Protein 1DCI (pdb70)

Nearest PDB structures (foldseek):
  1dci-assembly1_A  TM=1.004E+00  e=1.327E-57  Rattus norvegicus
  8sk6-assembly1_A  TM=9.977E-01  e=3.059E-48  Homo sapiens
  2vre-assembly1_A  TM=9.977E-01  e=4.966E-48  Homo sapiens
  4omr-assembly1_A  TM=8.808E-01  e=2.313E-21  Thermobifida fusca YX
  1k39-assembly1_B  TM=7.872E-01  e=9.813E-15  Saccharomyces cerevisiae

Organism: Rattus norvegicus (NCBI:txid10116)

Foldseek 3Di:
DADQWDWDAPDWQEIEIEGEPQVQQSACAPRLLVVLLVVLVVLLPDQRHAEYEYAYPHDWRHPYHDVVRCCCPQVVADAPDPVRSVVSVVVVLVSSLSSQQSQLVRLHAYEYETEAEQEQVSLQNLLSGDAYEYEQRYKYWNQVVVVPDQRRNHCVPRVCVQFPDVVVVVVRRVVRDIDGDVRCCVRRVHVYYHHDRVVSVVVVVVVSVLSSLAASLVSSLVSVLVVVPSPDPPVVSVVVNVVSVVPSVPACRVVQVVVCVVVVHDSNVDDHGTD/DQDFWDWDDPDWQEIEIEGDPQVQQSAQADSLLVVLLVVLVVVLVDQRHQEYEYAYPHDWRHPYHDVVNVCVQQVDADDPDPVRSVVSVVVVLVSSLSSQLSQLVRLHAYEYETEAEQEAVSLQNLLSGDAYEYEQRYKYWNQVVVVPDQRRNHCVPRVCVQFPDVVVSVVRRVVRDIDGDVRCCVRRVHVYYHHDRVVSVVVVVVVSVVSSLAASLVSSLVSVLVVVPSPDPPVVSVVVNVVSVVPSVPDVSVVVVVVCVVVVHDNSVDDYDTD/DDDQWDWDDPDWQEIEIEGEPQVQQSACAPVLLVVLLVVLVVLLPDQRHQEYEYAYPYQWGHPYHDVVRVCCQQVVADDDDVVRSVVSVVVVLVSSLSSQLSQLVRLHAYEYETEAEQEAVSLQNLLSGDAYEYEQNYKYWNQVVVVVDQRRNHCVPRVCVQFPDVVVSVVRRVVRDIDGDVRCCVRRVHVYYHHDRVVSVVVVVVVSVVSVLAASLVSSLVSVLVVVPSVDPPVVSVVVVVVSVVVSVPDCSVVQVVVCVVVVHDSSPDDYDTD

InterPro domains:
  IPR001753 Enoyl-CoA hydratase/isomerase-like domain [PF00378] (63-318)
  IPR014748 Enoyl-CoA hydratase, C-terminal [G3DSA:1.10.12.10] (265-327)
  IPR018376 Enoyl-CoA hydratase/isomerase, conserved site [PS00166] (163-183)
  IPR029045 ClpP/crotonase-like domain superfamily [SSF52096] (60-318)
  IPR045002 Delta(3,5)-Delta(2,4)-dienoyl-CoA isomerase Ech1-like [PTHR43149] (47-327)

B-factor: mean 22.34, std 9.8, range [6.16, 80.96]

GO terms:
  GO:0005739 mitochondrion (C, IDA)

Radius of gyration: 27.1 Å; Cα contacts (8 Å, |Δi|>4): 1857; chains: 3; bounding box: 78×74×53 Å

CATH classification: 3.90.226.10 (+1 more: 1.10.12.10)

Solvent-accessible surface area: 30477 Å² total; per-residue (Å²): 146,51,139,3,5,90,49,65,92,48,84,158,29,2,25,23,0,36,3,45,36,53,124,114,136,4,17,1,27,91,13,5,8,152,15,1,18,76,2,0,77,118,5,35,177,50,39,79,3,15,0,0,0,1,0,0,12,43,170,15,0,0,37,1,53,31,48,110,33,8,15,56,16,20,42,144,35,79,37,133,62,103,64,145,29,11,208,58,0,69,76,3,4,38,109,19,10,98,0,0,17,14,0,10,118,0,26,3,0,0,0,0,0,0,13,7,2,0,27,5,5,0,2,0,1,0,4,4,7,10,0,0,5,0,3,95,99,0,37,4,14,5,65,19,4,20,16,0,16,3,1,15,12,0,0,0,1,2,2,17,38,6,7,19,29,30,0,13,1,8,20,5,1,0,9,2,73,97,2,102,0,99,60,0,77,130,20,4,1,0,24,116,33,9,106,68,52,106,65,0,31,106,20,0,33,63,15,0,32,49,1,4,16,13,0,2,23,0,3,8,2,0,2,53,1,4,35,51,2,31,34,64,19,0,65,93,1,10,79,80,0,1,58,54,2,49,54,67,4,62,25,114,9,0,76,60,6,15,103,9,66,145,82,188,110,77,16,124,65,32,115,10,76,161,92,152,57,129,3,4,88,50,67,93,45,86,154,26,2,25,24,0,35,3,46,34,54,131,122,121,4,13,2,26,110,13,4,9,128,5,1,21,55,3,1,87,133,5,37,179,50,40,77,2,15,0,0,0,1,0,0,12,42,170,13,0,0,38,1,64,28,54,104,37,20,11,48,15,18,51,140,34,81,39,134,63,100,64,142,33,13,208,56,1,65,76,4,5,32,106,25,10,111,0,0,18,17,0,10,119,0,28,2,0,0,0,0,0,0,13,8,2,0,29,6,2,0,2,0,0,0,3,4,7,9,0,0,7,0,2,97,101,1,36,5,17,5,69,19,4,22,29,0,18,3,2,16,8,0,1,0,1,3,3,17,36,5,7,19,28,31,0,10,1,7,16,5,2,0,8,2,74,94,1,103,1,101,60,0,79,127,19,4,2,0,28,120,33,9,99,69,52,100,60,0,31,92,20,0,36,62,14,0,29,59,1,4,49,32,1,2,24,0,2,9,2,0,2,54,1,4,35,54,2,34,35,62,19,0,64,95,1,9,82,78,0,0,59,54,1,47,57,73,3,62,22,106,9,0,45,62,9,3,91,3,34,114,113,180,99,89,39,160,68,24,110,18,83,160,98,144,76,141,5,3,88,50,63,90,42,74,160,29,2,31,24,0,34,4,47,48,48,121,113,90,4,10,1,19,106,36,5,10,131,7,2,19,53,2,0,78,96,6,36,150,50,38,76,3,15,0,0,0,1,0,0,11,42,152,28,0,0,39,1,57,32,56,135,29,6,16,39,13,20,54,128,31,80,38,134,64,101,63,141,31,12,209,59,0,100,83,8,5,46,107,20,10,104,0,0,16,14,0,10,118,0,28,2,0,0,0,0,0,0,14,8,1,0,28,6,6,0,2,0,0,0,3,4,7,10,0,0,5,0,2,91,99,0,37,5,15,4,68,20,4,30,18,0,17,3,1,17,12,0,0,0,0,2,2,16,37,6,8,20,28,29,0,8,1,7,15,6,2,1,9,2,75,93,1,102,1,98,62,0,76,130,19,4,2,0,24,116,35,10,102,69,52,97,62,0,33,92,20,0,34,62,15,0,35,42,1,5,34,15,0,2,22,0,2,9,1,0,2,54,1,4,36,53,2,33,34,63,19,0,66,96,1,9,80,78,0,0,58,58,2,49,58,67,5,61,20,108,7,0,53,57,11,7,88,6,48,117,91,194,122,86,34,115,93,30,112,16,77,161,94

Sequence (825 aa):
AYESIQVTSAQKHVLHVQLNRPEKRNAMNRAFWRELVECFQKISKDSDCRAVVVSGAGKMFTSGIDLMDMASDILQPPGDDVARIAWYLRDLISRYQKTFTVIEKCPKPVIAAIHGGCIGGGVDLISACDIRYCTQDAFFQVKEVDVGLAADVGTLQRLPKVIGNRSLVNELTFTARKMMADEALDSGLVSRVFPDKDVMLNAAFALAADISSKSPVAVQGSKINLIYSRDHSVDESLDYMATWNMSMLQTQDIIKSVQAAMEKKDSKSITFSKLAYESIQVTSAQKHVLHVQLNRPEKRNAMNRAFWRELVECFQKISKDSDCRAVVVSGAGKMFTSGIDLMDMASDILQPPGDDVARIAWYLRDLISRYQKTFTVIEKCPKPVIAAIHGGCIGGGVDLISACDIRYCTQDAFFQVKEVDVGLAADVGTLQRLPKVIGNRSLVNELTFTARKMMADEALDSGLVSRVFPDKDVMLNAAFALAADISSKSPVAVQGSKINLIYSRDHSVDESLDYMATWNMSMLQTQDIIKSVQAAMEKKDSKSITFSKLAYESIQVTSAQKHVLHVQLNRPEKRNAMNRAFWRELVECFQKISKDSDCRAVVVSGAGKMFTSGIDLMDMASDILQPPGDDVARIAWYLRDLISRYQKTFTVIEKCPKPVIAAIHGGCIGGGVDLISACDIRYCTQDAFFQVKEVDVGLAADVGTLQRLPKVIGNRSLVNELTFTARKMMADEALDSGLVSRVFPDKDVMLNAAFALAADISSKSPVAVQGSKINLIYSRDHSVDESLDYMATWNMSMLQTQDIIKSVQAAMEKKDSKSITFSKL

Structure (mmCIF, N/CA/C/O backbone):
data_1DCI
#
_entry.id   1DCI
#
_cell.length_a   131.543
_cell.length_b   131.543
_cell.length_c   96.731
_cell.angle_alpha   90.00
_cell.angle_beta   90.00
_cell.angle_gamma   120.00
#
_symmetry.space_group_name_H-M   'P 31 2 1'
#
loop_
_entity.id
_entity.type
_entity.pdbx_description
1 polymer 'DIENOYL-COA ISOMERASE'
2 non-polymer 'SULFATE ION'
3 non-polymer 'MAGNESIUM ION'
4 non-polymer 1,2-ETHANEDIOL
5 water water
#
loop_
_atom_site.group_PDB
_atom_site.id
_atom_site.type_symbol
_atom_site.label_atom_id
_atom_site.label_alt_id
_atom_site.label_comp_id
_atom_site.label_asym_id
_atom_site.label_entity_id
_atom_site.label_seq_id
_atom_site.pdbx_PDB_ins_code
_atom_site.Cartn_x
_atom_site.Cartn_y
_atom_site.Cartn_z
_atom_site.occupancy
_atom_site.B_iso_or_equiv
_atom_site.auth_seq_id
_atom_site.auth_comp_id
_atom_site.auth_asym_id
_atom_site.auth_atom_id
_atom_site.pdbx_PDB_model_num
ATOM 1 N N . ALA A 1 1 ? 92.091 6.004 -5.766 1.00 46.54 53 ALA A N 1
ATOM 2 C CA . ALA A 1 1 ? 92.347 6.690 -4.466 1.00 44.06 53 ALA A CA 1
ATOM 3 C C . ALA A 1 1 ? 91.651 8.045 -4.409 1.00 40.87 53 ALA A C 1
ATOM 4 O O . ALA A 1 1 ? 90.561 8.167 -3.842 1.00 43.81 53 ALA A O 1
ATOM 6 N N . TYR A 1 2 ? 92.243 9.072 -4.999 1.00 33.80 54 TYR A N 1
ATOM 7 C CA . TYR A 1 2 ? 91.689 10.417 -4.922 1.00 27.59 54 TYR A CA 1
ATOM 8 C C . TYR A 1 2 ? 90.656 10.732 -5.993 1.00 27.60 54 TYR A C 1
ATOM 9 O O . TYR A 1 2 ? 90.714 10.222 -7.109 1.00 28.19 54 TYR A O 1
ATOM 18 N N . GLU A 1 3 ? 89.723 11.617 -5.671 1.00 24.67 55 GLU A N 1
ATOM 19 C CA . GLU A 1 3 ? 88.693 12.070 -6.597 1.00 27.88 55 GLU A CA 1
ATOM 20 C C . GLU A 1 3 ? 89.157 13.253 -7.441 1.00 27.56 55 GLU A C 1
ATOM 21 O O . GLU A 1 3 ? 88.821 13.373 -8.620 1.00 27.97 55 GLU A O 1
ATOM 31 N N . SER A 1 4 ? 90.002 14.140 -6.881 1.00 24.14 56 SER A N 1
ATOM 32 C CA . SER A 1 4 ? 90.301 15.376 -7.620 1.00 25.07 56 SER A CA 1
ATOM 33 C C . SER A 1 4 ? 91.730 15.509 -8.111 1.00 24.21 56 SER A C 1
ATOM 34 O O . SER A 1 4 ? 92.083 16.422 -8.876 1.00 23.97 56 SER A O 1
ATOM 38 N N . ILE A 1 5 ? 92.618 14.639 -7.644 1.00 24.03 57 ILE A N 1
ATOM 39 C CA . ILE A 1 5 ? 94.028 14.629 -8.002 1.00 24.30 57 ILE A CA 1
ATOM 40 C C . ILE A 1 5 ? 94.498 13.220 -8.343 1.00 25.92 57 ILE A C 1
ATOM 41 O O . ILE A 1 5 ? 93.782 12.275 -8.007 1.00 25.39 57 ILE A O 1
ATOM 46 N N . GLN A 1 6 ? 95.642 13.097 -8.995 1.00 24.58 58 GLN A N 1
ATOM 47 C CA . GLN A 1 6 ? 96.223 11.803 -9.326 1.00 24.91 58 GLN A CA 1
ATOM 48 C C . GLN A 1 6 ? 97.721 11.852 -9.020 1.00 27.02 58 GLN A C 1
ATOM 49 O O . GLN A 1 6 ? 98.400 12.799 -9.429 1.00 27.55 58 GLN A O 1
ATOM 55 N N . VAL A 1 7 ? 98.216 10.871 -8.275 1.00 24.70 59 VAL A N 1
ATOM 56 C CA . VAL A 1 7 ? 99.628 10.851 -7.912 1.00 23.36 59 VAL A CA 1
ATOM 57 C C . VAL A 1 7 ? 100.334 9.649 -8.527 1.00 25.07 59 VAL A C 1
ATOM 58 O O . VAL A 1 7 ? 99.887 8.510 -8.361 1.00 26.51 59 VAL A O 1
ATOM 62 N N . THR A 1 8 ? 101.395 9.896 -9.271 1.00 22.24 60 THR A N 1
ATOM 63 C CA . THR A 1 8 ? 102.121 8.803 -9.926 1.00 24.32 60 THR A CA 1
ATOM 64 C C . THR A 1 8 ? 103.609 8.905 -9.625 1.00 26.32 60 THR A C 1
ATOM 65 O O . THR A 1 8 ? 104.099 10.000 -9.362 1.00 23.42 60 THR A O 1
ATOM 69 N N . SER A 1 9 ? 104.305 7.779 -9.710 1.00 26.69 61 SER A N 1
ATOM 70 C CA . SER A 1 9 ? 105.756 7.809 -9.515 1.00 30.96 61 SER A CA 1
ATOM 71 C C . SER A 1 9 ? 106.334 8.068 -10.904 1.00 35.00 61 SER A C 1
ATOM 72 O O . SER A 1 9 ? 106.075 7.252 -11.789 1.00 36.52 61 SER A O 1
ATOM 76 N N . ALA A 1 10 ? 106.879 9.264 -11.120 1.00 34.74 62 ALA A N 1
ATOM 77 C CA . ALA A 1 10 ? 107.360 9.592 -12.458 1.00 38.30 62 ALA A CA 1
ATOM 78 C C . ALA A 1 10 ? 108.579 8.736 -12.796 1.00 38.11 62 ALA A C 1
ATOM 79 O O . ALA A 1 10 ? 108.638 8.027 -13.790 1.00 41.76 62 ALA A O 1
ATOM 81 N N . GLN A 1 11 ? 109.567 8.837 -11.929 1.00 37.61 63 GLN A N 1
ATOM 82 C CA . GLN A 1 11 ? 110.842 8.160 -12.021 1.00 33.65 63 GLN A CA 1
ATOM 83 C C . GLN A 1 11 ? 111.384 8.019 -10.599 1.00 31.78 63 GLN A C 1
ATOM 84 O O . GLN A 1 11 ? 110.736 8.477 -9.658 1.00 26.82 63 GLN A O 1
ATOM 90 N N . LYS A 1 12 ? 112.533 7.382 -10.438 1.00 29.29 64 LYS A N 1
ATOM 91 C CA . LYS A 1 12 ? 113.092 7.170 -9.116 1.00 25.26 64 LYS A CA 1
ATOM 92 C C . LYS A 1 12 ? 113.113 8.445 -8.276 1.00 23.73 64 LYS A C 1
ATOM 93 O O . LYS A 1 12 ? 113.651 9.468 -8.700 1.00 24.17 64 LYS A O 1
ATOM 99 N N . HIS A 1 13 ? 112.490 8.359 -7.112 1.00 22.34 65 HIS A N 1
ATOM 100 C CA . HIS A 1 13 ? 112.462 9.427 -6.116 1.00 19.15 65 HIS A CA 1
ATOM 101 C C . HIS A 1 13 ? 111.535 10.586 -6.427 1.00 20.93 65 HIS A C 1
ATOM 102 O O . HIS A 1 13 ? 111.414 11.487 -5.581 1.00 18.34 65 HIS A O 1
ATOM 109 N N . VAL A 1 14 ? 110.945 10.647 -7.604 1.00 18.74 66 VAL A N 1
ATOM 110 C CA . VAL A 1 14 ? 110.099 11.761 -8.007 1.00 19.13 66 VAL A CA 1
ATOM 111 C C . VAL A 1 14 ? 108.630 11.370 -8.039 1.00 21.35 66 VAL A C 1
ATOM 112 O O . VAL A 1 14 ? 108.244 10.421 -8.730 1.00 20.59 66 VAL A O 1
ATOM 116 N N . LEU A 1 15 ? 107.797 12.178 -7.399 1.00 18.78 67 LEU A N 1
ATOM 117 C CA . LEU A 1 15 ? 106.347 11.968 -7.453 1.00 18.15 67 LEU A CA 1
ATOM 118 C C . LEU A 1 15 ? 105.730 13.084 -8.287 1.00 23.66 67 LEU A C 1
ATOM 119 O O . LEU A 1 15 ? 106.152 14.242 -8.202 1.00 20.70 67 LEU A O 1
ATOM 124 N N . HIS A 1 16 ? 104.726 12.726 -9.078 1.00 20.89 68 HIS A N 1
ATOM 125 C CA . HIS A 1 16 ? 103.992 13.659 -9.906 1.00 19.45 68 HIS A CA 1
ATOM 126 C C . HIS A 1 16 ? 102.577 13.778 -9.331 1.00 21.26 68 HIS A C 1
ATOM 127 O O . HIS A 1 16 ? 101.844 12.771 -9.239 1.00 20.10 68 HIS A O 1
ATOM 134 N N . VAL A 1 17 ? 102.248 14.982 -8.878 1.00 18.82 69 VAL A N 1
ATOM 135 C CA . VAL A 1 17 ? 100.928 15.268 -8.334 1.00 18.57 69 VAL A CA 1
ATOM 136 C C . VAL A 1 17 ? 100.172 16.053 -9.403 1.00 19.04 69 VAL A C 1
ATOM 137 O O . VAL A 1 17 ? 100.599 17.133 -9.786 1.00 17.42 69 VAL A O 1
ATOM 141 N N . GLN A 1 18 ? 99.146 15.438 -9.996 1.00 20.23 70 GLN A N 1
ATOM 142 C CA . GLN A 1 18 ? 98.461 16.074 -11.113 1.00 23.33 70 GLN A CA 1
ATOM 143 C C . GLN A 1 18 ? 97.042 16.466 -10.730 1.00 24.30 70 GLN A C 1
ATOM 144 O O . GLN A 1 18 ? 96.320 15.617 -10.197 1.00 25.79 70 GLN A O 1
ATOM 150 N N . LEU A 1 19 ? 96.684 17.741 -10.928 1.00 22.82 71 LEU A N 1
ATOM 151 C CA . LEU A 1 19 ? 95.295 18.138 -10.659 1.00 22.35 71 LEU A CA 1
ATOM 152 C C . LEU A 1 19 ? 94.457 17.385 -11.698 1.00 23.05 71 LEU A C 1
ATOM 153 O O . LEU A 1 19 ? 94.900 17.396 -12.842 1.00 20.33 71 LEU A O 1
ATOM 158 N N . ASN A 1 20 ? 93.404 16.675 -11.291 1.00 23.11 72 ASN A N 1
ATOM 159 C CA . ASN A 1 20 ? 92.849 15.719 -12.263 1.00 25.00 72 ASN A CA 1
ATOM 160 C C . ASN A 1 20 ? 91.344 15.752 -12.361 1.00 24.92 72 ASN A C 1
ATOM 161 O O . ASN A 1 20 ? 90.637 14.762 -12.125 1.00 27.14 72 ASN A O 1
ATOM 166 N N . ARG A 1 21 ? 90.819 16.886 -12.827 1.00 22.18 73 ARG A N 1
ATOM 167 C CA . ARG A 1 21 ? 89.395 17.050 -13.152 1.00 22.58 73 ARG A CA 1
ATOM 168 C C . ARG A 1 21 ? 89.349 17.865 -14.446 1.00 20.42 73 ARG A C 1
ATOM 169 O O . ARG A 1 21 ? 88.855 18.989 -14.486 1.00 21.11 73 ARG A O 1
ATOM 177 N N . PRO A 1 22 ? 89.932 17.343 -15.524 1.00 23.09 74 PRO A N 1
ATOM 178 C CA . PRO A 1 22 ? 90.115 18.034 -16.778 1.00 23.52 74 PRO A CA 1
ATOM 179 C C . PRO A 1 22 ? 88.853 18.485 -17.479 1.00 25.89 74 PRO A C 1
ATOM 180 O O . PRO A 1 22 ? 88.821 19.539 -18.116 1.00 25.91 74 PRO A O 1
ATOM 184 N N . GLU A 1 23 ? 87.769 17.741 -17.265 1.00 25.53 75 GLU A N 1
ATOM 185 C CA . GLU A 1 23 ? 86.468 18.132 -17.808 1.00 25.66 75 GLU A CA 1
ATOM 186 C C . GLU A 1 23 ? 85.895 19.349 -17.104 1.00 25.88 75 GLU A C 1
ATOM 187 O O . GLU A 1 23 ? 84.972 19.993 -17.608 1.00 25.29 75 GLU A O 1
ATOM 193 N N . LYS A 1 24 ? 86.400 19.675 -15.912 1.00 25.90 76 LYS A N 1
ATOM 194 C CA . LYS A 1 24 ? 85.957 20.804 -15.120 1.00 23.75 76 LYS A CA 1
ATOM 195 C C . LYS A 1 24 ? 87.075 21.836 -14.980 1.00 24.60 76 LYS A C 1
ATOM 196 O O . LYS A 1 24 ? 87.082 22.663 -14.070 1.00 24.71 76 LYS A O 1
ATOM 202 N N . ARG A 1 25 ? 88.072 21.728 -15.845 1.00 22.19 77 ARG A N 1
ATOM 203 C CA . ARG A 1 25 ? 89.233 22.617 -15.886 1.00 23.79 77 ARG A CA 1
ATOM 204 C C . ARG A 1 25 ? 89.990 22.610 -14.561 1.00 23.60 77 ARG A C 1
ATOM 205 O O . ARG A 1 25 ? 90.448 23.654 -14.081 1.00 22.33 77 ARG A O 1
ATOM 219 N N . ASN A 1 26 ? 90.035 21.451 -13.901 1.00 20.14 78 ASN A N 1
ATOM 220 C CA . ASN A 1 26 ? 90.689 21.281 -12.617 1.00 21.51 78 ASN A CA 1
ATOM 221 C C . ASN A 1 26 ? 90.208 22.255 -11.563 1.00 21.64 78 ASN A C 1
ATOM 222 O O . ASN A 1 26 ? 90.971 22.742 -10.715 1.00 19.33 78 ASN A O 1
ATOM 227 N N . ALA A 1 27 ? 88.903 22.542 -11.557 1.00 20.12 79 ALA A N 1
ATOM 228 C CA . ALA A 1 27 ? 88.340 23.423 -10.543 1.00 17.55 79 ALA A CA 1
ATOM 229 C C . ALA A 1 27 ? 88.570 22.776 -9.177 1.00 19.97 79 ALA A C 1
ATOM 230 O O . ALA A 1 27 ? 88.520 21.549 -9.012 1.00 18.74 79 ALA A O 1
ATOM 232 N N . MET A 1 28 ? 88.801 23.602 -8.169 1.00 17.23 80 MET A N 1
ATOM 233 C CA . MET A 1 28 ? 89.082 23.170 -6.817 1.00 16.89 80 MET A CA 1
ATOM 234 C C . MET A 1 28 ? 87.796 23.040 -6.008 1.00 19.23 80 MET A C 1
ATOM 235 O O . MET A 1 28 ? 87.291 23.983 -5.410 1.00 17.87 80 MET A O 1
ATOM 240 N N . ASN A 1 29 ? 87.244 21.822 -6.076 1.00 19.70 81 ASN A N 1
ATOM 241 C CA . ASN A 1 29 ? 85.986 21.548 -5.362 1.00 18.78 81 ASN A CA 1
ATOM 242 C C . ASN A 1 29 ? 86.279 21.060 -3.968 1.00 19.13 81 ASN A C 1
ATOM 243 O O . ASN A 1 29 ? 87.440 20.908 -3.580 1.00 17.29 81 ASN A O 1
ATOM 248 N N . ARG A 1 30 ? 85.255 20.727 -3.195 1.00 16.20 82 ARG A N 1
ATOM 249 C CA . ARG A 1 30 ? 85.420 20.399 -1.791 1.00 15.60 82 ARG A CA 1
ATOM 250 C C . ARG A 1 30 ? 86.436 19.299 -1.526 1.00 17.65 82 ARG A C 1
ATOM 251 O O . ARG A 1 30 ? 87.274 19.432 -0.625 1.00 17.69 82 ARG A O 1
ATOM 259 N N . ALA A 1 31 ? 86.384 18.236 -2.333 1.00 18.33 83 ALA A N 1
ATOM 260 C CA . ALA A 1 31 ? 87.328 17.139 -2.142 1.00 16.96 83 ALA A CA 1
ATOM 261 C C . ALA A 1 31 ? 88.787 17.553 -2.329 1.00 18.82 83 ALA A C 1
ATOM 262 O O . ALA A 1 31 ? 89.644 17.055 -1.594 1.00 17.37 83 ALA A O 1
ATOM 264 N N . PHE A 1 32 ? 89.035 18.380 -3.334 1.00 15.46 84 PHE A N 1
ATOM 265 C CA . PHE A 1 32 ? 90.400 18.863 -3.573 1.00 16.16 84 PHE A CA 1
ATOM 266 C C . PHE A 1 32 ? 91.034 19.452 -2.324 1.00 17.43 84 PHE A C 1
ATOM 267 O O . PHE A 1 32 ? 92.209 19.139 -2.054 1.00 15.54 84 PHE A O 1
ATOM 275 N N . TRP A 1 33 ? 90.363 20.285 -1.546 1.00 16.07 85 TRP A N 1
ATOM 276 C CA . TRP A 1 33 ? 90.952 20.899 -0.365 1.00 18.03 85 TRP A CA 1
ATOM 277 C C . TRP A 1 33 ? 91.373 19.926 0.703 1.00 18.15 85 TRP A C 1
ATOM 278 O O . TRP A 1 33 ? 92.393 20.098 1.387 1.00 20.23 85 TRP A O 1
ATOM 289 N N . ARG A 1 34 ? 90.641 18.822 0.879 1.00 16.87 86 ARG A N 1
ATOM 290 C CA . ARG A 1 34 ? 91.003 17.736 1.742 1.00 17.85 86 ARG A CA 1
ATOM 291 C C . ARG A 1 34 ? 92.133 16.866 1.144 1.00 16.62 86 ARG A C 1
ATOM 292 O O . ARG A 1 34 ? 93.078 16.539 1.854 1.00 18.41 86 ARG A O 1
ATOM 300 N N . GLU A 1 35 ? 91.969 16.492 -0.112 1.00 17.63 87 GLU A N 1
ATOM 301 C CA . GLU A 1 35 ? 92.919 15.583 -0.757 1.00 18.55 87 GLU A CA 1
ATOM 302 C C . GLU A 1 35 ? 94.331 16.113 -0.879 1.00 18.57 87 GLU A C 1
ATOM 303 O O . GLU A 1 35 ? 95.242 15.300 -0.669 1.00 18.76 87 GLU A O 1
ATOM 309 N N . LEU A 1 36 ? 94.495 17.404 -1.171 1.00 16.84 88 LEU A N 1
ATOM 310 C CA . LEU A 1 36 ? 95.886 17.868 -1.295 1.00 16.24 88 LEU A CA 1
ATOM 311 C C . LEU A 1 36 ? 96.572 17.779 0.049 1.00 17.74 88 LEU A C 1
ATOM 312 O O . LEU A 1 36 ? 97.786 17.493 0.100 1.00 18.69 88 LEU A O 1
ATOM 317 N N . VAL A 1 37 ? 95.894 18.035 1.152 1.00 15.67 89 VAL A N 1
ATOM 318 C CA . VAL A 1 37 ? 96.436 17.931 2.486 1.00 16.35 89 VAL A CA 1
ATOM 319 C C . VAL A 1 37 ? 96.835 16.471 2.730 1.00 16.80 89 VAL A C 1
ATOM 320 O O . VAL A 1 37 ? 97.994 16.191 3.075 1.00 18.26 89 VAL A O 1
ATOM 324 N N . GLU A 1 38 ? 95.925 15.533 2.486 1.00 17.12 90 GLU A N 1
ATOM 325 C CA . GLU A 1 38 ? 96.265 14.118 2.663 1.00 17.69 90 GLU A CA 1
ATOM 326 C C . GLU A 1 38 ? 97.495 13.749 1.838 1.00 17.29 90 GLU A C 1
ATOM 327 O O . GLU A 1 38 ? 98.394 13.059 2.332 1.00 19.90 90 GLU A O 1
ATOM 333 N N . CYS A 1 39 ? 97.526 14.185 0.590 1.00 14.79 91 CYS A N 1
ATOM 334 C CA . CYS A 1 39 ? 98.631 13.864 -0.316 1.00 19.09 91 CYS A CA 1
ATOM 335 C C . CYS A 1 39 ? 100.000 14.340 0.146 1.00 18.08 91 CYS A C 1
ATOM 336 O O . CYS A 1 39 ? 100.932 13.539 0.294 1.00 19.05 91 CYS A O 1
ATOM 339 N N . PHE A 1 40 ? 100.115 15.657 0.366 1.00 18.57 92 PHE A N 1
ATOM 340 C CA . PHE A 1 40 ? 101.427 16.176 0.794 1.00 16.39 92 PHE A CA 1
ATOM 341 C C . PHE A 1 40 ? 101.817 15.736 2.180 1.00 19.79 92 PHE A C 1
ATOM 342 O O . PHE A 1 40 ? 103.034 15.639 2.461 1.00 19.63 92 PHE A O 1
ATOM 350 N N . GLN A 1 41 ? 100.903 15.430 3.093 1.00 19.56 93 GLN A N 1
ATOM 351 C CA . GLN A 1 41 ? 101.269 14.894 4.393 1.00 19.49 93 GLN A CA 1
ATOM 352 C C . GLN A 1 41 ? 101.900 13.510 4.193 1.00 19.04 93 GLN A C 1
ATOM 353 O O . GLN A 1 41 ? 102.914 13.207 4.838 1.00 19.63 93 GLN A O 1
ATOM 359 N N . LYS A 1 42 ? 101.336 12.708 3.295 1.00 19.59 94 LYS A N 1
ATOM 360 C CA . LYS A 1 42 ? 101.951 11.413 2.999 1.00 20.87 94 LYS A CA 1
ATOM 361 C C . LYS A 1 42 ? 103.297 11.604 2.302 1.00 20.99 94 LYS A C 1
ATOM 362 O O . LYS A 1 42 ? 104.273 10.919 2.672 1.00 21.36 94 LYS A O 1
ATOM 372 N N . ILE A 1 43 ? 103.411 12.509 1.334 1.00 17.27 95 ILE A N 1
ATOM 373 C CA . ILE A 1 43 ? 104.690 12.737 0.658 1.00 17.80 95 ILE A CA 1
ATOM 374 C C . ILE A 1 43 ? 105.728 13.215 1.668 1.00 17.79 95 ILE A C 1
ATOM 375 O O . ILE A 1 43 ? 106.902 12.789 1.557 1.00 20.41 95 ILE A O 1
ATOM 380 N N . SER A 1 44 ? 105.365 14.057 2.633 1.00 19.85 96 SER A N 1
ATOM 381 C CA . SER A 1 44 ? 106.320 14.534 3.626 1.00 20.97 96 SER A CA 1
ATOM 382 C C . SER A 1 44 ? 106.945 13.405 4.434 1.00 24.66 96 SER A C 1
ATOM 383 O O . SER A 1 44 ? 108.093 13.559 4.837 1.00 25.42 96 SER A O 1
ATOM 386 N N . LYS A 1 45 ? 106.206 12.336 4.714 1.00 22.18 97 LYS A N 1
ATOM 387 C CA . LYS A 1 45 ? 106.753 11.203 5.431 1.00 25.58 97 LYS A CA 1
ATOM 388 C C . LYS A 1 45 ? 107.280 10.120 4.494 1.00 22.59 97 LYS A C 1
ATOM 389 O O . LYS A 1 45 ? 107.706 9.091 5.040 1.00 27.55 97 LYS A O 1
ATOM 395 N N . ASP A 1 46 ? 107.224 10.263 3.182 1.00 19.79 98 ASP A N 1
ATOM 396 C CA . ASP A 1 46 ? 107.680 9.228 2.261 1.00 20.71 98 ASP A CA 1
ATOM 397 C C . ASP A 1 46 ? 109.194 9.320 2.109 1.00 22.24 98 ASP A C 1
ATOM 398 O O . ASP A 1 46 ? 109.731 10.204 1.445 1.00 21.01 98 ASP A O 1
ATOM 403 N N . SER A 1 47 ? 109.876 8.318 2.672 1.00 19.49 99 SER A N 1
ATOM 404 C CA . SER A 1 47 ? 111.332 8.332 2.683 1.00 18.75 99 SER A CA 1
ATOM 405 C C . SER A 1 47 ? 111.974 8.070 1.352 1.00 16.54 99 SER A C 1
ATOM 406 O O . SER A 1 47 ? 113.197 8.272 1.214 1.00 19.95 99 SER A O 1
ATOM 409 N N . ASP A 1 48 ? 111.224 7.658 0.335 1.00 18.92 100 ASP A N 1
ATOM 410 C CA . ASP A 1 48 ? 111.788 7.438 -0.980 1.00 20.12 100 ASP A CA 1
ATOM 411 C C . ASP A 1 48 ? 111.611 8.657 -1.868 1.00 22.43 100 ASP A C 1
ATOM 412 O O . ASP A 1 48 ? 112.325 8.793 -2.853 1.00 25.14 100 ASP A O 1
ATOM 417 N N . CYS A 1 49 ? 110.702 9.579 -1.538 1.00 19.23 101 CYS A N 1
ATOM 418 C CA . CYS A 1 49 ? 110.503 10.748 -2.410 1.00 17.52 101 CYS A CA 1
ATOM 419 C C . CYS A 1 49 ? 111.492 11.863 -2.089 1.00 17.37 101 CYS A C 1
ATOM 420 O O . CYS A 1 49 ? 111.714 12.111 -0.897 1.00 18.27 101 CYS A O 1
ATOM 423 N N . ARG A 1 50 ? 112.102 12.467 -3.093 1.00 16.60 102 ARG A N 1
ATOM 424 C CA . ARG A 1 50 ? 113.035 13.571 -2.878 1.00 17.48 102 ARG A CA 1
ATOM 425 C C . ARG A 1 50 ? 112.620 14.849 -3.590 1.00 15.23 102 ARG A C 1
ATOM 426 O O . ARG A 1 50 ? 113.191 15.928 -3.334 1.00 16.24 102 ARG A O 1
ATOM 434 N N . ALA A 1 51 ? 111.651 14.790 -4.495 1.00 17.00 103 ALA A N 1
ATOM 435 C CA . ALA A 1 51 ? 111.202 15.966 -5.241 1.00 16.07 103 ALA A CA 1
ATOM 436 C C . ALA A 1 51 ? 109.821 15.666 -5.826 1.00 17.62 103 ALA A C 1
ATOM 437 O O . ALA A 1 51 ? 109.472 14.497 -6.036 1.00 17.46 103 ALA A O 1
ATOM 439 N N . VAL A 1 52 ? 109.025 16.719 -5.987 1.00 16.58 104 VAL A N 1
ATOM 440 C CA . VAL A 1 52 ? 107.666 16.611 -6.480 1.00 17.36 104 VAL A CA 1
ATOM 441 C C . VAL A 1 52 ? 107.421 17.567 -7.635 1.00 17.34 104 VAL A C 1
ATOM 442 O O . VAL A 1 52 ? 107.904 18.715 -7.681 1.00 17.45 104 VAL A O 1
ATOM 446 N N . VAL A 1 53 ? 106.665 17.122 -8.631 1.00 17.41 105 VAL A N 1
ATOM 447 C CA . VAL A 1 53 ? 106.241 17.950 -9.742 1.00 16.60 105 VAL A CA 1
ATOM 448 C C . VAL A 1 53 ? 104.706 18.030 -9.682 1.00 17.07 105 VAL A C 1
ATOM 449 O O . VAL A 1 53 ? 104.047 17.005 -9.507 1.00 16.95 105 VAL A O 1
ATOM 453 N N . VAL A 1 54 ? 104.191 19.255 -9.747 1.00 16.02 106 VAL A N 1
ATOM 454 C CA . VAL A 1 54 ? 102.745 19.460 -9.758 1.00 15.37 106 VAL A CA 1
ATOM 455 C C . VAL A 1 54 ? 102.342 20.014 -11.119 1.00 17.22 106 VAL A C 1
ATOM 456 O O . VAL A 1 54 ? 102.909 21.009 -11.559 1.00 16.43 106 VAL A O 1
ATOM 460 N N . SER A 1 55 ? 101.333 19.401 -11.759 1.00 17.21 107 SER A N 1
ATOM 461 C CA . SER A 1 55 ? 100.843 19.903 -13.042 1.00 18.13 107 SER A CA 1
ATOM 462 C C . SER A 1 55 ? 99.323 19.663 -13.084 1.00 16.99 107 SER A C 1
ATOM 463 O O . SER A 1 55 ? 98.817 19.124 -12.108 1.00 18.02 107 SER A O 1
ATOM 466 N N . GLY A 1 56 ? 98.687 20.078 -14.162 1.00 19.86 108 GLY A N 1
ATOM 467 C CA . GLY A 1 56 ? 97.245 19.870 -14.296 1.00 19.04 108 GLY A CA 1
ATOM 468 C C . GLY A 1 56 ? 96.942 19.119 -15.593 1.00 20.38 108 GLY A C 1
ATOM 469 O O . GLY A 1 56 ? 97.597 19.309 -16.615 1.00 19.61 108 GLY A O 1
ATOM 470 N N . ALA A 1 57 ? 95.920 18.271 -15.507 1.00 21.63 109 ALA A N 1
ATOM 471 C CA . ALA A 1 57 ? 95.515 17.488 -16.684 1.00 23.68 109 ALA A CA 1
ATOM 472 C C . ALA A 1 57 ? 94.614 18.318 -17.583 1.00 24.32 109 ALA A C 1
ATOM 473 O O . ALA A 1 57 ? 93.995 19.273 -17.109 1.00 23.29 109 ALA A O 1
ATOM 475 N N . GLY A 1 58 ? 94.523 17.999 -18.875 1.00 26.62 110 GLY A N 1
ATOM 476 C CA . GLY A 1 58 ? 93.642 18.749 -19.753 1.00 26.38 110 GLY A CA 1
ATOM 477 C C . GLY A 1 58 ? 94.164 20.088 -20.249 1.00 24.86 110 GLY A C 1
ATOM 478 O O . GLY A 1 58 ? 95.357 20.312 -20.419 1.00 28.55 110 GLY A O 1
ATOM 479 N N . LYS A 1 59 ? 93.255 20.995 -20.554 1.00 25.98 111 LYS A N 1
ATOM 480 C CA . LYS A 1 59 ? 93.507 22.268 -21.185 1.00 26.00 111 LYS A CA 1
ATOM 481 C C . LYS A 1 59 ? 94.289 23.293 -20.378 1.00 24.59 111 LYS A C 1
ATOM 482 O O . LYS A 1 59 ? 94.921 24.168 -20.980 1.00 24.03 111 LYS A O 1
ATOM 488 N N . MET A 1 60 ? 94.119 23.301 -19.065 1.00 24.16 112 MET A N 1
ATOM 489 C CA . MET A 1 60 ? 94.720 24.368 -18.257 1.00 23.00 112 MET A CA 1
ATOM 490 C C . MET A 1 60 ? 95.099 23.861 -16.871 1.00 21.91 112 MET A C 1
ATOM 491 O O . MET A 1 60 ? 94.534 22.902 -16.341 1.00 21.60 112 MET A O 1
ATOM 496 N N . PHE A 1 61 ? 96.064 24.552 -16.249 1.00 19.53 113 PHE A N 1
ATOM 497 C CA . PHE A 1 61 ? 96.462 24.200 -14.887 1.00 18.95 113 PHE A CA 1
ATOM 498 C C . PHE A 1 61 ? 95.254 24.211 -13.955 1.00 19.06 113 PHE A C 1
ATOM 499 O O . PHE A 1 61 ? 94.976 23.155 -13.368 1.00 19.00 113 PHE A O 1
ATOM 507 N N . THR A 1 62 ? 94.573 25.352 -13.811 1.00 18.12 114 THR A N 1
ATOM 508 C CA . THR A 1 62 ? 93.360 25.350 -13.002 1.00 18.58 114 THR A CA 1
ATOM 509 C C . THR A 1 62 ? 92.542 26.618 -13.190 1.00 19.49 114 THR A C 1
ATOM 510 O O . THR A 1 62 ? 93.060 27.727 -13.312 1.00 17.54 114 THR A O 1
ATOM 514 N N . SER A 1 63 ? 91.217 26.403 -13.220 1.00 20.60 115 SER A N 1
ATOM 515 C CA . SER A 1 63 ? 90.285 27.533 -13.290 1.00 17.67 115 SER A CA 1
ATOM 516 C C . SER A 1 63 ? 90.058 28.121 -11.912 1.00 20.58 115 SER A C 1
ATOM 517 O O . SER A 1 63 ? 89.387 29.149 -11.743 1.00 22.76 115 SER A O 1
ATOM 520 N N . GLY A 1 64 ? 90.557 27.483 -10.872 1.00 19.38 116 GLY A N 1
ATOM 521 C CA . GLY A 1 64 ? 90.445 27.931 -9.508 1.00 20.00 116 GLY A CA 1
ATOM 522 C C . GLY A 1 64 ? 89.285 27.337 -8.737 1.00 21.52 116 GLY A C 1
ATOM 523 O O . GLY A 1 64 ? 88.884 26.210 -9.013 1.00 21.93 116 GLY A O 1
ATOM 524 N N . ILE A 1 65 ? 88.860 28.017 -7.677 1.00 21.38 117 ILE A N 1
ATOM 525 C CA . ILE A 1 65 ? 87.854 27.461 -6.778 1.00 22.02 117 ILE A CA 1
ATOM 526 C C . ILE A 1 65 ? 86.529 27.211 -7.474 1.00 23.08 117 ILE A C 1
ATOM 527 O O . ILE A 1 65 ? 86.107 27.931 -8.373 1.00 20.83 117 ILE A O 1
ATOM 532 N N . ASP A 1 66 ? 85.896 26.104 -7.074 1.00 21.13 118 ASP A N 1
ATOM 533 C CA . ASP A 1 66 ? 84.519 25.807 -7.489 1.00 21.83 118 ASP A CA 1
ATOM 534 C C . ASP A 1 66 ? 83.615 26.779 -6.729 1.00 20.50 118 ASP A C 1
ATOM 535 O O . ASP A 1 66 ? 83.454 26.678 -5.506 1.00 20.78 118 ASP A O 1
ATOM 540 N N . LEU A 1 67 ? 83.012 27.714 -7.452 1.00 24.19 119 LEU A N 1
ATOM 541 C CA . LEU A 1 67 ? 82.174 28.752 -6.855 1.00 26.19 119 LEU A CA 1
ATOM 542 C C . LEU A 1 67 ? 80.903 28.235 -6.197 1.00 20.92 119 LEU A C 1
ATOM 543 O O . LEU A 1 67 ? 80.440 28.821 -5.215 1.00 24.34 119 LEU A O 1
ATOM 548 N N . MET A 1 68 ? 80.340 27.155 -6.732 1.00 22.39 120 MET A N 1
ATOM 549 C CA . MET A 1 68 ? 79.102 26.603 -6.174 1.00 21.58 120 MET A CA 1
ATOM 550 C C . MET A 1 68 ? 79.404 25.971 -4.834 1.00 18.75 120 MET A C 1
ATOM 551 O O . MET A 1 68 ? 78.693 26.166 -3.853 1.00 18.10 120 MET A O 1
ATOM 556 N N . ASP A 1 69 ? 80.525 25.210 -4.786 1.00 16.75 121 ASP A N 1
ATOM 557 C CA . ASP A 1 69 ? 80.879 24.619 -3.497 1.00 16.42 121 ASP A CA 1
ATOM 558 C C . ASP A 1 69 ? 81.251 25.739 -2.505 1.00 17.50 121 ASP A C 1
ATOM 559 O O . ASP A 1 69 ? 80.907 25.645 -1.329 1.00 18.31 121 ASP A O 1
ATOM 564 N N . MET A 1 70 ? 81.934 26.768 -3.024 1.00 19.23 122 MET A N 1
ATOM 565 C CA . MET A 1 70 ? 82.327 27.861 -2.133 1.00 22.52 122 MET A CA 1
ATOM 566 C C . MET A 1 70 ? 81.095 28.541 -1.539 1.00 21.24 122 MET A C 1
ATOM 567 O O . MET A 1 70 ? 81.064 28.734 -0.323 1.00 22.95 122 MET A O 1
ATOM 572 N N . ALA A 1 71 ? 80.101 28.827 -2.368 1.00 22.85 123 ALA A N 1
ATOM 573 C CA . ALA A 1 71 ? 78.870 29.446 -1.871 1.00 23.83 123 ALA A CA 1
ATOM 574 C C . ALA A 1 71 ? 78.196 28.555 -0.850 1.00 24.37 123 ALA A C 1
ATOM 575 O O . ALA A 1 71 ? 77.835 28.960 0.261 1.00 23.69 123 ALA A O 1
ATOM 577 N N . SER A 1 72 ? 78.094 27.236 -1.130 1.00 21.12 124 SER A N 1
ATOM 578 C CA . SER A 1 72 ? 77.521 26.349 -0.122 1.00 22.05 124 SER A CA 1
ATOM 579 C C . SER A 1 72 ? 78.297 26.436 1.186 1.00 24.22 124 SER A C 1
ATOM 580 O O . SER A 1 72 ? 77.697 26.491 2.257 1.00 23.90 124 SER A O 1
ATOM 584 N N . ASP A 1 73 ? 79.634 26.429 1.105 1.00 21.78 125 ASP A N 1
ATOM 585 C CA . ASP A 1 73 ? 80.433 26.449 2.322 1.00 21.10 125 ASP A CA 1
ATOM 586 C C . ASP A 1 73 ? 80.398 27.828 3.011 1.00 20.08 125 ASP A C 1
ATOM 587 O O . ASP A 1 73 ? 80.322 27.776 4.230 1.00 23.73 125 ASP A O 1
ATOM 592 N N . ILE A 1 74 ? 80.339 28.892 2.254 1.00 26.11 126 ILE A N 1
ATOM 593 C CA . ILE A 1 74 ? 80.512 30.275 2.673 1.00 32.34 126 ILE A CA 1
ATOM 594 C C . ILE A 1 74 ? 79.289 31.161 2.596 1.00 33.62 126 ILE A C 1
ATOM 595 O O . ILE A 1 74 ? 79.147 32.051 3.457 1.00 32.54 126 ILE A O 1
ATOM 600 N N . LEU A 1 75 ? 78.353 30.978 1.664 1.00 34.29 127 LEU A N 1
ATOM 601 C CA . LEU A 1 75 ? 77.136 31.774 1.600 1.00 36.27 127 LEU A CA 1
ATOM 602 C C . LEU A 1 75 ? 75.964 31.058 2.274 1.00 36.61 127 LEU A C 1
ATOM 603 O O . LEU A 1 75 ? 74.880 31.621 2.444 1.00 33.87 127 LEU A O 1
ATOM 608 N N . GLN A 1 76 ? 76.183 29.840 2.761 1.00 35.90 128 GLN A N 1
ATOM 609 C CA . GLN A 1 76 ? 75.215 29.043 3.484 1.00 38.56 128 GLN A CA 1
ATOM 610 C C . GLN A 1 76 ? 75.821 28.396 4.731 1.00 35.72 128 GLN A C 1
ATOM 611 O O . GLN A 1 76 ? 75.920 27.177 4.890 1.00 36.81 128 GLN A O 1
ATOM 617 N N . PRO A 1 77 ? 76.359 29.194 5.646 1.00 38.53 129 PRO A N 1
ATOM 618 C CA . PRO A 1 77 ? 77.036 28.670 6.813 1.00 36.44 129 PRO A CA 1
ATOM 619 C C . PRO A 1 77 ? 76.125 28.340 7.972 1.00 36.92 129 PRO A C 1
ATOM 620 O O . PRO A 1 77 ? 75.124 29.029 8.167 1.00 39.67 129 PRO A O 1
ATOM 624 N N . PRO A 1 78 ? 76.523 27.377 8.786 1.00 33.84 130 PRO A N 1
ATOM 625 C CA . PRO A 1 78 ? 75.808 27.070 10.017 1.00 30.58 130 PRO A CA 1
ATOM 626 C C . PRO A 1 78 ? 76.075 28.266 10.939 1.00 32.23 130 PRO A C 1
ATOM 627 O O . PRO A 1 78 ? 77.013 29.011 10.587 1.00 31.61 130 PRO A O 1
ATOM 631 N N . GLY A 1 79 ? 75.444 28.391 12.097 1.00 29.57 131 GLY A N 1
ATOM 632 C CA . GLY A 1 79 ? 75.706 29.514 13.013 1.00 28.36 131 GLY A CA 1
ATOM 633 C C . GLY A 1 79 ? 74.423 30.333 13.175 1.00 28.85 131 GLY A C 1
ATOM 634 O O . GLY A 1 79 ? 73.935 30.812 12.142 1.00 28.70 131 GLY A O 1
ATOM 635 N N . ASP A 1 80 ? 73.886 30.511 14.386 1.00 25.40 132 ASP A N 1
ATOM 636 C CA . ASP A 1 80 ? 72.641 31.247 14.552 1.00 27.88 132 ASP A CA 1
ATOM 637 C C . ASP A 1 80 ? 72.803 32.733 14.809 1.00 26.76 132 ASP A C 1
ATOM 638 O O . ASP A 1 80 ? 71.844 33.470 15.043 1.00 28.86 132 ASP A O 1
ATOM 643 N N . ASP A 1 81 ? 74.031 33.213 14.742 1.00 23.15 133 ASP A N 1
ATOM 644 C CA . ASP A 1 81 ? 74.380 34.612 14.914 1.00 16.66 133 ASP A CA 1
ATOM 645 C C . ASP A 1 81 ? 75.741 34.783 14.237 1.00 16.68 133 ASP A C 1
ATOM 646 O O . ASP A 1 81 ? 76.435 33.814 13.920 1.00 15.94 133 ASP A O 1
ATOM 651 N N . VAL A 1 82 ? 76.064 36.022 13.922 1.00 17.76 134 VAL A N 1
ATOM 652 C CA . VAL A 1 82 ? 77.275 36.382 13.201 1.00 15.14 134 VAL A CA 1
ATOM 653 C C . VAL A 1 82 ? 78.522 35.878 13.885 1.00 14.92 134 VAL A C 1
ATOM 654 O O . VAL A 1 82 ? 79.421 35.407 13.175 1.00 15.32 134 VAL A O 1
ATOM 658 N N . ALA A 1 83 ? 78.618 35.940 15.209 1.00 15.60 135 ALA A N 1
ATOM 659 C CA . ALA A 1 83 ? 79.826 35.430 15.877 1.00 13.99 135 ALA A CA 1
ATOM 660 C C . ALA A 1 83 ? 79.996 33.935 15.627 1.00 15.14 135 ALA A C 1
ATOM 661 O O . ALA A 1 83 ? 81.100 33.426 15.402 1.00 15.58 135 ALA A O 1
ATOM 663 N N . ARG A 1 84 ? 78.887 33.182 15.683 1.00 13.99 136 ARG A N 1
ATOM 664 C CA . ARG A 1 84 ? 78.944 31.733 15.526 1.00 14.21 136 ARG A CA 1
ATOM 665 C C . ARG A 1 84 ? 79.207 31.369 14.082 1.00 13.34 136 ARG A C 1
ATOM 666 O O . ARG A 1 84 ? 79.944 30.387 13.797 1.00 14.67 136 ARG A O 1
ATOM 674 N N . ILE A 1 85 ? 78.737 32.166 13.129 1.00 12.11 137 ILE A N 1
ATOM 675 C CA . ILE A 1 85 ? 79.055 32.027 11.730 1.00 14.69 137 ILE A CA 1
ATOM 676 C C . ILE A 1 85 ? 80.578 32.263 11.581 1.00 14.26 137 ILE A C 1
ATOM 677 O O . ILE A 1 85 ? 81.241 31.488 10.885 1.00 14.29 137 ILE A O 1
ATOM 682 N N . ALA A 1 86 ? 81.094 33.333 12.205 1.00 13.82 138 ALA A N 1
ATOM 683 C CA . ALA A 1 86 ? 82.533 33.611 12.090 1.00 13.56 138 ALA A CA 1
ATOM 684 C C . ALA A 1 86 ? 83.342 32.470 12.694 1.00 13.44 138 ALA A C 1
ATOM 685 O O . ALA A 1 86 ? 84.396 32.167 12.107 1.00 13.33 138 ALA A O 1
ATOM 687 N N . TRP A 1 87 ? 82.917 31.928 13.824 1.00 13.50 139 TRP A N 1
ATOM 688 C CA . TRP A 1 87 ? 83.655 30.800 14.417 1.00 14.77 139 TRP A CA 1
ATOM 689 C C . TRP A 1 87 ? 83.827 29.674 13.404 1.00 15.11 139 TRP A C 1
ATOM 690 O O . TRP A 1 87 ? 84.923 29.103 13.253 1.00 15.65 139 TRP A O 1
ATOM 701 N N . TYR A 1 88 ? 82.745 29.340 12.696 1.00 13.39 140 TYR A N 1
ATOM 702 C CA . TYR A 1 88 ? 82.800 28.329 11.637 1.00 14.45 140 TYR A CA 1
ATOM 703 C C . TYR A 1 88 ? 83.657 28.762 10.472 1.00 14.27 140 TYR A C 1
ATOM 704 O O . TYR A 1 88 ? 84.484 27.977 9.967 1.00 14.89 140 TYR A O 1
ATOM 713 N N . LEU A 1 89 ? 83.602 30.022 10.007 1.00 11.62 141 LEU A N 1
ATOM 714 C CA . LEU A 1 89 ? 84.345 30.461 8.847 1.00 12.93 141 LEU A CA 1
ATOM 715 C C . LEU A 1 89 ? 85.845 30.530 9.172 1.00 12.08 141 LEU A C 1
ATOM 716 O O . LEU A 1 89 ? 86.633 30.212 8.270 1.00 14.30 141 LEU A O 1
ATOM 721 N N . ARG A 1 90 ? 86.150 30.858 10.431 1.00 13.38 142 ARG A N 1
ATOM 722 C CA . ARG A 1 90 ? 87.593 30.891 10.776 1.00 14.03 142 ARG A CA 1
ATOM 723 C C . ARG A 1 90 ? 88.235 29.526 10.561 1.00 14.72 142 ARG A C 1
ATOM 724 O O . ARG A 1 90 ? 89.348 29.376 10.041 1.00 14.95 142 ARG A O 1
ATOM 732 N N . ASP A 1 91 ? 87.493 28.499 10.985 1.00 14.53 143 ASP A N 1
ATOM 733 C CA . ASP A 1 91 ? 87.978 27.119 10.838 1.00 14.25 143 ASP A CA 1
ATOM 734 C C . ASP A 1 91 ? 88.014 26.710 9.381 1.00 16.12 143 ASP A C 1
ATOM 735 O O . ASP A 1 91 ? 88.975 26.034 8.954 1.00 15.41 143 ASP A O 1
ATOM 740 N N . LEU A 1 92 ? 87.014 27.083 8.590 1.00 12.33 144 LEU A N 1
ATOM 741 C CA . LEU A 1 92 ? 86.962 26.786 7.175 1.00 13.79 144 LEU A CA 1
ATOM 742 C C . LEU A 1 92 ? 88.160 27.393 6.458 1.00 16.03 144 LEU A C 1
ATOM 743 O O . LEU A 1 92 ? 88.878 26.723 5.722 1.00 14.69 144 LEU A O 1
ATOM 748 N N . ILE A 1 93 ? 88.418 28.696 6.693 1.00 14.27 145 ILE A N 1
ATOM 749 C CA . ILE A 1 93 ? 89.541 29.369 6.058 1.00 13.65 145 ILE A CA 1
ATOM 750 C C . ILE A 1 93 ? 90.858 28.695 6.494 1.00 11.93 145 ILE A C 1
ATOM 751 O O . ILE A 1 93 ? 91.714 28.436 5.636 1.00 14.04 145 ILE A O 1
ATOM 756 N N . SER A 1 94 ? 90.960 28.394 7.773 1.00 13.32 146 SER A N 1
ATOM 757 C CA . SER A 1 94 ? 92.172 27.733 8.267 1.00 12.71 146 SER A CA 1
ATOM 758 C C . SER A 1 94 ? 92.432 26.394 7.603 1.00 14.83 146 SER A C 1
ATOM 759 O O . SER A 1 94 ? 93.571 26.076 7.230 1.00 15.37 146 SER A O 1
ATOM 762 N N . ARG A 1 95 ? 91.351 25.616 7.421 1.00 14.59 147 ARG A N 1
ATOM 763 C CA . ARG A 1 95 ? 91.523 24.318 6.746 1.00 15.81 147 ARG A CA 1
ATOM 764 C C . ARG A 1 95 ? 91.905 24.486 5.290 1.00 17.13 147 ARG A C 1
ATOM 765 O O . ARG A 1 95 ? 92.697 23.692 4.745 1.00 17.30 147 ARG A O 1
ATOM 773 N N . TYR A 1 96 ? 91.375 25.493 4.576 1.00 14.92 148 TYR A N 1
ATOM 774 C CA . TYR A 1 96 ? 91.674 25.657 3.148 1.00 13.53 148 TYR A CA 1
ATOM 775 C C . TYR A 1 96 ? 93.083 26.193 2.959 1.00 15.49 148 TYR A C 1
ATOM 776 O O . TYR A 1 96 ? 93.743 25.934 1.948 1.00 16.56 148 TYR A O 1
ATOM 785 N N . GLN A 1 97 ? 93.523 27.007 3.928 1.00 14.23 149 GLN A N 1
ATOM 786 C CA . GLN A 1 97 ? 94.931 27.457 3.901 1.00 12.72 149 GLN A CA 1
ATOM 787 C C . GLN A 1 97 ? 95.863 26.248 4.010 1.00 16.17 149 GLN A C 1
ATOM 788 O O . GLN A 1 97 ? 96.942 26.259 3.402 1.00 13.20 149 GLN A O 1
ATOM 794 N N . LYS A 1 98 ? 95.491 25.284 4.848 1.00 14.12 150 LYS A N 1
ATOM 795 C CA . LYS A 1 98 ? 96.344 24.084 5.016 1.00 13.34 150 LYS A CA 1
ATOM 796 C C . LYS A 1 98 ? 96.539 23.366 3.699 1.00 14.69 150 LYS A C 1
ATOM 797 O O . LYS A 1 98 ? 97.642 22.818 3.484 1.00 14.85 150 LYS A O 1
ATOM 803 N N . THR A 1 99 ? 95.611 23.376 2.765 1.00 13.75 151 THR A N 1
ATOM 804 C CA . THR A 1 99 ? 95.742 22.767 1.455 1.00 15.42 151 THR A CA 1
ATOM 805 C C . THR A 1 99 ? 97.047 23.159 0.798 1.00 15.69 151 THR A C 1
ATOM 806 O O . THR A 1 99 ? 97.653 22.364 0.073 1.00 14.85 151 THR A O 1
ATOM 810 N N . PHE A 1 100 ? 97.438 24.447 0.912 1.00 13.38 152 PHE A N 1
ATOM 811 C CA . PHE A 1 100 ? 98.681 24.893 0.276 1.00 13.82 152 PHE A CA 1
ATOM 812 C C . PHE A 1 100 ? 99.865 25.001 1.216 1.00 14.42 152 PHE A C 1
ATOM 813 O O . PHE A 1 100 ? 101.005 24.757 0.810 1.00 14.81 152 PHE A O 1
ATOM 821 N N . THR A 1 101 ? 99.591 25.182 2.499 1.00 11.82 153 THR A N 1
ATOM 822 C CA . THR A 1 101 ? 100.668 25.223 3.502 1.00 13.71 153 THR A CA 1
ATOM 823 C C . THR A 1 101 ? 101.380 23.879 3.587 1.00 14.36 153 THR A C 1
ATOM 824 O O . THR A 1 101 ? 102.596 23.869 3.774 1.00 15.45 153 THR A O 1
ATOM 828 N N . VAL A 1 102 ? 100.683 22.760 3.391 1.00 14.39 154 VAL A N 1
ATOM 829 C CA . VAL A 1 102 ? 101.371 21.461 3.403 1.00 14.14 154 VAL A CA 1
ATOM 830 C C . VAL A 1 102 ? 102.412 21.391 2.296 1.00 14.27 154 VAL A C 1
ATOM 831 O O . VAL A 1 102 ? 103.344 20.577 2.501 1.00 15.63 154 VAL A O 1
ATOM 835 N N . ILE A 1 103 ? 102.337 22.146 1.219 1.00 13.47 155 ILE A N 1
ATOM 836 C CA . ILE A 1 103 ? 103.342 22.112 0.171 1.00 13.46 155 ILE A CA 1
ATOM 837 C C . ILE A 1 103 ? 104.627 22.760 0.690 1.00 16.70 155 ILE A C 1
ATOM 838 O O . ILE A 1 103 ? 105.733 22.251 0.440 1.00 15.01 155 ILE A O 1
ATOM 843 N N . GLU A 1 104 ? 104.448 23.881 1.425 1.00 13.94 156 GLU A N 1
ATOM 844 C CA . GLU A 1 104 ? 105.624 24.547 2.009 1.00 13.96 156 GLU A CA 1
ATOM 845 C C . GLU A 1 104 ? 106.227 23.735 3.144 1.00 15.59 156 GLU A C 1
ATOM 846 O O . GLU A 1 104 ? 107.462 23.697 3.265 1.00 16.57 156 GLU A O 1
ATOM 852 N N . LYS A 1 105 ? 105.443 23.054 3.976 1.00 12.86 157 LYS A N 1
ATOM 853 C CA . LYS A 1 105 ? 105.912 22.291 5.113 1.00 14.92 157 LYS A CA 1
ATOM 854 C C . LYS A 1 105 ? 106.450 20.928 4.694 1.00 15.66 157 LYS A C 1
ATOM 855 O O . LYS A 1 105 ? 107.031 20.237 5.508 1.00 19.00 157 LYS A O 1
ATOM 861 N N . CYS A 1 106 ? 106.248 20.550 3.448 1.00 13.78 158 CYS A N 1
ATOM 862 C CA . CYS A 1 106 ? 106.833 19.322 2.892 1.00 15.35 158 CYS A CA 1
ATOM 863 C C . CYS A 1 106 ? 108.307 19.639 2.642 1.00 14.90 158 CYS A C 1
ATOM 864 O O . CYS A 1 106 ? 108.591 20.562 1.895 1.00 14.79 158 CYS A O 1
ATOM 868 N N . PRO A 1 107 ? 109.203 18.873 3.238 1.00 16.81 159 PRO A N 1
ATOM 869 C CA . PRO A 1 107 ? 110.632 19.160 3.120 1.00 16.67 159 PRO A CA 1
ATOM 870 C C . PRO A 1 107 ? 111.204 18.932 1.741 1.00 16.79 159 PRO A C 1
ATOM 871 O O . PRO A 1 107 ? 112.274 19.442 1.372 1.00 15.69 159 PRO A O 1
ATOM 875 N N . LYS A 1 108 ? 110.520 18.177 0.886 1.00 15.41 160 LYS A N 1
ATOM 876 C CA . LYS A 1 108 ? 110.982 17.965 -0.473 1.00 15.98 160 LYS A CA 1
ATOM 877 C C . LYS A 1 108 ? 110.652 19.153 -1.350 1.00 15.92 160 LYS A C 1
ATOM 878 O O . LYS A 1 108 ? 109.537 19.693 -1.292 1.00 15.70 160 LYS A O 1
ATOM 884 N N . PRO A 1 109 ? 111.534 19.550 -2.255 1.00 16.11 161 PRO A N 1
ATOM 885 C CA . PRO A 1 109 ? 111.285 20.602 -3.209 1.00 15.40 161 PRO A CA 1
ATOM 886 C C . PRO A 1 109 ? 110.111 20.246 -4.109 1.00 16.08 161 PRO A C 1
ATOM 887 O O . PRO A 1 109 ? 109.916 19.084 -4.501 1.00 15.49 161 PRO A O 1
ATOM 891 N N . VAL A 1 110 ? 109.242 21.218 -4.359 1.00 14.54 162 VAL A N 1
ATOM 892 C CA . VAL A 1 110 ? 108.024 21.032 -5.142 1.00 15.27 162 VAL A CA 1
ATOM 893 C C . VAL A 1 110 ? 108.043 22.004 -6.300 1.00 13.93 162 VAL A C 1
ATOM 894 O O . VAL A 1 110 ? 108.218 23.212 -6.159 1.00 12.83 162 VAL A O 1
ATOM 898 N N . ILE A 1 111 ? 107.991 21.480 -7.520 1.00 15.21 163 ILE A N 1
ATOM 899 C CA . ILE A 1 111 ? 108.099 22.212 -8.756 1.00 16.00 163 ILE A CA 1
ATOM 900 C C . ILE A 1 111 ? 106.725 22.327 -9.418 1.00 17.77 163 ILE A C 1
ATOM 901 O O . ILE A 1 111 ? 106.134 21.271 -9.711 1.00 17.45 163 ILE A O 1
ATOM 906 N N . ALA A 1 112 ? 106.232 23.532 -9.630 1.00 15.78 164 ALA A N 1
ATOM 907 C CA . ALA A 1 112 ? 104.963 23.747 -10.314 1.00 17.41 164 ALA A CA 1
ATOM 908 C C . ALA A 1 112 ? 105.238 23.916 -11.804 1.00 18.05 164 ALA A C 1
ATOM 909 O O . ALA A 1 112 ? 106.085 24.709 -12.194 1.00 17.56 164 ALA A O 1
ATOM 911 N N . ALA A 1 113 ? 104.528 23.157 -12.624 1.00 18.22 165 ALA A N 1
ATOM 912 C CA . ALA A 1 113 ? 104.688 23.204 -14.075 1.00 17.66 165 ALA A CA 1
ATOM 913 C C . ALA A 1 113 ? 103.305 23.561 -14.629 1.00 19.23 165 ALA A C 1
ATOM 914 O O . ALA A 1 113 ? 102.396 22.746 -14.733 1.00 18.63 165 ALA A O 1
ATOM 916 N N . ILE A 1 114 ? 103.189 24.831 -14.978 1.00 17.42 166 ILE A N 1
ATOM 917 C CA . ILE A 1 114 ? 101.947 25.456 -15.366 1.00 18.78 166 ILE A CA 1
ATOM 918 C C . ILE A 1 114 ? 101.794 25.566 -16.876 1.00 19.03 166 ILE A C 1
ATOM 919 O O . ILE A 1 114 ? 102.609 26.232 -17.532 1.00 17.71 166 ILE A O 1
ATOM 924 N N . HIS A 1 115 ? 100.613 25.148 -17.355 1.00 20.40 167 HIS A N 1
ATOM 925 C CA . HIS A 1 115 ? 100.233 25.462 -18.733 1.00 19.46 167 HIS A CA 1
ATOM 926 C C . HIS A 1 115 ? 98.845 26.107 -18.755 1.00 17.63 167 HIS A C 1
ATOM 927 O O . HIS A 1 115 ? 98.038 25.896 -17.844 1.00 17.88 167 HIS A O 1
ATOM 934 N N . GLY A 1 116 ? 98.590 26.922 -19.768 1.00 19.09 168 GLY A N 1
ATOM 935 C CA . GLY A 1 116 ? 97.294 27.596 -19.863 1.00 20.77 168 GLY A CA 1
ATOM 936 C C . GLY A 1 116 ? 97.032 28.424 -18.593 1.00 20.43 168 GLY A C 1
ATOM 937 O O . GLY A 1 116 ? 97.975 28.817 -17.899 1.00 19.38 168 GLY A O 1
ATOM 938 N N . GLY A 1 117 ? 95.761 28.667 -18.316 1.00 20.75 169 GLY A N 1
ATOM 939 C CA . GLY A 1 117 ? 95.373 29.485 -17.170 1.00 19.14 169 GLY A CA 1
ATOM 940 C C . GLY A 1 117 ? 95.679 28.884 -15.811 1.00 19.47 169 GLY A C 1
ATOM 941 O O . GLY A 1 117 ? 95.465 27.702 -15.556 1.00 19.11 169 GLY A O 1
ATOM 942 N N . CYS A 1 118 ? 96.167 29.749 -14.927 1.00 17.86 170 CYS A N 1
ATOM 943 C CA . CYS A 1 118 ? 96.395 29.456 -13.518 1.00 16.10 170 CYS A CA 1
ATOM 944 C C . CYS A 1 118 ? 95.683 30.559 -12.723 1.00 17.36 170 CYS A C 1
ATOM 945 O O . CYS A 1 118 ? 96.213 31.642 -12.521 1.00 15.37 170 CYS A O 1
ATOM 948 N N . ILE A 1 119 ? 94.406 30.311 -12.431 1.00 17.15 171 ILE A N 1
ATOM 949 C CA . ILE A 1 119 ? 93.517 31.336 -11.902 1.00 16.32 171 ILE A CA 1
ATOM 950 C C . ILE A 1 119 ? 93.138 31.149 -10.448 1.00 17.19 171 ILE A C 1
ATOM 951 O O . ILE A 1 119 ? 92.835 30.079 -9.943 1.00 16.98 171 ILE A O 1
ATOM 956 N N . GLY A 1 120 ? 93.195 32.270 -9.714 1.00 16.11 172 GLY A N 1
ATOM 957 C CA . GLY A 1 120 ? 92.684 32.374 -8.347 1.00 16.65 172 GLY A CA 1
ATOM 958 C C . GLY A 1 120 ? 93.413 31.457 -7.396 1.00 18.33 172 GLY A C 1
ATOM 959 O O . GLY A 1 120 ? 94.637 31.596 -7.191 1.00 16.45 172 GLY A O 1
ATOM 960 N N . GLY A 1 121 ? 92.769 30.357 -6.988 1.00 16.74 173 GLY A N 1
ATOM 961 C CA . GLY A 1 121 ? 93.356 29.314 -6.182 1.00 13.76 173 GLY A CA 1
ATOM 962 C C . GLY A 1 121 ? 94.634 28.744 -6.793 1.00 13.83 173 GLY A C 1
ATOM 963 O O . GLY A 1 121 ? 95.486 28.296 -6.018 1.00 17.87 173 GLY A O 1
ATOM 964 N N . GLY A 1 122 ? 94.738 28.791 -8.107 1.00 15.78 174 GLY A N 1
ATOM 965 C CA . GLY A 1 122 ? 95.992 28.322 -8.735 1.00 14.91 174 GLY A CA 1
ATOM 966 C C . GLY A 1 122 ? 97.180 29.199 -8.312 1.00 14.03 174 GLY A C 1
ATOM 967 O O . GLY A 1 122 ? 98.296 28.653 -8.203 1.00 15.33 174 GLY A O 1
ATOM 968 N N . VAL A 1 123 ? 97.001 30.504 -8.124 1.00 15.74 175 VAL A N 1
ATOM 969 C CA . VAL A 1 123 ? 98.168 31.327 -7.722 1.00 16.49 175 VAL A CA 1
ATOM 970 C C . VAL A 1 123 ? 98.500 31.055 -6.270 1.00 14.59 175 VAL A C 1
ATOM 971 O O . VAL A 1 123 ? 99.685 31.039 -5.875 1.00 14.51 175 VAL A O 1
ATOM 975 N N . ASP A 1 124 ? 97.500 30.769 -5.434 1.00 14.17 176 ASP A N 1
ATOM 976 C CA . ASP A 1 124 ? 97.740 30.419 -4.047 1.00 14.31 176 ASP A CA 1
ATOM 977 C C . ASP A 1 124 ? 98.560 29.128 -3.995 1.00 16.14 176 ASP A C 1
ATOM 978 O O . ASP A 1 124 ? 99.460 28.952 -3.183 1.00 16.91 176 ASP A O 1
ATOM 983 N N . LEU A 1 125 ? 98.216 28.177 -4.880 1.00 14.84 177 LEU A N 1
ATOM 984 C CA . LEU A 1 125 ? 98.941 26.909 -4.921 1.00 15.40 177 LEU A CA 1
ATOM 985 C C . LEU A 1 125 ? 100.379 27.124 -5.384 1.00 14.26 177 LEU A C 1
ATOM 986 O O . LEU A 1 125 ? 101.308 26.698 -4.683 1.00 15.91 177 LEU A O 1
ATOM 991 N N . ILE A 1 126 ? 100.556 27.758 -6.542 1.00 13.79 178 ILE A N 1
ATOM 992 C CA . ILE A 1 126 ? 101.954 27.852 -7.049 1.00 14.72 178 ILE A CA 1
ATOM 993 C C . ILE A 1 126 ? 102.827 28.734 -6.192 1.00 15.35 178 ILE A C 1
ATOM 994 O O . ILE A 1 126 ? 104.060 28.487 -6.145 1.00 13.85 178 ILE A O 1
ATOM 999 N N . SER A 1 127 ? 102.269 29.725 -5.494 1.00 14.57 179 SER A N 1
ATOM 1000 C CA . SER A 1 127 ? 103.126 30.532 -4.627 1.00 12.99 179 SER A CA 1
ATOM 1001 C C . SER A 1 127 ? 103.538 29.799 -3.360 1.00 15.81 179 SER A C 1
ATOM 1002 O O . SER A 1 127 ? 104.436 30.315 -2.674 1.00 14.12 179 SER A O 1
ATOM 1005 N N . ALA A 1 128 ? 103.028 28.602 -3.065 1.00 13.66 180 ALA A N 1
ATOM 1006 C CA . ALA A 1 128 ? 103.475 27.750 -1.974 1.00 14.25 180 ALA A CA 1
ATOM 1007 C C . ALA A 1 128 ? 104.476 26.677 -2.461 1.00 12.72 180 ALA A C 1
ATOM 1008 O O . ALA A 1 128 ? 105.059 25.986 -1.622 1.00 16.67 180 ALA A O 1
ATOM 1010 N N . CYS A 1 129 ? 104.624 26.584 -3.771 1.00 14.09 181 CYS A N 1
ATOM 1011 C CA . CYS A 1 129 ? 105.606 25.642 -4.322 1.00 13.96 181 CYS A CA 1
ATOM 1012 C C . CYS A 1 129 ? 106.955 26.363 -4.299 1.00 16.39 181 CYS A C 1
ATOM 1013 O O . CYS A 1 129 ? 107.037 27.570 -4.056 1.00 16.42 181 CYS A O 1
ATOM 1016 N N . ASP A 1 130 ? 108.012 25.592 -4.589 1.00 14.20 182 ASP A N 1
ATOM 1017 C CA . ASP A 1 130 ? 109.351 26.196 -4.545 1.00 15.41 182 ASP A CA 1
ATOM 1018 C C . ASP A 1 130 ? 109.835 26.761 -5.850 1.00 15.14 182 ASP A C 1
ATOM 1019 O O . ASP A 1 130 ? 110.497 27.822 -5.894 1.00 16.03 182 ASP A O 1
ATOM 1024 N N . ILE A 1 131 ? 109.626 26.062 -6.964 1.00 14.57 183 ILE A N 1
ATOM 1025 C CA . ILE A 1 131 ? 110.136 26.427 -8.269 1.00 15.04 183 ILE A CA 1
ATOM 1026 C C . ILE A 1 131 ? 108.956 26.411 -9.231 1.00 17.88 183 ILE A C 1
ATOM 1027 O O . ILE A 1 131 ? 108.087 25.539 -9.050 1.00 16.36 183 ILE A O 1
ATOM 1032 N N . ARG A 1 132 ? 108.877 27.427 -10.077 1.00 14.90 184 ARG A N 1
ATOM 1033 C CA . ARG A 1 132 ? 107.720 27.545 -10.977 1.00 15.84 184 ARG A CA 1
ATOM 1034 C C . ARG A 1 132 ? 108.159 27.639 -12.430 1.00 17.92 184 ARG A C 1
ATOM 1035 O O . ARG A 1 132 ? 108.993 28.482 -12.765 1.00 16.12 184 ARG A O 1
ATOM 1043 N N . TYR A 1 133 ? 107.655 26.766 -13.294 1.00 15.60 185 TYR A N 1
ATOM 1044 C CA . TYR A 1 133 ? 107.937 26.777 -14.724 1.00 17.41 185 TYR A CA 1
ATOM 1045 C C . TYR A 1 133 ? 106.587 26.936 -15.457 1.00 15.86 185 TYR A C 1
ATOM 1046 O O . TYR A 1 133 ? 105.599 26.518 -14.855 1.00 18.74 185 TYR A O 1
ATOM 1055 N N . CYS A 1 134 ? 106.604 27.567 -16.633 1.00 17.08 186 CYS A N 1
ATOM 1056 C CA . CYS A 1 134 ? 105.316 27.620 -17.335 1.00 17.33 186 CYS A CA 1
ATOM 1057 C C . CYS A 1 134 ? 105.546 27.514 -18.847 1.00 17.92 186 CYS A C 1
ATOM 1058 O O . CYS A 1 134 ? 106.675 27.493 -19.323 1.00 19.03 186 CYS A O 1
ATOM 1061 N N . THR A 1 135 ? 104.419 27.443 -19.544 1.00 20.12 187 THR A N 1
ATOM 1062 C CA . THR A 1 135 ? 104.444 27.400 -21.003 1.00 18.62 187 THR A CA 1
ATOM 1063 C C . THR A 1 135 ? 104.222 28.796 -21.552 1.00 18.59 187 THR A C 1
ATOM 1064 O O . THR A 1 135 ? 103.713 29.702 -20.869 1.00 18.24 187 THR A O 1
ATOM 1068 N N . GLN A 1 136 ? 104.479 28.961 -22.862 1.00 20.98 188 GLN A N 1
ATOM 1069 C CA . GLN A 1 136 ? 104.306 30.245 -23.521 1.00 22.33 188 GLN A CA 1
ATOM 1070 C C . GLN A 1 136 ? 102.880 30.768 -23.495 1.00 21.31 188 GLN A C 1
ATOM 1071 O O . GLN A 1 136 ? 102.646 31.980 -23.456 1.00 23.29 188 GLN A O 1
ATOM 1077 N N . ASP A 1 137 ? 101.892 29.883 -23.434 1.00 21.45 189 ASP A N 1
ATOM 1078 C CA . ASP A 1 137 ? 100.482 30.214 -23.396 1.00 21.64 189 ASP A CA 1
ATOM 1079 C C . ASP A 1 137 ? 99.901 30.335 -21.992 1.00 21.52 189 ASP A C 1
ATOM 1080 O O . ASP A 1 137 ? 98.692 30.569 -21.859 1.00 22.59 189 ASP A O 1
ATOM 1085 N N . ALA A 1 138 ? 100.722 30.164 -20.955 1.00 19.27 190 ALA A N 1
ATOM 1086 C CA . ALA A 1 138 ? 100.214 30.251 -19.598 1.00 18.18 190 ALA A CA 1
ATOM 1087 C C . ALA A 1 138 ? 99.842 31.678 -19.214 1.00 18.21 190 ALA A C 1
ATOM 1088 O O . ALA A 1 138 ? 100.370 32.674 -19.705 1.00 19.37 190 ALA A O 1
ATOM 1090 N N . PHE A 1 139 ? 98.942 31.763 -18.235 1.00 18.16 191 PHE A N 1
ATOM 1091 C CA . PHE A 1 139 ? 98.621 33.062 -17.652 1.00 19.05 191 PHE A CA 1
ATOM 1092 C C . PHE A 1 139 ? 98.197 32.861 -16.207 1.00 18.74 191 PHE A C 1
ATOM 1093 O O . PHE A 1 139 ? 97.914 31.745 -15.755 1.00 18.69 191 PHE A O 1
ATOM 1101 N N . PHE A 1 140 ? 98.401 33.941 -15.441 1.00 17.28 192 PHE A N 1
ATOM 1102 C CA . PHE A 1 140 ? 98.248 33.915 -13.984 1.00 14.82 192 PHE A CA 1
ATOM 1103 C C . PHE A 1 140 ? 97.298 35.042 -13.588 1.00 14.52 192 PHE A C 1
ATOM 1104 O O . PHE A 1 140 ? 97.382 36.131 -14.184 1.00 17.60 192 PHE A O 1
ATOM 1112 N N . GLN A 1 141 ? 96.424 34.760 -12.629 1.00 17.08 193 GLN A N 1
ATOM 1113 C CA . GLN A 1 141 ? 95.463 35.795 -12.262 1.00 15.79 193 GLN A CA 1
ATOM 1114 C C . GLN A 1 141 ? 95.091 35.674 -10.798 1.00 17.68 193 GLN A C 1
ATOM 1115 O O . GLN A 1 141 ? 94.608 34.634 -10.324 1.00 17.25 193 GLN A O 1
ATOM 1121 N N . VAL A 1 142 ? 95.284 36.784 -10.077 1.00 15.31 194 VAL A N 1
ATOM 1122 C CA . VAL A 1 142 ? 94.881 36.858 -8.668 1.00 16.46 194 VAL A CA 1
ATOM 1123 C C . VAL A 1 142 ? 93.416 37.287 -8.712 1.00 16.44 194 VAL A C 1
ATOM 1124 O O . VAL A 1 142 ? 93.042 38.448 -8.597 1.00 16.36 194 VAL A O 1
ATOM 1128 N N . LYS A 1 143 ? 92.560 36.280 -8.969 1.00 16.72 195 LYS A N 1
ATOM 1129 C CA . LYS A 1 143 ? 91.168 36.563 -9.269 1.00 17.17 195 LYS A CA 1
ATOM 1130 C C . LYS A 1 143 ? 90.246 36.884 -8.127 1.00 17.51 195 LYS A C 1
ATOM 1131 O O . LYS A 1 143 ? 89.125 37.361 -8.382 1.00 18.23 195 LYS A O 1
ATOM 1137 N N . GLU A 1 144 ? 90.638 36.625 -6.894 1.00 17.39 196 GLU A N 1
ATOM 1138 C CA . GLU A 1 144 ? 89.748 36.780 -5.756 1.00 17.22 196 GLU A CA 1
ATOM 1139 C C . GLU A 1 144 ? 89.000 38.074 -5.637 1.00 17.61 196 GLU A C 1
ATOM 1140 O O . GLU A 1 144 ? 87.779 37.999 -5.335 1.00 17.21 196 GLU A O 1
ATOM 1146 N N . VAL A 1 145 ? 89.552 39.257 -5.922 1.00 15.40 197 VAL A N 1
ATOM 1147 C CA . VAL A 1 145 ? 88.763 40.479 -5.759 1.00 18.08 197 VAL A CA 1
ATOM 1148 C C . VAL A 1 145 ? 87.534 40.440 -6.674 1.00 18.83 197 VAL A C 1
ATOM 1149 O O . VAL A 1 145 ? 86.494 40.982 -6.292 1.00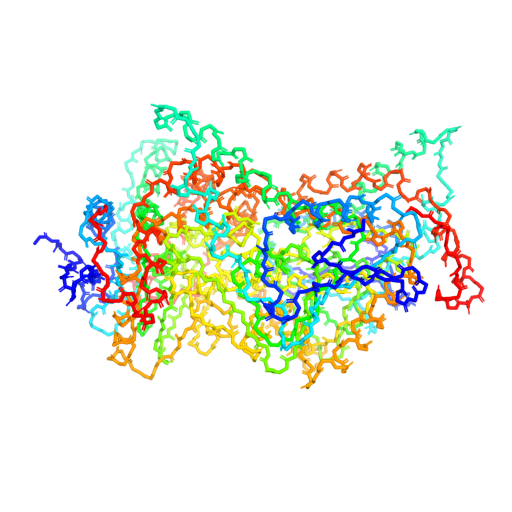 19.37 197 VAL A O 1
ATOM 1153 N N . ASP A 1 146 ? 87.613 39.791 -7.835 1.00 17.19 198 ASP A N 1
ATOM 1154 C CA . ASP A 1 146 ? 86.471 39.686 -8.748 1.00 18.90 198 ASP A CA 1
ATOM 1155 C C . ASP A 1 146 ? 85.383 38.776 -8.191 1.00 18.25 198 ASP A C 1
ATOM 1156 O O . ASP A 1 146 ? 84.277 38.782 -8.770 1.00 22.38 198 ASP A O 1
ATOM 1161 N N . VAL A 1 147 ? 85.616 38.014 -7.151 1.00 18.23 199 VAL A N 1
ATOM 1162 C CA . VAL A 1 147 ? 84.626 37.167 -6.494 1.00 19.28 199 VAL A CA 1
ATOM 1163 C C . VAL A 1 147 ? 84.056 37.871 -5.278 1.00 18.22 199 VAL A C 1
ATOM 1164 O O . VAL A 1 147 ? 83.152 37.387 -4.593 1.00 18.92 199 VAL A O 1
ATOM 1168 N N . GLY A 1 148 ? 84.645 39.018 -4.879 1.00 17.81 200 GLY A N 1
ATOM 1169 C CA . GLY A 1 148 ? 84.184 39.768 -3.742 1.00 16.45 200 GLY A CA 1
ATOM 1170 C C . GLY A 1 148 ? 84.911 39.518 -2.435 1.00 15.91 200 GLY A C 1
ATOM 1171 O O . GLY A 1 148 ? 84.421 39.844 -1.351 1.00 16.53 200 GLY A O 1
ATOM 1172 N N . LEU A 1 149 ? 86.113 38.899 -2.538 1.00 14.56 201 LEU A N 1
ATOM 1173 C CA . LEU A 1 149 ? 86.853 38.632 -1.314 1.00 16.06 201 LEU A CA 1
ATOM 1174 C C . LEU A 1 149 ? 88.355 38.886 -1.505 1.00 13.49 201 LEU A C 1
ATOM 1175 O O . LEU A 1 149 ? 88.847 38.785 -2.603 1.00 16.22 201 LEU A O 1
ATOM 1180 N N . ALA A 1 150 ? 89.020 39.182 -0.380 1.00 13.85 202 ALA A N 1
ATOM 1181 C CA . ALA A 1 150 ? 90.490 39.245 -0.414 1.00 15.68 202 ALA A CA 1
ATOM 1182 C C . ALA A 1 150 ? 90.979 37.790 -0.334 1.00 12.99 202 ALA A C 1
ATOM 1183 O O . ALA A 1 150 ? 90.578 37.032 0.549 1.00 15.22 202 ALA A O 1
ATOM 1185 N N . ALA A 1 151 ? 91.889 37.427 -1.228 1.00 14.05 203 ALA A N 1
ATOM 1186 C CA . ALA A 1 151 ? 92.423 36.066 -1.255 1.00 13.13 203 ALA A CA 1
ATOM 1187 C C . ALA A 1 151 ? 92.906 35.642 0.108 1.00 15.62 203 ALA A C 1
ATOM 1188 O O . ALA A 1 151 ? 93.719 36.371 0.690 1.00 15.11 203 ALA A O 1
ATOM 1190 N N . ASP A 1 152 ? 92.512 34.449 0.573 1.00 14.71 204 ASP A N 1
ATOM 1191 C CA . ASP A 1 152 ? 92.831 34.081 1.944 1.00 15.07 204 ASP A CA 1
ATOM 1192 C C . ASP A 1 152 ? 93.539 32.736 2.063 1.00 13.76 204 ASP A C 1
ATOM 1193 O O . ASP A 1 152 ? 93.851 32.358 3.184 1.00 16.06 204 ASP A O 1
ATOM 1198 N N . VAL A 1 153 ? 93.842 32.063 0.934 1.00 13.93 205 VAL A N 1
ATOM 1199 C CA . VAL A 1 153 ? 94.497 30.760 1.073 1.00 14.11 205 VAL A CA 1
ATOM 1200 C C . VAL A 1 153 ? 95.967 30.764 0.694 1.00 14.76 205 VAL A C 1
ATOM 1201 O O . VAL A 1 153 ? 96.563 29.686 0.580 1.00 14.98 205 VAL A O 1
ATOM 1205 N N . GLY A 1 154 ? 96.583 31.961 0.683 1.00 14.18 206 GLY A N 1
ATOM 1206 C CA . GLY A 1 154 ? 98.027 32.019 0.562 1.00 14.27 206 GLY A CA 1
ATOM 1207 C C . GLY A 1 154 ? 98.612 33.047 -0.332 1.00 12.83 206 GLY A C 1
ATOM 1208 O O . GLY A 1 154 ? 99.738 33.528 -0.095 1.00 14.01 206 GLY A O 1
ATOM 1209 N N . THR A 1 155 ? 97.944 33.423 -1.419 1.00 12.35 207 THR A N 1
ATOM 1210 C CA . THR A 1 155 ? 98.541 34.381 -2.348 1.00 13.43 207 THR A CA 1
ATOM 1211 C C . THR A 1 155 ? 99.031 35.660 -1.677 1.00 13.73 207 THR A C 1
ATOM 1212 O O . THR A 1 155 ? 100.161 36.111 -1.924 1.00 14.58 207 THR A O 1
ATOM 1216 N N . LEU A 1 156 ? 98.199 36.283 -0.822 1.00 12.49 208 LEU A N 1
ATOM 1217 C CA . LEU A 1 156 ? 98.645 37.569 -0.284 1.00 12.00 208 LEU A CA 1
ATOM 1218 C C . LEU A 1 156 ? 99.840 37.384 0.645 1.00 11.16 208 LEU A C 1
ATOM 1219 O O . LEU A 1 156 ? 100.598 38.327 0.872 1.00 14.65 208 LEU A O 1
ATOM 1224 N N . GLN A 1 157 ? 99.962 36.211 1.276 1.00 12.86 209 GLN A N 1
ATOM 1225 C CA . GLN A 1 157 ? 101.016 35.963 2.263 1.00 13.87 209 GLN A CA 1
ATOM 1226 C C . GLN A 1 157 ? 102.300 35.512 1.569 1.00 15.79 209 GLN A C 1
ATOM 1227 O O . GLN A 1 157 ? 103.379 35.853 2.094 1.00 14.02 209 GLN A O 1
ATOM 1233 N N . ARG A 1 158 ? 102.189 34.811 0.440 1.00 13.94 210 ARG A N 1
ATOM 1234 C CA . ARG A 1 158 ? 103.383 34.285 -0.222 1.00 12.15 210 ARG A CA 1
ATOM 1235 C C . ARG A 1 158 ? 103.772 34.917 -1.537 1.00 15.34 210 ARG A C 1
ATOM 1236 O O . ARG A 1 158 ? 104.980 35.017 -1.836 1.00 14.87 210 ARG A O 1
ATOM 1244 N N . LEU A 1 159 ? 102.845 35.382 -2.372 1.00 14.38 211 LEU A N 1
ATOM 1245 C CA . LEU A 1 159 ? 103.204 35.990 -3.644 1.00 13.48 211 LEU A CA 1
ATOM 1246 C C . LEU A 1 159 ? 104.165 37.162 -3.536 1.00 15.96 211 LEU A C 1
ATOM 1247 O O . LEU A 1 159 ? 105.217 37.170 -4.215 1.00 14.39 211 LEU A O 1
ATOM 1252 N N . PRO A 1 160 ? 103.991 38.085 -2.595 1.00 14.81 212 PRO A N 1
ATOM 1253 C CA . PRO A 1 160 ? 104.919 39.193 -2.412 1.00 15.90 212 PRO A CA 1
ATOM 1254 C C . PRO A 1 160 ? 106.262 38.736 -1.854 1.00 16.06 212 PRO A C 1
ATOM 1255 O O . PRO A 1 160 ? 107.208 39.533 -1.826 1.00 17.36 212 PRO A O 1
ATOM 1259 N N . LYS A 1 161 ? 106.344 37.473 -1.419 1.00 14.32 213 LYS A N 1
ATOM 1260 C CA . LYS A 1 161 ? 107.585 36.911 -0.919 1.00 14.95 213 LYS A CA 1
ATOM 1261 C C . LYS A 1 161 ? 108.198 35.939 -1.914 1.00 15.74 213 LYS A C 1
ATOM 1262 O O . LYS A 1 161 ? 109.097 35.174 -1.500 1.00 19.99 213 LYS A O 1
ATOM 1268 N N . VAL A 1 162 ? 107.759 35.956 -3.170 1.00 13.29 214 VAL A N 1
ATOM 1269 C CA . VAL A 1 162 ? 108.392 35.117 -4.181 1.00 16.29 214 VAL A CA 1
ATOM 1270 C C . VAL A 1 162 ? 108.864 35.981 -5.341 1.00 16.38 214 VAL A C 1
ATOM 1271 O O . VAL A 1 162 ? 109.606 35.500 -6.220 1.00 15.30 214 VAL A O 1
ATOM 1275 N N . ILE A 1 163 ? 108.433 37.243 -5.441 1.00 15.00 215 ILE A N 1
ATOM 1276 C CA . ILE A 1 163 ? 108.883 38.154 -6.480 1.00 14.82 215 ILE A CA 1
ATOM 1277 C C . ILE A 1 163 ? 109.157 39.515 -5.822 1.00 14.72 215 ILE A C 1
ATOM 1278 O O . ILE A 1 163 ? 108.649 39.796 -4.733 1.00 16.11 215 ILE A O 1
ATOM 1283 N N . GLY A 1 164 ? 109.997 40.296 -6.490 1.00 14.28 216 GLY A N 1
ATOM 1284 C CA . GLY A 1 164 ? 110.419 41.571 -5.930 1.00 15.02 216 GLY A CA 1
ATOM 1285 C C . GLY A 1 164 ? 109.564 42.803 -6.147 1.00 14.98 216 GLY A C 1
ATOM 1286 O O . GLY A 1 164 ? 109.618 43.723 -5.324 1.00 18.13 216 GLY A O 1
ATOM 1287 N N . ASN A 1 165 ? 108.860 42.859 -7.262 1.00 16.01 217 ASN A N 1
ATOM 1288 C CA . ASN A 1 165 ? 108.141 44.068 -7.680 1.00 16.21 217 ASN A CA 1
ATOM 1289 C C . ASN A 1 165 ? 106.807 44.200 -6.973 1.00 15.74 217 ASN A C 1
ATOM 1290 O O . ASN A 1 165 ? 105.808 43.604 -7.370 1.00 14.61 217 ASN A O 1
ATOM 1295 N N . ARG A 1 166 ? 106.749 45.034 -5.946 1.00 14.98 218 ARG A N 1
ATOM 1296 C CA . ARG A 1 166 ? 105.517 45.149 -5.164 1.00 14.74 218 ARG A CA 1
ATOM 1297 C C . ARG A 1 166 ? 104.493 46.016 -5.878 1.00 17.07 218 ARG A C 1
ATOM 1298 O O . ARG A 1 166 ? 103.293 45.772 -5.663 1.00 14.43 218 ARG A O 1
ATOM 1306 N N . SER A 1 167 ? 104.916 46.940 -6.737 1.00 14.50 219 SER A N 1
ATOM 1307 C CA . SER A 1 167 ? 103.913 47.722 -7.490 1.00 15.40 219 SER A CA 1
ATOM 1308 C C . SER A 1 167 ? 103.097 46.751 -8.355 1.00 14.72 219 SER A C 1
ATOM 1309 O O . SER A 1 167 ? 101.856 46.873 -8.405 1.00 14.62 219 SER A O 1
ATOM 1312 N N . LEU A 1 168 ? 103.777 45.821 -9.035 1.00 14.05 220 LEU A N 1
ATOM 1313 C CA . LEU A 1 168 ? 103.099 44.800 -9.836 1.00 15.97 220 LEU A CA 1
ATOM 1314 C C . LEU A 1 168 ? 102.221 43.894 -8.975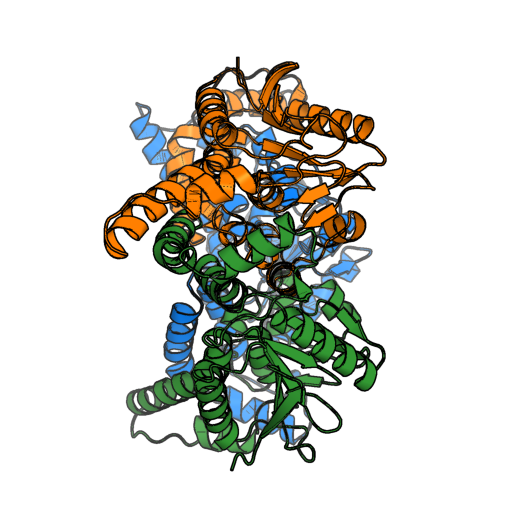 1.00 16.31 220 LEU A C 1
ATOM 1315 O O . LEU A 1 168 ? 101.059 43.652 -9.320 1.00 15.70 220 LEU A O 1
ATOM 1320 N N . VAL A 1 169 ? 102.731 43.399 -7.834 1.00 14.91 221 VAL A N 1
ATOM 1321 C CA . VAL A 1 169 ? 101.914 42.576 -6.936 1.00 16.90 221 VAL A CA 1
ATOM 1322 C C . VAL A 1 169 ? 100.596 43.282 -6.595 1.00 15.87 221 VAL A C 1
ATOM 1323 O O . VAL A 1 169 ? 99.511 42.694 -6.650 1.00 14.56 221 VAL A O 1
ATOM 1327 N N . ASN A 1 170 ? 100.691 44.562 -6.221 1.00 15.78 222 ASN A N 1
ATOM 1328 C CA . ASN A 1 170 ? 99.515 45.339 -5.841 1.00 15.30 222 ASN A CA 1
ATOM 1329 C C . ASN A 1 170 ? 98.608 45.546 -7.039 1.00 16.70 222 ASN A C 1
ATOM 1330 O O . ASN A 1 170 ? 97.394 45.306 -6.889 1.00 15.14 222 ASN A O 1
ATOM 1335 N N . GLU A 1 171 ? 99.151 45.817 -8.222 1.00 15.30 223 GLU A N 1
ATOM 1336 C CA . GLU A 1 171 ? 98.248 46.010 -9.365 1.00 16.98 223 GLU A CA 1
ATOM 1337 C C . GLU A 1 171 ? 97.525 44.712 -9.721 1.00 17.50 223 GLU A C 1
ATOM 1338 O O . GLU A 1 171 ? 96.317 44.702 -9.989 1.00 16.84 223 GLU A O 1
ATOM 1344 N N . LEU A 1 172 ? 98.240 43.597 -9.667 1.00 14.47 224 LEU A N 1
ATOM 1345 C CA . LEU A 1 172 ? 97.638 42.305 -9.995 1.00 13.69 224 LEU A CA 1
ATOM 1346 C C . LEU A 1 172 ? 96.522 41.989 -9.005 1.00 15.93 224 LEU A C 1
ATOM 1347 O O . LEU A 1 172 ? 95.455 41.493 -9.369 1.00 15.84 224 LEU A O 1
ATOM 1352 N N . THR A 1 173 ? 96.782 42.244 -7.732 1.00 14.65 225 THR A N 1
ATOM 1353 C CA . THR A 1 173 ? 95.810 41.935 -6.691 1.00 15.27 225 THR A CA 1
ATOM 1354 C C . THR A 1 173 ? 94.578 42.822 -6.744 1.00 15.86 225 THR A C 1
ATOM 1355 O O . THR A 1 173 ? 93.447 42.323 -6.589 1.00 16.03 225 THR A O 1
ATOM 1359 N N . PHE A 1 174 ? 94.760 44.136 -6.892 1.00 15.31 226 PHE A N 1
ATOM 1360 C CA . PHE A 1 174 ? 93.604 45.036 -6.829 1.00 15.44 226 PHE A CA 1
ATOM 1361 C C . PHE A 1 174 ? 92.786 45.026 -8.111 1.00 16.64 226 PHE A C 1
ATOM 1362 O O . PHE A 1 174 ? 91.579 45.358 -8.016 1.00 17.80 226 PHE A O 1
ATOM 1370 N N . THR A 1 175 ? 93.361 44.663 -9.238 1.00 16.65 227 THR A N 1
ATOM 1371 C CA . THR A 1 175 ? 92.587 44.662 -10.488 1.00 17.13 227 THR A CA 1
ATOM 1372 C C . THR A 1 175 ? 92.179 43.268 -10.938 1.00 17.79 227 THR A C 1
ATOM 1373 O O . THR A 1 175 ? 91.392 43.113 -11.901 1.00 18.28 227 THR A O 1
ATOM 1377 N N . ALA A 1 176 ? 92.804 42.215 -10.380 1.00 16.46 228 ALA A N 1
ATOM 1378 C CA . ALA A 1 176 ? 92.549 40.857 -10.855 1.00 16.60 228 ALA A CA 1
ATOM 1379 C C . ALA A 1 176 ? 92.854 40.652 -12.326 1.00 17.65 228 ALA A C 1
ATOM 1380 O O . ALA A 1 176 ? 92.335 39.707 -12.936 1.00 18.53 228 ALA A O 1
ATOM 1382 N N . ARG A 1 177 ? 93.771 41.408 -12.925 1.00 16.25 229 ARG A N 1
ATOM 1383 C CA . ARG A 1 177 ? 94.080 41.269 -14.334 1.00 18.96 229 ARG A CA 1
ATOM 1384 C C . ARG A 1 177 ? 94.985 40.062 -14.573 1.00 20.76 229 ARG A C 1
ATOM 1385 O O . ARG A 1 177 ? 95.686 39.590 -13.671 1.00 19.85 229 ARG A O 1
ATOM 1393 N N . LYS A 1 178 ? 94.954 39.583 -15.806 1.00 19.29 230 LYS A N 1
ATOM 1394 C CA . LYS A 1 178 ? 95.765 38.447 -16.202 1.00 18.31 230 LYS A CA 1
ATOM 1395 C C . LYS A 1 178 ? 97.204 38.878 -16.437 1.00 18.81 230 LYS A C 1
ATOM 1396 O O . LYS A 1 178 ? 97.471 39.947 -16.991 1.00 20.21 230 LYS A O 1
ATOM 1402 N N . MET A 1 179 ? 98.126 38.015 -16.027 1.00 17.64 231 MET A N 1
ATOM 1403 C CA . MET A 1 179 ? 99.544 38.236 -16.299 1.00 18.73 231 MET A CA 1
ATOM 1404 C C . MET A 1 179 ? 99.976 37.082 -17.201 1.00 17.28 231 MET A C 1
ATOM 1405 O O . MET A 1 179 ? 99.865 35.923 -16.800 1.00 18.04 231 MET A O 1
ATOM 1410 N N . MET A 1 180 ? 100.414 37.379 -18.420 1.00 20.00 232 MET A N 1
ATOM 1411 C CA . MET A 1 180 ? 100.808 36.338 -19.368 1.00 20.20 232 MET A CA 1
ATOM 1412 C C . MET A 1 180 ? 102.228 35.854 -19.145 1.00 20.25 232 MET A C 1
ATOM 1413 O O . MET A 1 180 ? 102.971 36.409 -18.335 1.00 18.36 232 MET A O 1
ATOM 1418 N N . ALA A 1 181 ? 102.649 34.788 -19.828 1.00 21.67 233 ALA A N 1
ATOM 1419 C CA . ALA A 1 181 ? 103.939 34.164 -19.620 1.00 18.82 233 ALA A CA 1
ATOM 1420 C C . ALA A 1 181 ? 105.143 35.083 -19.744 1.00 20.26 233 ALA A C 1
ATOM 1421 O O . ALA A 1 181 ? 106.015 34.980 -18.866 1.00 20.22 233 ALA A O 1
ATOM 1423 N N . ASP A 1 182 ? 105.218 35.936 -20.780 1.00 19.53 234 ASP A N 1
ATOM 1424 C CA . ASP A 1 182 ? 106.393 36.792 -20.903 1.00 20.15 234 ASP A CA 1
ATOM 1425 C C . ASP A 1 182 ? 106.558 37.682 -19.669 1.00 18.45 234 ASP A C 1
ATOM 1426 O O . ASP A 1 182 ? 107.677 37.790 -19.141 1.00 19.51 234 ASP A O 1
ATOM 1431 N N . GLU A 1 183 ? 105.458 38.268 -19.203 1.00 20.58 235 GLU A N 1
ATOM 1432 C CA . GLU A 1 183 ? 105.532 39.117 -18.017 1.00 18.44 235 GLU A CA 1
ATOM 1433 C C . GLU A 1 183 ? 105.767 38.313 -16.745 1.00 19.90 235 GLU A C 1
ATOM 1434 O O . GLU A 1 183 ? 106.495 38.736 -15.837 1.00 18.85 235 GLU A O 1
ATOM 1440 N N . ALA A 1 184 ? 105.269 37.078 -16.698 1.00 18.71 236 ALA A N 1
ATOM 1441 C CA . ALA A 1 184 ? 105.499 36.223 -15.542 1.00 17.38 236 ALA A CA 1
ATOM 1442 C C . ALA A 1 184 ? 106.990 35.916 -15.424 1.00 18.81 236 ALA A C 1
ATOM 1443 O O . ALA A 1 184 ? 107.520 35.899 -14.315 1.00 19.27 236 ALA A O 1
ATOM 1445 N N . LEU A 1 185 ? 107.650 35.687 -16.562 1.00 18.09 237 LEU A N 1
ATOM 1446 C CA . LEU A 1 185 ? 109.085 35.407 -16.555 1.00 19.75 237 LEU A CA 1
ATOM 1447 C C . LEU A 1 185 ? 109.860 36.664 -16.169 1.00 18.82 237 LEU A C 1
ATOM 1448 O O . LEU A 1 185 ? 110.755 36.650 -15.320 1.00 20.26 237 LEU A O 1
ATOM 1453 N N . ASP A 1 186 ? 109.447 37.797 -16.742 1.00 19.47 238 ASP A N 1
ATOM 1454 C CA . ASP A 1 186 ? 110.113 39.067 -16.440 1.00 17.97 238 ASP A CA 1
ATOM 1455 C C . ASP A 1 186 ? 110.055 39.420 -14.954 1.00 19.87 238 ASP A C 1
ATOM 1456 O O . ASP A 1 186 ? 111.031 39.903 -14.365 1.00 19.42 238 ASP A O 1
ATOM 1461 N N . SER A 1 187 ? 108.919 39.115 -14.329 1.00 16.58 239 SER A N 1
ATOM 1462 C CA . SER A 1 187 ? 108.708 39.442 -12.921 1.00 18.11 239 SER A CA 1
ATOM 1463 C C . SER A 1 187 ? 109.443 38.492 -11.990 1.00 16.25 239 SER A C 1
ATOM 1464 O O . SER A 1 187 ? 109.506 38.757 -10.787 1.00 19.31 239 SER A O 1
ATOM 1467 N N . GLY A 1 188 ? 109.828 37.331 -12.505 1.00 17.16 240 GLY A N 1
ATOM 1468 C CA . GLY A 1 188 ? 110.462 36.292 -11.727 1.00 17.76 240 GLY A CA 1
ATOM 1469 C C . GLY A 1 188 ? 109.466 35.322 -11.120 1.00 15.51 240 GLY A C 1
ATOM 1470 O O . GLY A 1 188 ? 109.885 34.399 -10.413 1.00 17.45 240 GLY A O 1
ATOM 1471 N N . LEU A 1 189 ? 108.155 35.471 -11.413 1.00 15.50 241 LEU A N 1
ATOM 1472 C CA . LEU A 1 189 ? 107.193 34.530 -10.835 1.00 17.34 241 LEU A CA 1
ATOM 1473 C C . LEU A 1 189 ? 107.533 33.106 -11.294 1.00 16.79 241 LEU A C 1
ATOM 1474 O O . LEU A 1 189 ? 107.435 32.177 -10.503 1.00 16.80 241 LEU A O 1
ATOM 1479 N N . VAL A 1 190 ? 107.850 32.978 -12.573 1.00 16.65 242 VAL A N 1
ATOM 1480 C CA . VAL A 1 190 ? 108.325 31.716 -13.131 1.00 16.60 242 VAL A CA 1
ATOM 1481 C C . VAL A 1 190 ? 109.801 31.924 -13.473 1.00 20.22 242 VAL A C 1
ATOM 1482 O O . VAL A 1 190 ? 110.140 33.077 -13.767 1.00 20.51 242 VAL A O 1
ATOM 1486 N N . SER A 1 191 ? 110.592 30.861 -13.382 1.00 18.46 243 SER A N 1
ATOM 1487 C CA . SER A 1 191 ? 112.017 31.094 -13.696 1.00 20.68 243 SER A CA 1
ATOM 1488 C C . SER A 1 191 ? 112.363 30.525 -15.049 1.00 20.11 243 SER A C 1
ATOM 1489 O O . SER A 1 191 ? 113.448 30.824 -15.566 1.00 19.31 243 SER A O 1
ATOM 1492 N N . ARG A 1 192 ? 111.470 29.800 -15.713 1.00 19.85 244 ARG A N 1
ATOM 1493 C CA . ARG A 1 192 ? 111.688 29.308 -17.064 1.00 21.19 244 ARG A CA 1
ATOM 1494 C C . ARG A 1 192 ? 110.343 29.204 -17.793 1.00 21.54 244 ARG A C 1
ATOM 1495 O O . ARG A 1 192 ? 109.327 28.863 -17.173 1.00 21.18 244 ARG A O 1
ATOM 1503 N N . VAL A 1 193 ? 110.348 29.543 -19.072 1.00 21.27 245 VAL A N 1
ATOM 1504 C CA . VAL A 1 193 ? 109.192 29.446 -19.952 1.00 20.59 245 VAL A CA 1
ATOM 1505 C C . VAL A 1 193 ? 109.549 28.515 -21.108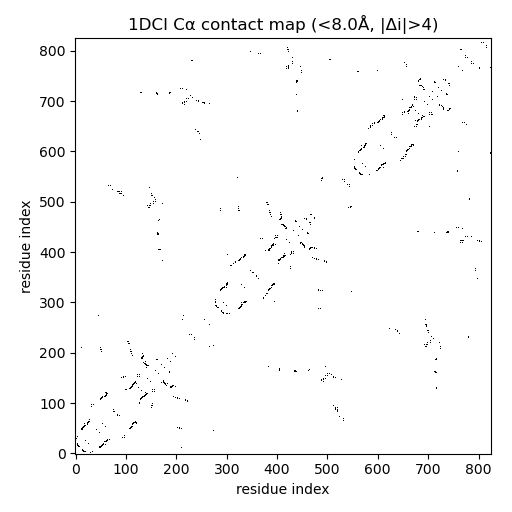 1.00 23.86 245 VAL A C 1
ATOM 1506 O O . VAL A 1 193 ? 110.687 28.517 -21.587 1.00 23.16 245 VAL A O 1
ATOM 1510 N N . PHE A 1 194 ? 108.595 27.667 -21.496 1.00 22.13 246 PHE A N 1
ATOM 1511 C CA . PHE A 1 194 ? 108.768 26.659 -22.537 1.00 23.82 246 PHE A CA 1
ATOM 1512 C C . PHE A 1 194 ? 107.696 26.763 -23.601 1.00 26.20 246 PHE A C 1
ATOM 1513 O O . PHE A 1 194 ? 106.568 27.195 -23.348 1.00 26.60 246 PHE A O 1
ATOM 1521 N N . PRO A 1 195 ? 107.999 26.357 -24.840 1.00 26.38 247 PRO A N 1
ATOM 1522 C CA . PRO A 1 195 ? 107.061 26.430 -25.938 1.00 28.10 247 PRO A CA 1
ATOM 1523 C C . PRO A 1 195 ? 105.814 25.591 -25.773 1.00 26.49 247 PRO A C 1
ATOM 1524 O O . PRO A 1 195 ? 104.764 26.013 -26.286 1.00 29.88 247 PRO A O 1
ATOM 1528 N N . ASP A 1 196 ? 105.873 24.425 -25.152 1.00 28.46 248 ASP A N 1
ATOM 1529 C CA . ASP A 1 196 ? 104.674 23.623 -24.929 1.00 26.92 248 ASP A CA 1
ATOM 1530 C C . ASP A 1 196 ? 104.755 22.780 -23.663 1.00 24.30 248 ASP A C 1
ATOM 1531 O O . ASP A 1 196 ? 105.807 22.659 -23.046 1.00 24.81 248 ASP A O 1
ATOM 1536 N N . LYS A 1 197 ? 103.629 22.174 -23.293 1.00 22.54 249 LYS A N 1
ATOM 1537 C CA . LYS A 1 197 ? 103.512 21.404 -22.070 1.00 24.31 249 LYS A CA 1
ATOM 1538 C C . LYS A 1 197 ? 104.466 20.221 -22.027 1.00 26.10 249 LYS A C 1
ATOM 1539 O O . LYS A 1 197 ? 105.073 19.956 -20.990 1.00 22.66 249 LYS A O 1
ATOM 1545 N N . ASP A 1 198 ? 104.591 19.485 -23.126 1.00 24.32 250 ASP A N 1
ATOM 1546 C CA . ASP A 1 198 ? 105.510 18.362 -23.208 1.00 26.38 250 ASP A CA 1
ATOM 1547 C C . ASP A 1 198 ? 106.954 18.754 -22.940 1.00 24.31 250 ASP A C 1
ATOM 1548 O O . ASP A 1 198 ? 107.622 18.121 -22.120 1.00 25.56 250 ASP A O 1
ATOM 1556 N N . VAL A 1 199 ? 107.446 19.807 -23.572 1.00 22.98 251 VAL A N 1
ATOM 1557 C CA . VAL A 1 199 ? 108.807 20.284 -23.357 1.00 24.55 251 VAL A CA 1
ATOM 1558 C C . VAL A 1 199 ? 108.966 20.759 -21.912 1.00 23.36 251 VAL A C 1
ATOM 1559 O O . VAL A 1 199 ? 110.000 20.532 -21.281 1.00 23.98 251 VAL A O 1
ATOM 1563 N N . MET A 1 200 ? 107.925 21.420 -21.391 1.00 22.45 252 MET A N 1
ATOM 1564 C CA . MET A 1 200 ? 107.977 21.905 -20.017 1.00 21.07 252 MET A CA 1
ATOM 1565 C C . MET A 1 200 ? 108.093 20.752 -19.031 1.00 21.52 252 MET A C 1
ATOM 1566 O O . MET A 1 200 ? 108.909 20.740 -18.108 1.00 20.96 252 MET A O 1
ATOM 1571 N N . LEU A 1 201 ? 107.200 19.768 -19.177 1.00 20.88 253 LEU A N 1
ATOM 1572 C CA . LEU A 1 201 ? 107.223 18.604 -18.297 1.00 20.36 253 LEU A CA 1
ATOM 1573 C C . LEU A 1 201 ? 108.544 17.861 -18.392 1.00 23.54 253 LEU A C 1
ATOM 1574 O O . LEU A 1 201 ? 109.048 17.387 -17.363 1.00 21.78 253 LEU A O 1
ATOM 1579 N N . ASN A 1 202 ? 109.113 17.738 -19.598 1.00 24.06 254 ASN A N 1
ATOM 1580 C CA . ASN A 1 202 ? 110.402 17.045 -19.707 1.00 25.61 254 ASN A CA 1
ATOM 1581 C C . ASN A 1 202 ? 111.444 17.771 -18.850 1.00 21.52 254 ASN A C 1
ATOM 1582 O O . ASN A 1 202 ? 112.213 17.149 -18.124 1.00 22.00 254 ASN A O 1
ATOM 1587 N N . ALA A 1 203 ? 111.492 19.104 -18.917 1.00 23.16 255 ALA A N 1
ATOM 1588 C CA . ALA A 1 203 ? 112.426 19.879 -18.106 1.00 20.30 255 ALA A CA 1
ATOM 1589 C C . ALA A 1 203 ? 112.109 19.825 -16.619 1.00 21.50 255 ALA A C 1
ATOM 1590 O O . ALA A 1 203 ? 113.030 19.740 -15.799 1.00 20.36 255 ALA A O 1
ATOM 1592 N N . ALA A 1 204 ? 110.837 19.823 -16.234 1.00 18.27 256 ALA A N 1
ATOM 1593 C CA . ALA A 1 204 ? 110.493 19.760 -14.800 1.00 18.94 256 ALA A CA 1
ATOM 1594 C C . ALA A 1 204 ? 110.929 18.444 -14.187 1.00 19.67 256 ALA A C 1
ATOM 1595 O O . ALA A 1 204 ? 111.453 18.325 -13.068 1.00 18.85 256 ALA A O 1
ATOM 1597 N N . PHE A 1 205 ? 110.696 17.350 -14.944 1.00 19.90 257 PHE A N 1
ATOM 1598 C CA . PHE A 1 205 ? 111.077 16.026 -14.453 1.00 21.27 257 PHE A CA 1
ATOM 1599 C C . PHE A 1 205 ? 112.595 15.879 -14.430 1.00 20.32 257 PHE A C 1
ATOM 1600 O O . PHE A 1 205 ? 113.107 15.265 -13.483 1.00 19.41 257 PHE A O 1
ATOM 1608 N N . ALA A 1 206 ? 113.296 16.496 -15.359 1.00 20.98 258 ALA A N 1
ATOM 1609 C CA . ALA A 1 206 ? 114.757 16.429 -15.393 1.00 21.46 258 ALA A CA 1
ATOM 1610 C C . ALA A 1 206 ? 115.330 17.188 -14.199 1.00 21.05 258 ALA A C 1
ATOM 1611 O O . ALA A 1 206 ? 116.289 16.770 -13.551 1.00 20.59 258 ALA A O 1
ATOM 1613 N N . LEU A 1 207 ? 114.678 18.317 -13.884 1.00 21.19 259 LEU A N 1
ATOM 1614 C CA . LEU A 1 207 ? 115.076 19.128 -12.728 1.00 17.81 259 LEU A CA 1
ATOM 1615 C C . LEU A 1 207 ? 114.846 18.327 -11.456 1.00 16.82 259 LEU A C 1
ATOM 1616 O O . LEU A 1 207 ? 115.679 18.277 -10.565 1.00 18.54 259 LEU A O 1
ATOM 1621 N N . ALA A 1 208 ? 113.681 17.674 -11.351 1.00 18.43 260 ALA A N 1
ATOM 1622 C CA . ALA A 1 208 ? 113.377 16.867 -10.185 1.00 16.84 260 ALA A CA 1
ATOM 1623 C C . ALA A 1 208 ? 114.392 15.723 -10.032 1.00 17.20 260 ALA A C 1
ATOM 1624 O O . ALA A 1 208 ? 114.768 15.413 -8.912 1.00 18.25 260 ALA A O 1
ATOM 1626 N N . ALA A 1 209 ? 114.792 15.133 -11.162 1.00 19.82 261 ALA A N 1
ATOM 1627 C CA . ALA A 1 209 ? 115.779 14.054 -11.101 1.00 22.28 261 ALA A CA 1
ATOM 1628 C C . ALA A 1 209 ? 117.156 14.572 -10.677 1.00 20.06 261 ALA A C 1
ATOM 1629 O O . ALA A 1 209 ? 117.819 13.908 -9.870 1.00 21.36 261 ALA A O 1
ATOM 1631 N N . ASP A 1 210 ? 117.522 15.744 -11.173 1.00 20.03 262 ASP A N 1
ATOM 1632 C CA . ASP A 1 210 ? 118.793 16.354 -10.754 1.00 17.66 262 ASP A CA 1
ATOM 1633 C C . ASP A 1 210 ? 118.784 16.604 -9.260 1.00 18.55 262 ASP A C 1
ATOM 1634 O O . ASP A 1 210 ? 119.679 16.250 -8.503 1.00 19.37 262 ASP A O 1
ATOM 1639 N N . ILE A 1 211 ? 117.695 17.229 -8.776 1.00 19.52 263 ILE A N 1
ATOM 1640 C CA . ILE A 1 211 ? 117.568 17.496 -7.345 1.00 16.18 263 ILE A CA 1
ATOM 1641 C C . ILE A 1 211 ? 117.645 16.215 -6.530 1.00 17.67 263 ILE A C 1
ATOM 1642 O O . ILE A 1 211 ? 118.302 16.148 -5.492 1.00 17.99 263 ILE A O 1
ATOM 1647 N N . SER A 1 212 ? 116.940 15.179 -6.985 1.00 17.39 264 SER A N 1
ATOM 1648 C CA . SER A 1 212 ? 116.912 13.887 -6.312 1.00 16.50 264 SER A CA 1
ATOM 1649 C C . SER A 1 212 ? 118.259 13.158 -6.343 1.00 17.93 264 SER A C 1
ATOM 1650 O O . SER A 1 212 ? 118.463 12.275 -5.506 1.00 18.22 264 SER A O 1
ATOM 1653 N N . SER A 1 213 ? 119.172 13.517 -7.232 1.00 18.92 265 SER A N 1
ATOM 1654 C CA . SER A 1 213 ? 120.503 12.909 -7.266 1.00 21.00 265 SER A CA 1
ATOM 1655 C C . SER A 1 213 ? 121.403 13.436 -6.154 1.00 22.62 265 SER A C 1
ATOM 1656 O O . SER A 1 213 ? 122.433 12.837 -5.815 1.00 21.86 265 SER A O 1
ATOM 1659 N N . LYS A 1 214 ? 121.059 14.564 -5.547 1.00 20.95 266 LYS A N 1
ATOM 1660 C CA . LYS A 1 214 ? 121.812 15.178 -4.464 1.00 17.93 266 LYS A CA 1
ATOM 1661 C C . LYS A 1 214 ? 121.457 14.596 -3.113 1.00 17.81 266 LYS A C 1
ATOM 1662 O O . LYS A 1 214 ? 120.404 13.976 -2.929 1.00 18.27 266 LYS A O 1
ATOM 1668 N N . SER A 1 215 ? 122.315 14.778 -2.115 1.00 14.72 267 SER A N 1
ATOM 1669 C CA . SER A 1 215 ? 122.023 14.354 -0.768 1.00 14.41 267 SER A CA 1
ATOM 1670 C C . SER A 1 215 ? 120.636 14.870 -0.376 1.00 16.10 267 SER A C 1
ATOM 1671 O O . SER A 1 215 ? 120.460 16.083 -0.367 1.00 16.82 267 SER A O 1
ATOM 1674 N N . PRO A 1 216 ? 119.739 14.002 0.051 1.00 15.48 268 PRO A N 1
ATOM 1675 C CA . PRO A 1 216 ? 118.423 14.490 0.503 1.00 13.20 268 PRO A CA 1
ATOM 1676 C C . PRO A 1 216 ? 118.522 15.257 1.804 1.00 15.74 268 PRO A C 1
ATOM 1677 O O . PRO A 1 216 ? 117.680 16.129 2.103 1.00 16.04 268 PRO A O 1
ATOM 1681 N N . VAL A 1 217 ? 119.486 14.982 2.663 1.00 14.49 269 VAL A N 1
ATOM 1682 C CA . VAL A 1 217 ? 119.699 15.708 3.911 1.00 13.15 269 VAL A CA 1
ATOM 1683 C C . VAL A 1 217 ? 120.033 17.164 3.543 1.00 16.24 269 VAL A C 1
ATOM 1684 O O . VAL A 1 217 ? 119.480 18.116 4.117 1.00 15.59 269 VAL A O 1
ATOM 1688 N N . ALA A 1 218 ? 120.930 17.338 2.582 1.00 14.94 270 ALA A N 1
ATOM 1689 C CA . ALA A 1 218 ? 121.372 18.670 2.179 1.00 15.68 270 ALA A CA 1
ATOM 1690 C C . ALA A 1 218 ? 120.250 19.438 1.482 1.00 16.59 270 ALA A C 1
ATOM 1691 O O . ALA A 1 218 ? 120.030 20.621 1.786 1.00 15.26 270 ALA A O 1
ATOM 1693 N N . VAL A 1 219 ? 119.541 18.779 0.562 1.00 15.05 271 VAL A N 1
ATOM 1694 C CA . VAL A 1 219 ? 118.479 19.472 -0.162 1.00 13.98 271 VAL A CA 1
ATOM 1695 C C . VAL A 1 219 ? 117.301 19.806 0.754 1.00 15.04 271 VAL A C 1
ATOM 1696 O O . VAL A 1 219 ? 116.838 20.964 0.719 1.00 14.37 271 VAL A O 1
ATOM 1700 N N . GLN A 1 220 ? 116.854 18.833 1.535 1.00 15.80 272 GLN A N 1
ATOM 1701 C CA . GLN A 1 220 ? 115.657 19.100 2.374 1.00 12.55 272 GLN A CA 1
ATOM 1702 C C . GLN A 1 220 ? 115.983 20.035 3.519 1.00 16.24 272 GLN A C 1
ATOM 1703 O O . GLN A 1 220 ? 115.161 20.918 3.858 1.00 13.93 272 GLN A O 1
ATOM 1709 N N . GLY A 1 221 ? 117.194 19.965 4.053 1.00 14.59 273 GLY A N 1
ATOM 1710 C CA . GLY A 1 221 ? 117.635 20.908 5.089 1.00 14.23 273 GLY A CA 1
ATOM 1711 C C . GLY A 1 221 ? 117.744 22.307 4.446 1.00 14.43 273 GLY A C 1
ATOM 1712 O O . GLY A 1 221 ? 117.479 23.281 5.164 1.00 13.49 273 GLY A O 1
ATOM 1713 N N . SER A 1 222 ? 118.145 22.397 3.193 1.00 13.48 274 SER A N 1
ATOM 1714 C CA . SER A 1 222 ? 118.205 23.685 2.489 1.00 13.00 274 SER A CA 1
ATOM 1715 C C . SER A 1 222 ? 116.791 24.282 2.376 1.00 13.71 274 SER A C 1
ATOM 1716 O O . SER A 1 222 ? 116.627 25.470 2.685 1.00 13.43 274 SER A O 1
ATOM 1719 N N . LYS A 1 223 ? 115.796 23.484 1.943 1.00 12.99 275 LYS A N 1
ATOM 1720 C CA . LYS A 1 223 ? 114.441 24.036 1.873 1.00 13.02 275 LYS A CA 1
ATOM 1721 C C . LYS A 1 223 ? 113.960 24.483 3.248 1.00 12.68 275 LYS A C 1
ATOM 1722 O O . LYS A 1 223 ? 113.444 25.625 3.384 1.00 13.74 275 LYS A O 1
ATOM 1728 N N . ILE A 1 224 ? 114.128 23.637 4.268 1.00 13.25 276 ILE A N 1
ATOM 1729 C CA . ILE A 1 224 ? 113.671 23.992 5.607 1.00 13.30 276 ILE A CA 1
ATOM 1730 C C . ILE A 1 224 ? 114.282 25.310 6.058 1.00 14.83 276 ILE A C 1
ATOM 1731 O O . ILE A 1 224 ? 113.606 26.181 6.628 1.00 14.05 276 ILE A O 1
ATOM 1736 N N . ASN A 1 225 ? 115.587 25.472 5.830 1.00 12.47 277 ASN A N 1
ATOM 1737 C CA . ASN A 1 225 ? 116.211 26.721 6.308 1.00 13.56 277 ASN A CA 1
ATOM 1738 C C . ASN A 1 225 ? 115.981 27.924 5.418 1.00 12.87 277 ASN A C 1
ATOM 1739 O O . ASN A 1 225 ? 115.970 29.055 5.984 1.00 13.32 277 ASN A O 1
ATOM 1744 N N . LEU A 1 226 ? 115.738 27.746 4.130 1.00 13.48 278 LEU A N 1
ATOM 1745 C CA . LEU A 1 226 ? 115.315 28.858 3.276 1.00 12.31 278 LEU A CA 1
ATOM 1746 C C . LEU A 1 226 ? 113.966 29.394 3.779 1.00 11.97 278 LEU A C 1
ATOM 1747 O O . LEU A 1 226 ? 113.762 30.619 3.818 1.00 12.71 278 LEU A O 1
ATOM 1752 N N . ILE A 1 227 ? 113.050 28.488 4.092 1.00 14.12 279 ILE A N 1
ATOM 1753 C CA . ILE A 1 227 ? 111.736 28.930 4.605 1.00 12.51 279 ILE A CA 1
ATOM 1754 C C . ILE A 1 227 ? 111.897 29.589 5.956 1.00 13.61 279 ILE A C 1
ATOM 1755 O O . ILE A 1 227 ? 111.317 30.663 6.205 1.00 14.76 279 ILE A O 1
ATOM 1760 N N . TYR A 1 228 ? 112.645 29.016 6.888 1.00 12.53 280 TYR A N 1
ATOM 1761 C CA . TYR A 1 228 ? 112.838 29.654 8.184 1.00 12.99 280 TYR A CA 1
ATOM 1762 C C . TYR A 1 228 ? 113.446 31.053 7.987 1.00 14.46 280 TYR A C 1
ATOM 1763 O O . TYR A 1 228 ? 112.991 32.025 8.569 1.00 13.85 280 TYR A O 1
ATOM 1772 N N . SER A 1 229 ? 114.447 31.145 7.102 1.00 13.38 281 SER A N 1
ATOM 1773 C CA . SER A 1 229 ? 115.149 32.413 6.921 1.00 13.79 281 SER A CA 1
ATOM 1774 C C . SER A 1 229 ? 114.279 33.474 6.308 1.00 15.12 281 SER A C 1
ATOM 1775 O O . SER A 1 229 ? 114.559 34.670 6.492 1.00 14.52 281 SER A O 1
ATOM 1778 N N . ARG A 1 230 ? 113.265 33.118 5.510 1.00 14.87 282 ARG A N 1
ATOM 1779 C CA . ARG A 1 230 ? 112.355 34.118 4.942 1.00 14.90 282 ARG A CA 1
ATOM 1780 C C . ARG A 1 230 ? 111.634 34.850 6.063 1.00 15.25 282 ARG A C 1
ATOM 1781 O O . ARG A 1 230 ? 111.375 36.055 5.900 1.00 17.15 282 ARG A O 1
ATOM 1789 N N . ASP A 1 231 ? 111.273 34.117 7.111 1.00 14.71 283 ASP A N 1
ATOM 1790 C CA . ASP A 1 231 ? 110.355 34.680 8.108 1.00 20.87 283 ASP A CA 1
ATOM 1791 C C . ASP A 1 231 ? 110.994 35.193 9.375 1.00 19.47 283 ASP A C 1
ATOM 1792 O O . ASP A 1 231 ? 110.270 35.593 10.303 1.00 20.80 283 ASP A O 1
ATOM 1797 N N . HIS A 1 232 ? 112.328 35.101 9.489 1.00 16.22 284 HIS A N 1
ATOM 1798 C CA . HIS A 1 232 ? 113.008 35.518 10.712 1.00 14.56 284 HIS A CA 1
ATOM 1799 C C . HIS A 1 232 ? 114.173 36.448 10.363 1.00 13.05 284 HIS A C 1
ATOM 1800 O O . HIS A 1 232 ? 114.528 36.487 9.178 1.00 15.08 284 HIS A O 1
ATOM 1807 N N . SER A 1 233 ? 114.769 37.115 11.343 1.00 14.53 285 SER A N 1
ATOM 1808 C CA . SER A 1 233 ? 115.903 37.983 11.014 1.00 13.24 285 SER A CA 1
ATOM 1809 C C . SER A 1 233 ? 117.070 37.092 10.556 1.00 14.21 285 SER A C 1
ATOM 1810 O O . SER A 1 233 ? 117.150 35.895 10.886 1.00 14.58 285 SER A O 1
ATOM 1813 N N . VAL A 1 234 ? 118.038 37.767 9.944 1.00 13.06 286 VAL A N 1
ATOM 1814 C CA . VAL A 1 234 ? 119.245 37.012 9.528 1.00 13.73 286 VAL A CA 1
ATOM 1815 C C . VAL A 1 234 ? 119.897 36.450 10.771 1.00 13.24 286 VAL A C 1
ATOM 1816 O O . VAL A 1 234 ? 120.284 35.254 10.739 1.00 13.57 286 VAL A O 1
ATOM 1820 N N . ASP A 1 235 ? 120.075 37.195 11.853 1.00 12.08 287 ASP A N 1
ATOM 1821 C CA . ASP A 1 235 ? 120.712 36.667 13.052 1.00 14.43 287 ASP A CA 1
ATOM 1822 C C . ASP A 1 235 ? 119.940 35.511 13.679 1.00 15.92 287 ASP A C 1
ATOM 1823 O O . ASP A 1 235 ? 120.577 34.500 14.020 1.00 15.57 287 ASP A O 1
ATOM 1828 N N . GLU A 1 236 ? 118.621 35.579 13.767 1.00 14.37 288 GLU A N 1
ATOM 1829 C CA . GLU A 1 236 ? 117.854 34.448 14.295 1.00 12.04 288 GLU A CA 1
ATOM 1830 C C . GLU A 1 236 ? 118.018 33.245 13.368 1.00 11.13 288 GLU A C 1
ATOM 1831 O O . GLU A 1 236 ? 118.031 32.126 13.883 1.00 13.78 288 GLU A O 1
ATOM 1837 N N . SER A 1 237 ? 118.005 33.506 12.062 1.00 12.38 289 SER A N 1
ATOM 1838 C CA . SER A 1 237 ? 118.066 32.394 11.098 1.00 11.81 289 SER A CA 1
ATOM 1839 C C . SER A 1 237 ? 119.443 31.736 11.136 1.00 13.86 289 SER A C 1
ATOM 1840 O O . SER A 1 237 ? 119.522 30.514 10.948 1.00 13.09 289 SER A O 1
ATOM 1843 N N . LEU A 1 238 ? 120.511 32.504 11.338 1.00 13.01 290 LEU A N 1
ATOM 1844 C CA . LEU A 1 238 ? 121.839 31.917 11.459 1.00 12.15 290 LEU A CA 1
ATOM 1845 C C . LEU A 1 238 ? 121.910 31.058 12.703 1.00 13.11 290 LEU A C 1
ATOM 1846 O O . LEU A 1 238 ? 122.491 29.956 12.718 1.00 13.17 290 LEU A O 1
ATOM 1851 N N . ASP A 1 239 ? 121.334 31.494 13.819 1.00 11.91 291 ASP A N 1
ATOM 1852 C CA . ASP A 1 239 ? 121.321 30.742 15.071 1.00 14.08 291 ASP A CA 1
ATOM 1853 C C . ASP A 1 239 ? 120.580 29.423 14.854 1.00 14.68 291 ASP A C 1
ATOM 1854 O O . ASP A 1 239 ? 121.038 28.340 15.263 1.00 15.55 291 ASP A O 1
ATOM 1859 N N . TYR A 1 240 ? 119.412 29.502 14.197 1.00 13.09 292 TYR A N 1
ATOM 1860 C CA . TYR A 1 240 ? 118.663 28.279 13.891 1.00 12.63 292 TYR A CA 1
ATOM 1861 C C . TYR A 1 240 ? 119.490 27.343 13.013 1.00 14.13 292 TYR A C 1
ATOM 1862 O O . TYR A 1 240 ? 119.445 26.119 13.191 1.00 14.73 292 TYR A O 1
ATOM 1871 N N . MET A 1 241 ? 120.139 27.889 11.990 1.00 11.74 293 MET A N 1
ATOM 1872 C CA . MET A 1 241 ? 120.966 27.086 11.084 1.00 11.71 293 MET A CA 1
ATOM 1873 C C . MET A 1 241 ? 122.094 26.355 11.807 1.00 13.04 293 MET A C 1
ATOM 1874 O O . MET A 1 241 ? 122.440 25.211 11.462 1.00 12.58 293 MET A O 1
ATOM 1882 N N . ALA A 1 242 ? 122.695 26.991 12.821 1.00 13.86 294 ALA A N 1
ATOM 1883 C CA . ALA A 1 242 ? 123.743 26.292 13.574 1.00 13.54 294 ALA A CA 1
ATOM 1884 C C . ALA A 1 242 ? 123.164 25.151 14.405 1.00 14.03 294 ALA A C 1
ATOM 1885 O O . ALA A 1 242 ? 123.721 24.056 14.529 1.00 14.26 294 ALA A O 1
ATOM 1887 N N . THR A 1 243 ? 121.961 25.327 14.966 1.00 13.25 295 THR A N 1
ATOM 1888 C CA . THR A 1 243 ? 121.284 24.309 15.777 1.00 12.78 295 THR A CA 1
ATOM 1889 C C . THR A 1 243 ? 120.787 23.194 14.855 1.00 13.61 295 THR A C 1
ATOM 1890 O O . THR A 1 243 ? 120.768 22.024 15.268 1.00 13.61 295 THR A O 1
ATOM 1894 N N . TRP A 1 244 ? 120.463 23.493 13.619 1.00 12.66 296 TRP A N 1
ATOM 1895 C CA . TRP A 1 244 ? 120.070 22.511 12.623 1.00 14.19 296 TRP A CA 1
ATOM 1896 C C . TRP A 1 244 ? 121.278 21.689 12.164 1.00 14.57 296 TRP A C 1
ATOM 1897 O O . TRP A 1 244 ? 121.240 20.467 12.270 1.00 14.06 296 TRP A O 1
ATOM 1908 N N . ASN A 1 245 ? 122.357 22.332 11.702 1.00 13.02 297 ASN A N 1
ATOM 1909 C CA . ASN A 1 245 ? 123.494 21.582 11.142 1.00 11.34 297 ASN A CA 1
ATOM 1910 C C . ASN A 1 245 ? 124.341 20.946 12.206 1.00 12.44 297 ASN A C 1
ATOM 1911 O O . ASN A 1 245 ? 125.108 20.027 11.824 1.00 13.38 297 ASN A O 1
ATOM 1916 N N . MET A 1 246 ? 124.180 21.226 13.481 1.00 12.64 298 MET A N 1
ATOM 1917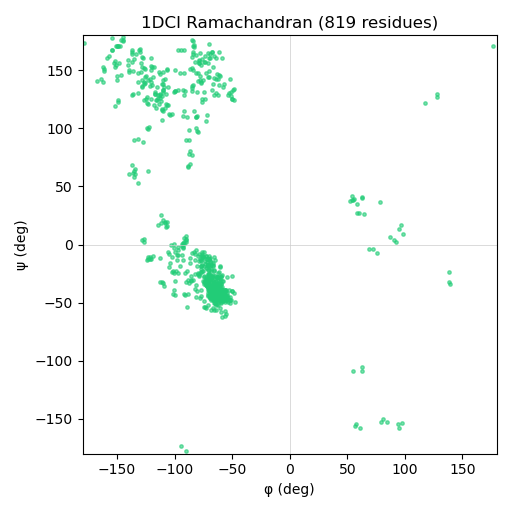 C CA . MET A 1 246 ? 124.949 20.515 14.504 1.00 14.91 298 MET A CA 1
ATOM 1918 C C . MET A 1 246 ? 124.522 19.038 14.514 1.00 16.93 298 MET A C 1
ATOM 1919 O O . MET A 1 246 ? 125.335 18.194 14.931 1.00 15.99 298 MET A O 1
ATOM 1924 N N . SER A 1 247 ? 123.328 18.710 14.022 1.00 13.97 299 SER A N 1
ATOM 1925 C CA . SER A 1 247 ? 123.008 17.292 13.826 1.00 14.76 299 SER A CA 1
ATOM 1926 C C . SER A 1 247 ? 123.210 16.926 12.360 1.00 14.02 299 SER A C 1
ATOM 1927 O O . SER A 1 247 ? 123.784 15.866 12.026 1.00 15.45 299 SER A O 1
ATOM 1931 N N . MET A 1 248 ? 122.782 17.717 11.372 1.00 14.02 300 MET A N 1
ATOM 1932 C CA . MET A 1 248 ? 122.702 17.320 9.985 1.00 13.97 300 MET A CA 1
ATOM 1933 C C . MET A 1 248 ? 124.036 17.210 9.271 1.00 14.91 300 MET A C 1
ATOM 1934 O O . MET A 1 248 ? 124.124 16.518 8.250 1.00 15.73 300 MET A O 1
ATOM 1942 N N . LEU A 1 249 ? 125.092 17.793 9.829 1.00 14.14 301 LEU A N 1
ATOM 1943 C CA . LEU A 1 249 ? 126.431 17.617 9.288 1.00 13.91 301 LEU A CA 1
ATOM 1944 C C . LEU A 1 249 ? 126.963 16.242 9.694 1.00 16.33 301 LEU A C 1
ATOM 1945 O O . LEU A 1 249 ? 127.980 15.808 9.120 1.00 16.58 301 LEU A O 1
ATOM 1950 N N . GLN A 1 250 ? 126.323 15.583 10.650 1.00 15.72 302 GLN A N 1
ATOM 1951 C CA . GLN A 1 250 ? 126.778 14.237 11.051 1.00 15.48 302 GLN A CA 1
ATOM 1952 C C . GLN A 1 250 ? 126.122 13.209 10.136 1.00 15.06 302 GLN A C 1
ATOM 1953 O O . GLN A 1 250 ? 125.211 12.466 10.540 1.00 17.46 302 GLN A O 1
ATOM 1959 N N . THR A 1 251 ? 126.532 13.194 8.878 1.00 15.96 303 THR A N 1
ATOM 1960 C CA . THR A 1 251 ? 125.952 12.314 7.877 1.00 16.65 303 THR A CA 1
ATOM 1961 C C . THR A 1 251 ? 127.059 11.755 6.983 1.00 18.03 303 THR A C 1
ATOM 1962 O O . THR A 1 251 ? 128.039 12.414 6.626 1.00 18.40 303 THR A O 1
ATOM 1966 N N . GLN A 1 252 ? 126.797 10.528 6.524 1.00 19.28 304 GLN A N 1
ATOM 1967 C CA . GLN A 1 252 ? 127.628 9.911 5.506 1.00 20.03 304 GLN A CA 1
ATOM 1968 C C . GLN A 1 252 ? 127.465 10.591 4.161 1.00 20.17 304 GLN A C 1
ATOM 1969 O O . GLN A 1 252 ? 128.294 10.340 3.290 1.00 20.61 304 GLN A O 1
ATOM 1975 N N . ASP A 1 253 ? 126.466 11.470 3.954 1.00 17.66 305 ASP A N 1
ATOM 1976 C CA . ASP A 1 253 ? 126.323 12.106 2.654 1.00 18.73 305 ASP A CA 1
ATOM 1977 C C . ASP A 1 253 ? 127.504 13.010 2.309 1.00 16.83 305 ASP A C 1
ATOM 1978 O O . ASP A 1 253 ? 127.740 13.248 1.130 1.00 19.07 305 ASP A O 1
ATOM 1983 N N . ILE A 1 254 ? 128.181 13.558 3.311 1.00 18.43 306 ILE A N 1
ATOM 1984 C CA . ILE A 1 254 ? 129.348 14.418 3.028 1.00 18.11 306 ILE A CA 1
ATOM 1985 C C . ILE A 1 254 ? 130.522 13.578 2.517 1.00 19.49 306 ILE A C 1
ATOM 1986 O O . ILE A 1 254 ? 131.010 13.885 1.424 1.00 20.99 306 ILE A O 1
ATOM 1991 N N . ILE A 1 255 ? 130.860 12.528 3.259 1.00 23.37 307 ILE A N 1
ATOM 1992 C CA . ILE A 1 255 ? 131.940 11.623 2.829 1.00 27.59 307 ILE A CA 1
ATOM 1993 C C . ILE A 1 255 ? 131.681 11.131 1.421 1.00 25.43 307 ILE A C 1
ATOM 1994 O O . ILE A 1 255 ? 132.532 11.147 0.524 1.00 26.20 307 ILE A O 1
ATOM 1999 N N . LYS A 1 256 ? 130.459 10.643 1.166 1.00 23.16 308 LYS A N 1
ATOM 2000 C CA . LYS A 1 256 ? 130.083 10.174 -0.158 1.00 22.21 308 LYS A CA 1
ATOM 2001 C C . LYS A 1 256 ? 130.204 11.245 -1.232 1.00 23.52 308 LYS A C 1
ATOM 2002 O O . LYS A 1 256 ? 130.702 10.984 -2.331 1.00 25.49 308 LYS A O 1
ATOM 2008 N N . SER A 1 257 ? 129.743 12.472 -0.951 1.00 21.35 309 SER A N 1
ATOM 2009 C CA . SER A 1 257 ? 129.774 13.525 -1.961 1.00 22.69 309 SER A CA 1
ATOM 2010 C C . SER A 1 257 ? 131.192 14.001 -2.250 1.00 23.53 309 SER A C 1
ATOM 2011 O O . SER A 1 257 ? 131.502 14.357 -3.381 1.00 26.34 309 SER A O 1
ATOM 2014 N N . VAL A 1 258 ? 132.005 14.103 -1.211 1.00 24.50 310 VAL A N 1
ATOM 2015 C CA . VAL A 1 258 ? 133.396 14.523 -1.323 1.00 30.07 310 VAL A CA 1
ATOM 2016 C C . VAL A 1 258 ? 134.234 13.471 -2.039 1.00 31.19 310 VAL A C 1
ATOM 2017 O O . VAL A 1 258 ? 134.973 13.806 -2.969 1.00 30.00 310 VAL A O 1
ATOM 2021 N N . GLN A 1 259 ? 134.037 12.205 -1.675 1.00 32.01 311 GLN A N 1
ATOM 2022 C CA . GLN A 1 259 ? 134.746 11.127 -2.371 1.00 34.58 311 GLN A CA 1
ATOM 2023 C C . GLN A 1 259 ? 134.433 11.179 -3.860 1.00 36.15 311 GLN A C 1
ATOM 2024 O O . GLN A 1 259 ? 135.343 11.102 -4.693 1.00 35.94 311 GLN A O 1
ATOM 2030 N N . ALA A 1 260 ? 133.162 11.337 -4.235 1.00 35.04 312 ALA A N 1
ATOM 2031 C CA . ALA A 1 260 ? 132.775 11.413 -5.639 1.00 36.03 312 ALA A CA 1
ATOM 2032 C C . ALA A 1 260 ? 133.441 12.581 -6.354 1.00 37.80 312 ALA A C 1
ATOM 2033 O O . ALA A 1 260 ? 133.945 12.431 -7.473 1.00 35.40 312 ALA A O 1
ATOM 2035 N N . ALA A 1 261 ? 133.506 13.740 -5.701 1.00 38.06 313 ALA A N 1
ATOM 2036 C CA . ALA A 1 261 ? 134.192 14.908 -6.233 1.00 38.50 313 ALA A CA 1
ATOM 2037 C C . ALA A 1 261 ? 135.674 14.633 -6.485 1.00 40.07 313 ALA A C 1
ATOM 2038 O O . ALA A 1 261 ? 136.217 15.028 -7.518 1.00 40.22 313 ALA A O 1
ATOM 2040 N N . MET A 1 262 ? 136.332 13.951 -5.553 1.00 38.98 314 MET A N 1
ATOM 2041 C CA . MET A 1 262 ? 137.739 13.609 -5.683 1.00 38.74 314 MET A CA 1
ATOM 2042 C C . MET A 1 262 ? 137.991 12.688 -6.870 1.00 39.49 314 MET A C 1
ATOM 2043 O O . MET A 1 262 ? 139.002 12.848 -7.562 1.00 36.83 314 MET A O 1
ATOM 2048 N N . GLU A 1 263 ? 137.051 11.799 -7.171 1.00 38.06 315 GLU A N 1
ATOM 2049 C CA . GLU A 1 263 ? 137.160 10.896 -8.304 1.00 40.60 315 GLU A CA 1
ATOM 2050 C C . GLU A 1 263 ? 136.523 11.444 -9.574 1.00 40.62 315 GLU A C 1
ATOM 2051 O O . GLU A 1 263 ? 136.424 10.749 -10.586 1.00 37.68 315 GLU A O 1
ATOM 2057 N N . LYS A 1 264 ? 136.005 12.666 -9.519 1.00 41.69 316 LYS A N 1
ATOM 2058 C CA . LYS A 1 264 ? 135.372 13.312 -10.664 1.00 43.48 316 LYS A CA 1
ATOM 2059 C C . LYS A 1 264 ? 134.141 12.556 -11.135 1.00 43.55 316 LYS A C 1
ATOM 2060 O O . LYS A 1 264 ? 133.866 12.428 -12.330 1.00 45.22 316 LYS A O 1
ATOM 2070 N N . LYS A 1 265 ? 133.346 12.072 -10.183 1.00 42.67 317 LYS A N 1
ATOM 2071 C CA . LYS A 1 265 ? 132.115 11.349 -10.490 1.00 40.83 317 LYS A CA 1
ATOM 2072 C C . LYS A 1 265 ? 130.927 12.250 -10.160 1.00 41.07 317 LYS A C 1
ATOM 2073 O O . LYS A 1 265 ? 131.038 13.098 -9.270 1.00 39.42 317 LYS A O 1
ATOM 2079 N N . ASP A 1 266 ? 129.833 12.078 -10.887 1.00 39.66 318 ASP A N 1
ATOM 2080 C CA . ASP A 1 266 ? 128.662 12.925 -10.662 1.00 40.55 318 ASP A CA 1
ATOM 2081 C C . ASP A 1 266 ? 127.799 12.412 -9.519 1.00 38.71 318 ASP A C 1
ATOM 2082 O O . ASP A 1 266 ? 127.902 11.266 -9.078 1.00 35.44 318 ASP A O 1
ATOM 2087 N N . SER A 1 267 ? 126.896 13.276 -9.054 1.00 35.29 319 SER A N 1
ATOM 2088 C CA . SER A 1 267 ? 125.983 12.962 -7.966 1.00 31.99 319 SER A CA 1
ATOM 2089 C C . SER A 1 267 ? 125.154 11.720 -8.236 1.00 32.13 319 SER A C 1
ATOM 2090 O O . SER A 1 267 ? 124.999 10.895 -7.339 1.00 28.78 319 SER A O 1
ATOM 2093 N N . LYS A 1 268 ? 124.701 11.510 -9.465 1.00 31.42 320 LYS A N 1
ATOM 2094 C CA . LYS A 1 268 ? 123.919 10.356 -9.859 1.00 34.79 320 LYS A CA 1
ATOM 2095 C C . LYS A 1 268 ? 124.625 9.018 -9.675 1.00 34.20 320 LYS A C 1
ATOM 2096 O O . LYS A 1 268 ? 123.969 7.974 -9.651 1.00 34.46 320 LYS A O 1
ATOM 2102 N N . SER A 1 269 ? 125.944 9.000 -9.553 1.00 33.91 321 SER A N 1
ATOM 2103 C CA . SER A 1 269 ? 126.715 7.786 -9.344 1.00 32.52 321 SER A CA 1
ATOM 2104 C C . SER A 1 269 ? 126.723 7.368 -7.877 1.00 32.23 321 SER A C 1
ATOM 2105 O O . SER A 1 269 ? 127.081 6.245 -7.524 1.00 33.21 321 SER A O 1
ATOM 2108 N N . ILE A 1 270 ? 126.295 8.268 -6.992 1.00 28.33 322 ILE A N 1
ATOM 2109 C CA . ILE A 1 270 ? 126.249 8.002 -5.568 1.00 28.25 322 ILE A CA 1
ATOM 2110 C C . ILE A 1 270 ? 124.896 7.451 -5.143 1.00 24.44 322 ILE A C 1
ATOM 2111 O O . ILE A 1 270 ? 123.863 7.854 -5.685 1.00 27.77 322 ILE A O 1
ATOM 2116 N N . THR A 1 271 ? 124.906 6.585 -4.136 1.00 24.20 323 THR A N 1
ATOM 2117 C CA . THR A 1 271 ? 123.677 6.095 -3.545 1.00 23.85 323 THR A CA 1
ATOM 2118 C C . THR A 1 271 ? 123.566 6.676 -2.135 1.00 21.76 323 THR A C 1
ATOM 2119 O O . THR A 1 271 ? 124.323 6.302 -1.236 1.00 23.88 323 THR A O 1
ATOM 2123 N N . PHE A 1 272 ? 122.642 7.640 -1.955 1.00 19.59 324 PHE A N 1
ATOM 2124 C CA . PHE A 1 272 ? 122.462 8.194 -0.617 1.00 19.74 324 PHE A CA 1
ATOM 2125 C C . PHE A 1 272 ? 121.305 7.431 0.030 1.00 17.06 324 PHE A C 1
ATOM 2126 O O . PHE A 1 272 ? 120.379 7.031 -0.680 1.00 19.78 324 PHE A O 1
ATOM 2134 N N . SER A 1 273 ? 121.356 7.260 1.340 1.00 18.01 325 SER A N 1
ATOM 2135 C CA . SER A 1 273 ? 120.288 6.522 2.014 1.00 17.84 325 SER A CA 1
ATOM 2136 C C . SER A 1 273 ? 118.966 7.304 1.996 1.00 18.81 325 SER A C 1
ATOM 2137 O O . SER A 1 273 ? 118.952 8.527 1.807 1.00 18.22 325 SER A O 1
ATOM 2140 N N . LYS A 1 274 ? 117.895 6.573 2.280 1.00 17.53 326 LYS A N 1
ATOM 2141 C CA . LYS A 1 274 ? 116.565 7.181 2.344 1.00 18.48 326 LYS A CA 1
ATOM 2142 C C . LYS A 1 274 ? 116.500 8.196 3.484 1.00 18.06 326 LYS A C 1
ATOM 2143 O O . LYS A 1 274 ? 117.269 8.188 4.440 1.00 17.92 326 LYS A O 1
ATOM 2149 N N . LEU A 1 275 ? 115.489 9.067 3.342 1.00 18.88 327 LEU A N 1
ATOM 2150 C CA . LEU A 1 275 ? 115.270 10.097 4.361 1.00 18.18 327 LEU A CA 1
ATOM 2151 C C . LEU A 1 275 ? 113.774 10.360 4.521 1.00 17.39 327 LEU A C 1
ATOM 2152 O O . LEU A 1 275 ? 113.152 10.917 3.592 1.00 18.64 327 LEU A O 1
ATOM 2158 N N . ALA B 1 1 ? 91.299 73.807 2.062 1.00 47.60 53 ALA B N 1
ATOM 2159 C CA . ALA B 1 1 ? 92.048 75.103 2.096 1.00 44.71 53 ALA B CA 1
ATOM 2160 C C . ALA B 1 1 ? 93.478 74.878 2.573 1.00 40.74 53 ALA B C 1
ATOM 2161 O O . ALA B 1 1 ? 94.087 75.597 3.369 1.00 39.19 53 ALA B O 1
ATOM 2163 N N . TYR B 1 2 ? 94.068 73.810 2.027 1.00 33.13 54 TYR B N 1
ATOM 2164 C CA . TYR B 1 2 ? 95.448 73.454 2.333 1.00 27.17 54 TYR B CA 1
ATOM 2165 C C . TYR B 1 2 ? 96.429 74.451 1.724 1.00 21.56 54 TYR B C 1
ATOM 2166 O O . TYR B 1 2 ? 96.186 74.961 0.633 1.00 24.17 54 TYR B O 1
ATOM 2175 N N . GLU B 1 3 ? 97.573 74.670 2.357 1.00 18.57 55 GLU B N 1
ATOM 2176 C CA . GLU B 1 3 ? 98.621 75.527 1.835 1.00 21.18 55 GLU B CA 1
ATOM 2177 C C . GLU B 1 3 ? 99.574 74.806 0.886 1.00 22.83 55 GLU B C 1
ATOM 2178 O O . GLU B 1 3 ? 100.268 75.460 0.104 1.00 23.05 55 GLU B O 1
ATOM 2188 N N . SER B 1 4 ? 99.747 73.480 1.044 1.00 20.24 56 SER B N 1
ATOM 2189 C CA . SER B 1 4 ? 100.783 72.809 0.260 1.00 20.56 56 SER B CA 1
ATOM 2190 C C . SER B 1 4 ? 100.311 71.726 -0.677 1.00 20.41 56 SER B C 1
ATOM 2191 O O . SER B 1 4 ? 101.099 71.176 -1.452 1.00 20.52 56 SER B O 1
ATOM 2195 N N . ILE B 1 5 ? 99.048 71.325 -0.578 1.00 20.49 57 ILE B N 1
ATOM 2196 C CA . ILE B 1 5 ? 98.481 70.285 -1.422 1.00 18.35 57 ILE B CA 1
ATOM 2197 C C . ILE B 1 5 ? 97.088 70.723 -1.887 1.00 19.92 57 ILE B C 1
ATOM 2198 O O . ILE B 1 5 ? 96.542 71.676 -1.336 1.00 19.13 57 ILE B O 1
ATOM 2203 N N . GLN B 1 6 ? 96.577 69.990 -2.865 1.00 19.47 58 GLN B N 1
ATOM 2204 C CA . GLN B 1 6 ? 95.224 70.224 -3.357 1.00 22.63 58 GLN B CA 1
ATOM 2205 C C . GLN B 1 6 ? 94.526 68.878 -3.554 1.00 22.98 58 GLN B C 1
ATOM 2206 O O . GLN B 1 6 ? 95.106 67.993 -4.206 1.00 24.50 58 GLN B O 1
ATOM 2212 N N . VAL B 1 7 ? 93.326 68.700 -3.004 1.00 20.85 59 VAL B N 1
ATOM 2213 C CA . VAL B 1 7 ? 92.595 67.443 -3.178 1.00 20.66 59 VAL B CA 1
ATOM 2214 C C . VAL B 1 7 ? 91.294 67.660 -3.947 1.00 22.01 59 VAL B C 1
ATOM 2215 O O . VAL B 1 7 ? 90.481 68.504 -3.552 1.00 23.58 59 VAL B O 1
ATOM 2219 N N . THR B 1 8 ? 91.136 66.935 -5.041 1.00 20.46 60 THR B N 1
ATOM 2220 C CA . THR B 1 8 ? 89.961 67.030 -5.888 1.00 23.00 60 THR B CA 1
ATOM 2221 C C . THR B 1 8 ? 89.321 65.665 -6.142 1.00 24.25 60 THR B C 1
ATOM 2222 O O . THR B 1 8 ? 89.921 64.596 -5.990 1.00 21.06 60 THR B O 1
ATOM 2226 N N . SER B 1 9 ? 88.054 65.686 -6.555 1.00 24.20 61 SER B N 1
ATOM 2227 C CA . SER B 1 9 ? 87.356 64.440 -6.888 1.00 27.08 61 SER B CA 1
ATOM 2228 C C . SER B 1 9 ? 87.581 64.243 -8.377 1.00 31.52 61 SER B C 1
ATOM 2229 O O . SER B 1 9 ? 87.130 65.098 -9.154 1.00 33.36 61 SER B O 1
ATOM 2233 N N . ALA B 1 10 ? 88.294 63.192 -8.785 1.00 28.59 62 ALA B N 1
ATOM 2234 C CA . ALA B 1 10 ? 88.581 63.062 -10.210 1.00 31.25 62 ALA B CA 1
ATOM 2235 C C . ALA B 1 10 ? 87.379 62.567 -11.000 1.00 31.55 62 ALA B C 1
ATOM 2236 O O . ALA B 1 10 ? 87.191 62.854 -12.179 1.00 35.55 62 ALA B O 1
ATOM 2238 N N . GLN B 1 11 ? 86.687 61.639 -10.378 1.00 31.57 63 GLN B N 1
ATOM 2239 C CA . GLN B 1 11 ? 85.616 60.862 -10.964 1.00 28.55 63 GLN B CA 1
ATOM 2240 C C . GLN B 1 11 ? 85.114 59.942 -9.853 1.00 29.31 63 GLN B C 1
ATOM 2241 O O . GLN B 1 11 ? 85.686 59.935 -8.753 1.00 26.01 63 GLN B O 1
ATOM 2247 N N . LYS B 1 12 ? 84.028 59.227 -10.112 1.00 24.45 64 LYS B N 1
ATOM 2248 C CA . LYS B 1 12 ? 83.390 58.477 -9.040 1.00 23.78 64 LYS B CA 1
ATOM 2249 C C . LYS B 1 12 ? 84.377 57.594 -8.267 1.00 21.47 64 LYS B C 1
ATOM 2250 O O . LYS B 1 12 ? 85.142 56.821 -8.839 1.00 21.97 64 LYS B O 1
ATOM 2256 N N . HIS B 1 13 ? 84.343 57.760 -6.956 1.00 19.93 65 HIS B N 1
ATOM 2257 C CA . HIS B 1 13 ? 85.152 56.999 -6.010 1.00 19.04 65 HIS B CA 1
ATOM 2258 C C . HIS B 1 13 ? 86.632 57.330 -5.990 1.00 20.87 65 HIS B C 1
ATOM 2259 O O . HIS B 1 13 ? 87.349 56.723 -5.179 1.00 16.90 65 HIS B O 1
ATOM 2266 N N . VAL B 1 14 ? 87.138 58.203 -6.843 1.00 18.47 66 VAL B N 1
ATOM 2267 C CA . VAL B 1 14 ? 88.573 58.434 -6.952 1.00 18.18 66 VAL B CA 1
ATOM 2268 C C . VAL B 1 14 ? 88.920 59.830 -6.464 1.00 17.95 66 VAL B C 1
ATOM 2269 O O . VAL B 1 14 ? 88.302 60.799 -6.921 1.00 20.81 66 VAL B O 1
ATOM 2273 N N . LEU B 1 15 ? 89.879 59.941 -5.580 1.00 16.93 67 LEU B N 1
ATOM 2274 C CA . LEU B 1 15 ? 90.371 61.239 -5.139 1.00 17.10 67 LEU B CA 1
ATOM 2275 C C . LEU B 1 15 ? 91.762 61.467 -5.726 1.00 16.96 67 LEU B C 1
ATOM 2276 O O . LEU B 1 15 ? 92.555 60.529 -5.879 1.00 18.41 67 LEU B O 1
ATOM 2281 N N . HIS B 1 16 ? 92.053 62.698 -6.121 1.00 19.51 68 HIS B N 1
ATOM 2282 C CA . HIS B 1 16 ? 93.335 63.117 -6.630 1.00 19.60 68 HIS B CA 1
ATOM 2283 C C . HIS B 1 16 ? 93.993 64.050 -5.611 1.00 18.32 68 HIS B C 1
ATOM 2284 O O . HIS B 1 16 ? 93.483 65.125 -5.326 1.00 19.52 68 HIS B O 1
ATOM 2291 N N . VAL B 1 17 ? 95.128 63.611 -5.054 1.00 16.37 69 VAL B N 1
ATOM 2292 C CA . VAL B 1 17 ? 95.878 64.429 -4.106 1.00 17.70 69 VAL B CA 1
ATOM 2293 C C . VAL B 1 17 ? 97.112 64.963 -4.842 1.00 19.10 69 VAL B C 1
ATOM 2294 O O . VAL B 1 17 ? 97.923 64.175 -5.346 1.00 17.19 69 VAL B O 1
ATOM 2298 N N . GLN B 1 18 ? 97.143 66.283 -5.057 1.00 18.77 70 GLN B N 1
ATOM 2299 C CA . GLN B 1 18 ? 98.250 66.868 -5.805 1.00 20.40 70 GLN B CA 1
ATOM 2300 C C . GLN B 1 18 ? 99.166 67.719 -4.948 1.00 20.19 70 GLN B C 1
ATOM 2301 O O . GLN B 1 18 ? 98.677 68.578 -4.209 1.00 22.93 70 GLN B O 1
ATOM 2307 N N . LEU B 1 19 ? 100.474 67.433 -5.006 1.00 18.18 71 LEU B N 1
ATOM 2308 C CA . LEU B 1 19 ? 101.428 68.303 -4.318 1.00 19.68 71 LEU B CA 1
ATOM 2309 C C . LEU B 1 19 ? 101.287 69.650 -5.055 1.00 19.02 71 LEU B C 1
ATOM 2310 O O . LEU B 1 19 ? 101.261 69.642 -6.285 1.00 18.48 71 LEU B O 1
ATOM 2315 N N . ASN B 1 20 ? 101.127 70.724 -4.301 1.00 20.14 72 ASN B N 1
ATOM 2316 C CA . ASN B 1 20 ? 100.719 71.978 -4.926 1.00 21.54 72 ASN B CA 1
ATOM 2317 C C . ASN B 1 20 ? 101.475 73.202 -4.478 1.00 21.82 72 ASN B C 1
ATOM 2318 O O . ASN B 1 20 ? 100.885 74.211 -4.094 1.00 23.33 72 ASN B O 1
ATOM 2323 N N . ARG B 1 21 ? 102.786 73.220 -4.750 1.00 21.20 73 ARG B N 1
ATOM 2324 C CA . ARG B 1 21 ? 103.601 74.438 -4.605 1.00 18.11 73 ARG B CA 1
ATOM 2325 C C . ARG B 1 21 ? 104.493 74.495 -5.844 1.00 19.04 73 ARG B C 1
ATOM 2326 O O . ARG B 1 21 ? 105.725 74.431 -5.803 1.00 18.92 73 ARG B O 1
ATOM 2334 N N . PRO B 1 22 ? 103.901 74.594 -7.028 1.00 18.79 74 PRO B N 1
ATOM 2335 C CA . PRO B 1 22 ? 104.572 74.536 -8.305 1.00 21.57 74 PRO B CA 1
ATOM 2336 C C . PRO B 1 22 ? 105.655 75.566 -8.522 1.00 22.42 74 PRO B C 1
ATOM 2337 O O . PRO B 1 22 ? 106.668 75.227 -9.131 1.00 23.06 74 PRO B O 1
ATOM 2341 N N . GLU B 1 23 ? 105.510 76.742 -7.926 1.00 21.78 75 GLU B N 1
ATOM 2342 C CA . GLU B 1 23 ? 106.550 77.763 -8.017 1.00 24.84 75 GLU B CA 1
ATOM 2343 C C . GLU B 1 23 ? 107.782 77.377 -7.218 1.00 26.43 75 GLU B C 1
ATOM 2344 O O . GLU B 1 23 ? 108.872 77.879 -7.508 1.00 24.35 75 GLU B O 1
ATOM 2350 N N . LYS B 1 24 ? 107.639 76.492 -6.230 1.00 21.89 76 LYS B N 1
ATOM 2351 C CA . LYS B 1 24 ? 108.772 76.022 -5.445 1.00 23.53 76 LYS B CA 1
ATOM 2352 C C . LYS B 1 24 ? 109.064 74.547 -5.713 1.00 21.53 76 LYS B C 1
ATOM 2353 O O . LYS B 1 24 ? 109.602 73.837 -4.858 1.00 22.70 76 LYS B O 1
ATOM 2359 N N . ARG B 1 25 ? 108.693 74.043 -6.875 1.00 18.69 77 ARG B N 1
ATOM 2360 C CA . ARG B 1 25 ? 108.877 72.683 -7.341 1.00 22.00 77 ARG B CA 1
ATOM 2361 C C . ARG B 1 25 ? 108.345 71.659 -6.339 1.00 23.80 77 ARG B C 1
ATOM 2362 O O . ARG B 1 25 ? 108.887 70.572 -6.141 1.00 21.59 77 ARG B O 1
ATOM 2370 N N . ASN B 1 26 ? 107.222 71.994 -5.705 1.00 19.46 78 ASN B N 1
ATOM 2371 C CA . ASN B 1 26 ? 106.539 71.162 -4.733 1.00 18.50 78 ASN B CA 1
ATOM 2372 C C . ASN B 1 26 ? 107.451 70.766 -3.588 1.00 18.96 78 ASN B C 1
ATOM 2373 O O . ASN B 1 26 ? 107.328 69.658 -3.028 1.00 18.53 78 ASN B O 1
ATOM 2378 N N . ALA B 1 27 ? 108.306 71.697 -3.136 1.00 17.46 79 ALA B N 1
ATOM 2379 C CA . ALA B 1 27 ? 109.175 71.415 -1.997 1.00 18.28 79 ALA B CA 1
ATOM 2380 C C . ALA B 1 27 ? 108.294 71.187 -0.781 1.00 17.51 79 ALA B C 1
ATOM 2381 O O . ALA B 1 27 ? 107.247 71.801 -0.597 1.00 18.93 79 ALA B O 1
ATOM 2383 N N . MET B 1 28 ? 108.733 70.220 0.038 1.00 16.60 80 MET B N 1
ATOM 2384 C CA . MET B 1 28 ? 107.971 69.844 1.229 1.00 17.54 80 MET B CA 1
ATOM 2385 C C . MET B 1 28 ? 108.354 70.706 2.412 1.00 17.91 80 MET B C 1
ATOM 2386 O O . MET B 1 28 ? 109.382 70.534 3.053 1.00 19.17 80 MET B O 1
ATOM 2391 N N . ASN B 1 29 ? 107.526 71.720 2.658 1.00 18.79 81 ASN B N 1
ATOM 2392 C CA . ASN B 1 29 ? 107.741 72.646 3.757 1.00 18.19 81 ASN B CA 1
ATOM 2393 C C . ASN B 1 29 ? 106.983 72.249 5.005 1.00 19.83 81 ASN B C 1
ATOM 2394 O O . ASN B 1 29 ? 106.319 71.193 5.055 1.00 18.38 81 ASN B O 1
ATOM 2399 N N . ARG B 1 30 ? 106.992 73.096 6.031 1.00 17.28 82 ARG B N 1
ATOM 2400 C CA . ARG B 1 30 ? 106.438 72.736 7.335 1.00 17.85 82 ARG B CA 1
ATOM 2401 C C . ARG B 1 30 ? 104.979 72.315 7.271 1.00 19.54 82 ARG B C 1
ATOM 2402 O O . ARG B 1 30 ? 104.628 71.254 7.818 1.00 20.12 82 ARG B O 1
ATOM 2416 N N . ALA B 1 31 ? 104.136 73.067 6.561 1.00 18.89 83 ALA B N 1
ATOM 2417 C CA . ALA B 1 31 ? 102.719 72.732 6.515 1.00 17.34 83 ALA B CA 1
ATOM 2418 C C . ALA B 1 31 ? 102.480 71.407 5.807 1.00 19.68 83 ALA B C 1
ATOM 2419 O O . ALA B 1 31 ? 101.569 70.692 6.217 1.00 17.79 83 ALA B O 1
ATOM 2421 N N . PHE B 1 32 ? 103.287 71.055 4.806 1.00 15.28 84 PHE B N 1
ATOM 2422 C CA . PHE B 1 32 ? 103.122 69.798 4.073 1.00 15.93 84 PHE B CA 1
ATOM 2423 C C . PHE B 1 32 ? 103.103 68.604 5.021 1.00 15.03 84 PHE B C 1
ATOM 2424 O O . PHE B 1 32 ? 102.205 67.735 4.883 1.00 15.94 84 PHE B O 1
ATOM 2432 N N . TRP B 1 33 ? 103.967 68.587 6.034 1.00 15.09 85 TRP B N 1
ATOM 2433 C CA . TRP B 1 33 ? 104.038 67.403 6.899 1.00 15.36 85 TRP B CA 1
ATOM 2434 C C . TRP B 1 33 ? 102.755 67.206 7.675 1.00 19.37 85 TRP B C 1
ATOM 2435 O O . TRP B 1 33 ? 102.351 66.060 7.899 1.00 18.82 85 TRP B O 1
ATOM 2446 N N . ARG B 1 34 ? 102.089 68.285 8.085 1.00 16.87 86 ARG B N 1
ATOM 2447 C CA . ARG B 1 34 ? 100.849 68.206 8.823 1.00 18.64 86 ARG B CA 1
ATOM 2448 C C . ARG B 1 34 ? 99.679 67.955 7.886 1.00 18.13 86 ARG B C 1
ATOM 2449 O O . ARG B 1 34 ? 98.782 67.162 8.170 1.00 16.80 86 ARG B O 1
ATOM 2457 N N . GLU B 1 35 ? 99.697 68.619 6.727 1.00 14.33 87 GLU B N 1
ATOM 2458 C CA . GLU B 1 35 ? 98.536 68.554 5.842 1.00 16.35 87 GLU B CA 1
ATOM 2459 C C . GLU B 1 35 ? 98.386 67.181 5.204 1.00 16.04 87 GLU B C 1
ATOM 2460 O O . GLU B 1 35 ? 97.231 66.751 5.016 1.00 17.92 87 GLU B O 1
ATOM 2466 N N . LEU B 1 36 ? 99.490 66.493 4.870 1.00 13.75 88 LEU B N 1
ATOM 2467 C CA . LEU B 1 36 ? 99.270 65.176 4.253 1.00 15.03 88 LEU B CA 1
ATOM 2468 C C . LEU B 1 36 ? 98.698 64.195 5.272 1.00 14.67 88 LEU B C 1
ATOM 2469 O O . LEU B 1 36 ? 97.882 63.358 4.811 1.00 15.81 88 LEU B O 1
ATOM 2474 N N . VAL B 1 37 ? 98.995 64.341 6.539 1.00 16.36 89 VAL B N 1
ATOM 2475 C CA . VAL B 1 37 ? 98.403 63.540 7.586 1.00 14.96 89 VAL B CA 1
ATOM 2476 C C . VAL B 1 37 ? 96.907 63.849 7.642 1.00 18.44 89 VAL B C 1
ATOM 2477 O O . VAL B 1 37 ? 96.079 62.923 7.601 1.00 16.85 89 VAL B O 1
ATOM 2481 N N . GLU B 1 38 ? 96.559 65.134 7.703 1.00 17.10 90 GLU B N 1
ATOM 2482 C CA . GLU B 1 38 ? 95.132 65.495 7.768 1.00 17.45 90 GLU B CA 1
ATOM 2483 C C . GLU B 1 38 ? 94.380 64.925 6.579 1.00 17.15 90 GLU B C 1
ATOM 2484 O O . GLU B 1 38 ? 93.271 64.389 6.724 1.00 17.73 90 GLU B O 1
ATOM 2490 N N . CYS B 1 39 ? 94.943 65.067 5.391 1.00 15.49 91 CYS B N 1
ATOM 2491 C CA . CYS B 1 39 ? 94.342 64.629 4.159 1.00 16.43 91 CYS B CA 1
ATOM 2492 C C . CYS B 1 39 ? 94.089 63.124 4.116 1.00 15.53 91 CYS B C 1
ATOM 2493 O O . CYS B 1 39 ? 92.939 62.682 3.901 1.00 17.34 91 CYS B O 1
ATOM 2496 N N . PHE B 1 40 ? 95.119 62.310 4.343 1.00 16.67 92 PHE B N 1
ATOM 2497 C CA . PHE B 1 40 ? 94.912 60.852 4.266 1.00 15.10 92 PHE B CA 1
ATOM 2498 C C . PHE B 1 40 ? 94.101 60.339 5.425 1.00 17.19 92 PHE B C 1
ATOM 2499 O O . PHE B 1 40 ? 93.425 59.303 5.232 1.00 17.71 92 PHE B O 1
ATOM 2507 N N . GLN B 1 41 ? 94.130 60.959 6.600 1.00 17.94 93 GLN B N 1
ATOM 2508 C CA . GLN B 1 41 ? 93.259 60.515 7.690 1.00 17.93 93 GLN B CA 1
ATOM 2509 C C . GLN B 1 41 ? 91.803 60.691 7.263 1.00 20.08 93 GLN B C 1
ATOM 2510 O O . GLN B 1 41 ? 90.962 59.811 7.503 1.00 19.65 93 GLN B O 1
ATOM 2516 N N . LYS B 1 42 ? 91.471 61.790 6.571 1.00 18.42 94 LYS B N 1
ATOM 2517 C CA . LYS B 1 42 ? 90.103 62.002 6.108 1.00 19.33 94 LYS B CA 1
ATOM 2518 C C . LYS B 1 42 ? 89.764 61.008 5.005 1.00 20.24 94 LYS B C 1
ATOM 2519 O O . LYS B 1 42 ? 88.698 60.366 5.023 1.00 18.08 94 LYS B O 1
ATOM 2525 N N . ILE B 1 43 ? 90.678 60.768 4.064 1.00 16.47 95 ILE B N 1
ATOM 2526 C CA . ILE B 1 43 ? 90.443 59.787 3.005 1.00 17.04 95 ILE B CA 1
ATOM 2527 C C . ILE B 1 43 ? 90.171 58.419 3.603 1.00 18.28 95 ILE B C 1
ATOM 2528 O O . ILE B 1 43 ? 89.282 57.703 3.141 1.00 19.36 95 ILE B O 1
ATOM 2533 N N . SER B 1 44 ? 90.906 58.024 4.644 1.00 15.89 96 SER B N 1
ATOM 2534 C CA . SER B 1 44 ? 90.720 56.719 5.261 1.00 20.17 96 SER B CA 1
ATOM 2535 C C . SER B 1 44 ? 89.304 56.519 5.806 1.00 22.81 96 SER B C 1
ATOM 2536 O O . SER B 1 44 ? 88.832 55.369 5.799 1.00 25.53 96 SER B O 1
ATOM 2539 N N . LYS B 1 45 ? 88.685 57.571 6.298 1.00 22.15 97 LYS B N 1
ATOM 2540 C CA . LYS B 1 45 ? 87.330 57.517 6.848 1.00 26.50 97 LYS B CA 1
ATOM 2541 C C . LYS B 1 45 ? 86.257 57.863 5.825 1.00 25.40 97 LYS B C 1
ATOM 2542 O O . LYS B 1 45 ? 85.067 57.876 6.158 1.00 26.07 97 LYS B O 1
ATOM 2548 N N . ASP B 1 46 ? 86.614 58.194 4.601 1.00 22.51 98 ASP B N 1
ATOM 2549 C CA . ASP B 1 46 ? 85.689 58.584 3.549 1.00 21.03 98 ASP B CA 1
ATOM 2550 C C . ASP B 1 46 ? 85.084 57.352 2.901 1.00 21.29 98 ASP B C 1
ATOM 2551 O O . ASP B 1 46 ? 85.760 56.690 2.108 1.00 21.76 98 ASP B O 1
ATOM 2556 N N . SER B 1 47 ? 83.794 57.088 3.125 1.00 20.25 99 SER B N 1
ATOM 2557 C CA . SER B 1 47 ? 83.195 55.857 2.622 1.00 17.46 99 SER B CA 1
ATOM 2558 C C . SER B 1 47 ? 82.910 55.837 1.139 1.00 19.41 99 SER B C 1
ATOM 2559 O O . SER B 1 47 ? 82.537 54.781 0.603 1.00 19.59 99 SER B O 1
ATOM 2562 N N . ASP B 1 48 ? 83.004 56.967 0.449 1.00 20.56 100 ASP B N 1
ATOM 2563 C CA . ASP B 1 48 ? 82.841 57.030 -0.988 1.00 21.64 100 ASP B CA 1
ATOM 2564 C C . ASP B 1 48 ? 84.155 56.815 -1.729 1.00 21.10 100 ASP B C 1
ATOM 2565 O O . ASP B 1 48 ? 84.093 56.449 -2.899 1.00 23.49 100 ASP B O 1
ATOM 2570 N N . CYS B 1 49 ? 85.315 57.040 -1.117 1.00 17.89 101 CYS B N 1
ATOM 2571 C CA . CYS B 1 49 ? 86.564 56.890 -1.891 1.00 15.64 101 CYS B CA 1
ATOM 2572 C C . CYS B 1 49 ? 87.029 55.444 -1.898 1.00 14.06 101 CYS B C 1
ATOM 2573 O O . CYS B 1 49 ? 86.994 54.838 -0.830 1.00 17.72 101 CYS B O 1
ATOM 2577 N N . ARG B 1 50 ? 87.455 54.927 -3.025 1.00 13.81 102 ARG B N 1
ATOM 2578 C CA . ARG B 1 50 ? 87.940 53.555 -3.144 1.00 13.59 102 ARG B CA 1
ATOM 2579 C C . ARG B 1 50 ? 89.382 53.500 -3.642 1.00 17.39 102 ARG B C 1
ATOM 2580 O O . ARG B 1 50 ? 90.001 52.437 -3.599 1.00 15.56 102 ARG B O 1
ATOM 2588 N N . ALA B 1 51 ? 89.885 54.630 -4.127 1.00 15.46 103 ALA B N 1
ATOM 2589 C CA . ALA B 1 51 ? 91.246 54.680 -4.685 1.00 14.59 103 ALA B CA 1
ATOM 2590 C C . ALA B 1 51 ? 91.720 56.122 -4.757 1.00 17.16 103 ALA B C 1
ATOM 2591 O O . ALA B 1 51 ? 90.902 57.025 -4.890 1.00 16.17 103 ALA B O 1
ATOM 2593 N N . VAL B 1 52 ? 93.036 56.307 -4.692 1.00 15.85 104 VAL B N 1
ATOM 2594 C CA . VAL B 1 52 ? 93.633 57.651 -4.660 1.00 15.77 104 VAL B CA 1
ATOM 2595 C C . VAL B 1 52 ? 94.765 57.743 -5.668 1.00 16.25 104 VAL B C 1
ATOM 2596 O O . VAL B 1 52 ? 95.521 56.767 -5.815 1.00 15.27 104 VAL B O 1
ATOM 2600 N N . VAL B 1 53 ? 94.865 58.878 -6.374 1.00 14.98 105 VAL B N 1
ATOM 2601 C CA . VAL B 1 53 ? 96.014 59.090 -7.270 1.00 16.27 105 VAL B CA 1
ATOM 2602 C C . VAL B 1 53 ? 96.784 60.271 -6.682 1.00 16.26 105 VAL B C 1
ATOM 2603 O O . VAL B 1 53 ? 96.165 61.258 -6.273 1.00 16.23 105 VAL B O 1
ATOM 2607 N N . VAL B 1 54 ? 98.109 60.165 -6.613 1.00 15.37 106 VAL B N 1
ATOM 2608 C CA . VAL B 1 54 ? 98.945 61.248 -6.105 1.00 17.72 106 VAL B CA 1
ATOM 2609 C C . VAL B 1 54 ? 99.864 61.722 -7.237 1.00 18.25 106 VAL B C 1
ATOM 2610 O O . VAL B 1 54 ? 100.508 60.919 -7.906 1.00 17.35 106 VAL B O 1
ATOM 2614 N N . SER B 1 55 ? 99.869 63.034 -7.458 1.00 17.64 107 SER B N 1
ATOM 2615 C CA . SER B 1 55 ? 100.736 63.625 -8.482 1.00 17.22 107 SER B CA 1
ATOM 2616 C C . SER B 1 55 ? 101.225 64.990 -8.007 1.00 16.04 107 SER B C 1
ATOM 2617 O O . SER B 1 55 ? 100.805 65.471 -6.954 1.00 16.62 107 SER B O 1
ATOM 2620 N N . GLY B 1 56 ? 102.091 65.591 -8.833 1.00 17.31 108 GLY B N 1
ATOM 2621 C CA . GLY B 1 56 ? 102.583 66.923 -8.481 1.00 16.95 108 GLY B CA 1
ATOM 2622 C C . GLY B 1 56 ? 102.202 67.958 -9.544 1.00 19.31 108 GLY B C 1
ATOM 2623 O O . GLY B 1 56 ? 102.219 67.672 -10.739 1.00 19.78 108 GLY B O 1
ATOM 2624 N N . ALA B 1 57 ? 101.910 69.168 -9.062 1.00 19.59 109 ALA B N 1
ATOM 2625 C CA . ALA B 1 57 ? 101.583 70.261 -9.997 1.00 21.85 109 ALA B CA 1
ATOM 2626 C C . ALA B 1 57 ? 102.872 70.812 -10.594 1.00 21.82 109 ALA B C 1
ATOM 2627 O O . ALA B 1 57 ? 103.917 70.692 -9.947 1.00 20.77 109 ALA B O 1
ATOM 2629 N N . GLY B 1 58 ? 102.810 71.429 -11.776 1.00 21.17 110 GLY B N 1
ATOM 2630 C CA . GLY B 1 58 ? 104.008 72.099 -12.276 1.00 23.10 110 GLY B CA 1
ATOM 2631 C C . GLY B 1 58 ? 104.991 71.206 -13.004 1.00 22.94 110 GLY B C 1
ATOM 2632 O O . GLY B 1 58 ? 104.632 70.196 -13.615 1.00 23.95 110 GLY B O 1
ATOM 2633 N N . LYS B 1 59 ? 106.260 71.608 -12.968 1.00 24.27 111 LYS B N 1
ATOM 2634 C CA . LYS B 1 59 ? 107.295 70.964 -13.768 1.00 25.03 111 LYS B CA 1
ATOM 2635 C C . LYS B 1 59 ? 107.808 69.631 -13.247 1.00 23.11 111 LYS B C 1
ATOM 2636 O O . LYS B 1 59 ? 108.388 68.896 -14.046 1.00 22.86 111 LYS B O 1
ATOM 2646 N N . MET B 1 60 ? 107.639 69.356 -11.958 1.00 19.47 112 MET B N 1
ATOM 2647 C CA . MET B 1 60 ? 108.154 68.080 -11.444 1.00 21.19 112 MET B CA 1
ATOM 2648 C C . MET B 1 60 ? 107.340 67.596 -10.248 1.00 17.96 112 MET B C 1
ATOM 2649 O O . MET B 1 60 ? 106.684 68.362 -9.549 1.00 20.18 112 MET B O 1
ATOM 2654 N N . PHE B 1 61 ? 107.422 66.288 -10.008 1.00 18.08 113 PHE B N 1
ATOM 2655 C CA . PHE B 1 61 ? 106.724 65.699 -8.852 1.00 17.65 113 PHE B CA 1
ATOM 2656 C C . PHE B 1 61 ? 107.170 66.390 -7.581 1.00 15.66 113 PHE B C 1
ATOM 2657 O O . PHE B 1 61 ? 106.360 66.988 -6.872 1.00 16.05 113 PHE B O 1
ATOM 2665 N N . THR B 1 62 ? 108.468 66.331 -7.225 1.00 15.65 114 THR B N 1
ATOM 2666 C CA . THR B 1 62 ? 108.896 67.094 -6.055 1.00 17.38 114 THR B CA 1
ATOM 2667 C C . THR B 1 62 ? 110.419 67.235 -6.032 1.00 19.01 114 THR B C 1
ATOM 2668 O O . THR B 1 62 ? 111.123 66.301 -6.391 1.00 20.17 114 THR B O 1
ATOM 2672 N N . SER B 1 63 ? 110.880 68.415 -5.600 1.00 19.39 115 SER B N 1
ATOM 2673 C CA . SER B 1 63 ? 112.306 68.641 -5.426 1.00 20.93 115 SER B CA 1
ATOM 2674 C C . SER B 1 63 ? 112.750 68.150 -4.050 1.00 22.09 115 SER B C 1
ATOM 2675 O O . SER B 1 63 ? 113.943 68.121 -3.734 1.00 23.38 115 SER B O 1
ATOM 2678 N N . GLY B 1 64 ? 111.790 67.752 -3.216 1.00 24.09 116 GLY B N 1
ATOM 2679 C CA . GLY B 1 64 ? 112.066 67.251 -1.880 1.00 22.76 116 GLY B CA 1
ATOM 2680 C C . GLY B 1 64 ? 111.915 68.288 -0.794 1.00 23.09 116 GLY B C 1
ATOM 2681 O O . GLY B 1 64 ? 111.176 69.264 -0.899 1.00 21.76 116 GLY B O 1
ATOM 2682 N N . ILE B 1 65 ? 112.643 68.087 0.314 1.00 25.41 117 ILE B N 1
ATOM 2683 C CA . ILE B 1 65 ? 112.517 68.988 1.443 1.00 27.38 117 ILE B CA 1
ATOM 2684 C C . ILE B 1 65 ? 113.017 70.386 1.118 1.00 28.34 117 ILE B C 1
ATOM 2685 O O . ILE B 1 65 ? 113.986 70.645 0.424 1.00 27.98 117 ILE B O 1
ATOM 2693 N N . ASP B 1 66 ? 112.251 71.289 1.721 1.00 28.35 118 ASP B N 1
ATOM 2694 C CA . ASP B 1 66 ? 112.584 72.704 1.737 1.00 28.99 118 ASP B CA 1
ATOM 2695 C C . ASP B 1 66 ? 113.763 72.847 2.694 1.00 28.85 118 ASP B C 1
ATOM 2696 O O . ASP B 1 66 ? 113.595 72.709 3.898 1.00 27.62 118 ASP B O 1
ATOM 2701 N N . LEU B 1 67 ? 114.956 73.070 2.181 1.00 22.80 119 LEU B N 1
ATOM 2702 C CA . LEU B 1 67 ? 116.185 73.131 2.932 1.00 30.64 119 LEU B CA 1
ATOM 2703 C C . LEU B 1 67 ? 116.272 74.188 4.020 1.00 28.21 119 LEU B C 1
ATOM 2704 O O . LEU B 1 67 ? 116.903 73.940 5.049 1.00 29.35 119 LEU B O 1
ATOM 2709 N N . MET B 1 68 ? 115.700 75.379 3.787 1.00 27.43 120 MET B N 1
ATOM 2710 C CA . MET B 1 68 ? 115.760 76.408 4.830 1.00 22.03 120 MET B CA 1
ATOM 2711 C C . MET B 1 68 ? 114.661 76.165 5.847 1.00 21.05 120 MET B C 1
ATOM 2712 O O . MET B 1 68 ? 114.927 76.398 7.034 1.00 19.92 120 MET B O 1
ATOM 2717 N N . ASP B 1 69 ? 113.530 75.502 5.498 1.00 20.62 121 ASP B N 1
ATOM 2718 C CA . ASP B 1 69 ? 112.585 75.101 6.539 1.00 21.33 121 ASP B CA 1
ATOM 2719 C C . ASP B 1 69 ? 113.234 73.953 7.352 1.00 15.76 121 ASP B C 1
ATOM 2720 O O . ASP B 1 69 ? 113.061 73.910 8.575 1.00 20.39 121 ASP B O 1
ATOM 2725 N N . MET B 1 70 ? 114.015 73.109 6.683 1.00 20.85 122 MET B N 1
ATOM 2726 C CA . MET B 1 70 ? 114.716 72.020 7.369 1.00 19.86 122 MET B CA 1
ATOM 2727 C C . MET B 1 70 ? 115.774 72.568 8.316 1.00 18.94 122 MET B C 1
ATOM 2728 O O . MET B 1 70 ? 115.842 72.149 9.470 1.00 19.38 122 MET B O 1
ATOM 2733 N N . ALA B 1 71 ? 116.530 73.572 7.860 1.00 17.70 123 ALA B N 1
ATOM 2734 C CA . ALA B 1 71 ? 117.516 74.199 8.747 1.00 20.74 123 ALA B CA 1
ATOM 2735 C C . ALA B 1 71 ? 116.844 74.739 9.997 1.00 19.28 123 ALA B C 1
ATOM 2736 O O . ALA B 1 71 ? 117.322 74.592 11.126 1.00 22.26 123 ALA B O 1
ATOM 2738 N N . SER B 1 72 ? 115.679 75.385 9.805 1.00 21.25 124 SER B N 1
ATOM 2739 C CA . SER B 1 72 ? 114.954 75.908 10.961 1.00 23.45 124 SER B CA 1
ATOM 2740 C C . SER B 1 72 ? 114.530 74.774 11.897 1.00 23.52 124 SER B C 1
ATOM 2741 O O . SER B 1 72 ? 114.795 74.825 13.095 1.00 28.34 124 SER B O 1
ATOM 2745 N N . ASP B 1 73 ? 113.961 73.707 11.325 1.00 24.22 125 ASP B N 1
ATOM 2746 C CA . ASP B 1 73 ? 113.468 72.612 12.149 1.00 22.37 125 ASP B CA 1
ATOM 2747 C C . ASP B 1 73 ? 114.553 71.846 12.899 1.00 21.76 125 ASP B C 1
ATOM 2748 O O . ASP B 1 73 ? 114.360 71.503 14.068 1.00 23.82 125 ASP B O 1
ATOM 2753 N N . ILE B 1 74 ? 115.657 71.541 12.229 1.00 21.95 126 ILE B N 1
ATOM 2754 C CA . ILE B 1 74 ? 116.734 70.736 12.803 1.00 21.80 126 ILE B CA 1
ATOM 2755 C C . ILE B 1 74 ? 117.935 71.481 13.325 1.00 22.94 126 ILE B C 1
ATOM 2756 O O . ILE B 1 74 ? 118.641 70.925 14.175 1.00 21.91 126 ILE B O 1
ATOM 2761 N N . LEU B 1 75 ? 118.288 72.626 12.724 1.00 20.44 127 LEU B N 1
ATOM 2762 C CA . LEU B 1 75 ? 119.542 73.284 13.136 1.00 23.68 127 LEU B CA 1
ATOM 2763 C C . LEU B 1 75 ? 119.343 74.313 14.219 1.00 25.88 127 LEU B C 1
ATOM 2764 O O . LEU B 1 75 ? 120.286 74.655 14.940 1.00 26.74 127 LEU B O 1
ATOM 2769 N N . GLN B 1 76 ? 118.091 74.703 14.485 1.00 24.46 128 GLN B N 1
ATOM 2770 C CA . GLN B 1 76 ? 117.813 75.576 15.615 1.00 28.67 128 GLN B CA 1
ATOM 2771 C C . GLN B 1 76 ? 116.792 74.887 16.520 1.00 29.49 128 GLN B C 1
ATOM 2772 O O . GLN B 1 76 ? 115.660 75.380 16.616 1.00 31.56 128 GLN B O 1
ATOM 2778 N N . PRO B 1 77 ? 117.132 73.741 17.110 1.00 25.48 129 PRO B N 1
ATOM 2779 C CA . PRO B 1 77 ? 116.195 73.048 17.970 1.00 24.90 129 PRO B CA 1
ATOM 2780 C C . PRO B 1 77 ? 116.247 73.618 19.376 1.00 24.47 129 PRO B C 1
ATOM 2781 O O . PRO B 1 77 ? 117.324 74.012 19.833 1.00 28.26 129 PRO B O 1
ATOM 2785 N N . PRO B 1 78 ? 115.128 73.563 20.066 1.00 22.30 130 PRO B N 1
ATOM 2786 C CA . PRO B 1 78 ? 115.066 73.919 21.471 1.00 22.67 130 PRO B CA 1
ATOM 2787 C C . PRO B 1 78 ? 115.719 72.820 22.299 1.00 21.01 130 PRO B C 1
ATOM 2788 O O . PRO B 1 78 ? 115.823 71.685 21.813 1.00 21.59 130 PRO B O 1
ATOM 2792 N N . GLY B 1 79 ? 116.080 73.103 23.533 1.00 21.01 131 GLY B N 1
ATOM 2793 C CA . GLY B 1 79 ? 116.678 72.125 24.422 1.00 18.76 131 GLY B CA 1
ATOM 2794 C C . GLY B 1 79 ? 117.980 72.648 25.033 1.00 18.81 131 GLY B C 1
ATOM 2795 O O . GLY B 1 79 ? 118.916 72.949 24.292 1.00 20.67 131 GLY B O 1
ATOM 2796 N N . ASP B 1 80 ? 118.077 72.597 26.354 1.00 17.86 132 ASP B N 1
ATOM 2797 C CA . ASP B 1 80 ? 119.290 73.180 26.956 1.00 20.46 132 ASP B CA 1
ATOM 2798 C C . ASP B 1 80 ? 120.440 72.207 27.114 1.00 22.01 132 ASP B C 1
ATOM 2799 O O . ASP B 1 80 ? 121.497 72.549 27.660 1.00 21.06 132 ASP B O 1
ATOM 2804 N N . ASP B 1 81 ? 120.278 70.974 26.634 1.00 16.77 133 ASP B N 1
ATOM 2805 C CA . ASP B 1 81 ? 121.358 69.993 26.635 1.00 18.77 133 ASP B CA 1
ATOM 2806 C C . ASP B 1 81 ? 121.072 69.000 25.509 1.00 16.44 133 ASP B C 1
ATOM 2807 O O . ASP B 1 81 ? 119.978 69.060 24.938 1.00 14.93 133 ASP B O 1
ATOM 2812 N N . VAL B 1 82 ? 122.032 68.161 25.136 1.00 16.21 134 VAL B N 1
ATOM 2813 C CA . VAL B 1 82 ? 121.850 67.259 24.002 1.00 15.65 134 VAL B CA 1
ATOM 2814 C C . VAL B 1 82 ? 120.680 66.290 24.167 1.00 14.11 134 VAL B C 1
ATOM 2815 O O . VAL B 1 82 ? 119.963 66.058 23.176 1.00 15.62 134 VAL B O 1
ATOM 2819 N N . ALA B 1 83 ? 120.492 65.764 25.374 1.00 13.84 135 ALA B N 1
ATOM 2820 C CA . ALA B 1 83 ? 119.393 64.840 25.608 1.00 13.41 135 ALA B CA 1
ATOM 2821 C C . ALA B 1 83 ? 118.064 65.547 25.343 1.00 13.59 135 ALA B C 1
ATOM 2822 O O . ALA B 1 83 ? 117.138 64.975 24.741 1.00 13.97 135 ALA B O 1
ATOM 2824 N N . ARG B 1 84 ? 117.945 66.822 25.738 1.00 13.97 136 ARG B N 1
ATOM 2825 C CA . ARG B 1 84 ? 116.695 67.558 25.530 1.00 14.23 136 ARG B CA 1
ATOM 2826 C C . ARG B 1 84 ? 116.482 67.945 24.094 1.00 13.77 136 ARG B C 1
ATOM 2827 O O . ARG B 1 84 ? 115.343 67.914 23.590 1.00 15.36 136 ARG B O 1
ATOM 2835 N N . ILE B 1 85 ? 117.585 68.200 23.347 1.00 14.55 137 ILE B N 1
ATOM 2836 C CA . ILE B 1 85 ? 117.473 68.416 21.908 1.00 12.49 137 ILE B CA 1
ATOM 2837 C C . ILE B 1 85 ? 117.015 67.110 21.252 1.00 13.66 137 ILE B C 1
ATOM 2838 O O . ILE B 1 85 ? 116.135 67.110 20.384 1.00 14.08 137 ILE B O 1
ATOM 2843 N N . ALA B 1 86 ? 117.613 65.978 21.685 1.00 14.22 138 ALA B N 1
ATOM 2844 C CA . ALA B 1 86 ? 117.200 64.697 21.108 1.00 13.54 138 ALA B CA 1
ATOM 2845 C C . ALA B 1 86 ? 115.720 64.400 21.388 1.00 13.60 138 ALA B C 1
ATOM 2846 O O . ALA B 1 86 ? 115.075 63.832 20.518 1.00 14.35 138 ALA B O 1
ATOM 2848 N N . TRP B 1 87 ? 115.240 64.748 22.562 1.00 12.83 139 TRP B N 1
ATOM 2849 C CA . TRP B 1 87 ? 113.813 64.539 22.884 1.00 12.26 139 TRP B CA 1
ATOM 2850 C C . TRP B 1 87 ? 112.965 65.247 21.831 1.00 14.53 139 TRP B C 1
ATOM 2851 O O . TRP B 1 87 ? 111.965 64.709 21.336 1.00 14.97 139 TRP B O 1
ATOM 2862 N N . TYR B 1 88 ? 113.297 66.521 21.566 1.00 13.77 140 TYR B N 1
ATOM 2863 C CA . TYR B 1 88 ? 112.560 67.301 20.582 1.00 14.17 140 TYR B CA 1
ATOM 2864 C C . TYR B 1 88 ? 112.658 66.698 19.198 1.00 14.41 140 TYR B C 1
ATOM 2865 O O . TYR B 1 88 ? 111.696 66.525 18.442 1.00 14.78 140 TYR B O 1
ATOM 2874 N N . LEU B 1 89 ? 113.895 66.315 18.798 1.00 12.61 141 LEU B N 1
ATOM 2875 C CA . LEU B 1 89 ? 114.088 65.743 17.483 1.00 12.47 141 LEU B CA 1
ATOM 2876 C C . LEU B 1 89 ? 113.386 64.396 17.279 1.00 11.75 141 LEU B C 1
ATOM 2877 O O . LEU B 1 89 ? 112.900 64.153 16.166 1.00 13.29 141 LEU B O 1
ATOM 2882 N N . ARG B 1 90 ? 113.363 63.562 18.305 1.00 13.01 142 ARG B N 1
ATOM 2883 C CA . ARG B 1 90 ? 112.670 62.278 18.146 1.00 13.15 142 ARG B CA 1
ATOM 2884 C C . ARG B 1 90 ? 111.191 62.493 17.806 1.00 13.09 142 ARG B C 1
ATOM 2885 O O . ARG B 1 90 ? 110.642 61.794 16.968 1.00 14.07 142 ARG B O 1
ATOM 2893 N N . ASP B 1 91 ? 110.607 63.464 18.488 1.00 13.59 143 ASP B N 1
ATOM 2894 C CA . ASP B 1 91 ? 109.196 63.792 18.239 1.00 15.52 143 ASP B CA 1
ATOM 2895 C C . ASP B 1 91 ? 109.025 64.353 16.843 1.00 15.41 143 ASP B C 1
ATOM 2896 O O . ASP B 1 91 ? 108.078 64.003 16.138 1.00 13.95 143 ASP B O 1
ATOM 2901 N N . LEU B 1 92 ? 109.930 65.247 16.410 1.00 12.87 144 LEU B N 1
ATOM 2902 C CA . LEU B 1 92 ? 109.847 65.753 15.046 1.00 13.66 144 LEU B CA 1
ATOM 2903 C C . LEU B 1 92 ? 109.930 64.686 13.975 1.00 13.67 144 LEU B C 1
ATOM 2904 O O . LEU B 1 92 ? 109.151 64.570 13.030 1.00 13.78 144 LEU B O 1
ATOM 2909 N N . ILE B 1 93 ? 110.936 63.790 14.128 1.00 13.98 145 ILE B N 1
ATOM 2910 C CA . ILE B 1 93 ? 111.108 62.717 13.144 1.00 13.02 145 ILE B CA 1
ATOM 2911 C C . ILE B 1 93 ? 109.862 61.814 13.116 1.00 12.02 145 ILE B C 1
ATOM 2912 O O . ILE B 1 93 ? 109.353 61.516 12.038 1.00 13.30 145 ILE B O 1
ATOM 2917 N N . SER B 1 94 ? 109.375 61.483 14.303 1.00 13.70 146 SER B N 1
ATOM 2918 C CA . SER B 1 94 ? 108.191 60.630 14.422 1.00 14.40 146 SER B CA 1
ATOM 2919 C C . SER B 1 94 ? 107.013 61.297 13.743 1.00 14.11 146 SER B C 1
ATOM 2920 O O . SER B 1 94 ? 106.273 60.593 13.035 1.00 14.48 146 SER B O 1
ATOM 2923 N N . ARG B 1 95 ? 106.851 62.622 13.909 1.00 13.41 147 ARG B N 1
ATOM 2924 C CA . ARG B 1 95 ? 105.708 63.267 13.254 1.00 13.32 147 ARG B CA 1
ATOM 2925 C C . ARG B 1 95 ? 105.843 63.255 11.756 1.00 14.15 147 ARG B C 1
ATOM 2926 O O . ARG B 1 95 ? 104.875 63.088 11.000 1.00 15.31 147 ARG B O 1
ATOM 2934 N N . TYR B 1 96 ? 107.068 63.526 11.249 1.00 11.64 148 TYR B N 1
ATOM 2935 C CA . TYR B 1 96 ? 107.269 63.582 9.804 1.00 11.35 148 TYR B CA 1
ATOM 2936 C C . TYR B 1 96 ? 107.202 62.216 9.134 1.00 12.84 148 TYR B C 1
ATOM 2937 O O . TYR B 1 96 ? 106.737 62.112 8.003 1.00 15.77 148 TYR B O 1
ATOM 2946 N N . GLN B 1 97 ? 107.527 61.147 9.900 1.00 12.56 149 GLN B N 1
ATOM 2947 C CA . GLN B 1 97 ? 107.298 59.802 9.352 1.00 12.34 149 GLN B CA 1
ATOM 2948 C C . GLN B 1 97 ? 105.806 59.525 9.161 1.00 11.92 149 GLN B C 1
ATOM 2949 O O . GLN B 1 97 ? 105.420 58.899 8.176 1.00 13.16 149 GLN B O 1
ATOM 2955 N N . LYS B 1 98 ? 105.001 60.077 10.059 1.00 11.41 150 LYS B N 1
ATOM 2956 C CA . LYS B 1 98 ? 103.533 59.862 9.920 1.00 11.73 150 LYS B CA 1
ATOM 2957 C C . LYS B 1 98 ? 102.961 60.447 8.648 1.00 12.26 150 LYS B C 1
ATOM 2958 O O . LYS B 1 98 ? 102.021 59.848 8.066 1.00 13.58 150 LYS B O 1
ATOM 2968 N N . THR B 1 99 ? 103.548 61.495 8.084 1.00 11.85 151 THR B N 1
ATOM 2969 C CA . THR B 1 99 ? 103.165 62.071 6.801 1.00 11.89 151 THR B CA 1
ATOM 2970 C C . THR B 1 99 ? 103.052 61.021 5.721 1.00 14.23 151 THR B C 1
ATOM 2971 O O . THR B 1 99 ? 102.186 61.106 4.840 1.00 13.06 151 THR B O 1
ATOM 2975 N N . PHE B 1 100 ? 103.984 60.023 5.691 1.00 12.18 152 PHE B N 1
ATOM 2976 C CA . PHE B 1 100 ? 103.910 58.978 4.687 1.00 12.67 152 PHE B CA 1
ATOM 2977 C C . PHE B 1 100 ? 103.340 57.651 5.229 1.00 11.17 152 PHE B C 1
ATOM 2978 O O . PHE B 1 100 ? 102.665 56.969 4.425 1.00 13.15 152 PHE B O 1
ATOM 2986 N N . THR B 1 101 ? 103.446 57.431 6.523 1.00 12.31 153 THR B N 1
ATOM 2987 C CA . THR B 1 101 ? 102.807 56.217 7.083 1.00 11.96 153 THR B CA 1
ATOM 2988 C C . THR B 1 101 ? 101.302 56.312 6.907 1.00 13.36 153 THR B C 1
ATOM 2989 O O . THR B 1 101 ? 100.715 55.237 6.702 1.00 13.50 153 THR B O 1
ATOM 2993 N N . VAL B 1 102 ? 100.695 57.502 6.945 1.00 13.45 154 VAL B N 1
ATOM 2994 C CA . VAL B 1 102 ? 99.233 57.543 6.731 1.00 11.88 154 VAL B CA 1
ATOM 2995 C C . VAL B 1 102 ? 98.831 57.036 5.357 1.00 13.12 154 VAL B C 1
ATOM 2996 O O . VAL B 1 102 ? 97.659 56.610 5.192 1.00 15.02 154 VAL B O 1
ATOM 3000 N N . ILE B 1 103 ? 99.659 57.059 4.346 1.00 12.45 155 ILE B N 1
ATOM 3001 C CA . ILE B 1 103 ? 99.329 56.553 3.019 1.00 13.11 155 ILE B CA 1
ATOM 3002 C C . ILE B 1 103 ? 99.212 55.029 3.131 1.00 13.41 155 ILE B C 1
ATOM 3003 O O . ILE B 1 103 ? 98.315 54.414 2.516 1.00 14.16 155 ILE B O 1
ATOM 3008 N N . GLU B 1 104 ? 100.189 54.404 3.809 1.00 12.01 156 GLU B N 1
ATOM 3009 C CA . GLU B 1 104 ? 100.167 52.941 3.974 1.00 13.83 156 GLU B CA 1
ATOM 3010 C C . GLU B 1 104 ? 99.002 52.494 4.842 1.00 15.37 156 GLU B C 1
ATOM 3011 O O . GLU B 1 104 ? 98.365 51.470 4.541 1.00 16.25 156 GLU B O 1
ATOM 3017 N N . LYS B 1 105 ? 98.658 53.258 5.873 1.00 13.21 157 LYS B N 1
ATOM 3018 C CA . LYS B 1 105 ? 97.584 52.945 6.815 1.00 14.44 157 LYS B CA 1
ATOM 3019 C C . LYS B 1 105 ? 96.218 53.271 6.204 1.00 15.51 157 LYS B C 1
ATOM 3020 O O . LYS B 1 105 ? 95.200 52.821 6.747 1.00 17.84 157 LYS B O 1
ATOM 3026 N N . CYS B 1 106 ? 96.186 53.993 5.099 1.00 12.29 158 CYS B N 1
ATOM 3027 C CA . CYS B 1 106 ? 94.897 54.215 4.397 1.00 12.31 158 CYS B CA 1
ATOM 3028 C C . CYS B 1 106 ? 94.584 52.912 3.672 1.00 14.74 158 CYS B C 1
ATOM 3029 O O . CYS B 1 106 ? 95.353 52.477 2.818 1.00 14.39 158 CYS B O 1
ATOM 3033 N N . PRO B 1 107 ? 93.403 52.339 3.905 1.00 16.31 159 PRO B N 1
ATOM 3034 C CA . PRO B 1 107 ? 93.052 51.071 3.284 1.00 17.12 159 PRO B CA 1
ATOM 3035 C C . PRO B 1 107 ? 92.782 51.157 1.798 1.00 15.45 159 PRO B C 1
ATOM 3036 O O . PRO B 1 107 ? 92.801 50.141 1.114 1.00 15.19 159 PRO B O 1
ATOM 3040 N N . LYS B 1 108 ? 92.519 52.355 1.253 1.00 15.37 160 LYS B N 1
ATOM 3041 C CA . LYS B 1 108 ? 92.339 52.471 -0.182 1.00 13.51 160 LYS B CA 1
ATOM 3042 C C . LYS B 1 108 ? 93.671 52.428 -0.918 1.00 14.47 160 LYS B C 1
ATOM 3043 O O . LYS B 1 108 ? 94.641 53.079 -0.477 1.00 15.09 160 LYS B O 1
ATOM 3049 N N . PRO B 1 109 ? 93.772 51.760 -2.035 1.00 14.36 161 PRO B N 1
ATOM 3050 C CA . PRO B 1 109 ? 94.973 51.758 -2.871 1.00 15.11 161 PRO B CA 1
ATOM 3051 C C . PRO B 1 109 ? 95.348 53.170 -3.284 1.00 15.23 161 PRO B C 1
ATOM 3052 O O . PRO B 1 109 ? 94.495 54.011 -3.591 1.00 15.47 161 PRO B O 1
ATOM 3056 N N . VAL B 1 110 ? 96.646 53.481 -3.241 1.00 14.13 162 VAL B N 1
ATOM 3057 C CA . VAL B 1 110 ? 97.169 54.812 -3.564 1.00 14.14 162 VAL B CA 1
ATOM 3058 C C . VAL B 1 110 ? 98.193 54.642 -4.673 1.00 13.20 162 VAL B C 1
ATOM 3059 O O . VAL B 1 110 ? 99.159 53.858 -4.592 1.00 15.08 162 VAL B O 1
ATOM 3063 N N . ILE B 1 111 ? 97.949 55.329 -5.787 1.00 14.10 163 ILE B N 1
ATOM 3064 C CA . ILE B 1 111 ? 98.750 55.269 -6.995 1.00 14.06 163 ILE B CA 1
ATOM 3065 C C . ILE B 1 111 ? 99.570 56.551 -7.150 1.00 15.32 163 ILE B C 1
ATOM 3066 O O . ILE B 1 111 ? 98.985 57.633 -7.244 1.00 17.03 163 ILE B O 1
ATOM 3071 N N . ALA B 1 112 ? 100.895 56.411 -7.187 1.00 14.14 164 ALA B N 1
ATOM 3072 C CA . ALA B 1 112 ? 101.739 57.595 -7.367 1.00 15.70 164 ALA B CA 1
ATOM 3073 C C . ALA B 1 112 ? 101.996 57.737 -8.871 1.00 17.67 164 ALA B C 1
ATOM 3074 O O . ALA B 1 112 ? 102.366 56.748 -9.506 1.00 17.90 164 ALA B O 1
ATOM 3076 N N . ALA B 1 113 ? 101.829 58.953 -9.385 1.00 17.03 165 ALA B N 1
ATOM 3077 C CA . ALA B 1 113 ? 102.025 59.180 -10.832 1.00 15.80 165 ALA B CA 1
ATOM 3078 C C . ALA B 1 113 ? 103.078 60.287 -10.931 1.00 17.97 165 ALA B C 1
ATOM 3079 O O . ALA B 1 113 ? 102.797 61.466 -10.679 1.00 17.14 165 ALA B O 1
ATOM 3081 N N . ILE B 1 114 ? 104.323 59.866 -11.191 1.00 17.17 166 ILE B N 1
ATOM 3082 C CA . ILE B 1 114 ? 105.463 60.761 -11.141 1.00 18.88 166 ILE B CA 1
ATOM 3083 C C . ILE B 1 114 ? 105.909 61.231 -12.518 1.00 16.14 166 ILE B C 1
ATOM 3084 O O . ILE B 1 114 ? 106.186 60.404 -13.390 1.00 17.90 166 ILE B O 1
ATOM 3089 N N . HIS B 1 115 ? 106.099 62.546 -12.651 1.00 18.44 167 HIS B N 1
ATOM 3090 C CA . HIS B 1 115 ? 106.727 63.138 -13.826 1.00 18.34 167 HIS B CA 1
ATOM 3091 C C . HIS B 1 115 ? 107.901 63.997 -13.345 1.00 16.75 167 HIS B C 1
ATOM 3092 O O . HIS B 1 115 ? 107.904 64.451 -12.205 1.00 18.17 167 HIS B O 1
ATOM 3099 N N . GLY B 1 116 ? 108.931 64.124 -14.196 1.00 18.39 168 GLY B N 1
ATOM 3100 C CA . GLY B 1 116 ? 110.099 64.883 -13.762 1.00 19.03 168 GLY B CA 1
ATOM 3101 C C . GLY B 1 116 ? 110.771 64.265 -12.530 1.00 19.23 168 GLY B C 1
ATOM 3102 O O . GLY B 1 116 ? 110.611 63.072 -12.213 1.00 18.62 168 GLY B O 1
ATOM 3103 N N . GLY B 1 117 ? 111.514 65.122 -11.832 1.00 18.70 169 GLY B N 1
ATOM 3104 C CA . GLY B 1 117 ? 112.280 64.631 -10.698 1.00 18.14 169 GLY B CA 1
ATOM 3105 C C . GLY B 1 117 ? 111.380 64.290 -9.514 1.00 18.48 169 GLY B C 1
ATOM 3106 O O . GLY B 1 117 ? 110.353 64.895 -9.233 1.00 18.37 169 GLY B O 1
ATOM 3107 N N . CYS B 1 118 ? 111.827 63.285 -8.780 1.00 16.39 170 CYS B N 1
ATOM 3108 C CA . CYS B 1 118 ? 111.201 62.831 -7.531 1.00 16.42 170 CYS B CA 1
ATOM 3109 C C . CYS B 1 118 ? 112.367 62.631 -6.555 1.00 15.73 170 CYS B C 1
ATOM 3110 O O . CYS B 1 118 ? 113.014 61.582 -6.570 1.00 16.42 170 CYS B O 1
ATOM 3113 N N . ILE B 1 119 ? 112.686 63.691 -5.847 1.00 15.59 171 ILE B N 1
ATOM 3114 C CA . ILE B 1 119 ? 113.892 63.799 -5.047 1.00 15.51 171 ILE B CA 1
ATOM 3115 C C . ILE B 1 119 ? 113.674 63.785 -3.554 1.00 14.77 171 ILE B C 1
ATOM 3116 O O . ILE B 1 119 ? 112.790 64.404 -2.978 1.00 15.84 171 ILE B O 1
ATOM 3121 N N . GLY B 1 120 ? 114.556 63.040 -2.858 1.00 15.88 172 GLY B N 1
ATOM 3122 C CA . GLY B 1 120 ? 114.603 62.949 -1.423 1.00 15.58 172 GLY B CA 1
ATOM 3123 C C . GLY B 1 120 ? 113.287 62.535 -0.785 1.00 17.02 172 GLY B C 1
ATOM 3124 O O . GLY B 1 120 ? 112.854 61.397 -0.983 1.00 16.43 172 GLY B O 1
ATOM 3125 N N . GLY B 1 121 ? 112.615 63.457 -0.104 1.00 15.67 173 GLY B N 1
ATOM 3126 C CA . GLY B 1 121 ? 111.301 63.216 0.468 1.00 14.54 173 GLY B CA 1
ATOM 3127 C C . GLY B 1 121 ? 110.346 62.630 -0.544 1.00 14.90 173 GLY B C 1
ATOM 3128 O O . GLY B 1 121 ? 109.414 61.893 -0.162 1.00 16.05 173 GLY B O 1
ATOM 3129 N N . GLY B 1 122 ? 110.502 62.873 -1.831 1.00 13.10 174 GLY B N 1
ATOM 3130 C CA . GLY B 1 122 ? 109.696 62.291 -2.892 1.00 14.35 174 GLY B CA 1
ATOM 3131 C C . GLY B 1 122 ? 109.786 60.762 -2.891 1.00 16.79 174 GLY B C 1
ATOM 3132 O O . GLY B 1 122 ? 108.774 60.106 -3.155 1.00 14.10 174 GLY B O 1
ATOM 3133 N N . VAL B 1 123 ? 110.990 60.205 -2.712 1.00 14.10 175 VAL B N 1
ATOM 3134 C CA . VAL B 1 123 ? 111.131 58.754 -2.700 1.00 13.92 175 VAL B CA 1
ATOM 3135 C C . VAL B 1 123 ? 110.547 58.182 -1.419 1.00 15.02 175 VAL B C 1
ATOM 3136 O O . VAL B 1 123 ? 109.882 57.129 -1.482 1.00 15.83 175 VAL B O 1
ATOM 3140 N N . ASP B 1 124 ? 110.616 58.890 -0.297 1.00 14.09 176 ASP B N 1
ATOM 3141 C CA . ASP B 1 124 ? 109.959 58.434 0.927 1.00 13.40 176 ASP B CA 1
ATOM 3142 C C . ASP B 1 124 ? 108.441 58.382 0.698 1.00 15.23 176 ASP B C 1
ATOM 3143 O O . ASP B 1 124 ? 107.736 57.481 1.168 1.00 15.95 176 ASP B O 1
ATOM 3148 N N . LEU B 1 125 ? 107.906 59.367 -0.037 1.00 14.67 177 LEU B N 1
ATOM 3149 C CA . LEU B 1 125 ? 106.481 59.397 -0.344 1.00 14.56 177 LEU B CA 1
ATOM 3150 C C . LEU B 1 125 ? 106.089 58.236 -1.242 1.00 16.39 177 LEU B C 1
ATOM 3151 O O . LEU B 1 125 ? 105.184 57.448 -0.893 1.00 14.44 177 LEU B O 1
ATOM 3156 N N . ILE B 1 126 ? 106.725 58.089 -2.395 1.00 13.39 178 ILE B N 1
ATOM 3157 C CA . ILE B 1 126 ? 106.243 57.113 -3.384 1.00 12.68 178 ILE B CA 1
ATOM 3158 C C . ILE B 1 126 ? 106.442 55.673 -2.908 1.00 14.00 178 ILE B C 1
ATOM 3159 O O . ILE B 1 126 ? 105.682 54.784 -3.277 1.00 13.76 178 ILE B O 1
ATOM 3164 N N . SER B 1 127 ? 107.450 55.442 -2.054 1.00 13.47 179 SER B N 1
ATOM 3165 C CA . SER B 1 127 ? 107.686 54.110 -1.503 1.00 13.68 179 SER B CA 1
ATOM 3166 C C . SER B 1 127 ? 106.634 53.718 -0.463 1.00 14.85 179 SER B C 1
ATOM 3167 O O . SER B 1 127 ? 106.569 52.536 -0.074 1.00 13.74 179 SER B O 1
ATOM 3170 N N . ALA B 1 128 ? 105.792 54.637 -0.036 1.00 12.68 180 ALA B N 1
ATOM 3171 C CA . ALA B 1 128 ? 104.693 54.386 0.895 1.00 14.74 180 ALA B CA 1
ATOM 3172 C C . ALA B 1 128 ? 103.386 54.213 0.094 1.00 13.07 180 ALA B C 1
ATOM 3173 O O . ALA B 1 128 ? 102.380 53.847 0.690 1.00 15.71 180 ALA B O 1
ATOM 3175 N N . CYS B 1 129 ? 103.392 54.564 -1.172 1.00 12.70 181 CYS B N 1
ATOM 3176 C CA . CYS B 1 129 ? 102.250 54.315 -2.058 1.00 15.19 181 CYS B CA 1
ATOM 3177 C C . CYS B 1 129 ? 102.233 52.852 -2.501 1.00 14.50 181 CYS B C 1
ATOM 3178 O O . CYS B 1 129 ? 103.210 52.115 -2.339 1.00 14.58 181 CYS B O 1
ATOM 3181 N N . ASP B 1 130 ? 101.095 52.416 -3.052 1.00 13.72 182 ASP B N 1
ATOM 3182 C CA . ASP B 1 130 ? 100.974 51.014 -3.460 1.00 13.93 182 ASP B CA 1
ATOM 3183 C C . ASP B 1 130 ? 101.435 50.732 -4.862 1.00 14.41 182 ASP B C 1
ATOM 3184 O O . ASP B 1 130 ? 102.064 49.693 -5.129 1.00 14.96 182 ASP B O 1
ATOM 3189 N N . ILE B 1 131 ? 101.092 51.595 -5.813 1.00 14.02 183 ILE B N 1
ATOM 3190 C CA . ILE B 1 131 ? 101.388 51.393 -7.228 1.00 14.66 183 ILE B CA 1
ATOM 3191 C C . ILE B 1 131 ? 102.077 52.651 -7.769 1.00 16.15 183 ILE B C 1
ATOM 3192 O O . ILE B 1 131 ? 101.688 53.733 -7.323 1.00 15.77 183 ILE B O 1
ATOM 3197 N N . ARG B 1 132 ? 103.137 52.452 -8.553 1.00 15.14 184 ARG B N 1
ATOM 3198 C CA . ARG B 1 132 ? 103.902 53.607 -9.038 1.00 15.01 184 ARG B CA 1
ATOM 3199 C C . ARG B 1 132 ? 103.987 53.618 -10.546 1.00 15.69 184 ARG B C 1
ATOM 3200 O O . ARG B 1 132 ? 104.402 52.625 -11.134 1.00 16.53 184 ARG B O 1
ATOM 3208 N N . TYR B 1 133 ? 103.608 54.751 -11.153 1.00 15.39 185 TYR B N 1
ATOM 3209 C CA . TYR B 1 133 ? 103.710 54.933 -12.602 1.00 16.14 185 TYR B CA 1
ATOM 3210 C C . TYR B 1 133 ? 104.629 56.139 -12.835 1.00 16.00 185 TYR B C 1
ATOM 3211 O O . TYR B 1 133 ? 104.673 57.009 -11.964 1.00 16.64 185 TYR B O 1
ATOM 3220 N N . CYS B 1 134 ? 105.324 56.237 -13.970 1.00 16.85 186 CYS B N 1
ATOM 3221 C CA . CYS B 1 134 ? 106.086 57.485 -14.156 1.00 15.88 186 CYS B CA 1
ATOM 3222 C C . CYS B 1 134 ? 106.173 57.816 -15.645 1.00 18.75 186 CYS B C 1
ATOM 3223 O O . CYS B 1 134 ? 105.739 57.030 -16.482 1.00 18.83 186 CYS B O 1
ATOM 3226 N N . THR B 1 135 ? 106.670 59.005 -15.931 1.00 19.11 187 THR B N 1
ATOM 3227 C CA . THR B 1 135 ? 106.902 59.424 -17.305 1.00 18.53 187 THR B CA 1
ATOM 3228 C C . THR B 1 135 ? 108.311 59.099 -17.768 1.00 21.44 187 THR B C 1
ATOM 3229 O O . THR B 1 135 ? 109.221 58.814 -16.993 1.00 20.81 187 THR B O 1
ATOM 3233 N N . GLN B 1 136 ? 108.537 59.203 -19.076 1.00 21.57 188 GLN B N 1
ATOM 3234 C CA . GLN B 1 136 ? 109.858 58.911 -19.646 1.00 21.68 188 GLN B CA 1
ATOM 3235 C C . GLN B 1 136 ? 110.916 59.868 -19.131 1.00 21.21 188 GLN B C 1
ATOM 3236 O O . GLN B 1 136 ? 112.101 59.478 -19.045 1.00 21.78 188 GLN B O 1
ATOM 3242 N N . ASP B 1 137 ? 110.578 61.095 -18.753 1.00 20.62 189 ASP B N 1
ATOM 3243 C CA . ASP B 1 137 ? 111.519 62.076 -18.243 1.00 21.69 189 ASP B CA 1
ATOM 3244 C C . ASP B 1 137 ? 111.682 62.030 -16.726 1.00 20.26 189 ASP B C 1
ATOM 3245 O O . ASP B 1 137 ? 112.370 62.874 -16.144 1.00 22.81 189 ASP B O 1
ATOM 3250 N N . ALA B 1 138 ? 111.004 61.103 -16.052 1.00 20.76 190 ALA B N 1
ATOM 3251 C CA . ALA B 1 138 ? 111.075 61.071 -14.595 1.00 18.93 190 ALA B CA 1
ATOM 3252 C C . ALA B 1 138 ? 112.407 60.512 -14.102 1.00 18.66 190 ALA B C 1
ATOM 3253 O O . ALA B 1 138 ? 113.091 59.768 -14.805 1.00 18.97 190 ALA B O 1
ATOM 3255 N N . PHE B 1 139 ? 112.733 60.883 -12.868 1.00 18.77 191 PHE B N 1
ATOM 3256 C CA . PHE B 1 139 ? 113.948 60.393 -12.224 1.00 17.56 191 PHE B CA 1
ATOM 3257 C C . PHE B 1 139 ? 113.698 60.374 -10.722 1.00 16.37 191 PHE B C 1
ATOM 3258 O O . PHE B 1 139 ? 112.840 61.045 -10.156 1.00 17.85 191 PHE B O 1
ATOM 3266 N N . PHE B 1 140 ? 114.426 59.452 -10.074 1.00 16.84 192 PHE B N 1
ATOM 3267 C CA . PHE B 1 140 ? 114.271 59.215 -8.644 1.00 14.47 192 PHE B CA 1
ATOM 3268 C C . PHE B 1 140 ? 115.618 59.400 -7.966 1.00 17.22 192 PHE B C 1
ATOM 3269 O O . PHE B 1 140 ? 116.606 58.935 -8.530 1.00 18.91 192 PHE B O 1
ATOM 3277 N N . GLN B 1 141 ? 115.669 59.974 -6.786 1.00 15.27 193 GLN B N 1
ATOM 3278 C CA . GLN B 1 141 ? 116.946 60.188 -6.106 1.00 17.36 193 GLN B CA 1
ATOM 3279 C C . GLN B 1 141 ? 116.825 60.139 -4.598 1.00 13.94 193 GLN B C 1
ATOM 3280 O O . GLN B 1 141 ? 116.079 60.916 -3.985 1.00 16.94 193 GLN B O 1
ATOM 3286 N N . VAL B 1 142 ? 117.589 59.236 -3.970 1.00 15.71 194 VAL B N 1
ATOM 3287 C CA . VAL B 1 142 ? 117.588 59.126 -2.495 1.00 14.84 194 VAL B CA 1
ATOM 3288 C C . VAL B 1 142 ? 118.647 60.126 -2.051 1.00 17.20 194 VAL B C 1
ATOM 3289 O O . VAL B 1 142 ? 119.827 59.816 -1.886 1.00 15.93 194 VAL B O 1
ATOM 3293 N N . LYS B 1 143 ? 118.257 61.400 -2.060 1.00 17.32 195 LYS B N 1
ATOM 3294 C CA . LYS B 1 143 ? 119.219 62.495 -1.925 1.00 17.80 195 LYS B CA 1
ATOM 3295 C C . LYS B 1 143 ? 119.773 62.762 -0.557 1.00 16.77 195 LYS B C 1
ATOM 3296 O O . LYS B 1 143 ? 120.782 63.465 -0.409 1.00 16.83 195 LYS B O 1
ATOM 3302 N N . GLU B 1 144 ? 119.210 62.177 0.490 1.00 15.77 196 GLU B N 1
ATOM 3303 C CA . GLU B 1 144 ? 119.478 62.575 1.860 1.00 15.83 196 GLU B CA 1
ATOM 3304 C C . GLU B 1 144 ? 120.952 62.527 2.208 1.00 16.57 196 GLU B C 1
ATOM 3305 O O . GLU B 1 144 ? 121.400 63.423 2.948 1.00 16.11 196 GLU B O 1
ATOM 3311 N N . VAL B 1 145 ? 121.743 61.533 1.780 1.00 15.40 197 VAL B N 1
ATOM 3312 C CA . VAL B 1 145 ? 123.138 61.545 2.200 1.00 17.39 197 VAL B CA 1
ATOM 3313 C C . VAL B 1 145 ? 123.879 62.800 1.745 1.00 16.11 197 VAL B C 1
ATOM 3314 O O . VAL B 1 145 ? 124.747 63.253 2.488 1.00 17.26 197 VAL B O 1
ATOM 3318 N N . ASP B 1 146 ? 123.450 63.416 0.646 1.00 17.18 19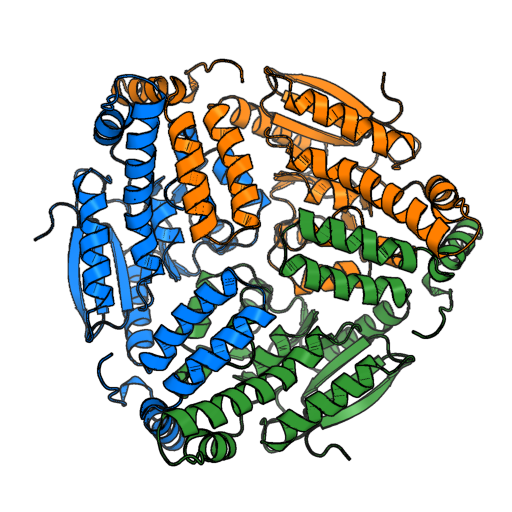8 ASP B N 1
ATOM 3319 C CA . ASP B 1 146 ? 124.062 64.661 0.208 1.00 17.24 198 ASP B CA 1
ATOM 3320 C C . ASP B 1 146 ? 123.745 65.836 1.114 1.00 18.01 198 ASP B C 1
ATOM 3321 O O . ASP B 1 146 ? 124.427 66.876 0.953 1.00 19.04 198 ASP B O 1
ATOM 3326 N N . VAL B 1 147 ? 122.813 65.765 2.037 1.00 18.73 199 VAL B N 1
ATOM 3327 C CA . VAL B 1 147 ? 122.495 66.787 3.022 1.00 19.36 199 VAL B CA 1
ATOM 3328 C C . VAL B 1 147 ? 123.092 66.492 4.388 1.00 17.43 199 VAL B C 1
ATOM 3329 O O . VAL B 1 147 ? 123.043 67.277 5.349 1.00 16.24 199 VAL B O 1
ATOM 3333 N N . GLY B 1 148 ? 123.767 65.314 4.535 1.00 15.18 200 GLY B N 1
ATOM 3334 C CA . GLY B 1 148 ? 124.413 65.011 5.805 1.00 15.41 200 GLY B CA 1
ATOM 3335 C C . GLY B 1 148 ? 123.596 64.088 6.710 1.00 12.62 200 GLY B C 1
ATOM 3336 O O . GLY B 1 148 ? 123.917 64.007 7.890 1.00 14.03 200 GLY B O 1
ATOM 3337 N N . LEU B 1 149 ? 122.497 63.522 6.187 1.00 12.23 201 LEU B N 1
ATOM 3338 C CA . LEU B 1 149 ? 121.701 62.656 7.064 1.00 13.09 201 LEU B CA 1
ATOM 3339 C C . LEU B 1 149 ? 121.195 61.404 6.353 1.00 11.51 201 LEU B C 1
ATOM 3340 O O . LEU B 1 149 ? 121.145 61.337 5.119 1.00 12.80 201 LEU B O 1
ATOM 3345 N N . ALA B 1 150 ? 121.039 60.344 7.145 1.00 13.10 202 ALA B N 1
ATOM 3346 C CA . ALA B 1 150 ? 120.379 59.141 6.624 1.00 13.14 202 ALA B CA 1
ATOM 3347 C C . ALA B 1 150 ? 118.858 59.396 6.510 1.00 12.19 202 ALA B C 1
ATOM 3348 O O . ALA B 1 150 ? 118.299 59.902 7.472 1.00 14.26 202 ALA B O 1
ATOM 3350 N N . ALA B 1 151 ? 118.309 59.059 5.360 1.00 12.09 203 ALA B N 1
ATOM 3351 C CA . ALA B 1 151 ? 116.849 59.281 5.172 1.00 13.12 203 ALA B CA 1
ATOM 3352 C C . ALA B 1 151 ? 116.073 58.737 6.348 1.00 14.97 203 ALA B C 1
ATOM 3353 O O . ALA B 1 151 ? 116.261 57.554 6.695 1.00 14.45 203 ALA B O 1
ATOM 3355 N N . ASP B 1 152 ? 115.097 59.492 6.899 1.00 13.38 204 ASP B N 1
ATOM 3356 C CA . ASP B 1 152 ? 114.417 59.027 8.096 1.00 12.97 204 ASP B CA 1
ATOM 3357 C C . ASP B 1 152 ? 112.892 59.033 7.993 1.00 14.10 204 ASP B C 1
ATOM 3358 O O . ASP B 1 152 ? 112.291 58.649 8.998 1.00 12.59 204 ASP B O 1
ATOM 3363 N N . VAL B 1 153 ? 112.334 59.378 6.833 1.00 12.77 205 VAL B N 1
ATOM 3364 C CA . VAL B 1 153 ? 110.859 59.415 6.773 1.00 12.08 205 VAL B CA 1
ATOM 3365 C C . VAL B 1 153 ? 110.265 58.287 5.961 1.00 15.15 205 VAL B C 1
ATOM 3366 O O . VAL B 1 153 ? 109.069 58.337 5.579 1.00 13.40 205 VAL B O 1
ATOM 3370 N N . GLY B 1 154 ? 111.036 57.208 5.739 1.00 14.17 206 GLY B N 1
ATOM 3371 C CA . GLY B 1 154 ? 110.420 56.033 5.133 1.00 12.52 206 GLY B CA 1
ATOM 3372 C C . GLY B 1 154 ? 111.237 55.322 4.092 1.00 13.16 206 GLY B C 1
ATOM 3373 O O . GLY B 1 154 ? 111.067 54.113 3.874 1.00 13.91 206 GLY B O 1
ATOM 3374 N N . THR B 1 155 ? 112.039 56.041 3.303 1.00 11.34 207 THR B N 1
ATOM 3375 C CA . THR B 1 155 ? 112.792 55.372 2.237 1.00 13.71 207 THR B CA 1
ATOM 3376 C C . THR B 1 155 ? 113.578 54.166 2.714 1.00 12.48 207 THR B C 1
ATOM 3377 O O . THR B 1 155 ? 113.495 53.114 2.052 1.00 12.94 207 THR B O 1
ATOM 3381 N N . LEU B 1 156 ? 114.332 54.274 3.810 1.00 13.11 208 LEU B N 1
ATOM 3382 C CA . LEU B 1 156 ? 115.166 53.121 4.179 1.00 11.50 208 LEU B CA 1
ATOM 3383 C C . LEU B 1 156 ? 114.317 51.950 4.641 1.00 13.44 208 LEU B C 1
ATOM 3384 O O . LEU B 1 156 ? 114.711 50.780 4.541 1.00 13.18 208 LEU B O 1
ATOM 3389 N N . GLN B 1 157 ? 113.130 52.259 5.189 1.00 11.52 209 GLN B N 1
ATOM 3390 C CA . GLN B 1 157 ? 112.261 51.192 5.685 1.00 12.89 209 GLN B CA 1
ATOM 3391 C C . GLN B 1 157 ? 111.409 50.570 4.602 1.00 14.75 209 GLN B C 1
ATOM 3392 O O . GLN B 1 157 ? 111.139 49.354 4.738 1.00 14.26 209 GLN B O 1
ATOM 3398 N N . ARG B 1 158 ? 111.042 51.341 3.578 1.00 13.38 210 ARG B N 1
ATOM 3399 C CA . ARG B 1 158 ? 110.102 50.796 2.597 1.00 12.09 210 ARG B CA 1
ATOM 3400 C C . ARG B 1 158 ? 110.702 50.502 1.245 1.00 12.70 210 ARG B C 1
ATOM 3401 O O . ARG B 1 158 ? 110.267 49.612 0.510 1.00 14.59 210 ARG B O 1
ATOM 3409 N N . LEU B 1 159 ? 111.673 51.324 0.770 1.00 13.45 211 LEU B N 1
ATOM 3410 C CA . LEU B 1 159 ? 112.217 51.144 -0.566 1.00 13.68 211 LEU B CA 1
ATOM 3411 C C . LEU B 1 159 ? 112.761 49.747 -0.828 1.00 15.91 211 LEU B C 1
ATOM 3412 O O . LEU B 1 159 ? 112.398 49.108 -1.811 1.00 13.26 211 LEU B O 1
ATOM 3417 N N . PRO B 1 160 ? 113.562 49.168 0.061 1.00 15.13 212 PRO B N 1
ATOM 3418 C CA . PRO B 1 160 ? 114.053 47.803 -0.087 1.00 15.45 212 PRO B CA 1
ATOM 3419 C C . PRO B 1 160 ? 112.950 46.755 -0.013 1.00 15.16 212 PRO B C 1
ATOM 3420 O O . PRO B 1 160 ? 113.188 45.582 -0.354 1.00 16.72 212 PRO B O 1
ATOM 3424 N N . LYS B 1 161 ? 111.740 47.169 0.385 1.00 13.87 213 LYS B N 1
ATOM 3425 C CA . LYS B 1 161 ? 110.609 46.250 0.449 1.00 13.12 213 LYS B CA 1
ATOM 3426 C C . LYS B 1 161 ? 109.627 46.524 -0.675 1.00 14.71 213 LYS B C 1
ATOM 3427 O O . LYS B 1 161 ? 108.475 46.038 -0.612 1.00 17.91 213 LYS B O 1
ATOM 3433 N N . VAL B 1 162 ? 110.013 47.277 -1.705 1.00 13.79 214 VAL B N 1
ATOM 3434 C CA . VAL B 1 162 ? 109.150 47.395 -2.878 1.00 13.88 214 VAL B CA 1
ATOM 3435 C C . VAL B 1 162 ? 109.830 46.937 -4.147 1.00 13.93 214 VAL B C 1
ATOM 3436 O O . VAL B 1 162 ? 109.231 46.829 -5.210 1.00 15.11 214 VAL B O 1
ATOM 3440 N N . ILE B 1 163 ? 111.157 46.693 -4.114 1.00 14.28 215 ILE B N 1
ATOM 3441 C CA . ILE B 1 163 ? 111.901 46.198 -5.253 1.00 14.29 215 ILE B CA 1
ATOM 3442 C C . ILE B 1 163 ? 112.836 45.079 -4.762 1.00 14.09 215 ILE B C 1
ATOM 3443 O O . ILE B 1 163 ? 113.140 45.026 -3.570 1.00 16.16 215 ILE B O 1
ATOM 3448 N N . GLY B 1 164 ? 113.280 44.245 -5.691 1.00 14.80 216 GLY B N 1
ATOM 3449 C CA . GLY B 1 164 ? 114.096 43.102 -5.305 1.00 13.51 216 GLY B CA 1
ATOM 3450 C C . GLY B 1 164 ? 115.588 43.314 -5.216 1.00 16.09 216 GLY B C 1
ATOM 3451 O O . GLY B 1 164 ? 116.224 42.643 -4.390 1.00 16.58 216 GLY B O 1
ATOM 3452 N N . ASN B 1 165 ? 116.116 44.207 -6.027 1.00 15.17 217 ASN B N 1
ATOM 3453 C CA . ASN B 1 165 ? 117.585 44.352 -6.133 1.00 14.72 217 ASN B CA 1
ATOM 3454 C C . ASN B 1 165 ? 118.207 45.177 -5.027 1.00 15.37 217 ASN B C 1
ATOM 3455 O O . ASN B 1 165 ? 118.295 46.427 -5.119 1.00 16.00 217 ASN B O 1
ATOM 3460 N N . ARG B 1 166 ? 118.743 44.504 -4.010 1.00 13.98 218 ARG B N 1
ATOM 3461 C CA . ARG B 1 166 ? 119.288 45.201 -2.849 1.00 12.58 218 ARG B CA 1
ATOM 3462 C C . ARG B 1 166 ? 120.642 45.851 -3.188 1.00 13.51 218 ARG B C 1
ATOM 3463 O O . ARG B 1 166 ? 120.955 46.893 -2.616 1.00 13.28 218 ARG B O 1
ATOM 3471 N N . SER B 1 167 ? 121.378 45.273 -4.146 1.00 13.42 219 SER B N 1
ATOM 3472 C CA . SER B 1 167 ? 122.639 45.962 -4.520 1.00 13.89 219 SER B CA 1
ATOM 3473 C C . SER B 1 167 ? 122.349 47.357 -5.091 1.00 14.85 219 SER B C 1
ATOM 3474 O O . SER B 1 167 ? 122.984 48.353 -4.693 1.00 14.01 219 SER B O 1
ATOM 3477 N N . LEU B 1 168 ? 121.320 47.426 -5.925 1.00 13.29 220 LEU B N 1
ATOM 3478 C CA . LEU B 1 168 ? 120.910 48.719 -6.494 1.00 13.23 220 LEU B CA 1
ATOM 3479 C C . LEU B 1 168 ? 120.378 49.664 -5.426 1.00 14.12 220 LEU B C 1
ATOM 3480 O O . LEU B 1 168 ? 120.818 50.824 -5.356 1.00 15.51 220 LEU B O 1
ATOM 3485 N N . VAL B 1 169 ? 119.533 49.175 -4.508 1.00 13.75 221 VAL B N 1
ATOM 3486 C CA . VAL B 1 169 ? 119.040 50.043 -3.433 1.00 14.43 221 VAL B CA 1
ATOM 3487 C C . VAL B 1 169 ? 120.188 50.628 -2.614 1.00 13.41 221 VAL B C 1
ATOM 3488 O O . VAL B 1 169 ? 120.202 51.823 -2.302 1.00 12.62 221 VAL B O 1
ATOM 3492 N N . ASN B 1 170 ? 121.180 49.778 -2.305 1.00 13.84 222 ASN B N 1
ATOM 3493 C CA . ASN B 1 170 ? 122.324 50.252 -1.545 1.00 13.42 222 ASN B CA 1
ATOM 3494 C C . ASN B 1 170 ? 123.128 51.272 -2.369 1.00 12.72 222 ASN B C 1
ATOM 3495 O O . ASN B 1 170 ? 123.527 52.295 -1.809 1.00 14.33 222 ASN B O 1
ATOM 3500 N N . GLU B 1 171 ? 123.365 51.013 -3.644 1.00 14.05 223 GLU B N 1
ATOM 3501 C CA . GLU B 1 171 ? 124.108 52.006 -4.427 1.00 14.60 223 GLU B CA 1
ATOM 3502 C C . GLU B 1 171 ? 123.385 53.351 -4.475 1.00 13.61 223 GLU B C 1
ATOM 3503 O O . GLU B 1 171 ? 123.964 54.424 -4.300 1.00 15.03 223 GLU B O 1
ATOM 3509 N N . LEU B 1 172 ? 122.064 53.292 -4.680 1.00 13.10 224 LEU B N 1
ATOM 3510 C CA . LEU B 1 172 ? 121.281 54.536 -4.748 1.00 14.98 224 LEU B CA 1
ATOM 3511 C C . LEU B 1 172 ? 121.384 55.310 -3.450 1.00 14.79 224 LEU B C 1
ATOM 3512 O O . LEU B 1 172 ? 121.410 56.561 -3.452 1.00 15.70 224 LEU B O 1
ATOM 3517 N N . THR B 1 173 ? 121.285 54.610 -2.318 1.00 14.61 225 THR B N 1
ATOM 3518 C CA . THR B 1 173 ? 121.251 55.225 -1.012 1.00 14.49 225 THR B CA 1
ATOM 3519 C C . THR B 1 173 ? 122.597 55.835 -0.639 1.00 14.35 225 THR B C 1
ATOM 3520 O O . THR B 1 173 ? 122.696 56.954 -0.145 1.00 15.86 225 THR B O 1
ATOM 3524 N N . PHE B 1 174 ? 123.701 55.091 -0.896 1.00 14.65 226 PHE B N 1
ATOM 3525 C CA . PHE B 1 174 ? 124.998 55.586 -0.478 1.00 14.53 226 PHE B CA 1
ATOM 3526 C C . PHE B 1 174 ? 125.584 56.631 -1.421 1.00 13.19 226 PHE B C 1
ATOM 3527 O O . PHE B 1 174 ? 126.421 57.388 -0.925 1.00 16.40 226 PHE B O 1
ATOM 3535 N N . THR B 1 175 ? 125.186 56.639 -2.684 1.00 14.14 227 THR B N 1
ATOM 3536 C CA . THR B 1 175 ? 125.716 57.628 -3.612 1.00 16.92 227 THR B CA 1
ATOM 3537 C C . THR B 1 175 ? 124.796 58.819 -3.839 1.00 17.78 227 THR B C 1
ATOM 3538 O O . THR B 1 175 ? 125.250 59.834 -4.405 1.00 17.01 227 THR B O 1
ATOM 3542 N N . ALA B 1 176 ? 123.500 58.653 -3.591 1.00 15.41 228 ALA B N 1
ATOM 3543 C CA . ALA B 1 176 ? 122.507 59.682 -3.898 1.00 17.06 228 ALA B CA 1
ATOM 3544 C C . ALA B 1 176 ? 122.411 59.949 -5.390 1.00 19.37 228 ALA B C 1
ATOM 3545 O O . ALA B 1 176 ? 121.967 61.042 -5.785 1.00 20.07 228 ALA B O 1
ATOM 3547 N N . ARG B 1 177 ? 122.742 58.990 -6.245 1.00 15.41 229 ARG B N 1
ATOM 3548 C CA . ARG B 1 177 ? 122.705 59.176 -7.672 1.00 17.41 229 ARG B CA 1
ATOM 3549 C C . ARG B 1 177 ? 121.263 59.109 -8.175 1.00 20.06 229 ARG B C 1
ATOM 3550 O O . ARG B 1 177 ? 120.395 58.506 -7.534 1.00 19.66 229 ARG B O 1
ATOM 3558 N N . LYS B 1 178 ? 121.031 59.759 -9.303 1.00 19.14 230 LYS B N 1
ATOM 3559 C CA . LYS B 1 178 ? 119.734 59.723 -9.943 1.00 19.90 230 LYS B CA 1
ATOM 3560 C C . LYS B 1 178 ? 119.525 58.400 -10.667 1.00 19.23 230 LYS B C 1
ATOM 3561 O O . LYS B 1 178 ? 120.421 57.830 -11.318 1.00 20.67 230 LYS B O 1
ATOM 3567 N N . MET B 1 179 ? 118.302 57.899 -10.540 1.00 19.43 231 MET B N 1
ATOM 3568 C CA . MET B 1 179 ? 117.886 56.733 -11.320 1.00 15.88 231 MET B CA 1
ATOM 3569 C C . MET B 1 179 ? 116.806 57.239 -12.282 1.00 17.30 231 MET B C 1
ATOM 3570 O O . MET B 1 179 ? 115.800 57.771 -11.822 1.00 18.07 231 MET B O 1
ATOM 3575 N N . MET B 1 180 ? 117.024 57.099 -13.582 1.00 17.96 232 MET B N 1
ATOM 3576 C CA . MET B 1 180 ? 116.082 57.572 -14.590 1.00 22.01 232 MET B CA 1
ATOM 3577 C C . MET B 1 180 ? 114.976 56.565 -14.861 1.00 19.97 232 MET B C 1
ATOM 3578 O O . MET B 1 180 ? 114.996 55.466 -14.307 1.00 17.91 232 MET B O 1
ATOM 3583 N N . ALA B 1 181 ? 114.005 56.927 -15.698 1.00 19.79 233 ALA B N 1
ATOM 3584 C CA . ALA B 1 181 ? 112.812 56.125 -15.904 1.00 19.95 233 ALA B CA 1
ATOM 3585 C C . ALA B 1 181 ? 113.062 54.705 -16.382 1.00 19.76 233 ALA B C 1
ATOM 3586 O O . ALA B 1 181 ? 112.437 53.758 -15.885 1.00 21.16 233 ALA B O 1
ATOM 3588 N N . ASP B 1 182 ? 113.943 54.514 -17.364 1.00 20.23 234 ASP B N 1
ATOM 3589 C CA . ASP B 1 182 ? 114.206 53.198 -17.918 1.00 20.98 234 ASP B CA 1
ATOM 3590 C C . ASP B 1 182 ? 114.689 52.205 -16.859 1.00 19.08 234 ASP B C 1
ATOM 3591 O O . ASP B 1 182 ? 114.244 51.067 -16.771 1.00 18.93 234 ASP B O 1
ATOM 3596 N N . GLU B 1 183 ? 115.619 52.667 -16.030 1.00 18.70 235 GLU B N 1
ATOM 3597 C CA . GLU B 1 183 ? 116.162 51.875 -14.949 1.00 17.17 235 GLU B CA 1
ATOM 3598 C C . GLU B 1 183 ? 115.120 51.696 -13.844 1.00 17.77 235 GLU B C 1
ATOM 3599 O O . GLU B 1 183 ? 115.026 50.621 -13.240 1.00 17.74 235 GLU B O 1
ATOM 3605 N N . ALA B 1 184 ? 114.297 52.718 -13.623 1.00 19.01 236 ALA B N 1
ATOM 3606 C CA . ALA B 1 184 ? 113.255 52.603 -12.595 1.00 18.64 236 ALA B CA 1
ATOM 3607 C C . ALA B 1 184 ? 112.238 51.543 -13.014 1.00 19.46 236 ALA B C 1
ATOM 3608 O O . ALA B 1 184 ? 111.795 50.751 -12.163 1.00 19.13 236 ALA B O 1
ATOM 3610 N N . LEU B 1 185 ? 111.918 51.465 -14.303 1.00 16.26 237 LEU B N 1
ATOM 3611 C CA . LEU B 1 185 ? 111.044 50.401 -14.793 1.00 19.20 237 LEU B CA 1
ATOM 3612 C C . LEU B 1 185 ? 111.707 49.035 -14.693 1.00 17.71 237 LEU B C 1
ATOM 3613 O O . LEU B 1 185 ? 111.156 48.035 -14.227 1.00 20.81 237 LEU B O 1
ATOM 3618 N N . ASP B 1 186 ? 113.000 48.974 -15.061 1.00 18.24 238 ASP B N 1
ATOM 3619 C CA . ASP B 1 186 ? 113.736 47.715 -15.035 1.00 21.13 238 ASP B CA 1
ATOM 3620 C C . ASP B 1 186 ? 113.842 47.125 -13.640 1.00 20.04 238 ASP B C 1
ATOM 3621 O O . ASP B 1 186 ? 113.735 45.917 -13.416 1.00 20.16 238 ASP B O 1
ATOM 3626 N N . SER B 1 187 ? 114.023 47.997 -12.648 1.00 17.90 239 SER B N 1
ATOM 3627 C CA . SER B 1 187 ? 114.143 47.608 -11.251 1.00 16.88 239 SER B CA 1
ATOM 3628 C C . SER B 1 187 ? 112.798 47.198 -10.636 1.00 17.60 239 SER B C 1
ATOM 3629 O O . SER B 1 187 ? 112.838 46.642 -9.544 1.00 17.28 239 SER B O 1
ATOM 3632 N N . GLY B 1 188 ? 111.721 47.607 -11.299 1.00 18.40 240 GLY B N 1
ATOM 3633 C CA . GLY B 1 188 ? 110.383 47.348 -10.798 1.00 15.89 240 GLY B CA 1
ATOM 3634 C C . GLY B 1 188 ? 109.913 48.430 -9.841 1.00 18.32 240 GLY B C 1
ATOM 3635 O O . GLY B 1 188 ? 108.817 48.298 -9.277 1.00 17.74 240 GLY B O 1
ATOM 3636 N N . LEU B 1 189 ? 110.640 49.540 -9.638 1.00 16.15 241 LEU B N 1
ATOM 3637 C CA . LEU B 1 189 ? 110.156 50.595 -8.727 1.00 15.69 241 LEU B CA 1
ATOM 3638 C C . LEU B 1 189 ? 108.840 51.159 -9.272 1.00 18.03 241 LEU B C 1
ATOM 3639 O O . LEU B 1 189 ? 107.935 51.484 -8.511 1.00 16.88 241 LEU B O 1
ATOM 3644 N N . VAL B 1 190 ? 108.779 51.296 -10.585 1.00 16.31 242 VAL B N 1
ATOM 3645 C CA . VAL B 1 190 ? 107.580 51.746 -11.273 1.00 17.51 242 VAL B CA 1
ATOM 3646 C C . VAL B 1 190 ? 107.068 50.556 -12.093 1.00 21.40 242 VAL B C 1
ATOM 3647 O O . VAL B 1 190 ? 107.842 49.720 -12.581 1.00 23.01 242 VAL B O 1
ATOM 3651 N N . SER B 1 191 ? 105.764 50.475 -12.231 1.00 20.58 243 SER B N 1
ATOM 3652 C CA . SER B 1 191 ? 105.093 49.439 -12.989 1.00 23.16 243 SER B CA 1
ATOM 3653 C C . SER B 1 191 ? 105.033 49.679 -14.484 1.00 22.22 243 SER B C 1
ATOM 3654 O O . SER B 1 191 ? 104.927 48.731 -15.266 1.00 21.05 243 SER B O 1
ATOM 3657 N N . ARG B 1 192 ? 104.836 50.934 -14.862 1.00 21.42 244 ARG B N 1
ATOM 3658 C CA . ARG B 1 192 ? 104.612 51.377 -16.219 1.00 21.57 244 ARG B CA 1
ATOM 3659 C C . ARG B 1 192 ? 105.239 52.769 -16.380 1.00 19.73 244 ARG B C 1
ATOM 3660 O O . ARG B 1 192 ? 105.290 53.515 -15.412 1.00 20.39 244 ARG B O 1
ATOM 3668 N N . VAL B 1 193 ? 105.749 53.013 -17.584 1.00 20.57 245 VAL B N 1
ATOM 3669 C CA . VAL B 1 193 ? 106.327 54.280 -17.991 1.00 19.80 245 VAL B CA 1
ATOM 3670 C C . VAL B 1 193 ? 105.523 54.807 -19.188 1.00 24.08 245 VAL B C 1
ATOM 3671 O O . VAL B 1 193 ? 105.148 54.019 -20.063 1.00 24.37 245 VAL B O 1
ATOM 3675 N N . PHE B 1 194 ? 105.230 56.101 -19.174 1.00 21.60 246 PHE B N 1
ATOM 3676 C CA . PHE B 1 194 ? 104.418 56.734 -20.220 1.00 25.18 246 PHE B CA 1
ATOM 3677 C C . PHE B 1 194 ? 105.221 57.829 -20.890 1.00 24.92 246 PHE B C 1
ATOM 3678 O O . PHE B 1 194 ? 106.073 58.475 -20.269 1.00 24.38 246 PHE B O 1
ATOM 3686 N N . PRO B 1 195 ? 104.836 58.249 -22.093 1.00 26.48 247 PRO B N 1
ATOM 3687 C CA . PRO B 1 195 ? 105.535 59.298 -22.809 1.00 26.64 247 PRO B CA 1
ATOM 3688 C C . PRO B 1 195 ? 105.467 60.669 -22.179 1.00 26.10 247 PRO B C 1
ATOM 3689 O O . PRO B 1 195 ? 106.434 61.446 -22.258 1.00 28.52 247 PRO B O 1
ATOM 3693 N N . ASP B 1 196 ? 104.330 61.059 -21.616 1.00 23.95 248 ASP B N 1
ATOM 3694 C CA . ASP B 1 196 ? 104.180 62.379 -21.019 1.00 25.26 248 ASP B CA 1
ATOM 3695 C C . ASP B 1 196 ? 103.171 62.343 -19.870 1.00 21.80 248 ASP B C 1
ATOM 3696 O O . ASP B 1 196 ? 102.583 61.290 -19.613 1.00 23.09 248 ASP B O 1
ATOM 3701 N N . LYS B 1 197 ? 103.076 63.428 -19.131 1.00 21.22 249 LYS B N 1
ATOM 3702 C CA . LYS B 1 197 ? 102.254 63.460 -17.920 1.00 22.42 249 LYS B CA 1
ATOM 3703 C C . LYS B 1 197 ? 100.781 63.215 -18.178 1.00 25.25 249 LYS B C 1
ATOM 3704 O O . LYS B 1 197 ? 100.131 62.466 -17.444 1.00 23.97 249 LYS B O 1
ATOM 3710 N N . ASP B 1 198 ? 100.242 63.770 -19.261 1.00 26.42 250 ASP B N 1
ATOM 3711 C CA . ASP B 1 198 ? 98.819 63.599 -19.575 1.00 26.27 250 ASP B CA 1
ATOM 3712 C C . ASP B 1 198 ? 98.436 62.155 -19.805 1.00 24.31 250 ASP B C 1
ATOM 3713 O O . ASP B 1 198 ? 97.470 61.630 -19.230 1.00 25.31 250 ASP B O 1
ATOM 3721 N N . VAL B 1 199 ? 99.199 61.430 -20.609 1.00 21.61 251 VAL B N 1
ATOM 3722 C CA . VAL B 1 199 ? 98.973 60.016 -20.881 1.00 22.80 251 VAL B CA 1
ATOM 3723 C C . VAL B 1 199 ? 99.103 59.205 -19.589 1.00 21.45 251 VAL B C 1
ATOM 3724 O O . VAL B 1 199 ? 98.272 58.332 -19.325 1.00 22.21 251 VAL B O 1
ATOM 3728 N N . MET B 1 200 ? 100.092 59.563 -18.766 1.00 21.17 252 MET B N 1
ATOM 3729 C CA . MET B 1 200 ? 100.251 58.860 -17.490 1.00 20.27 252 MET B CA 1
ATOM 3730 C C . MET B 1 200 ? 99.049 59.086 -16.587 1.00 18.12 252 MET B C 1
ATOM 3731 O O . MET B 1 200 ? 98.524 58.104 -16.044 1.00 19.68 252 MET B O 1
ATOM 3736 N N . LEU B 1 201 ? 98.595 60.317 -16.425 1.00 20.65 253 LEU B N 1
ATOM 3737 C CA . LEU B 1 201 ? 97.446 60.590 -15.560 1.00 19.49 253 LEU B CA 1
ATOM 3738 C C . LEU B 1 201 ? 96.167 59.968 -16.108 1.00 22.36 253 LEU B C 1
ATOM 3739 O O . LEU B 1 201 ? 95.443 59.356 -15.315 1.00 20.65 253 LEU B O 1
ATOM 3744 N N . ASN B 1 202 ? 95.996 59.920 -17.432 1.00 21.57 254 ASN B N 1
ATOM 3745 C CA . ASN B 1 202 ? 94.839 59.185 -17.950 1.00 23.17 254 ASN B CA 1
ATOM 3746 C C . ASN B 1 202 ? 94.852 57.723 -17.501 1.00 23.55 254 ASN B C 1
ATOM 3747 O O . ASN B 1 202 ? 93.824 57.171 -17.094 1.00 23.07 254 ASN B O 1
ATOM 3752 N N . ALA B 1 203 ? 96.022 57.092 -17.600 1.00 20.86 255 ALA B N 1
ATOM 3753 C CA . ALA B 1 203 ? 96.162 55.690 -17.246 1.00 19.98 255 ALA B CA 1
ATOM 3754 C C . ALA B 1 203 ? 96.079 55.503 -15.728 1.00 19.61 255 ALA B C 1
ATOM 3755 O O . ALA B 1 203 ? 95.503 54.498 -15.303 1.00 19.66 255 ALA B O 1
ATOM 3757 N N . ALA B 1 204 ? 96.575 56.464 -14.950 1.00 18.65 256 ALA B N 1
ATOM 3758 C CA . ALA B 1 204 ? 96.461 56.325 -13.493 1.00 18.38 256 ALA B CA 1
ATOM 3759 C C . ALA B 1 204 ? 95.020 56.435 -13.020 1.00 20.59 256 ALA B C 1
ATOM 3760 O O . ALA B 1 204 ? 94.589 55.681 -12.147 1.00 18.93 256 ALA B O 1
ATOM 3762 N N . PHE B 1 205 ? 94.252 57.349 -13.628 1.00 20.35 257 PHE B N 1
ATOM 3763 C CA . PHE B 1 205 ? 92.845 57.486 -13.285 1.00 19.03 257 PHE B CA 1
ATOM 3764 C C . PHE B 1 205 ? 92.020 56.337 -13.862 1.00 18.97 257 PHE B C 1
ATOM 3765 O O . PHE B 1 205 ? 91.106 55.906 -13.143 1.00 19.32 257 PHE B O 1
ATOM 3773 N N . ALA B 1 206 ? 92.430 55.722 -14.956 1.00 17.35 258 ALA B N 1
ATOM 3774 C CA . ALA B 1 206 ? 91.744 54.539 -15.467 1.00 18.09 258 ALA B CA 1
ATOM 3775 C C . ALA B 1 206 ? 91.979 53.338 -14.549 1.00 21.30 258 ALA B C 1
ATOM 3776 O O . ALA B 1 206 ? 91.061 52.557 -14.280 1.00 19.23 258 ALA B O 1
ATOM 3778 N N . LEU B 1 207 ? 93.200 53.228 -14.035 1.00 18.53 259 LEU B N 1
ATOM 3779 C CA . LEU B 1 207 ? 93.543 52.175 -13.083 1.00 18.75 259 LEU B CA 1
ATOM 3780 C C . LEU B 1 207 ? 92.732 52.372 -11.813 1.00 16.52 259 LEU B C 1
ATOM 3781 O O . LEU B 1 207 ? 92.100 51.436 -11.298 1.00 17.60 259 LEU B O 1
ATOM 3786 N N . ALA B 1 208 ? 92.647 53.593 -11.282 1.00 17.77 260 ALA B N 1
ATOM 3787 C CA . ALA B 1 208 ? 91.880 53.909 -10.090 1.00 16.74 260 ALA B CA 1
ATOM 3788 C C . ALA B 1 208 ? 90.388 53.624 -10.296 1.00 18.88 260 ALA B C 1
ATOM 3789 O O . ALA B 1 208 ? 89.760 53.079 -9.391 1.00 17.77 260 ALA B O 1
ATOM 3791 N N . ALA B 1 209 ? 89.877 53.938 -11.479 1.00 18.22 261 ALA B N 1
ATOM 3792 C CA . ALA B 1 209 ? 88.467 53.622 -11.761 1.00 17.13 261 ALA B CA 1
ATOM 3793 C C . ALA B 1 209 ? 88.245 52.118 -11.762 1.00 16.88 261 ALA B C 1
ATOM 3794 O O . ALA B 1 209 ? 87.233 51.637 -11.240 1.00 20.26 261 ALA B O 1
ATOM 3796 N N . ASP B 1 210 ? 89.145 51.369 -12.392 1.00 17.20 262 ASP B N 1
ATOM 3797 C CA . ASP B 1 210 ? 89.026 49.909 -12.448 1.00 17.89 262 ASP B CA 1
ATOM 3798 C C . ASP B 1 210 ? 89.057 49.291 -11.054 1.00 18.44 262 ASP B C 1
ATOM 3799 O O . ASP B 1 210 ? 88.199 48.490 -10.685 1.00 17.36 262 ASP B O 1
ATOM 3804 N N . ILE B 1 211 ? 90.014 49.726 -10.219 1.00 17.32 263 ILE B N 1
ATOM 3805 C CA . ILE B 1 211 ? 90.033 49.272 -8.827 1.00 15.36 263 ILE B CA 1
ATOM 3806 C C . ILE B 1 211 ? 88.751 49.631 -8.096 1.00 16.62 263 ILE B C 1
ATOM 3807 O O . ILE B 1 211 ? 88.223 48.836 -7.311 1.00 16.45 263 ILE B O 1
ATOM 3812 N N . SER B 1 212 ? 88.197 50.819 -8.354 1.00 17.68 264 SER B N 1
ATOM 3813 C CA . SER B 1 212 ? 86.981 51.286 -7.712 1.00 17.91 264 SER B CA 1
ATOM 3814 C C . SER B 1 212 ? 85.739 50.533 -8.181 1.00 17.95 264 SER B C 1
ATOM 3815 O O . SER B 1 212 ? 84.722 50.561 -7.468 1.00 19.98 264 SER B O 1
ATOM 3818 N N . SER B 1 213 ? 85.835 49.854 -9.315 1.00 17.83 265 SER B N 1
ATOM 3819 C CA . SER B 1 213 ? 84.688 49.064 -9.777 1.00 17.32 265 SER B CA 1
ATOM 3820 C C . SER B 1 213 ? 84.588 47.767 -8.988 1.00 19.49 265 SER B C 1
ATOM 3821 O O . SER B 1 213 ? 83.578 47.064 -9.116 1.00 18.17 265 SER B O 1
ATOM 3824 N N . LYS B 1 214 ? 85.670 47.343 -8.321 1.00 16.33 266 LYS B N 1
ATOM 3825 C CA . LYS B 1 214 ? 85.671 46.104 -7.567 1.00 15.49 266 LYS B CA 1
ATOM 3826 C C . LYS B 1 214 ? 85.045 46.279 -6.187 1.00 13.65 266 LYS B C 1
ATOM 3827 O O . LYS B 1 214 ? 84.977 47.348 -5.583 1.00 16.86 266 LYS B O 1
ATOM 3833 N N . SER B 1 215 ? 84.686 45.134 -5.575 1.00 15.83 267 SER B N 1
ATOM 3834 C CA . SER B 1 215 ? 84.260 45.165 -4.180 1.00 15.30 267 SER B CA 1
ATOM 3835 C C . SER B 1 215 ? 85.274 45.933 -3.323 1.00 14.57 267 SER B C 1
ATOM 3836 O O . SER B 1 215 ? 86.442 45.508 -3.257 1.00 16.74 267 SER B O 1
ATOM 3839 N N . PRO B 1 216 ? 84.852 46.941 -2.596 1.00 14.33 268 PRO B N 1
ATOM 3840 C CA . PRO B 1 216 ? 85.775 47.688 -1.744 1.00 14.27 268 PRO B CA 1
ATOM 3841 C C . PRO B 1 216 ? 86.199 46.849 -0.564 1.00 15.96 268 PRO B C 1
ATOM 3842 O O . PRO B 1 216 ? 87.323 47.000 -0.052 1.00 14.90 268 PRO B O 1
ATOM 3846 N N . VAL B 1 217 ? 85.324 45.958 -0.057 1.00 13.33 269 VAL B N 1
ATOM 3847 C CA . VAL B 1 217 ? 85.716 45.067 1.027 1.00 13.03 269 VAL B CA 1
ATOM 3848 C C . VAL B 1 217 ? 86.893 44.207 0.566 1.00 14.99 269 VAL B C 1
ATOM 3849 O O . VAL B 1 217 ? 87.911 44.082 1.268 1.00 13.51 269 VAL B O 1
ATOM 3853 N N . ALA B 1 218 ? 86.802 43.633 -0.627 1.00 12.70 270 ALA B N 1
ATOM 3854 C CA . ALA B 1 218 ? 87.855 42.773 -1.161 1.00 12.62 270 ALA B CA 1
ATOM 3855 C C . ALA B 1 218 ? 89.151 43.551 -1.409 1.00 13.50 270 ALA B C 1
ATOM 3856 O O . ALA B 1 218 ? 90.226 43.111 -1.006 1.00 15.42 270 ALA B O 1
ATOM 3858 N N . VAL B 1 219 ? 89.034 44.705 -2.069 1.00 12.71 271 VAL B N 1
ATOM 3859 C CA . VAL B 1 219 ? 90.240 45.484 -2.396 1.00 13.33 271 VAL B CA 1
ATOM 3860 C C . VAL B 1 219 ? 90.936 45.990 -1.141 1.00 14.96 271 VAL B C 1
ATOM 3861 O O . VAL B 1 219 ? 92.158 45.815 -0.999 1.00 14.18 271 VAL B O 1
ATOM 3865 N N . GLN B 1 220 ? 90.191 46.628 -0.248 1.00 12.63 272 GLN B N 1
ATOM 3866 C CA . GLN B 1 220 ? 90.835 47.217 0.952 1.00 12.63 272 GLN B CA 1
ATOM 3867 C C . GLN B 1 220 ? 91.278 46.167 1.924 1.00 13.02 272 GLN B C 1
ATOM 3868 O O . GLN B 1 220 ? 92.380 46.262 2.502 1.00 14.14 272 GLN B O 1
ATOM 3874 N N . GLY B 1 221 ? 90.548 45.067 2.097 1.00 13.52 273 GLY B N 1
ATOM 3875 C CA . GLY B 1 221 ? 91.045 43.929 2.877 1.00 13.94 273 GLY B CA 1
ATOM 3876 C C . GLY B 1 221 ? 92.301 43.359 2.219 1.00 14.02 273 GLY B C 1
ATOM 3877 O O . GLY B 1 221 ? 93.161 42.884 2.976 1.00 13.06 273 GLY B O 1
ATOM 3878 N N . SER B 1 222 ? 92.438 43.362 0.903 1.00 11.54 274 SER B N 1
ATOM 3879 C CA . SER B 1 222 ? 93.639 42.845 0.232 1.00 11.44 274 SER B CA 1
ATOM 3880 C C . SER B 1 222 ? 94.815 43.786 0.597 1.00 12.94 274 SER B C 1
ATOM 3881 O O . SER B 1 222 ? 95.889 43.271 0.918 1.00 13.53 274 SER B O 1
ATOM 3884 N N . LYS B 1 223 ? 94.617 45.104 0.491 1.00 12.98 275 LYS B N 1
ATOM 3885 C CA . LYS B 1 223 ? 95.745 46.003 0.867 1.00 12.77 275 LYS B CA 1
ATOM 3886 C C . LYS B 1 223 ? 96.132 45.788 2.316 1.00 12.71 275 LYS B C 1
ATOM 3887 O O . LYS B 1 223 ? 97.329 45.632 2.665 1.00 12.22 275 LYS B O 1
ATOM 3893 N N . ILE B 1 224 ? 95.209 45.779 3.272 1.00 12.32 276 ILE B N 1
ATOM 3894 C CA . ILE B 1 224 ? 95.503 45.594 4.678 1.00 11.91 276 ILE B CA 1
ATOM 3895 C C . ILE B 1 224 ? 96.285 44.294 4.901 1.00 11.81 276 ILE B C 1
ATOM 3896 O O . ILE B 1 224 ? 97.258 44.326 5.656 1.00 13.51 276 ILE B O 1
ATOM 3901 N N . ASN B 1 225 ? 95.853 43.210 4.249 1.00 12.41 277 ASN B N 1
ATOM 3902 C CA . ASN B 1 225 ? 96.566 41.942 4.476 1.00 11.74 277 ASN B CA 1
ATOM 3903 C C . ASN B 1 225 ? 97.863 41.821 3.724 1.00 11.88 277 ASN B C 1
ATOM 3904 O O . ASN B 1 225 ? 98.758 41.118 4.228 1.00 11.87 277 ASN B O 1
ATOM 3909 N N . LEU B 1 226 ? 98.033 42.487 2.586 1.00 11.75 278 LEU B N 1
ATOM 3910 C CA . LEU B 1 226 ? 99.343 42.484 1.913 1.00 10.73 278 LEU B CA 1
ATOM 3911 C C . LEU B 1 226 ? 100.323 43.213 2.839 1.00 14.97 278 LEU B C 1
ATOM 3912 O O . LEU B 1 226 ? 101.479 42.765 2.977 1.00 12.83 278 LEU B O 1
ATOM 3917 N N . ILE B 1 227 ? 99.885 44.325 3.451 1.00 13.58 279 ILE B N 1
ATOM 3918 C CA . ILE B 1 227 ? 100.804 45.031 4.357 1.00 11.38 279 ILE B CA 1
ATOM 3919 C C . ILE B 1 227 ? 101.131 44.202 5.577 1.00 13.69 279 ILE B C 1
ATOM 3920 O O . ILE B 1 227 ? 102.308 44.085 6.002 1.00 14.28 279 ILE B O 1
ATOM 3925 N N . TYR B 1 228 ? 100.130 43.574 6.190 1.00 11.95 280 TYR B N 1
ATOM 3926 C CA . TYR B 1 228 ? 100.371 42.739 7.358 1.00 12.20 280 TYR B CA 1
ATOM 3927 C C . TYR B 1 228 ? 101.349 41.618 6.984 1.00 14.55 280 TYR B C 1
ATOM 3928 O O . TYR B 1 228 ? 102.325 41.349 7.686 1.00 14.28 280 TYR B O 1
ATOM 3937 N N . SER B 1 229 ? 101.113 40.975 5.847 1.00 12.25 281 SER B N 1
ATOM 3938 C CA . SER B 1 229 ? 101.916 39.842 5.407 1.00 13.27 281 SER B CA 1
ATOM 3939 C C . SER B 1 229 ? 103.360 40.216 5.128 1.00 14.55 281 SER B C 1
ATOM 3940 O O . SER B 1 229 ? 104.264 39.385 5.261 1.00 15.68 281 SER B O 1
ATOM 3943 N N . ARG B 1 230 ? 103.615 41.457 4.727 1.00 13.33 282 ARG B N 1
ATOM 3944 C CA . ARG B 1 230 ? 104.992 41.904 4.502 1.00 12.57 282 ARG B CA 1
ATOM 3945 C C . ARG B 1 230 ? 105.785 41.891 5.805 1.00 13.43 282 ARG B C 1
ATOM 3946 O O . ARG B 1 230 ? 106.987 41.565 5.757 1.00 17.59 282 ARG B O 1
ATOM 3954 N N . ASP B 1 231 ? 105.139 42.239 6.895 1.00 15.66 283 ASP B N 1
ATOM 3955 C CA . ASP B 1 231 ? 105.812 42.416 8.168 1.00 19.29 283 ASP B CA 1
ATOM 3956 C C . ASP B 1 231 ? 105.796 41.269 9.144 1.00 18.82 283 ASP B C 1
ATOM 3957 O O . ASP B 1 231 ? 106.347 41.381 10.248 1.00 20.57 283 ASP B O 1
ATOM 3962 N N . HIS B 1 232 ? 105.093 40.177 8.841 1.00 15.55 284 HIS B N 1
ATOM 3963 C CA . HIS B 1 232 ? 104.951 39.045 9.742 1.00 16.38 284 HIS B CA 1
ATOM 3964 C C . HIS B 1 232 ? 105.277 37.769 8.981 1.00 14.86 284 HIS B C 1
ATOM 3965 O O . HIS B 1 232 ? 105.343 37.781 7.757 1.00 15.21 284 HIS B O 1
ATOM 3972 N N . SER B 1 233 ? 105.482 36.685 9.716 1.00 14.17 285 SER B N 1
ATOM 3973 C CA . SER B 1 233 ? 105.802 35.416 9.039 1.00 14.15 285 SER B CA 1
ATOM 3974 C C . SER B 1 233 ? 104.602 34.954 8.224 1.00 12.69 285 SER B C 1
ATOM 3975 O O . SER B 1 233 ? 103.460 35.374 8.489 1.00 13.53 285 SER B O 1
ATOM 3978 N N . VAL B 1 234 ? 104.790 34.055 7.273 1.00 12.04 286 VAL B N 1
ATOM 3979 C CA . VAL B 1 234 ? 103.644 33.528 6.522 1.00 13.63 286 VAL B CA 1
ATOM 3980 C C . VAL B 1 234 ? 102.653 32.892 7.470 1.00 14.39 286 VAL B C 1
ATOM 3981 O O . VAL B 1 234 ? 101.438 33.160 7.346 1.00 14.24 286 VAL B O 1
ATOM 3985 N N . ASP B 1 235 ? 103.039 32.066 8.424 1.00 13.49 287 ASP B N 1
ATOM 3986 C CA . ASP B 1 235 ? 102.072 31.427 9.321 1.00 13.85 287 ASP B CA 1
ATOM 3987 C C . ASP B 1 235 ? 101.354 32.452 10.188 1.00 12.99 287 ASP B C 1
ATOM 3988 O O . ASP B 1 235 ? 100.129 32.333 10.372 1.00 15.39 287 ASP B O 1
ATOM 3993 N N . GLU B 1 236 ? 102.040 33.492 10.690 1.00 14.45 288 GLU B N 1
ATOM 3994 C CA . GLU B 1 236 ? 101.332 34.500 11.481 1.00 15.34 288 GLU B CA 1
ATOM 3995 C C . GLU B 1 236 ? 100.328 35.229 10.579 1.00 14.16 288 GLU B C 1
ATOM 3996 O O . GLU B 1 236 ? 99.215 35.588 11.010 1.00 14.18 288 GLU B O 1
ATOM 4005 N N . SER B 1 237 ? 100.709 35.499 9.349 1.00 12.46 289 SER B N 1
ATOM 4006 C CA . SER B 1 237 ? 99.893 36.221 8.381 1.00 12.41 289 SER B CA 1
ATOM 4007 C C . SER B 1 237 ? 98.689 35.417 7.917 1.00 12.48 289 SER B C 1
ATOM 4008 O O . SER B 1 237 ? 97.600 35.999 7.749 1.00 13.17 289 SER B O 1
ATOM 4011 N N . LEU B 1 238 ? 98.851 34.101 7.792 1.00 11.99 290 LEU B N 1
ATOM 4012 C CA . LEU B 1 238 ? 97.695 33.248 7.486 1.00 11.57 290 LEU B CA 1
ATOM 4013 C C . LEU B 1 238 ? 96.729 33.220 8.657 1.00 12.09 290 LEU B C 1
ATOM 4014 O O . LEU B 1 238 ? 95.512 33.272 8.414 1.00 13.21 290 LEU B O 1
ATOM 4019 N N . ASP B 1 239 ? 97.218 33.198 9.884 1.00 11.92 291 ASP B N 1
ATOM 4020 C CA . ASP B 1 239 ? 96.339 33.198 11.055 1.00 13.62 291 ASP B CA 1
ATOM 4021 C C . ASP B 1 239 ? 95.563 34.510 11.117 1.00 14.68 291 ASP B C 1
ATOM 4022 O O . ASP B 1 239 ? 94.337 34.523 11.365 1.00 14.78 291 ASP B O 1
ATOM 4027 N N . TYR B 1 240 ? 96.252 35.617 10.860 1.00 12.24 292 TYR B N 1
ATOM 4028 C CA . TYR B 1 240 ? 95.577 36.928 10.847 1.00 13.09 292 TYR B CA 1
ATOM 4029 C C . TYR B 1 240 ? 94.537 36.960 9.737 1.00 13.06 292 TYR B C 1
ATOM 4030 O O . TYR B 1 240 ? 93.431 37.505 10.000 1.00 13.98 292 TYR B O 1
ATOM 4039 N N . MET B 1 241 ? 94.826 36.430 8.572 1.00 13.13 293 MET B N 1
ATOM 4040 C CA . MET B 1 241 ? 93.919 36.417 7.442 1.00 12.24 293 MET B CA 1
ATOM 4041 C C . MET B 1 241 ? 92.653 35.625 7.775 1.00 12.88 293 MET B C 1
ATOM 4042 O O . MET B 1 241 ? 91.559 36.039 7.331 1.00 12.83 293 MET B O 1
ATOM 4050 N N . ALA B 1 242 ? 92.783 34.518 8.500 1.00 11.48 294 ALA B N 1
ATOM 4051 C CA . ALA B 1 242 ? 91.577 33.750 8.875 1.00 11.67 294 ALA B CA 1
ATOM 4052 C C . ALA B 1 242 ? 90.717 34.571 9.830 1.00 13.78 294 ALA B C 1
ATOM 4053 O O . ALA B 1 242 ? 89.493 34.622 9.720 1.00 14.36 294 ALA B O 1
ATOM 4055 N N . THR B 1 243 ? 91.335 35.276 10.777 1.00 12.73 295 THR B N 1
ATOM 4056 C CA . THR B 1 243 ? 90.610 36.127 11.723 1.00 11.60 295 THR B CA 1
ATOM 4057 C C . THR B 1 243 ? 89.998 37.328 10.992 1.00 12.67 295 THR B C 1
ATOM 4058 O O . THR B 1 243 ? 88.924 37.806 11.426 1.00 13.43 295 THR B O 1
ATOM 4062 N N . TRP B 1 244 ? 90.604 37.797 9.924 1.00 12.91 296 TRP B N 1
ATOM 4063 C CA . TRP B 1 244 ? 90.078 38.905 9.133 1.00 12.36 296 TRP B CA 1
ATOM 4064 C C . TRP B 1 244 ? 88.878 38.484 8.294 1.00 13.87 296 TRP B C 1
ATOM 4065 O O . TRP B 1 244 ? 87.791 39.049 8.451 1.00 13.22 296 TRP B O 1
ATOM 4076 N N . ASN B 1 245 ? 89.029 37.427 7.496 1.00 12.58 297 ASN B N 1
ATOM 4077 C CA . ASN B 1 245 ? 87.944 36.975 6.618 1.00 11.84 297 ASN B CA 1
ATOM 4078 C C . ASN B 1 245 ? 86.849 36.223 7.358 1.00 12.16 297 ASN B C 1
ATOM 4079 O O . ASN B 1 245 ? 85.763 36.164 6.754 1.00 13.73 297 ASN B O 1
ATOM 4084 N N . MET B 1 246 ? 86.949 35.873 8.629 1.00 12.10 298 MET B N 1
ATOM 4085 C CA . MET B 1 246 ? 85.785 35.276 9.284 1.00 11.78 298 MET B CA 1
ATOM 4086 C C . MET B 1 246 ? 84.688 36.343 9.418 1.00 14.97 298 MET B C 1
ATOM 4087 O O . MET B 1 246 ? 83.523 35.919 9.459 1.00 15.16 298 MET B O 1
ATOM 4092 N N . SER B 1 247 ? 85.004 37.624 9.407 1.00 12.10 299 SER B N 1
ATOM 4093 C CA . SER B 1 247 ? 84.064 38.726 9.350 1.00 13.30 299 SER B CA 1
ATOM 4094 C C . SER B 1 247 ? 83.785 39.054 7.890 1.00 13.80 299 SER B C 1
ATOM 4095 O O . SER B 1 247 ? 82.660 39.126 7.359 1.00 14.16 299 SER B O 1
ATOM 4099 N N . MET B 1 248 ? 84.830 39.310 7.064 1.00 13.09 300 MET B N 1
ATOM 4100 C CA . MET B 1 248 ? 84.706 39.927 5.759 1.00 12.76 300 MET B CA 1
ATOM 4101 C C . MET B 1 248 ? 84.114 39.066 4.678 1.00 12.07 300 MET B C 1
ATOM 4102 O O . MET B 1 248 ? 83.611 39.579 3.681 1.00 15.76 300 MET B O 1
ATOM 4110 N N . LEU B 1 249 ? 84.140 37.731 4.848 1.00 14.68 301 LEU B N 1
ATOM 4111 C CA . LEU B 1 249 ? 83.438 36.865 3.907 1.00 14.25 301 LEU B CA 1
ATOM 4112 C C . LEU B 1 249 ? 81.921 36.960 4.085 1.00 15.54 301 LEU B C 1
ATOM 4113 O O . LEU B 1 249 ? 81.174 36.498 3.205 1.00 17.25 301 LEU B O 1
ATOM 4118 N N . GLN B 1 250 ? 81.469 37.572 5.177 1.00 13.79 302 GLN B N 1
ATOM 4119 C CA . GLN B 1 250 ? 80.011 37.733 5.392 1.00 14.34 302 GLN B CA 1
ATOM 4120 C C . GLN B 1 250 ? 79.563 39.040 4.735 1.00 15.41 302 GLN B C 1
ATOM 4121 O O . GLN B 1 250 ? 79.236 40.024 5.408 1.00 16.87 302 GLN B O 1
ATOM 4127 N N . THR B 1 251 ? 79.636 39.024 3.410 1.00 16.79 303 THR B N 1
ATOM 4128 C CA . THR B 1 251 ? 79.266 40.207 2.650 1.00 16.18 303 THR B CA 1
ATOM 4129 C C . THR B 1 251 ? 78.415 39.860 1.446 1.00 18.56 303 THR B C 1
ATOM 4130 O O . THR B 1 251 ? 78.597 38.834 0.786 1.00 19.38 303 THR B O 1
ATOM 4134 N N . GLN B 1 252 ? 77.531 40.797 1.076 1.00 19.91 304 GLN B N 1
ATOM 4135 C CA . GLN B 1 252 ? 76.753 40.660 -0.150 1.00 21.66 304 GLN B CA 1
ATOM 4136 C C . GLN B 1 252 ? 77.629 40.784 -1.384 1.00 19.59 304 GLN B C 1
ATOM 4137 O O . GLN B 1 252 ? 77.251 40.494 -2.514 1.00 19.81 304 GLN B O 1
ATOM 4143 N N . ASP B 1 253 ? 78.881 41.301 -1.202 1.00 15.93 305 ASP B N 1
ATOM 4144 C CA . ASP B 1 253 ? 79.752 41.448 -2.358 1.00 18.03 305 ASP B CA 1
ATOM 4145 C C . ASP B 1 253 ? 80.046 40.092 -2.990 1.00 16.08 305 ASP B C 1
ATOM 4146 O O . ASP B 1 253 ? 80.327 40.119 -4.180 1.00 18.75 305 ASP B O 1
ATOM 4151 N N . ILE B 1 254 ? 80.170 39.031 -2.198 1.00 17.16 306 ILE B N 1
ATOM 4152 C CA . ILE B 1 254 ? 80.424 37.697 -2.728 1.00 16.44 306 ILE B CA 1
ATOM 4153 C C . ILE B 1 254 ? 79.129 37.081 -3.291 1.00 20.91 306 ILE B C 1
ATOM 4154 O O . ILE B 1 254 ? 79.182 36.644 -4.428 1.00 23.72 306 ILE B O 1
ATOM 4159 N N . ILE B 1 255 ? 78.054 37.201 -2.527 1.00 22.73 307 ILE B N 1
ATOM 4160 C CA . ILE B 1 255 ? 76.773 36.669 -2.994 1.00 26.37 307 ILE B CA 1
ATOM 4161 C C . ILE B 1 255 ? 76.449 37.267 -4.356 1.00 25.63 307 ILE B C 1
ATOM 4162 O O . ILE B 1 255 ? 76.159 36.515 -5.291 1.00 28.32 307 ILE B O 1
ATOM 4167 N N . LYS B 1 256 ? 76.591 38.588 -4.520 1.00 24.51 308 LYS B N 1
ATOM 4168 C CA . LYS B 1 256 ? 76.358 39.204 -5.813 1.00 26.87 308 LYS B CA 1
ATOM 4169 C C . LYS B 1 256 ? 77.269 38.619 -6.877 1.00 27.46 308 LYS B C 1
ATOM 4170 O O . LYS B 1 256 ? 76.816 38.422 -8.004 1.00 27.68 308 LYS B O 1
ATOM 4176 N N . SER B 1 257 ? 78.550 38.386 -6.571 1.00 26.99 309 SER B N 1
ATOM 4177 C CA . SER B 1 257 ? 79.483 37.872 -7.571 1.00 27.26 309 SER B CA 1
ATOM 4178 C C . SER B 1 257 ? 79.204 36.424 -7.937 1.00 26.80 309 SER B C 1
ATOM 4179 O O . SER B 1 257 ? 79.309 36.077 -9.113 1.00 28.39 309 SER B O 1
ATOM 4182 N N . VAL B 1 258 ? 78.792 35.609 -6.962 1.00 24.25 310 VAL B N 1
ATOM 4183 C CA . VAL B 1 258 ? 78.466 34.212 -7.304 1.00 26.91 310 VAL B CA 1
ATOM 4184 C C . VAL B 1 258 ? 77.196 34.215 -8.152 1.00 27.35 310 VAL B C 1
ATOM 4185 O O . VAL B 1 258 ? 77.145 33.482 -9.145 1.00 26.52 310 VAL B O 1
ATOM 4189 N N . GLN B 1 259 ? 76.221 35.046 -7.801 1.00 26.50 311 GLN B N 1
ATOM 4190 C CA . GLN B 1 259 ? 74.988 35.132 -8.597 1.00 26.92 311 GLN B CA 1
ATOM 4191 C C . GLN B 1 259 ? 75.267 35.572 -10.024 1.00 31.05 311 GLN B C 1
ATOM 4192 O O . GLN B 1 259 ? 74.729 34.968 -10.968 1.00 28.95 311 GLN B O 1
ATOM 4198 N N . ALA B 1 260 ? 76.163 36.546 -10.218 1.00 29.39 312 ALA B N 1
ATOM 4199 C CA . ALA B 1 260 ? 76.525 36.960 -11.572 1.00 30.20 312 ALA B CA 1
ATOM 4200 C C . ALA B 1 260 ? 77.170 35.814 -12.336 1.00 30.82 312 ALA B C 1
ATOM 4201 O O . ALA B 1 260 ? 76.901 35.645 -13.530 1.00 32.36 312 ALA B O 1
ATOM 4203 N N . ALA B 1 261 ? 78.033 35.043 -11.673 1.00 30.60 313 ALA B N 1
ATOM 4204 C CA . ALA B 1 261 ? 78.691 33.900 -12.284 1.00 32.38 313 ALA B CA 1
ATOM 4205 C C . ALA B 1 261 ? 77.668 32.833 -12.676 1.00 35.71 313 ALA B C 1
ATOM 4206 O O . ALA B 1 261 ? 77.766 32.243 -13.748 1.00 36.51 313 ALA B O 1
ATOM 4208 N N . MET B 1 262 ? 76.689 32.594 -11.808 1.00 35.39 314 MET B N 1
ATOM 4209 C CA . MET B 1 262 ? 75.635 31.624 -12.083 1.00 40.79 314 MET B CA 1
ATOM 4210 C C . MET B 1 262 ? 74.809 31.977 -13.315 1.00 44.01 314 MET B C 1
ATOM 4211 O O . MET B 1 262 ? 74.468 31.100 -14.120 1.00 44.91 314 MET B O 1
ATOM 4216 N N . GLU B 1 263 ? 74.480 33.255 -13.491 1.00 47.49 315 GLU B N 1
ATOM 4217 C CA . GLU B 1 263 ? 73.687 33.698 -14.632 1.00 51.08 315 GLU B CA 1
ATOM 4218 C C . GLU B 1 263 ? 74.537 33.994 -15.860 1.00 52.92 315 GLU B C 1
ATOM 4219 O O . GLU B 1 263 ? 74.009 34.178 -16.958 1.00 53.64 315 GLU B O 1
ATOM 4225 N N . LYS B 1 264 ? 75.851 34.057 -15.703 1.00 55.22 316 LYS B N 1
ATOM 4226 C CA . LYS B 1 264 ? 76.787 34.364 -16.769 1.00 58.34 316 LYS B CA 1
ATOM 4227 C C . LYS B 1 264 ? 76.806 35.868 -17.037 1.00 59.71 316 LYS B C 1
ATOM 4228 O O . LYS B 1 264 ? 76.947 36.342 -18.165 1.00 61.30 316 LYS B O 1
ATOM 4234 N N . LYS B 1 265 ? 76.679 36.633 -15.959 1.00 59.95 317 LYS B N 1
ATOM 4235 C CA . LYS B 1 265 ? 76.685 38.085 -16.017 1.00 61.17 317 LYS B CA 1
ATOM 4236 C C . LYS B 1 265 ? 78.073 38.634 -15.695 1.00 61.40 317 LYS B C 1
ATOM 4237 O O . LYS B 1 265 ? 78.679 38.225 -14.702 1.00 60.96 317 LYS B O 1
ATOM 4243 N N . ASP B 1 266 ? 78.550 39.573 -16.507 1.00 61.35 318 ASP B N 1
ATOM 4244 C CA . ASP B 1 266 ? 79.849 40.185 -16.246 1.00 60.88 318 ASP B CA 1
ATOM 4245 C C . ASP B 1 266 ? 79.917 40.689 -14.810 1.00 60.11 318 ASP B C 1
ATOM 4246 O O . ASP B 1 266 ? 78.932 41.220 -14.284 1.00 59.93 318 ASP B O 1
ATOM 4251 N N . SER B 1 267 ? 81.083 40.562 -14.176 1.00 58.10 319 SER B N 1
ATOM 4252 C CA . SER B 1 267 ? 81.242 41.028 -12.799 1.00 56.97 319 SER B CA 1
ATOM 4253 C C . SER B 1 267 ? 81.396 42.542 -12.737 1.00 55.46 319 SER B C 1
ATOM 4254 O O . SER B 1 267 ? 81.144 43.158 -11.695 1.00 56.61 319 SER B O 1
ATOM 4257 N N . LYS B 1 268 ? 81.642 43.185 -13.873 1.00 53.81 320 LYS B N 1
ATOM 4258 C CA . LYS B 1 268 ? 81.709 44.626 -13.998 1.00 52.32 320 LYS B CA 1
ATOM 4259 C C . LYS B 1 268 ? 80.355 45.323 -13.926 1.00 50.89 320 LYS B C 1
ATOM 4260 O O . LYS B 1 268 ? 80.313 46.551 -13.773 1.00 51.50 320 LYS B O 1
ATOM 4266 N N . SER B 1 269 ? 79.243 44.605 -14.040 1.00 47.44 321 SER B N 1
ATOM 4267 C CA . SER B 1 269 ? 77.921 45.216 -13.978 1.00 44.85 321 SER B CA 1
ATOM 4268 C C . SER B 1 269 ? 77.392 45.356 -12.555 1.00 41.46 321 SER B C 1
ATOM 4269 O O . SER B 1 269 ? 76.439 46.098 -12.321 1.00 40.42 321 SER B O 1
ATOM 4272 N N . ILE B 1 270 ? 77.991 44.655 -11.598 1.00 40.00 322 ILE B N 1
ATOM 4273 C CA . ILE B 1 270 ? 77.578 44.703 -10.205 1.00 34.87 322 ILE B CA 1
ATOM 4274 C C . ILE B 1 270 ? 77.896 46.026 -9.522 1.00 32.95 322 ILE B C 1
ATOM 4275 O O . ILE B 1 270 ? 78.957 46.603 -9.751 1.00 33.42 322 ILE B O 1
ATOM 4280 N N . THR B 1 271 ? 77.021 46.464 -8.630 1.00 30.31 323 THR B N 1
ATOM 4281 C CA . THR B 1 271 ? 77.192 47.634 -7.786 1.00 28.52 323 THR B CA 1
ATOM 4282 C C . THR B 1 271 ? 77.390 47.186 -6.333 1.00 27.34 323 THR B C 1
ATOM 4283 O O . THR B 1 271 ? 76.693 46.286 -5.843 1.00 26.58 323 THR B O 1
ATOM 4287 N N . PHE B 1 272 ? 78.395 47.754 -5.663 1.00 20.99 324 PHE B N 1
ATOM 4288 C CA . PHE B 1 272 ? 78.674 47.455 -4.268 1.00 18.26 324 PHE B CA 1
ATOM 4289 C C . PHE B 1 272 ? 78.423 48.674 -3.386 1.00 17.17 324 PHE B C 1
ATOM 4290 O O . PHE B 1 272 ? 78.640 49.821 -3.765 1.00 18.08 324 PHE B O 1
ATOM 4298 N N . SER B 1 273 ? 78.007 48.412 -2.153 1.00 16.62 325 SER B N 1
ATOM 4299 C CA . SER B 1 273 ? 77.702 49.430 -1.174 1.00 18.52 325 SER B CA 1
ATOM 4300 C C . SER B 1 273 ? 78.991 50.123 -0.716 1.00 21.26 325 SER B C 1
ATOM 4301 O O . SER B 1 273 ? 80.103 49.593 -0.873 1.00 19.87 325 SER B O 1
ATOM 4304 N N . LYS B 1 274 ? 78.803 51.301 -0.149 1.00 17.97 326 LYS B N 1
ATOM 4305 C CA . LYS B 1 274 ? 79.929 52.078 0.377 1.00 17.94 326 LYS B CA 1
ATOM 4306 C C . LYS B 1 274 ? 80.654 51.337 1.492 1.00 17.18 326 LYS B C 1
ATOM 4307 O O . LYS B 1 274 ? 80.133 50.430 2.131 1.00 17.45 326 LYS B O 1
ATOM 4313 N N . LEU B 1 275 ? 81.866 51.826 1.819 1.00 18.76 327 LEU B N 1
ATOM 4314 C CA . LEU B 1 275 ? 82.664 51.231 2.887 1.00 16.62 327 LEU B CA 1
ATOM 4315 C C . LEU B 1 275 ? 83.542 52.300 3.548 1.00 18.19 327 LEU B C 1
ATOM 4316 O O . LEU B 1 275 ? 84.442 52.825 2.848 1.00 17.73 327 LEU B O 1
ATOM 4322 N N . ALA C 1 1 ? 150.555 38.975 10.718 1.00 49.99 53 ALA C N 1
ATOM 4323 C CA . ALA C 1 1 ? 150.303 39.306 9.283 1.00 48.29 53 ALA C CA 1
ATOM 4324 C C . ALA C 1 1 ? 149.209 38.427 8.689 1.00 44.05 53 ALA C C 1
ATOM 4325 O O . ALA C 1 1 ? 149.284 37.216 8.958 1.00 45.83 53 ALA C O 1
ATOM 4327 N N . TYR C 1 2 ? 148.245 38.967 7.923 1.00 37.13 54 TYR C N 1
ATOM 4328 C CA . TYR C 1 2 ? 147.261 38.038 7.353 1.00 30.04 54 TYR C CA 1
ATOM 4329 C C . TYR C 1 2 ? 147.953 37.141 6.323 1.00 27.86 54 TYR C C 1
ATOM 4330 O O . TYR C 1 2 ? 148.665 37.617 5.445 1.00 27.48 54 TYR C O 1
ATOM 4339 N N . GLU C 1 3 ? 147.689 35.832 6.434 1.00 24.01 55 GLU C N 1
ATOM 4340 C CA . GLU C 1 3 ? 148.303 34.962 5.430 1.00 23.66 55 GLU C CA 1
ATOM 4341 C C . GLU C 1 3 ? 147.350 34.640 4.302 1.00 22.01 55 GLU C C 1
ATOM 4342 O O . GLU C 1 3 ? 147.788 34.410 3.173 1.00 25.25 55 GLU C O 1
ATOM 4348 N N . SER C 1 4 ? 146.029 34.708 4.541 1.00 19.44 56 SER C N 1
ATOM 4349 C CA . SER C 1 4 ? 145.098 34.337 3.485 1.00 19.72 56 SER C CA 1
ATOM 4350 C C . SER C 1 4 ? 144.445 35.490 2.745 1.00 17.31 56 SER C C 1
ATOM 4351 O O . SER C 1 4 ? 143.784 35.271 1.734 1.00 19.60 56 SER C O 1
ATOM 4355 N N . ILE C 1 5 ? 144.620 36.695 3.285 1.00 17.92 57 ILE C N 1
ATOM 4356 C CA . ILE C 1 5 ? 144.044 37.874 2.622 1.00 17.34 57 ILE C CA 1
ATOM 4357 C C . ILE C 1 5 ? 145.100 38.983 2.652 1.00 17.80 57 ILE C C 1
ATOM 4358 O O . ILE C 1 5 ? 146.075 38.867 3.411 1.00 21.04 57 ILE C O 1
ATOM 4363 N N . GLN C 1 6 ? 144.914 40.020 1.864 1.00 19.31 58 GLN C N 1
ATOM 4364 C CA . GLN C 1 6 ? 145.816 41.161 1.861 1.00 20.33 58 GLN C CA 1
ATOM 4365 C C . GLN C 1 6 ? 144.951 42.429 1.940 1.00 23.14 58 GLN C C 1
ATOM 4366 O O . GLN C 1 6 ? 144.030 42.503 1.133 1.00 21.34 58 GLN C O 1
ATOM 4372 N N . VAL C 1 7 ? 145.277 43.327 2.858 1.00 19.58 59 VAL C N 1
ATOM 4373 C CA . VAL C 1 7 ? 144.491 44.563 2.972 1.00 21.78 59 VAL C CA 1
ATOM 4374 C C . VAL C 1 7 ? 145.382 45.750 2.605 1.00 22.64 59 VAL C C 1
ATOM 4375 O O . VAL C 1 7 ? 146.482 45.879 3.166 1.00 24.89 59 VAL C O 1
ATOM 4379 N N . THR C 1 8 ? 144.932 46.554 1.659 1.00 21.06 60 THR C N 1
ATOM 4380 C CA . THR C 1 8 ? 145.718 47.729 1.268 1.00 22.15 60 THR C CA 1
ATOM 4381 C C . THR C 1 8 ? 144.873 48.997 1.300 1.00 25.14 60 THR C C 1
ATOM 4382 O O . THR C 1 8 ? 143.636 48.959 1.291 1.00 21.76 60 THR C O 1
ATOM 4386 N N . SER C 1 9 ? 145.551 50.142 1.348 1.00 25.63 61 SER C N 1
ATOM 4387 C CA . SER C 1 9 ? 144.824 51.419 1.305 1.00 29.20 61 SER C CA 1
ATOM 4388 C C . SER C 1 9 ? 144.790 51.778 -0.175 1.00 32.70 61 SER C C 1
ATOM 4389 O O . SER C 1 9 ? 145.840 52.010 -0.775 1.00 35.35 61 SER C O 1
ATOM 4393 N N . ALA C 1 10 ? 143.612 51.726 -0.780 1.00 32.93 62 ALA C N 1
ATOM 4394 C CA . ALA C 1 10 ? 143.484 51.939 -2.210 1.00 36.43 62 ALA C CA 1
ATOM 4395 C C . ALA C 1 10 ? 143.625 53.401 -2.608 1.00 36.22 62 ALA C C 1
ATOM 4396 O O . ALA C 1 10 ? 144.017 53.773 -3.714 1.00 41.38 62 ALA C O 1
ATOM 4398 N N . GLN C 1 11 ? 143.146 54.257 -1.732 1.00 34.33 63 GLN C N 1
ATOM 4399 C CA . GLN C 1 11 ? 142.993 55.685 -1.919 1.00 30.50 63 GLN C CA 1
ATOM 4400 C C . GLN C 1 11 ? 142.314 56.217 -0.654 1.00 29.34 63 GLN C C 1
ATOM 4401 O O . GLN C 1 11 ? 142.023 55.407 0.236 1.00 25.16 63 GLN C O 1
ATOM 4407 N N . LYS C 1 12 ? 142.234 57.535 -0.492 1.00 25.57 64 LYS C N 1
ATOM 4408 C CA . LYS C 1 12 ? 141.776 58.082 0.767 1.00 21.98 64 LYS C CA 1
ATOM 4409 C C . LYS C 1 12 ? 140.420 57.470 1.178 1.00 18.79 64 LYS C C 1
ATOM 4410 O O . LYS C 1 12 ? 139.515 57.431 0.355 1.00 20.07 64 LYS C O 1
ATOM 4416 N N . HIS C 1 13 ? 140.386 57.031 2.423 1.00 17.90 65 HIS C N 1
ATOM 4417 C CA . HIS C 1 13 ? 139.222 56.429 3.049 1.00 16.06 65 HIS C CA 1
ATOM 4418 C C . HIS C 1 13 ? 138.823 55.056 2.502 1.00 16.74 65 HIS C C 1
ATOM 4419 O O . HIS C 1 13 ? 137.821 54.528 3.029 1.00 17.20 65 HIS C O 1
ATOM 4426 N N . VAL C 1 14 ? 139.464 54.511 1.483 1.00 16.33 66 VAL C N 1
ATOM 4427 C CA . VAL C 1 14 ? 139.025 53.242 0.916 1.00 15.65 66 VAL C CA 1
ATOM 4428 C C . VAL C 1 14 ? 140.015 52.133 1.228 1.00 18.37 66 VAL C C 1
ATOM 4429 O O . VAL C 1 14 ? 141.222 52.315 1.048 1.00 20.14 66 VAL C O 1
ATOM 4433 N N . LEU C 1 15 ? 139.502 51.015 1.718 1.00 17.44 67 LEU C N 1
ATOM 4434 C CA . LEU C 1 15 ? 140.338 49.847 2.035 1.00 15.33 67 LEU C CA 1
ATOM 4435 C C . LEU C 1 15 ? 139.985 48.767 1.014 1.00 20.32 67 LEU C C 1
ATOM 4436 O O . LEU C 1 15 ? 138.819 48.575 0.654 1.00 17.14 67 LEU C O 1
ATOM 4441 N N . HIS C 1 16 ? 141.002 48.078 0.515 1.00 17.42 68 HIS C N 1
ATOM 4442 C CA . HIS C 1 16 ? 140.837 46.984 -0.425 1.00 16.63 68 HIS C CA 1
ATOM 4443 C C . HIS C 1 16 ? 141.193 45.689 0.306 1.00 18.48 68 HIS C C 1
ATOM 4444 O O . HIS C 1 16 ? 142.344 45.486 0.718 1.00 18.97 68 HIS C O 1
ATOM 4451 N N . VAL C 1 17 ? 140.197 44.819 0.470 1.00 17.23 69 VAL C N 1
ATOM 4452 C CA . VAL C 1 17 ? 140.408 43.523 1.117 1.00 16.88 69 VAL C CA 1
ATOM 4453 C C . VAL C 1 17 ? 140.462 42.509 -0.015 1.00 18.87 69 VAL C C 1
ATOM 4454 O O . VAL C 1 17 ? 139.474 42.301 -0.734 1.00 17.47 69 VAL C O 1
ATOM 4458 N N . GLN C 1 18 ? 141.646 41.914 -0.237 1.00 18.83 70 GLN C N 1
ATOM 4459 C CA . GLN C 1 18 ? 141.796 40.988 -1.354 1.00 19.25 70 GLN C CA 1
ATOM 4460 C C . GLN C 1 18 ? 142.016 39.544 -0.902 1.00 19.31 70 GLN C C 1
ATOM 4461 O O . GLN C 1 18 ? 142.885 39.320 -0.044 1.00 19.98 70 GLN C O 1
ATOM 4467 N N . LEU C 1 19 ? 141.164 38.628 -1.348 1.00 15.89 71 LEU C N 1
ATOM 4468 C CA . LEU C 1 19 ? 141.384 37.203 -1.047 1.00 16.09 71 LEU C CA 1
ATOM 4469 C C . LEU C 1 19 ? 142.742 36.922 -1.735 1.00 16.29 71 LEU C C 1
ATOM 4470 O O . LEU C 1 19 ? 142.851 37.283 -2.895 1.00 17.42 71 LEU C O 1
ATOM 4475 N N . ASN C 1 20 ? 143.660 36.336 -0.977 1.00 17.11 72 ASN C N 1
ATOM 4476 C CA . ASN C 1 20 ? 144.998 36.205 -1.596 1.00 17.43 72 ASN C CA 1
ATOM 4477 C C . ASN C 1 20 ? 145.680 34.876 -1.382 1.00 18.29 72 ASN C C 1
ATOM 4478 O O . ASN C 1 20 ? 146.747 34.768 -0.758 1.00 19.10 72 ASN C O 1
ATOM 4483 N N . ARG C 1 21 ? 145.095 33.866 -2.008 1.00 15.91 73 ARG C N 1
ATOM 4484 C CA . ARG C 1 21 ? 145.722 32.532 -2.102 1.00 18.32 73 ARG C CA 1
ATOM 4485 C C . ARG C 1 21 ? 145.556 32.092 -3.540 1.00 15.13 73 ARG C C 1
ATOM 4486 O O . ARG C 1 21 ? 144.828 31.132 -3.829 1.00 19.48 73 ARG C O 1
ATOM 4494 N N . PRO C 1 22 ? 146.094 32.816 -4.521 1.00 16.71 74 PRO C N 1
ATOM 4495 C CA . PRO C 1 22 ? 145.739 32.635 -5.913 1.00 16.22 74 PRO C CA 1
ATOM 4496 C C . PRO C 1 22 ? 146.088 31.268 -6.477 1.00 18.09 74 PRO C C 1
ATOM 4497 O O . PRO C 1 22 ? 145.422 30.788 -7.405 1.00 20.49 74 PRO C O 1
ATOM 4501 N N . GLU C 1 23 ? 147.121 30.639 -5.911 1.00 19.55 75 GLU C N 1
ATOM 4502 C CA . GLU C 1 23 ? 147.502 29.315 -6.409 1.00 17.62 75 GLU C CA 1
ATOM 4503 C C . GLU C 1 23 ? 146.448 28.269 -6.089 1.00 21.10 75 GLU C C 1
ATOM 4504 O O . GLU C 1 23 ? 146.327 27.293 -6.822 1.00 20.88 75 GLU C O 1
ATOM 4510 N N . LYS C 1 24 ? 145.595 28.521 -5.094 1.00 18.04 76 LYS C N 1
ATOM 4511 C CA . LYS C 1 24 ? 144.465 27.663 -4.785 1.00 19.25 76 LYS C CA 1
ATOM 4512 C C . LYS C 1 24 ? 143.139 28.342 -5.137 1.00 19.04 76 LYS C C 1
ATOM 4513 O O . LYS C 1 24 ? 142.098 27.997 -4.569 1.00 19.96 76 LYS C O 1
ATOM 4519 N N . ARG C 1 25 ? 143.177 29.323 -6.010 1.00 18.35 77 ARG C N 1
ATOM 4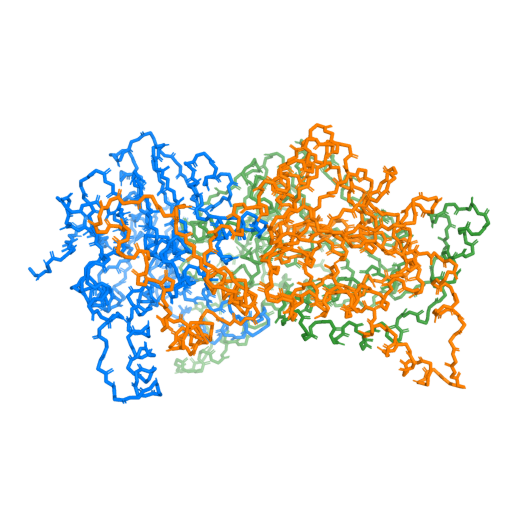520 C CA . ARG C 1 25 ? 142.002 30.075 -6.436 1.00 18.79 77 ARG C CA 1
ATOM 4521 C C . ARG C 1 25 ? 141.261 30.632 -5.242 1.00 19.34 77 ARG C C 1
ATOM 4522 O O . ARG C 1 25 ? 140.018 30.638 -5.161 1.00 18.20 77 ARG C O 1
ATOM 4536 N N . ASN C 1 26 ? 142.012 31.142 -4.267 1.00 18.89 78 ASN C N 1
ATOM 4537 C CA . ASN C 1 26 ? 141.504 31.738 -3.051 1.00 17.72 78 ASN C CA 1
ATOM 4538 C C . ASN C 1 26 ? 140.582 30.832 -2.270 1.00 21.26 78 ASN C C 1
ATOM 4539 O O . ASN C 1 26 ? 139.601 31.298 -1.677 1.00 18.53 78 ASN C O 1
ATOM 4544 N N . ALA C 1 27 ? 140.890 29.535 -2.214 1.00 20.45 79 ALA C N 1
ATOM 4545 C CA . ALA C 1 27 ? 140.118 28.619 -1.400 1.00 20.08 79 ALA C CA 1
ATOM 4546 C C . ALA C 1 27 ? 140.198 29.052 0.064 1.00 18.53 79 ALA C C 1
ATOM 4547 O O . ALA C 1 27 ? 141.157 29.657 0.544 1.00 19.39 79 ALA C O 1
ATOM 4549 N N . MET C 1 28 ? 139.071 28.833 0.739 1.00 18.77 80 MET C N 1
ATOM 4550 C CA . MET C 1 28 ? 138.954 29.269 2.126 1.00 14.97 80 MET C CA 1
ATOM 4551 C C . MET C 1 28 ? 139.456 28.232 3.104 1.00 17.65 80 MET C C 1
ATOM 4552 O O . MET C 1 28 ? 138.699 27.405 3.596 1.00 17.26 80 MET C O 1
ATOM 4560 N N . ASN C 1 29 ? 140.743 28.305 3.423 1.00 18.52 81 ASN C N 1
ATOM 4561 C CA . ASN C 1 29 ? 141.370 27.446 4.412 1.00 16.96 81 ASN C CA 1
ATOM 4562 C C . ASN C 1 29 ? 140.935 27.779 5.825 1.00 19.63 81 ASN C C 1
ATOM 4563 O O . ASN C 1 29 ? 140.409 28.876 6.090 1.00 18.05 81 ASN C O 1
ATOM 4568 N N . ARG C 1 30 ? 141.188 26.896 6.779 1.00 18.42 82 ARG C N 1
ATOM 4569 C CA . ARG C 1 30 ? 140.757 27.107 8.155 1.00 18.44 82 ARG C CA 1
ATOM 4570 C C . ARG C 1 30 ? 141.072 28.489 8.699 1.00 19.19 82 ARG C C 1
ATOM 4571 O O . ARG C 1 30 ? 140.208 29.147 9.318 1.00 19.64 82 ARG C O 1
ATOM 4585 N N . ALA C 1 31 ? 142.314 28.961 8.541 1.00 18.77 83 ALA C N 1
ATOM 4586 C CA . ALA C 1 31 ? 142.701 30.242 9.125 1.00 19.77 83 ALA C CA 1
ATOM 4587 C C . ALA C 1 31 ? 141.982 31.425 8.487 1.00 17.97 83 ALA C C 1
ATOM 4588 O O . ALA C 1 31 ? 141.851 32.444 9.184 1.00 20.28 83 ALA C O 1
ATOM 4590 N N . PHE C 1 32 ? 141.540 31.336 7.254 1.00 17.30 84 PHE C N 1
ATOM 4591 C CA . PHE C 1 32 ? 140.812 32.434 6.613 1.00 16.81 84 PHE C CA 1
ATOM 4592 C C . PHE C 1 32 ? 139.595 32.823 7.433 1.00 17.98 84 PHE C C 1
ATOM 4593 O O . PHE C 1 32 ? 139.290 34.026 7.509 1.00 16.55 84 PHE C O 1
ATOM 4601 N N . TRP C 1 33 ? 138.907 31.837 8.003 1.00 17.71 85 TRP C N 1
ATOM 4602 C CA . TRP C 1 33 ? 137.688 32.110 8.763 1.00 18.62 85 TRP C CA 1
ATOM 4603 C C . TRP C 1 33 ? 137.975 33.010 9.939 1.00 21.11 85 TRP C C 1
ATOM 4604 O O . TRP C 1 33 ? 137.122 33.864 10.244 1.00 22.59 85 TRP C O 1
ATOM 4615 N N . ARG C 1 34 ? 139.121 32.952 10.584 1.00 16.35 86 ARG C N 1
ATOM 4616 C CA . ARG C 1 34 ? 139.522 33.805 11.674 1.00 18.94 86 ARG C CA 1
ATOM 4617 C C . ARG C 1 34 ? 140.043 35.125 11.105 1.00 18.61 86 ARG C C 1
ATOM 4618 O O . ARG C 1 34 ? 139.697 36.188 11.631 1.00 16.85 86 ARG C O 1
ATOM 4626 N N . GLU C 1 35 ? 140.866 35.078 10.073 1.00 17.18 87 GLU C N 1
ATOM 4627 C CA . GLU C 1 35 ? 141.486 36.281 9.525 1.00 14.08 87 GLU C CA 1
ATOM 4628 C C . GLU C 1 35 ? 140.456 37.293 9.027 1.00 17.07 87 GLU C C 1
ATOM 4629 O O . GLU C 1 35 ? 140.606 38.490 9.283 1.00 17.41 87 GLU C O 1
ATOM 4635 N N . LEU C 1 36 ? 139.428 36.816 8.315 1.00 16.02 88 LEU C N 1
ATOM 4636 C CA . LEU C 1 36 ? 138.439 37.806 7.845 1.00 14.48 88 LEU C CA 1
ATOM 4637 C C . LEU C 1 36 ? 137.688 38.439 9.011 1.00 16.22 88 LEU C C 1
ATOM 4638 O O . LEU C 1 36 ? 137.347 39.631 8.878 1.00 16.01 88 LEU C O 1
ATOM 4643 N N . VAL C 1 37 ? 137.454 37.741 10.105 1.00 15.35 89 VAL C N 1
ATOM 4644 C CA . VAL C 1 37 ? 136.824 38.338 11.281 1.00 16.03 89 VAL C CA 1
ATOM 4645 C C . VAL C 1 37 ? 137.742 39.420 11.842 1.00 16.83 89 VAL C C 1
ATOM 4646 O O . VAL C 1 37 ? 137.303 40.558 12.079 1.00 16.54 89 VAL C O 1
ATOM 4650 N N . GLU C 1 38 ? 139.015 39.090 12.086 1.00 15.95 90 GLU C N 1
ATOM 4651 C CA . GLU C 1 38 ? 139.965 40.057 12.625 1.00 16.23 90 GLU C CA 1
ATOM 4652 C C . GLU C 1 38 ? 139.986 41.285 11.713 1.00 17.64 90 GLU C C 1
ATOM 4653 O O . GLU C 1 38 ? 139.942 42.406 12.226 1.00 17.99 90 GLU C O 1
ATOM 4659 N N . CYS C 1 39 ? 140.096 41.085 10.416 1.00 17.06 91 CYS C N 1
ATOM 4660 C CA . CYS C 1 39 ? 140.142 42.151 9.431 1.00 18.18 91 CYS C CA 1
ATOM 4661 C C . CYS C 1 39 ? 138.936 43.083 9.496 1.00 16.78 91 CYS C C 1
ATOM 4662 O O . CYS C 1 39 ? 139.095 44.287 9.712 1.00 18.70 91 CYS C O 1
ATOM 4665 N N . PHE C 1 40 ? 137.714 42.525 9.347 1.00 17.22 92 PHE C N 1
ATOM 4666 C CA . PHE C 1 40 ? 136.549 43.428 9.378 1.00 16.24 92 PHE C CA 1
ATOM 4667 C C . PHE C 1 40 ? 136.281 43.996 10.748 1.00 16.83 92 PHE C C 1
ATOM 4668 O O . PHE C 1 40 ? 135.689 45.113 10.782 1.00 18.68 92 PHE C O 1
ATOM 4676 N N . GLN C 1 41 ? 136.631 43.377 11.859 1.00 17.73 93 GLN C N 1
ATOM 4677 C CA . GLN C 1 41 ? 136.428 43.986 13.168 1.00 18.03 93 GLN C CA 1
ATOM 4678 C C . GLN C 1 41 ? 137.347 45.202 13.295 1.00 19.47 93 GLN C C 1
ATOM 4679 O O . GLN C 1 41 ? 136.947 46.229 13.864 1.00 19.19 93 GLN C O 1
ATOM 4685 N N . LYS C 1 42 ? 138.557 45.107 12.728 1.00 18.15 94 LYS C N 1
ATOM 4686 C CA . LYS C 1 42 ? 139.455 46.263 12.712 1.00 20.39 94 LYS C CA 1
ATOM 4687 C C . LYS C 1 42 ? 138.906 47.380 11.832 1.00 21.34 94 LYS C C 1
ATOM 4688 O O . LYS C 1 42 ? 138.918 48.555 12.213 1.00 21.96 94 LYS C O 1
ATOM 4694 N N . ILE C 1 43 ? 138.406 47.020 10.651 1.00 18.10 95 ILE C N 1
ATOM 4695 C CA . ILE C 1 43 ? 137.865 48.004 9.716 1.00 16.74 95 ILE C CA 1
ATOM 4696 C C . ILE C 1 43 ? 136.676 48.689 10.373 1.00 19.03 95 ILE C C 1
ATOM 4697 O O . ILE C 1 43 ? 136.537 49.917 10.220 1.00 20.73 95 ILE C O 1
ATOM 4702 N N . SER C 1 44 ? 135.864 47.969 11.146 1.00 19.66 96 SER C N 1
ATOM 4703 C CA . SER C 1 44 ? 134.695 48.574 11.776 1.00 22.14 96 SER C CA 1
ATOM 4704 C C . SER C 1 44 ? 135.038 49.696 12.745 1.00 24.36 96 SER C C 1
ATOM 4705 O O . SER C 1 44 ? 134.251 50.636 12.911 1.00 26.90 96 SER C O 1
ATOM 4708 N N . LYS C 1 45 ? 136.164 49.565 13.418 1.00 23.04 97 LYS C N 1
ATOM 4709 C CA . LYS C 1 45 ? 136.648 50.537 14.380 1.00 23.83 97 LYS C CA 1
ATOM 4710 C C . LYS C 1 45 ? 137.584 51.568 13.756 1.00 22.35 97 LYS C C 1
ATOM 4711 O O . LYS C 1 45 ? 138.113 52.422 14.482 1.00 27.44 97 LYS C O 1
ATOM 4717 N N . ASP C 1 46 ? 137.896 51.459 12.481 1.00 20.72 98 ASP C N 1
ATOM 4718 C CA . ASP C 1 46 ? 138.858 52.370 11.863 1.00 19.67 98 ASP C CA 1
ATOM 4719 C C . ASP C 1 46 ? 138.109 53.650 11.481 1.00 20.58 98 ASP C C 1
ATOM 4720 O O . ASP C 1 46 ? 137.309 53.630 10.542 1.00 21.29 98 ASP C O 1
ATOM 4725 N N . SER C 1 47 ? 138.470 54.768 12.121 1.00 18.52 99 SER C N 1
ATOM 4726 C CA . SER C 1 47 ? 137.752 56.012 11.857 1.00 18.36 99 SER C CA 1
ATOM 4727 C C . SER C 1 47 ? 138.077 56.691 10.545 1.00 19.20 99 SER C C 1
ATOM 4728 O O . SER C 1 47 ? 137.401 57.650 10.137 1.00 19.39 99 SER C O 1
ATOM 4731 N N . ASP C 1 48 ? 139.114 56.226 9.863 1.00 18.41 100 ASP C N 1
ATOM 4732 C CA . ASP C 1 48 ? 139.505 56.787 8.576 1.00 19.71 100 ASP C CA 1
ATOM 4733 C C . ASP C 1 48 ? 138.823 56.076 7.426 1.00 19.62 100 ASP C C 1
ATOM 4734 O O . ASP C 1 48 ? 138.676 56.649 6.352 1.00 21.60 100 ASP C O 1
ATOM 4739 N N . CYS C 1 49 ? 138.397 54.815 7.582 1.00 19.04 101 CYS C N 1
ATOM 4740 C CA . CYS C 1 49 ? 137.836 54.102 6.438 1.00 16.05 101 CYS C CA 1
ATOM 4741 C C . CYS C 1 49 ? 136.342 54.429 6.267 1.00 15.73 101 CYS C C 1
ATOM 4742 O O . CYS C 1 49 ? 135.703 54.469 7.316 1.00 17.68 101 CYS C O 1
ATOM 4745 N N . ARG C 1 50 ? 135.926 54.642 5.039 1.00 15.19 102 ARG C N 1
ATOM 4746 C CA . ARG C 1 50 ? 134.503 54.960 4.798 1.00 15.11 102 ARG C CA 1
ATOM 4747 C C . ARG C 1 50 ? 133.856 53.980 3.836 1.00 16.65 102 ARG C C 1
ATOM 4748 O O . ARG C 1 50 ? 132.621 53.943 3.697 1.00 15.85 102 ARG C O 1
ATOM 4756 N N . ALA C 1 51 ? 134.652 53.148 3.150 1.00 14.51 103 ALA C N 1
ATOM 4757 C CA . ALA C 1 51 ? 134.144 52.176 2.202 1.00 13.89 103 ALA C CA 1
ATOM 4758 C C . ALA C 1 51 ? 135.209 51.099 1.961 1.00 15.94 103 ALA C C 1
ATOM 4759 O O . ALA C 1 51 ? 136.405 51.382 2.069 1.00 16.10 103 ALA C O 1
ATOM 4761 N N . VAL C 1 52 ? 134.737 49.908 1.674 1.00 14.98 104 VAL C N 1
ATOM 4762 C CA . VAL C 1 52 ? 135.587 48.731 1.464 1.00 15.08 104 VAL C CA 1
ATOM 4763 C C . VAL C 1 52 ? 135.302 48.079 0.123 1.00 15.77 104 VAL C C 1
ATOM 4764 O O . VAL C 1 52 ? 134.164 47.968 -0.357 1.00 15.73 104 VAL C O 1
ATOM 4768 N N . VAL C 1 53 ? 136.353 47.641 -0.572 1.00 15.88 105 VAL C N 1
ATOM 4769 C CA . VAL C 1 53 ? 136.214 46.889 -1.805 1.00 15.12 105 VAL C CA 1
ATOM 4770 C C . VAL C 1 53 ? 136.833 45.494 -1.527 1.00 16.38 105 VAL C C 1
ATOM 4771 O O . VAL C 1 53 ? 137.899 45.405 -0.926 1.00 16.75 105 VAL C O 1
ATOM 4775 N N . VAL C 1 54 ? 136.093 44.462 -1.878 1.00 14.78 106 VAL C N 1
ATOM 4776 C CA . VAL C 1 54 ? 136.543 43.075 -1.732 1.00 16.60 106 VAL C CA 1
ATOM 4777 C C . VAL C 1 54 ? 136.703 42.448 -3.112 1.00 17.57 106 VAL C C 1
ATOM 4778 O O . VAL C 1 54 ? 135.808 42.493 -3.953 1.00 17.36 106 VAL C O 1
ATOM 4782 N N . SER C 1 55 ? 137.877 41.838 -3.363 1.00 16.66 107 SER C N 1
ATOM 4783 C CA . SER C 1 55 ? 138.132 41.178 -4.644 1.00 16.06 107 SER C CA 1
ATOM 4784 C C . SER C 1 55 ? 139.055 39.955 -4.375 1.00 14.71 107 SER C C 1
ATOM 4785 O O . SER C 1 55 ? 139.467 39.814 -3.235 1.00 17.21 107 SER C O 1
ATOM 4788 N N . GLY C 1 56 ? 139.311 39.213 -5.444 1.00 16.84 108 GLY C N 1
ATOM 4789 C CA . GLY C 1 56 ? 140.214 38.056 -5.308 1.00 16.87 108 GLY C CA 1
ATOM 4790 C C . GLY C 1 56 ? 141.409 38.199 -6.256 1.00 17.36 108 GLY C C 1
ATOM 4791 O O . GLY C 1 56 ? 141.343 38.648 -7.385 1.00 17.87 108 GLY C O 1
ATOM 4792 N N . ALA C 1 57 ? 142.553 37.770 -5.729 1.00 19.02 109 ALA C N 1
ATOM 4793 C CA . ALA C 1 57 ? 143.795 37.775 -6.513 1.00 20.10 109 ALA C CA 1
ATOM 4794 C C . ALA C 1 57 ? 143.701 36.640 -7.530 1.00 20.51 109 ALA C C 1
ATOM 4795 O O . ALA C 1 57 ? 143.047 35.616 -7.281 1.00 20.44 109 ALA C O 1
ATOM 4797 N N . GLY C 1 58 ? 144.466 36.742 -8.620 1.00 20.66 110 GLY C N 1
ATOM 4798 C CA . GLY C 1 58 ? 144.566 35.602 -9.517 1.00 22.15 110 GLY C CA 1
ATOM 4799 C C . GLY C 1 58 ? 143.417 35.440 -10.491 1.00 20.90 110 GLY C C 1
ATOM 4800 O O . GLY C 1 58 ? 142.826 36.425 -10.936 1.00 23.99 110 GLY C O 1
ATOM 4801 N N . LYS C 1 59 ? 143.123 34.205 -10.882 1.00 20.92 111 LYS C N 1
ATOM 4802 C CA . LYS C 1 59 ? 142.210 33.916 -11.974 1.00 20.77 111 LYS C CA 1
ATOM 4803 C C . LYS C 1 59 ? 140.730 33.982 -11.622 1.00 20.37 111 LYS C C 1
ATOM 4804 O O . LYS C 1 59 ? 139.932 34.092 -12.557 1.00 23.14 111 LYS C O 1
ATOM 4812 N N . MET C 1 60 ? 140.384 33.919 -10.344 1.00 20.71 112 MET C N 1
ATOM 4813 C CA . MET C 1 60 ? 138.954 33.974 -10.001 1.00 20.24 112 MET C CA 1
ATOM 4814 C C . MET C 1 60 ? 138.765 34.445 -8.571 1.00 19.53 112 MET C C 1
ATOM 4815 O O . MET C 1 60 ? 139.647 34.429 -7.722 1.00 19.61 112 MET C O 1
ATOM 4820 N N . PHE C 1 61 ? 137.520 34.886 -8.279 1.00 18.07 113 PHE C N 1
ATOM 4821 C CA . PHE C 1 61 ? 137.229 35.363 -6.921 1.00 16.63 113 PHE C CA 1
ATOM 4822 C C . PHE C 1 61 ? 137.477 34.306 -5.871 1.00 17.46 113 PHE C C 1
ATOM 4823 O O . PHE C 1 61 ? 138.252 34.514 -4.946 1.00 17.00 113 PHE C O 1
ATOM 4831 N N . THR C 1 62 ? 136.746 33.179 -5.906 1.00 16.02 114 THR C N 1
ATOM 4832 C CA . THR C 1 62 ? 137.023 32.116 -4.948 1.00 17.42 114 THR C CA 1
ATOM 4833 C C . THR C 1 62 ? 136.422 30.786 -5.403 1.00 17.76 114 THR C C 1
ATOM 4834 O O . THR C 1 62 ? 135.338 30.697 -5.954 1.00 17.00 114 THR C O 1
ATOM 4838 N N . SER C 1 63 ? 137.232 29.740 -5.170 1.00 20.27 115 SER C N 1
ATOM 4839 C CA . SER C 1 63 ? 136.807 28.369 -5.433 1.00 20.81 115 SER C CA 1
ATOM 4840 C C . SER C 1 63 ? 136.003 27.831 -4.256 1.00 21.85 115 SER C C 1
ATOM 4841 O O . SER C 1 63 ? 135.462 26.731 -4.348 1.00 25.47 115 SER C O 1
ATOM 4844 N N . GLY C 1 64 ? 135.912 28.561 -3.157 1.00 19.73 116 GLY C N 1
ATOM 4845 C CA . GLY C 1 64 ? 135.158 28.185 -1.987 1.00 21.85 116 GLY C CA 1
ATOM 4846 C C . GLY C 1 64 ? 135.985 27.480 -0.933 1.00 20.91 116 GLY C C 1
ATOM 4847 O O . GLY C 1 64 ? 137.180 27.736 -0.792 1.00 23.58 116 GLY C O 1
ATOM 4848 N N . ILE C 1 65 ? 135.355 26.658 -0.103 1.00 25.50 117 ILE C N 1
ATOM 4849 C CA . ILE C 1 65 ? 136.050 26.048 1.016 1.00 27.94 117 ILE C CA 1
ATOM 4850 C C . ILE C 1 65 ? 137.135 25.057 0.594 1.00 26.02 117 ILE C C 1
ATOM 4851 O O . ILE C 1 65 ? 137.130 24.429 -0.453 1.00 24.60 117 ILE C O 1
ATOM 4856 N N . ASP C 1 66 ? 138.096 24.964 1.495 1.00 25.32 118 ASP C N 1
ATOM 4857 C CA . ASP C 1 66 ? 139.220 24.040 1.392 1.00 24.96 118 ASP C CA 1
ATOM 4858 C C . ASP C 1 66 ? 138.640 22.705 1.867 1.00 22.93 118 ASP C C 1
ATOM 4859 O O . ASP C 1 66 ? 138.308 22.545 3.040 1.00 22.50 118 ASP C O 1
ATOM 4864 N N . LEU C 1 67 ? 138.485 21.762 0.941 1.00 23.61 119 LEU C N 1
ATOM 4865 C CA . LEU C 1 67 ? 137.787 20.513 1.234 1.00 26.44 119 LEU C CA 1
ATOM 4866 C C . LEU C 1 67 ? 138.449 19.616 2.257 1.00 26.40 119 LEU C C 1
ATOM 4867 O O . LEU C 1 67 ? 137.770 18.944 3.039 1.00 26.76 119 LEU C O 1
ATOM 4872 N N . MET C 1 68 ? 139.785 19.586 2.321 1.00 22.65 120 MET C N 1
ATOM 4873 C CA . MET C 1 68 ? 140.506 18.822 3.316 1.00 22.98 120 MET C CA 1
ATOM 4874 C C . MET C 1 68 ? 140.383 19.436 4.698 1.00 19.97 120 MET C C 1
ATOM 4875 O O . MET C 1 68 ? 140.298 18.718 5.694 1.00 20.93 120 MET C O 1
ATOM 4880 N N . ASP C 1 69 ? 140.337 20.790 4.769 1.00 21.90 121 ASP C N 1
ATOM 4881 C CA . ASP C 1 69 ? 140.131 21.405 6.090 1.00 19.82 121 ASP C CA 1
ATOM 4882 C C . ASP C 1 69 ? 138.706 21.148 6.571 1.00 18.02 121 ASP C C 1
ATOM 4883 O O . ASP C 1 69 ? 138.452 20.860 7.743 1.00 20.65 121 ASP C O 1
ATOM 4888 N N . MET C 1 70 ? 137.787 21.221 5.609 1.00 20.89 122 MET C N 1
ATOM 4889 C CA . MET C 1 70 ? 136.389 20.913 5.919 1.00 24.05 122 MET C CA 1
ATOM 4890 C C . MET C 1 70 ? 136.295 19.502 6.488 1.00 24.96 122 MET C C 1
ATOM 4891 O O . MET C 1 70 ? 135.711 19.292 7.559 1.00 25.09 122 MET C O 1
ATOM 4899 N N . ALA C 1 71 ? 136.934 18.538 5.822 1.00 24.41 123 ALA C N 1
ATOM 4900 C CA . ALA C 1 71 ? 136.914 17.155 6.277 1.00 25.92 123 ALA C CA 1
ATOM 4901 C C . ALA C 1 71 ? 137.479 16.988 7.675 1.00 25.51 123 ALA C C 1
ATOM 4902 O O . ALA C 1 71 ? 136.944 16.238 8.495 1.00 27.36 123 ALA C O 1
ATOM 4904 N N . SER C 1 72 ? 138.583 17.665 7.976 1.00 22.97 124 SER C N 1
ATOM 4905 C CA . SER C 1 72 ? 139.160 17.601 9.312 1.00 25.10 124 SER C CA 1
ATOM 4906 C C . SER C 1 72 ? 138.242 18.246 10.341 1.00 27.51 124 SER C C 1
ATOM 4907 O O . SER C 1 72 ? 138.043 17.721 11.446 1.00 28.34 124 SER C O 1
ATOM 4910 N N . ASP C 1 73 ? 137.638 19.385 9.979 1.00 26.13 125 ASP C N 1
ATOM 4911 C CA . ASP C 1 73 ? 136.767 20.086 10.913 1.00 29.07 125 ASP C CA 1
ATOM 4912 C C . ASP C 1 73 ? 135.487 19.326 11.242 1.00 26.21 125 ASP C C 1
ATOM 4913 O O . ASP C 1 73 ? 135.043 19.356 12.392 1.00 26.75 125 ASP C O 1
ATOM 4918 N N . ILE C 1 74 ? 134.863 18.766 10.218 1.00 26.62 126 ILE C N 1
ATOM 4919 C CA . ILE C 1 74 ? 133.530 18.185 10.318 1.00 28.58 126 ILE C CA 1
ATOM 4920 C C . ILE C 1 74 ? 133.509 16.675 10.443 1.00 31.20 126 ILE C C 1
ATOM 4921 O O . ILE C 1 74 ? 132.627 16.132 11.119 1.00 29.71 126 ILE C O 1
ATOM 4926 N N . LEU C 1 75 ? 134.388 15.983 9.727 1.00 30.51 127 LEU C N 1
ATOM 4927 C CA . LEU C 1 75 ? 134.405 14.529 9.718 1.00 35.26 127 LEU C CA 1
ATOM 4928 C C . LEU C 1 75 ? 135.340 13.932 10.748 1.00 33.89 127 LEU C C 1
ATOM 4929 O O . LEU C 1 75 ? 135.300 12.731 11.015 1.00 39.04 127 LEU C O 1
ATOM 4934 N N . GLN C 1 76 ? 136.065 14.757 11.508 1.00 33.93 128 GLN C N 1
ATOM 4935 C CA . GLN C 1 76 ? 136.896 14.306 12.609 1.00 33.55 128 GLN C CA 1
ATOM 4936 C C . GLN C 1 76 ? 136.653 15.148 13.857 1.00 31.96 128 GLN C C 1
ATOM 4937 O O . GLN C 1 76 ? 137.593 15.708 14.428 1.00 30.53 128 GLN C O 1
ATOM 4943 N N . PRO C 1 77 ? 135.405 15.295 14.288 1.00 31.14 129 PRO C N 1
ATOM 4944 C CA . PRO C 1 77 ? 135.094 16.114 15.445 1.00 29.82 129 PRO C CA 1
ATOM 4945 C C . PRO C 1 77 ? 135.332 15.375 16.744 1.00 28.63 129 PRO C C 1
ATOM 4946 O O . PRO C 1 77 ? 135.035 14.184 16.861 1.00 31.59 129 PRO C O 1
ATOM 4950 N N . PRO C 1 78 ? 135.726 16.117 17.762 1.00 25.92 130 PRO C N 1
ATOM 4951 C CA . PRO C 1 78 ? 135.881 15.583 19.102 1.00 25.19 130 PRO C CA 1
ATOM 4952 C C . PRO C 1 78 ? 134.512 15.410 19.744 1.00 26.67 130 PRO C C 1
ATOM 4953 O O . PRO C 1 78 ? 133.547 16.045 19.301 1.00 24.71 130 PRO C O 1
ATOM 4957 N N . GLY C 1 79 ? 134.404 14.578 20.765 1.00 22.97 131 GLY C N 1
ATOM 4958 C CA . GLY C 1 79 ? 133.161 14.326 21.471 1.00 22.59 131 GLY C CA 1
ATOM 4959 C C . GLY C 1 79 ? 132.870 12.831 21.559 1.00 19.57 131 GLY C C 1
ATOM 4960 O O . GLY C 1 79 ? 132.830 12.149 20.526 1.00 21.58 131 GLY C O 1
ATOM 4961 N N . ASP C 1 80 ? 132.585 12.368 22.773 1.00 18.82 132 ASP C N 1
ATOM 4962 C CA . ASP C 1 80 ? 132.420 10.910 22.932 1.00 20.58 132 ASP C CA 1
ATOM 4963 C C . ASP C 1 80 ? 131.005 10.394 22.747 1.00 23.25 132 ASP C C 1
ATOM 4964 O O . ASP C 1 80 ? 130.722 9.194 22.881 1.00 22.06 132 ASP C O 1
ATOM 4969 N N . ASP C 1 81 ? 130.080 11.269 22.363 1.00 19.66 133 ASP C N 1
ATOM 4970 C CA . ASP C 1 81 ? 128.733 10.861 21.984 1.00 18.58 133 ASP C CA 1
ATOM 4971 C C . ASP C 1 81 ? 128.209 11.940 21.032 1.00 16.74 133 ASP C C 1
ATOM 4972 O O . ASP C 1 81 ? 128.875 12.954 20.830 1.00 17.39 133 ASP C O 1
ATOM 4977 N N . VAL C 1 82 ? 127.117 11.657 20.355 1.00 15.88 134 VAL C N 1
ATOM 4978 C CA . VAL C 1 82 ? 126.589 12.546 19.326 1.00 17.46 134 VAL C CA 1
ATOM 4979 C C . VAL C 1 82 ? 126.208 13.911 19.912 1.00 14.19 134 VAL C C 1
ATOM 4980 O O . VAL C 1 82 ? 126.500 14.907 19.242 1.00 16.97 134 VAL C O 1
ATOM 4984 N N . ALA C 1 83 ? 125.658 13.968 21.119 1.00 16.52 135 ALA C N 1
ATOM 4985 C CA . ALA C 1 83 ? 125.349 15.277 21.682 1.00 15.92 135 ALA C CA 1
ATOM 4986 C C . ALA C 1 83 ? 126.596 16.139 21.882 1.00 18.17 135 ALA C C 1
ATOM 4987 O O . ALA C 1 83 ? 126.564 17.347 21.628 1.00 16.33 135 ALA C O 1
ATOM 4989 N N . ARG C 1 84 ? 127.714 15.531 22.295 1.00 15.79 136 ARG C N 1
ATOM 4990 C CA . ARG C 1 84 ? 128.946 16.273 22.529 1.00 14.52 136 ARG C CA 1
ATOM 4991 C C . ARG C 1 84 ? 129.604 16.647 21.216 1.00 15.50 136 ARG C C 1
ATOM 4992 O O . ARG C 1 84 ? 130.141 17.766 21.114 1.00 16.20 136 ARG C O 1
ATOM 5000 N N . ILE C 1 85 ? 129.444 15.823 20.187 1.00 15.83 137 ILE C N 1
ATOM 5001 C CA . ILE C 1 85 ? 129.848 16.203 18.838 1.00 13.66 137 ILE C CA 1
ATOM 5002 C C . ILE C 1 85 ? 129.036 17.413 18.359 1.00 14.53 137 ILE C C 1
ATOM 5003 O O . ILE C 1 85 ? 129.598 18.364 17.825 1.00 14.76 137 ILE C O 1
ATOM 5008 N N . ALA C 1 86 ? 127.715 17.354 18.566 1.00 15.57 138 ALA C N 1
ATOM 5009 C CA . ALA C 1 86 ? 126.877 18.483 18.141 1.00 12.18 138 ALA C CA 1
ATOM 5010 C C . ALA C 1 86 ? 127.273 19.757 18.892 1.00 16.44 138 ALA C C 1
ATOM 5011 O O . ALA C 1 86 ? 127.241 20.815 18.257 1.00 14.79 138 ALA C O 1
ATOM 5013 N N . TRP C 1 87 ? 127.600 19.628 20.170 1.00 15.06 139 TRP C N 1
ATOM 5014 C CA . TRP C 1 87 ? 128.013 20.807 20.949 1.00 16.15 139 TRP C CA 1
ATOM 5015 C C . TRP C 1 87 ? 129.200 21.496 20.302 1.00 18.59 139 TRP C C 1
ATOM 5016 O O . TRP C 1 87 ? 129.223 22.722 20.132 1.00 17.92 139 TRP C O 1
ATOM 5027 N N . TYR C 1 88 ? 130.175 20.698 19.866 1.00 15.47 140 TYR C N 1
ATOM 5028 C CA . TYR C 1 88 ? 131.350 21.201 19.163 1.00 16.51 140 TYR C CA 1
ATOM 5029 C C . TYR C 1 88 ? 130.967 21.791 17.820 1.00 14.97 140 TYR C C 1
ATOM 5030 O O . TYR C 1 88 ? 131.452 22.866 17.430 1.00 16.53 140 TYR C O 1
ATOM 5039 N N . LEU C 1 89 ? 130.126 21.091 17.041 1.00 14.85 141 LEU C N 1
ATOM 5040 C CA . LEU C 1 89 ? 129.773 21.554 15.720 1.00 13.93 141 LEU C CA 1
ATOM 5041 C C . LEU C 1 89 ? 128.965 22.858 15.802 1.00 14.65 141 LEU C C 1
ATOM 5042 O O . LEU C 1 89 ? 129.150 23.696 14.930 1.00 16.47 141 LEU C O 1
ATOM 5047 N N . ARG C 1 90 ? 128.091 22.958 16.801 1.00 14.93 142 ARG C N 1
ATOM 5048 C CA . ARG C 1 90 ? 127.325 24.227 16.858 1.00 14.70 142 ARG C CA 1
ATOM 5049 C C . ARG C 1 90 ? 128.264 25.416 17.022 1.00 15.01 142 ARG C C 1
ATOM 5050 O O . ARG C 1 90 ? 128.047 26.461 16.389 1.00 15.30 142 ARG C O 1
ATOM 5058 N N . ASP C 1 91 ? 129.284 25.271 17.856 1.00 15.96 143 ASP C N 1
ATOM 5059 C CA . ASP C 1 91 ? 130.275 26.328 18.087 1.00 16.47 143 ASP C CA 1
ATOM 5060 C C . ASP C 1 91 ? 131.092 26.568 16.833 1.00 13.98 143 ASP C C 1
ATOM 5061 O O . ASP C 1 91 ? 131.264 27.742 16.456 1.00 15.94 143 ASP C O 1
ATOM 5066 N N . LEU C 1 92 ? 131.456 25.525 16.105 1.00 16.75 144 LEU C N 1
ATOM 5067 C CA . LEU C 1 92 ? 132.170 25.691 14.855 1.00 15.44 144 LEU C CA 1
ATOM 5068 C C . LEU C 1 92 ? 131.367 26.445 13.817 1.00 18.68 144 LEU C C 1
ATOM 5069 O O . LEU C 1 92 ? 131.827 27.424 13.208 1.00 15.05 144 LEU C O 1
ATOM 5074 N N . ILE C 1 93 ? 130.104 26.012 13.629 1.00 16.14 145 ILE C N 1
ATOM 5075 C CA . ILE C 1 93 ? 129.255 26.678 12.638 1.00 14.45 145 ILE C CA 1
ATOM 5076 C C . ILE C 1 93 ? 129.057 28.156 13.015 1.00 13.96 145 ILE C C 1
ATOM 5077 O O . ILE C 1 93 ? 129.175 29.034 12.152 1.00 14.99 145 ILE C O 1
ATOM 5082 N N . SER C 1 94 ? 128.821 28.395 14.307 1.00 13.21 146 SER C N 1
ATOM 5083 C CA . SER C 1 94 ? 128.592 29.766 14.758 1.00 13.57 146 SER C CA 1
ATOM 5084 C C . SER C 1 94 ? 129.815 30.634 14.469 1.00 16.69 146 SER C C 1
ATOM 5085 O O . SER C 1 94 ? 129.709 31.793 14.047 1.00 17.39 146 SER C O 1
ATOM 5088 N N . ARG C 1 95 ? 130.996 30.062 14.721 1.00 16.00 147 ARG C N 1
ATOM 5089 C CA . ARG C 1 95 ? 132.255 30.804 14.478 1.00 17.14 147 ARG C CA 1
ATOM 5090 C C . ARG C 1 95 ? 132.447 31.100 13.009 1.00 17.42 147 ARG C C 1
ATOM 5091 O O . ARG C 1 95 ? 132.826 32.224 12.625 1.00 18.78 147 ARG C O 1
ATOM 5099 N N . TYR C 1 96 ? 132.205 30.161 12.096 1.00 14.73 148 TYR C N 1
ATOM 5100 C CA . TYR C 1 96 ? 132.342 30.373 10.671 1.00 15.35 148 TYR C CA 1
ATOM 5101 C C . TYR C 1 96 ? 131.274 31.324 10.139 1.00 17.17 148 TYR C C 1
ATOM 5102 O O . TYR C 1 96 ? 131.574 32.040 9.179 1.00 19.44 148 TYR C O 1
ATOM 5111 N N . GLN C 1 97 ? 130.076 31.373 10.746 1.00 14.33 149 GLN C N 1
ATOM 5112 C CA . GLN C 1 97 ? 129.092 32.351 10.316 1.00 13.84 149 GLN C CA 1
ATOM 5113 C C . GLN C 1 97 ? 129.602 33.782 10.568 1.00 13.12 149 GLN C C 1
ATOM 5114 O O . GLN C 1 97 ? 129.340 34.671 9.764 1.00 13.66 149 GLN C O 1
ATOM 5120 N N . LYS C 1 98 ? 130.329 33.940 11.675 1.00 13.32 150 LYS C N 1
ATOM 5121 C CA . LYS C 1 98 ? 130.863 35.261 12.037 1.00 13.70 150 LYS C CA 1
ATOM 5122 C C . LYS C 1 98 ? 131.788 35.810 10.972 1.00 16.27 150 LYS C C 1
ATOM 5123 O O . LYS C 1 98 ? 131.829 37.037 10.756 1.00 16.31 150 LYS C O 1
ATOM 5133 N N . THR C 1 99 ? 132.455 34.959 10.201 1.00 15.14 151 THR C N 1
ATOM 5134 C CA . THR C 1 99 ? 133.348 35.369 9.129 1.00 14.28 151 THR C CA 1
ATOM 5135 C C . THR C 1 99 ? 132.666 36.286 8.125 1.00 15.83 151 THR C C 1
ATOM 5136 O O . THR C 1 99 ? 133.268 37.233 7.591 1.00 15.41 151 THR C O 1
ATOM 5140 N N . PHE C 1 100 ? 131.387 36.005 7.810 1.00 13.26 152 PHE C N 1
ATOM 5141 C CA . PHE C 1 100 ? 130.655 36.867 6.889 1.00 13.80 152 PHE C CA 1
ATOM 5142 C C . PHE C 1 100 ? 129.696 37.817 7.614 1.00 12.35 152 PHE C C 1
ATOM 5143 O O . PHE C 1 100 ? 129.523 38.931 7.076 1.00 13.10 152 PHE C O 1
ATOM 5151 N N . THR C 1 101 ? 129.267 37.503 8.829 1.00 12.26 153 THR C N 1
ATOM 5152 C CA . THR C 1 101 ? 128.391 38.459 9.533 1.00 12.80 153 THR C CA 1
ATOM 5153 C C . THR C 1 101 ? 129.155 39.729 9.884 1.00 14.77 153 THR C C 1
ATOM 5154 O O . THR C 1 101 ? 128.568 40.829 9.860 1.00 14.78 153 THR C O 1
ATOM 5158 N N . VAL C 1 102 ? 130.474 39.640 10.130 1.00 13.69 154 VAL C N 1
ATOM 5159 C CA . VAL C 1 102 ? 131.252 40.853 10.384 1.00 14.10 154 VAL C CA 1
ATOM 5160 C C . VAL C 1 102 ? 131.197 41.835 9.224 1.00 14.52 154 VAL C C 1
ATOM 5161 O O . VAL C 1 102 ? 131.411 43.037 9.455 1.00 14.69 154 VAL C O 1
ATOM 5165 N N . ILE C 1 103 ? 130.974 41.394 8.005 1.00 12.47 155 ILE C N 1
ATOM 5166 C CA . ILE C 1 103 ? 130.857 42.264 6.844 1.00 13.35 155 ILE C CA 1
ATOM 5167 C C . ILE C 1 103 ? 129.570 43.100 6.953 1.00 14.31 155 ILE C C 1
ATOM 5168 O O . ILE C 1 103 ? 129.563 44.318 6.758 1.00 15.20 155 ILE C O 1
ATOM 5173 N N . GLU C 1 104 ? 128.484 42.421 7.319 1.00 13.28 156 GLU C N 1
ATOM 5174 C CA . GLU C 1 104 ? 127.199 43.112 7.506 1.00 14.33 156 GLU C CA 1
ATOM 5175 C C . GLU C 1 104 ? 127.239 44.029 8.718 1.00 16.04 156 GLU C C 1
ATOM 5176 O O . GLU C 1 104 ? 126.667 45.154 8.653 1.00 16.06 156 GLU C O 1
ATOM 5182 N N . LYS C 1 105 ? 127.858 43.650 9.820 1.00 14.38 157 LYS C N 1
ATOM 5183 C CA . LYS C 1 105 ? 127.936 44.470 11.019 1.00 14.47 157 LYS C CA 1
ATOM 5184 C C . LYS C 1 105 ? 128.989 45.573 10.916 1.00 17.00 157 LYS C C 1
ATOM 5185 O O . LYS C 1 105 ? 129.027 46.401 11.829 1.00 18.16 157 LYS C O 1
ATOM 5191 N N . CYS C 1 106 ? 129.800 45.578 9.878 1.00 15.14 158 CYS C N 1
ATOM 5192 C CA . CYS C 1 106 ? 130.685 46.712 9.595 1.00 13.09 158 CYS C CA 1
ATOM 5193 C C . CYS C 1 106 ? 129.790 47.835 9.065 1.00 13.20 158 CYS C C 1
ATOM 5194 O O . CYS C 1 106 ? 129.186 47.675 8.005 1.00 14.36 158 CYS C O 1
ATOM 5198 N N . PRO C 1 107 ? 129.852 49.009 9.683 1.00 14.78 159 PRO C N 1
ATOM 5199 C CA . PRO C 1 107 ? 128.981 50.106 9.272 1.00 16.29 159 PRO C CA 1
ATOM 5200 C C . PRO C 1 107 ? 129.377 50.712 7.937 1.00 15.06 159 PRO C C 1
ATOM 5201 O O . PRO C 1 107 ? 128.578 51.389 7.281 1.00 15.72 159 PRO C O 1
ATOM 5205 N N . LYS C 1 108 ? 130.630 50.501 7.501 1.00 13.19 160 LYS C N 1
ATOM 5206 C CA . LYS C 1 108 ? 131.032 51.011 6.198 1.00 14.32 160 LYS C CA 1
ATOM 5207 C C . LYS C 1 108 ? 130.442 50.155 5.096 1.00 14.20 160 LYS C C 1
ATOM 5208 O O . LYS C 1 108 ? 130.512 48.908 5.185 1.00 13.70 160 LYS C O 1
ATOM 5214 N N . PRO C 1 109 ? 130.002 50.717 3.991 1.00 12.19 161 PRO C N 1
ATOM 5215 C CA . PRO C 1 109 ? 129.598 49.991 2.800 1.00 12.04 161 PRO C CA 1
ATOM 5216 C C . PRO C 1 109 ? 130.720 49.119 2.259 1.00 15.68 161 PRO C C 1
ATOM 5217 O O . PRO C 1 109 ? 131.888 49.544 2.221 1.00 15.42 161 PRO C O 1
ATOM 5221 N N . VAL C 1 110 ? 130.352 47.890 1.911 1.00 13.04 162 VAL C N 1
ATOM 5222 C CA . VAL C 1 110 ? 131.332 46.943 1.385 1.00 14.28 162 VAL C CA 1
ATOM 5223 C C . VAL C 1 110 ? 130.897 46.528 -0.003 1.00 13.83 162 VAL C C 1
ATOM 5224 O O . VAL C 1 110 ? 129.761 46.045 -0.236 1.00 14.07 162 VAL C O 1
ATOM 5228 N N . ILE C 1 111 ? 131.787 46.696 -0.974 1.00 13.19 163 ILE C N 1
ATOM 5229 C CA . ILE C 1 111 ? 131.542 46.429 -2.372 1.00 14.41 163 ILE C CA 1
ATOM 5230 C C . ILE C 1 111 ? 132.308 45.172 -2.805 1.00 16.54 163 ILE C C 1
ATOM 5231 O O . ILE C 1 111 ? 133.541 45.151 -2.721 1.00 16.90 163 ILE C O 1
ATOM 5236 N N . ALA C 1 112 ? 131.592 44.137 -3.219 1.00 15.19 164 ALA C N 1
ATOM 5237 C CA . ALA C 1 112 ? 132.259 42.942 -3.752 1.00 15.10 164 ALA C CA 1
ATOM 5238 C C . ALA C 1 112 ? 132.415 43.113 -5.263 1.00 15.42 164 ALA C C 1
ATOM 5239 O O . ALA C 1 112 ? 131.490 43.434 -6.023 1.00 16.15 164 ALA C O 1
ATOM 5241 N N . ALA C 1 113 ? 133.628 42.849 -5.765 1.00 16.57 165 ALA C N 1
ATOM 5242 C CA . ALA C 1 113 ? 133.959 42.944 -7.184 1.00 15.77 165 ALA C CA 1
ATOM 5243 C C . ALA C 1 113 ? 134.487 41.576 -7.632 1.00 16.85 165 ALA C C 1
ATOM 5244 O O . ALA C 1 113 ? 135.641 41.202 -7.392 1.00 18.18 165 ALA C O 1
ATOM 5246 N N . ILE C 1 114 ? 133.563 40.845 -8.260 1.00 14.93 166 ILE C N 1
ATOM 5247 C CA . ILE C 1 114 ? 133.794 39.449 -8.605 1.00 15.45 166 ILE C CA 1
ATOM 5248 C C . ILE C 1 114 ? 134.201 39.220 -10.045 1.00 14.83 166 ILE C C 1
ATOM 5249 O O . ILE C 1 114 ? 133.612 39.723 -10.997 1.00 16.87 166 ILE C O 1
ATOM 5254 N N . HIS C 1 115 ? 135.252 38.426 -10.271 1.00 17.71 167 HIS C N 1
ATOM 5255 C CA . HIS C 1 115 ? 135.694 38.021 -11.592 1.00 17.79 167 HIS C CA 1
ATOM 5256 C C . HIS C 1 115 ? 135.834 36.486 -11.536 1.00 16.37 167 HIS C C 1
ATOM 5257 O O . HIS C 1 115 ? 136.068 35.928 -10.461 1.00 17.75 167 HIS C O 1
ATOM 5264 N N . GLY C 1 116 ? 135.590 35.820 -12.656 1.00 18.94 168 GLY C N 1
ATOM 5265 C CA . GLY C 1 116 ? 135.617 34.370 -12.696 1.00 17.88 168 GLY C CA 1
ATOM 5266 C C . GLY C 1 116 ? 134.634 33.756 -11.689 1.00 20.53 168 GLY C C 1
ATOM 5267 O O . GLY C 1 116 ? 133.622 34.376 -11.318 1.00 20.16 168 GLY C O 1
ATOM 5268 N N . GLY C 1 117 ? 134.910 32.544 -11.245 1.00 18.49 169 GLY C N 1
ATOM 5269 C CA . GLY C 1 117 ? 134.007 31.840 -10.346 1.00 18.14 169 GLY C CA 1
ATOM 5270 C C . GLY C 1 117 ? 133.948 32.392 -8.936 1.00 17.70 169 GLY C C 1
ATOM 5271 O O . GLY C 1 117 ? 134.923 32.809 -8.335 1.00 17.36 169 GLY C O 1
ATOM 5272 N N . CYS C 1 118 ? 132.732 32.335 -8.389 1.00 16.90 170 CYS C N 1
ATOM 5273 C CA . CYS C 1 118 ? 132.417 32.693 -7.014 1.00 16.37 170 CYS C CA 1
ATOM 5274 C C . CYS C 1 118 ? 131.567 31.530 -6.480 1.00 17.10 170 CYS C C 1
ATOM 5275 O O . CYS C 1 118 ? 130.359 31.436 -6.667 1.00 17.82 170 CYS C O 1
ATOM 5278 N N . ILE C 1 119 ? 132.268 30.567 -5.909 1.00 16.30 171 ILE C N 1
ATOM 5279 C CA . ILE C 1 119 ? 131.769 29.256 -5.562 1.00 14.32 171 ILE C CA 1
ATOM 5280 C C . ILE C 1 119 ? 131.637 29.009 -4.083 1.00 13.34 171 ILE C C 1
ATOM 5281 O O . ILE C 1 119 ? 132.489 29.329 -3.285 1.00 15.33 171 ILE C O 1
ATOM 5286 N N . GLY C 1 120 ? 130.477 28.466 -3.683 1.00 15.02 172 GLY C N 1
ATOM 5287 C CA . GLY C 1 120 ? 130.238 27.982 -2.330 1.00 15.81 172 GLY C CA 1
ATOM 5288 C C . GLY C 1 120 ? 130.333 29.075 -1.293 1.00 16.71 172 GLY C C 1
ATOM 5289 O O . GLY C 1 120 ? 129.468 29.991 -1.285 1.00 15.74 172 GLY C O 1
ATOM 5290 N N . GLY C 1 121 ? 131.388 29.051 -0.485 1.00 15.63 173 GLY C N 1
ATOM 5291 C CA . GLY C 1 121 ? 131.564 30.128 0.504 1.00 15.22 173 GLY C CA 1
ATOM 5292 C C . GLY C 1 121 ? 131.695 31.487 -0.188 1.00 14.51 173 GLY C C 1
ATOM 5293 O O . GLY C 1 121 ? 131.376 32.497 0.479 1.00 15.33 173 GLY C O 1
ATOM 5294 N N . GLY C 1 122 ? 132.019 31.621 -1.463 1.00 14.10 174 GLY C N 1
ATOM 5295 C CA . GLY C 1 122 ? 132.015 32.887 -2.182 1.00 14.37 174 GLY C CA 1
ATOM 5296 C C . GLY C 1 122 ? 130.624 33.533 -2.187 1.00 13.72 174 GLY C C 1
ATOM 5297 O O . GLY C 1 122 ? 130.508 34.757 -2.039 1.00 13.65 174 GLY C O 1
ATOM 5298 N N . VAL C 1 123 ? 129.589 32.705 -2.385 1.00 13.31 175 VAL C N 1
ATOM 5299 C CA . VAL C 1 123 ? 128.232 33.286 -2.398 1.00 13.34 175 VAL C CA 1
ATOM 5300 C C . VAL C 1 123 ? 127.851 33.704 -0.996 1.00 13.48 175 VAL C C 1
ATOM 5301 O O . VAL C 1 123 ? 127.207 34.767 -0.856 1.00 13.17 175 VAL C O 1
ATOM 5305 N N . ASP C 1 124 ? 128.209 32.981 0.048 1.00 14.09 176 ASP C N 1
ATOM 5306 C CA . ASP C 1 124 ? 127.929 33.405 1.427 1.00 13.76 176 ASP C CA 1
ATOM 5307 C C . ASP C 1 124 ? 128.636 34.741 1.683 1.00 15.42 176 ASP C C 1
ATOM 5308 O O . ASP C 1 124 ? 128.086 35.647 2.307 1.00 14.27 176 ASP C O 1
ATOM 5313 N N . LEU C 1 125 ? 129.864 34.881 1.164 1.00 12.89 177 LEU C N 1
ATOM 5314 C CA . LEU C 1 125 ? 130.603 36.114 1.336 1.00 15.52 177 LEU C CA 1
ATOM 5315 C C . LEU C 1 125 ? 129.896 37.268 0.632 1.00 14.11 177 LEU C C 1
ATOM 5316 O O . LEU C 1 125 ? 129.631 38.301 1.269 1.00 15.69 177 LEU C O 1
ATOM 5321 N N . ILE C 1 126 ? 129.635 37.151 -0.658 1.00 13.13 178 ILE C N 1
ATOM 5322 C CA . ILE C 1 126 ? 129.143 38.315 -1.413 1.00 12.57 178 ILE C CA 1
ATOM 5323 C C . ILE C 1 126 ? 127.710 38.674 -1.006 1.00 12.68 178 ILE C C 1
ATOM 5324 O O . ILE C 1 126 ? 127.350 39.855 -1.107 1.00 12.59 178 ILE C O 1
ATOM 5329 N N . SER C 1 127 ? 126.960 37.693 -0.504 1.00 15.30 179 SER C N 1
ATOM 5330 C CA . SER C 1 127 ? 125.583 38.034 -0.090 1.00 13.88 179 SER C CA 1
ATOM 5331 C C . SER C 1 127 ? 125.556 38.781 1.221 1.00 14.73 179 SER C C 1
ATOM 5332 O O . SER C 1 127 ? 124.489 39.287 1.632 1.00 15.45 179 SER C O 1
ATOM 5335 N N . ALA C 1 128 ? 126.663 38.884 1.959 1.00 13.23 180 ALA C N 1
ATOM 5336 C CA . ALA C 1 128 ? 126.826 39.668 3.153 1.00 13.50 180 ALA C CA 1
ATOM 5337 C C . ALA C 1 128 ? 127.402 41.072 2.825 1.00 13.05 180 ALA C C 1
ATOM 5338 O O . ALA C 1 128 ? 127.461 41.908 3.714 1.00 14.80 180 ALA C O 1
ATOM 5340 N N . CYS C 1 129 ? 127.817 41.231 1.567 1.00 11.57 181 CYS C N 1
ATOM 5341 C CA . CYS C 1 129 ? 128.313 42.566 1.151 1.00 14.05 181 CYS C CA 1
ATOM 5342 C C . CYS C 1 129 ? 127.120 43.446 0.776 1.00 15.15 181 CYS C C 1
ATOM 5343 O O . CYS C 1 129 ? 125.993 42.918 0.685 1.00 14.30 181 CYS C O 1
ATOM 5346 N N . ASP C 1 130 ? 127.371 44.744 0.579 1.00 14.18 182 ASP C N 1
ATOM 5347 C CA . ASP C 1 130 ? 126.249 45.636 0.232 1.00 14.36 182 ASP C CA 1
ATOM 5348 C C . ASP C 1 130 ? 126.026 45.782 -1.242 1.00 14.88 182 ASP C C 1
ATOM 5349 O O . ASP C 1 130 ? 124.861 45.857 -1.669 1.00 14.59 182 ASP C O 1
ATOM 5354 N N . ILE C 1 131 ? 127.065 45.940 -2.065 1.00 12.53 183 ILE C N 1
ATOM 5355 C CA . ILE C 1 131 ? 126.929 46.180 -3.497 1.00 12.02 183 ILE C CA 1
ATOM 5356 C C . ILE C 1 131 ? 127.778 45.137 -4.215 1.00 14.33 183 ILE C C 1
ATOM 5357 O O . ILE C 1 131 ? 128.872 44.847 -3.711 1.00 15.58 183 ILE C O 1
ATOM 5362 N N . ARG C 1 132 ? 127.263 44.578 -5.279 1.00 14.30 184 ARG C N 1
ATOM 5363 C CA . ARG C 1 132 ? 128.006 43.521 -5.992 1.00 13.87 184 ARG C CA 1
ATOM 5364 C C . ARG C 1 132 ? 128.149 43.860 -7.457 1.00 16.74 184 ARG C C 1
ATOM 5365 O O . ARG C 1 132 ? 127.174 44.148 -8.155 1.00 16.11 184 ARG C O 1
ATOM 5373 N N . TYR C 1 133 ? 129.407 43.885 -7.930 1.00 14.66 185 TYR C N 1
ATOM 5374 C CA . TYR C 1 133 ? 129.725 44.093 -9.333 1.00 14.86 185 TYR C CA 1
ATOM 5375 C C . TYR C 1 133 ? 130.460 42.823 -9.830 1.00 15.75 185 TYR C C 1
ATOM 5376 O O . TYR C 1 133 ? 131.055 42.150 -8.997 1.00 15.75 185 TYR C O 1
ATOM 5385 N N . CYS C 1 134 ? 130.350 42.548 -11.114 1.00 15.71 186 CYS C N 1
ATOM 5386 C CA . CYS C 1 134 ? 131.095 41.394 -11.626 1.00 17.14 186 CYS C CA 1
ATOM 5387 C C . CYS C 1 134 ? 131.550 41.620 -13.060 1.00 19.13 186 CYS C C 1
ATOM 5388 O O . CYS C 1 134 ? 131.185 42.589 -13.733 1.00 18.68 186 CYS C O 1
ATOM 5391 N N . THR C 1 135 ? 132.393 40.687 -13.508 1.00 18.44 187 THR C N 1
ATOM 5392 C CA . THR C 1 135 ? 132.881 40.709 -14.877 1.00 18.38 187 THR C CA 1
ATOM 5393 C C . THR C 1 135 ? 132.008 39.822 -15.747 1.00 19.53 187 THR C C 1
ATOM 5394 O O . THR C 1 135 ? 131.310 38.910 -15.286 1.00 18.76 187 THR C O 1
ATOM 5398 N N . GLN C 1 136 ? 132.171 39.932 -17.070 1.00 19.69 188 GLN C N 1
ATOM 5399 C CA . GLN C 1 136 ? 131.427 39.123 -18.017 1.00 21.23 188 GLN C CA 1
ATOM 5400 C C . GLN C 1 136 ? 131.692 37.628 -17.888 1.00 21.61 188 GLN C C 1
ATOM 5401 O O . GLN C 1 136 ? 130.770 36.859 -18.173 1.00 21.21 188 GLN C O 1
ATOM 5407 N N . ASP C 1 137 ? 132.891 37.221 -17.473 1.00 20.91 189 ASP C N 1
ATOM 5408 C CA . ASP C 1 137 ? 133.203 35.808 -17.320 1.00 21.42 189 ASP C CA 1
ATOM 5409 C C . ASP C 1 137 ? 132.880 35.286 -15.925 1.00 22.34 189 ASP C C 1
ATOM 5410 O O . ASP C 1 137 ? 133.217 34.148 -15.609 1.00 21.18 189 ASP C O 1
ATOM 5415 N N . ALA C 1 138 ? 132.230 36.097 -15.071 1.00 18.84 190 ALA C N 1
ATOM 5416 C CA . ALA C 1 138 ? 132.011 35.619 -13.715 1.00 17.33 190 ALA C CA 1
ATOM 5417 C C . ALA C 1 138 ? 130.845 34.632 -13.634 1.00 19.14 190 ALA C C 1
ATOM 5418 O O . ALA C 1 138 ? 130.013 34.562 -14.529 1.00 19.41 190 ALA C O 1
ATOM 5420 N N . PHE C 1 139 ? 130.868 33.840 -12.560 1.00 18.68 191 PHE C N 1
ATOM 5421 C CA . PHE C 1 139 ? 129.739 32.926 -12.333 1.00 15.71 191 PHE C CA 1
ATOM 5422 C C . PHE C 1 139 ? 129.642 32.677 -10.840 1.00 16.97 191 PHE C C 1
ATOM 5423 O O . PHE C 1 139 ? 130.541 32.913 -10.038 1.00 17.62 191 PHE C O 1
ATOM 5431 N N . PHE C 1 140 ? 128.410 32.295 -10.457 1.00 16.40 192 PHE C N 1
ATOM 5432 C CA . PHE C 1 140 ? 128.075 32.151 -9.048 1.00 16.47 192 PHE C CA 1
ATOM 5433 C C . PHE C 1 140 ? 127.508 30.756 -8.821 1.00 13.50 192 PHE C C 1
ATOM 5434 O O . PHE C 1 140 ? 126.765 30.289 -9.701 1.00 18.36 192 PHE C O 1
ATOM 5442 N N . GLN C 1 141 ? 127.793 30.132 -7.690 1.00 15.65 193 GLN C N 1
ATOM 5443 C CA . GLN C 1 141 ? 127.310 28.764 -7.526 1.00 16.40 193 GLN C CA 1
ATOM 5444 C C . GLN C 1 141 ? 127.089 28.414 -6.077 1.00 14.42 193 GLN C C 1
ATOM 5445 O O . GLN C 1 141 ? 128.007 28.480 -5.258 1.00 16.05 193 GLN C O 1
ATOM 5451 N N . VAL C 1 142 ? 125.835 28.084 -5.715 1.00 15.07 194 VAL C N 1
ATOM 5452 C CA . VAL C 1 142 ? 125.538 27.691 -4.328 1.00 15.85 194 VAL C CA 1
ATOM 5453 C C . VAL C 1 142 ? 125.847 26.204 -4.270 1.00 16.61 194 VAL C C 1
ATOM 5454 O O . VAL C 1 142 ? 125.000 25.328 -4.441 1.00 17.14 194 VAL C O 1
ATOM 5458 N N . LYS C 1 143 ? 127.143 25.901 -4.196 1.00 15.72 195 LYS C N 1
ATOM 5459 C CA . LYS C 1 143 ? 127.684 24.570 -4.377 1.00 16.90 195 LYS C CA 1
ATOM 5460 C C . LYS C 1 143 ? 127.411 23.581 -3.275 1.00 16.15 195 LYS C C 1
ATOM 5461 O O . LYS C 1 143 ? 127.521 22.381 -3.525 1.00 18.69 195 LYS C O 1
ATOM 5467 N N . GLU C 1 144 ? 127.011 24.023 -2.100 1.00 17.00 196 GLU C N 1
ATOM 5468 C CA . GLU C 1 144 ? 126.975 23.188 -0.916 1.00 16.77 196 GLU C CA 1
ATOM 5469 C C . GLU C 1 144 ? 126.228 21.882 -1.056 1.00 17.80 196 GLU C C 1
ATOM 5470 O O . GLU C 1 144 ? 126.739 20.895 -0.482 1.00 17.38 196 GLU C O 1
ATOM 5476 N N . VAL C 1 145 ? 125.085 21.760 -1.748 1.00 17.13 197 VAL C N 1
ATOM 5477 C CA . VAL C 1 145 ? 124.409 20.466 -1.798 1.00 18.03 197 VAL C CA 1
ATOM 5478 C C . VAL C 1 145 ? 125.283 19.396 -2.463 1.00 19.71 197 VAL C C 1
ATOM 5479 O O . VAL C 1 145 ? 125.147 18.221 -2.104 1.00 19.41 197 VAL C O 1
ATOM 5483 N N . ASP C 1 146 ? 126.168 19.799 -3.356 1.00 18.48 198 ASP C N 1
ATOM 5484 C CA . ASP C 1 146 ? 127.100 18.883 -4.005 1.00 19.84 198 ASP C CA 1
ATOM 5485 C C . ASP C 1 146 ? 128.148 18.366 -3.031 1.00 21.25 198 ASP C C 1
ATOM 5486 O O . ASP C 1 146 ? 128.841 17.384 -3.376 1.00 23.39 198 ASP C O 1
ATOM 5491 N N . VAL C 1 147 ? 128.305 18.968 -1.872 1.00 19.68 199 VAL C N 1
ATOM 5492 C CA . VAL C 1 147 ? 129.243 18.559 -0.845 1.00 20.44 199 VAL C CA 1
ATOM 5493 C C . VAL C 1 147 ? 128.519 17.759 0.228 1.00 20.16 199 VAL C C 1
ATOM 5494 O O . VAL C 1 147 ? 129.114 17.314 1.215 1.00 20.31 199 VAL C O 1
ATOM 5498 N N . GLY C 1 148 ? 127.168 17.676 0.138 1.00 18.58 200 GLY C N 1
ATOM 5499 C CA . GLY C 1 148 ? 126.438 16.885 1.126 1.00 19.12 200 GLY C CA 1
ATOM 5500 C C . GLY C 1 148 ? 125.884 17.658 2.307 1.00 16.25 200 GLY C C 1
ATOM 5501 O O . GLY C 1 148 ? 125.520 17.083 3.339 1.00 16.26 200 GLY C O 1
ATOM 5502 N N . LEU C 1 149 ? 125.876 18.992 2.207 1.00 17.81 201 LEU C N 1
ATOM 5503 C CA . LEU C 1 149 ? 125.350 19.801 3.294 1.00 16.63 201 LEU C CA 1
ATOM 5504 C C . LEU C 1 149 ? 124.532 20.994 2.783 1.00 14.46 201 LEU C C 1
ATOM 5505 O O . LEU C 1 149 ? 124.669 21.412 1.642 1.00 14.74 201 LEU C O 1
ATOM 5510 N N . ALA C 1 150 ? 123.684 21.486 3.680 1.00 17.40 202 ALA C N 1
ATOM 5511 C CA . ALA C 1 150 ? 122.908 22.687 3.386 1.00 13.47 202 ALA C CA 1
ATOM 5512 C C . ALA C 1 150 ? 123.855 23.846 3.759 1.00 13.09 202 ALA C C 1
ATOM 5513 O O . ALA C 1 150 ? 124.343 23.845 4.876 1.00 14.58 202 ALA C O 1
ATOM 5515 N N . ALA C 1 151 ? 123.986 24.823 2.858 1.00 13.26 203 ALA C N 1
ATOM 5516 C CA . ALA C 1 151 ? 124.868 25.958 3.186 1.00 15.08 203 ALA C CA 1
ATOM 5517 C C . ALA C 1 151 ? 124.580 26.538 4.552 1.00 15.18 203 ALA C C 1
ATOM 5518 O O . ALA C 1 151 ? 123.406 26.849 4.814 1.00 15.35 203 ALA C O 1
ATOM 5520 N N . ASP C 1 152 ? 125.588 26.795 5.392 1.00 14.11 204 ASP C N 1
ATOM 5521 C CA . ASP C 1 152 ? 125.307 27.261 6.742 1.00 12.77 204 ASP C CA 1
ATOM 5522 C C . ASP C 1 152 ? 126.020 28.551 7.135 1.00 14.22 204 ASP C C 1
ATOM 5523 O O . ASP C 1 152 ? 125.848 28.950 8.292 1.00 14.79 204 ASP C O 1
ATOM 5528 N N . VAL C 1 153 ? 126.734 29.185 6.208 1.00 14.45 205 VAL C N 1
ATOM 5529 C CA . VAL C 1 153 ? 127.459 30.379 6.669 1.00 13.94 205 VAL C CA 1
ATOM 5530 C C . VAL C 1 153 ? 126.925 31.671 6.088 1.00 14.30 205 VAL C C 1
ATOM 5531 O O . VAL C 1 153 ? 127.566 32.720 6.130 1.00 13.83 205 VAL C O 1
ATOM 5535 N N . GLY C 1 154 ? 125.693 31.634 5.582 1.00 13.79 206 GLY C N 1
ATOM 5536 C CA . GLY C 1 154 ? 124.946 32.845 5.274 1.00 14.12 206 GLY C CA 1
ATOM 5537 C C . GLY C 1 154 ? 124.160 32.867 4.001 1.00 13.93 206 GLY C C 1
ATOM 5538 O O . GLY C 1 154 ? 123.190 33.660 3.899 1.00 14.31 206 GLY C O 1
ATOM 5539 N N . THR C 1 155 ? 124.498 32.072 2.997 1.00 12.79 207 THR C N 1
ATOM 5540 C CA . THR C 1 155 ? 123.787 32.096 1.738 1.00 13.89 207 THR C CA 1
ATOM 5541 C C . THR C 1 155 ? 122.285 31.895 1.915 1.00 14.22 207 THR C C 1
ATOM 5542 O O . THR C 1 155 ? 121.516 32.650 1.344 1.00 14.35 207 THR C O 1
ATOM 5546 N N . LEU C 1 156 ? 121.888 30.895 2.699 1.00 12.79 208 LEU C N 1
ATOM 5547 C CA . LEU C 1 156 ? 120.417 30.675 2.738 1.00 12.18 208 LEU C CA 1
ATOM 5548 C C . LEU C 1 156 ? 119.711 31.792 3.498 1.00 15.39 208 LEU C C 1
ATOM 5549 O O . LEU C 1 156 ? 118.515 32.046 3.298 1.00 14.54 208 LEU C O 1
ATOM 5554 N N . GLN C 1 157 ? 120.433 32.448 4.415 1.00 11.24 209 GLN C N 1
ATOM 5555 C CA . GLN C 1 157 ? 119.858 33.513 5.229 1.00 11.99 209 GLN C CA 1
ATOM 5556 C C . GLN C 1 157 ? 119.814 34.843 4.487 1.00 15.25 209 GLN C C 1
ATOM 5557 O O . GLN C 1 157 ? 118.864 35.634 4.682 1.00 13.81 209 GLN C O 1
ATOM 5563 N N . ARG C 1 158 ? 120.797 35.117 3.642 1.00 13.38 210 ARG C N 1
ATOM 5564 C CA . ARG C 1 158 ? 120.911 36.401 2.977 1.00 12.25 210 ARG C CA 1
ATOM 5565 C C . ARG C 1 158 ? 120.661 36.434 1.492 1.00 14.46 210 ARG C C 1
ATOM 5566 O O . ARG C 1 158 ? 120.146 37.448 0.991 1.00 13.43 210 ARG C O 1
ATOM 5574 N N . LEU C 1 159 ? 120.962 35.396 0.724 1.00 14.91 211 LEU C N 1
ATOM 5575 C CA . LEU C 1 159 ? 120.749 35.436 -0.713 1.00 13.80 211 LEU C CA 1
ATOM 5576 C C . LEU C 1 159 ? 119.312 35.739 -1.102 1.00 13.95 211 LEU C C 1
ATOM 5577 O O . LEU C 1 159 ? 119.056 36.622 -1.932 1.00 13.52 211 LEU C O 1
ATOM 5582 N N . PRO C 1 160 ? 118.321 35.114 -0.481 1.00 14.38 212 PRO C N 1
ATOM 5583 C CA . PRO C 1 160 ? 116.921 35.392 -0.739 1.00 14.77 212 PRO C CA 1
ATOM 5584 C C . PRO C 1 160 ? 116.504 36.801 -0.341 1.00 15.57 212 PRO C C 1
ATOM 5585 O O . PRO C 1 160 ? 115.405 37.248 -0.706 1.00 17.24 212 PRO C O 1
ATOM 5589 N N . LYS C 1 161 ? 117.341 37.502 0.424 1.00 14.95 213 LYS C N 1
ATOM 5590 C CA . LYS C 1 161 ? 117.044 38.861 0.835 1.00 12.58 213 LYS C CA 1
ATOM 5591 C C . LYS C 1 161 ? 117.950 39.840 0.095 1.00 15.54 213 LYS C C 1
ATOM 5592 O O . LYS C 1 161 ? 118.005 40.995 0.541 1.00 18.48 213 LYS C O 1
ATOM 5598 N N . VAL C 1 162 ? 118.556 39.446 -1.009 1.00 12.61 214 VAL C N 1
ATOM 5599 C CA . VAL C 1 162 ? 119.275 40.432 -1.823 1.00 13.18 214 VAL C CA 1
ATOM 5600 C C . VAL C 1 162 ? 118.744 40.436 -3.236 1.00 14.41 214 VAL C C 1
ATOM 5601 O O . VAL C 1 162 ? 119.085 41.345 -3.999 1.00 13.85 214 VAL C O 1
ATOM 5605 N N . ILE C 1 163 ? 117.914 39.472 -3.630 1.00 14.84 215 ILE C N 1
ATOM 5606 C CA . ILE C 1 163 ? 117.269 39.455 -4.924 1.00 14.81 215 ILE C CA 1
ATOM 5607 C C . ILE C 1 163 ? 115.794 39.044 -4.753 1.00 14.52 215 ILE C C 1
ATOM 5608 O O . ILE C 1 163 ? 115.455 38.459 -3.731 1.00 16.15 215 ILE C O 1
ATOM 5613 N N . GLY C 1 164 ? 115.006 39.304 -5.790 1.00 14.88 216 GLY C N 1
ATOM 5614 C CA . GLY C 1 164 ? 113.575 39.054 -5.705 1.00 17.09 216 GLY C CA 1
ATOM 5615 C C . GLY C 1 164 ? 113.072 37.699 -6.129 1.00 18.08 216 GLY C C 1
ATOM 5616 O O . GLY C 1 164 ? 112.023 37.281 -5.622 1.00 17.58 216 GLY C O 1
ATOM 5617 N N . ASN C 1 165 ? 113.725 37.076 -7.094 1.00 15.60 217 ASN C N 1
ATOM 5618 C CA . ASN C 1 165 ? 113.198 35.845 -7.697 1.00 15.88 217 ASN C CA 1
ATOM 5619 C C . ASN C 1 165 ? 113.456 34.614 -6.837 1.00 17.48 217 ASN C C 1
ATOM 5620 O O . ASN C 1 165 ? 114.527 33.996 -6.917 1.00 17.70 217 ASN C O 1
ATOM 5625 N N . ARG C 1 166 ? 112.459 34.220 -6.036 1.00 14.26 218 ARG C N 1
ATOM 5626 C CA . ARG C 1 166 ? 112.646 33.060 -5.164 1.00 14.97 218 ARG C CA 1
ATOM 5627 C C . ARG C 1 166 ? 112.675 31.740 -5.933 1.00 13.64 218 ARG C C 1
ATOM 5628 O O . ARG C 1 166 ? 113.399 30.821 -5.458 1.00 14.88 218 ARG C O 1
ATOM 5636 N N . SER C 1 167 ? 111.989 31.632 -7.071 1.00 14.42 219 SER C N 1
ATOM 5637 C CA . SER C 1 167 ? 112.092 30.370 -7.829 1.00 14.86 219 SER C CA 1
ATOM 5638 C C . SER C 1 167 ? 113.537 30.122 -8.269 1.00 13.47 219 SER C C 1
ATOM 5639 O O . SER C 1 167 ? 114.025 28.993 -8.139 1.00 15.87 219 SER C O 1
ATOM 5642 N N . LEU C 1 168 ? 114.206 31.166 -8.758 1.00 16.51 220 LEU C N 1
ATOM 5643 C CA . LEU C 1 168 ? 115.612 31.066 -9.143 1.00 15.27 220 LEU C CA 1
ATOM 5644 C C . LEU C 1 168 ? 116.481 30.710 -7.952 1.00 16.31 220 LEU C C 1
ATOM 5645 O O . LEU C 1 168 ? 117.356 29.834 -8.027 1.00 16.37 220 LEU C O 1
ATOM 5650 N N . VAL C 1 169 ? 116.293 31.348 -6.795 1.00 15.24 221 VAL C N 1
ATOM 5651 C CA . VAL C 1 169 ? 117.074 31.066 -5.602 1.00 15.74 221 VAL C CA 1
ATOM 5652 C C . VAL C 1 169 ? 116.951 29.590 -5.227 1.00 17.20 221 VAL C C 1
ATOM 5653 O O . VAL C 1 169 ? 117.945 28.923 -4.931 1.00 16.09 221 VAL C O 1
ATOM 5657 N N . ASN C 1 170 ? 115.716 29.062 -5.269 1.00 15.00 222 ASN C N 1
ATOM 5658 C CA . ASN C 1 170 ? 115.493 27.669 -4.947 1.00 15.07 222 ASN C CA 1
ATOM 5659 C C . ASN C 1 170 ? 116.157 26.752 -5.968 1.00 14.85 222 ASN C C 1
ATOM 5660 O O . ASN C 1 170 ? 116.805 25.774 -5.543 1.00 15.78 222 ASN C O 1
ATOM 5665 N N . GLU C 1 171 ? 116.036 27.082 -7.246 1.00 15.17 223 GLU C N 1
ATOM 5666 C CA . GLU C 1 171 ? 116.706 26.226 -8.227 1.00 16.47 223 GLU C CA 1
ATOM 5667 C C . GLU C 1 171 ? 118.220 26.251 -8.025 1.00 15.98 223 GLU C C 1
ATOM 5668 O O . GLU C 1 171 ? 118.868 25.179 -8.050 1.00 17.29 223 GLU C O 1
ATOM 5674 N N . LEU C 1 172 ? 118.797 27.431 -7.806 1.00 15.62 224 LEU C N 1
ATOM 5675 C CA . LEU C 1 172 ? 120.249 27.470 -7.604 1.00 15.37 224 LEU C CA 1
ATOM 5676 C C . LEU C 1 172 ? 120.667 26.645 -6.411 1.00 15.84 224 LEU C C 1
ATOM 5677 O O . LEU C 1 172 ? 121.680 25.917 -6.421 1.00 15.82 224 LEU C O 1
ATOM 5682 N N . THR C 1 173 ? 119.953 26.738 -5.295 1.00 16.63 225 THR C N 1
ATOM 5683 C CA . THR C 1 173 ? 120.260 26.049 -4.072 1.00 16.91 225 THR C CA 1
ATOM 5684 C C . THR C 1 173 ? 120.116 24.535 -4.194 1.00 15.61 225 THR C C 1
ATOM 5685 O O . THR C 1 173 ? 120.979 23.779 -3.719 1.00 17.61 225 THR C O 1
ATOM 5689 N N . PHE C 1 174 ? 118.994 24.095 -4.769 1.00 14.60 226 PHE C N 1
ATOM 5690 C CA . PHE C 1 174 ? 118.772 22.642 -4.802 1.00 16.79 226 PHE C CA 1
ATOM 5691 C C . PHE C 1 174 ? 119.585 21.890 -5.847 1.00 17.33 226 PHE C C 1
ATOM 5692 O O . PHE C 1 174 ? 119.747 20.663 -5.670 1.00 18.09 226 PHE C O 1
ATOM 5700 N N . THR C 1 175 ? 120.022 22.576 -6.883 1.00 16.37 227 THR C N 1
ATOM 5701 C CA . THR C 1 175 ? 120.780 21.906 -7.944 1.00 16.60 227 THR C CA 1
ATOM 5702 C C . THR C 1 175 ? 122.275 22.218 -7.863 1.00 18.53 227 THR C C 1
ATOM 5703 O O . THR C 1 175 ? 123.052 21.579 -8.603 1.00 17.92 227 THR C O 1
ATOM 5707 N N . ALA C 1 176 ? 122.661 23.284 -7.184 1.00 17.70 228 ALA C N 1
ATOM 5708 C CA . ALA C 1 176 ? 124.059 23.743 -7.197 1.00 19.47 228 ALA C CA 1
ATOM 5709 C C . ALA C 1 176 ? 124.542 24.105 -8.593 1.00 19.49 228 ALA C C 1
ATOM 5710 O O . ALA C 1 176 ? 125.765 24.054 -8.847 1.00 20.04 228 ALA C O 1
ATOM 5712 N N . ARG C 1 177 ? 123.687 24.522 -9.521 1.00 18.67 229 ARG C N 1
ATOM 5713 C CA . ARG C 1 177 ? 124.108 24.863 -10.862 1.00 17.69 229 ARG C CA 1
ATOM 5714 C C . ARG C 1 177 ? 124.744 26.256 -10.872 1.00 19.67 229 ARG C C 1
ATOM 5715 O O . ARG C 1 177 ? 124.487 27.109 -10.034 1.00 18.77 229 ARG C O 1
ATOM 5723 N N . LYS C 1 178 ? 125.576 26.469 -11.881 1.00 19.03 230 LYS C N 1
ATOM 5724 C CA . LYS C 1 178 ? 126.235 27.771 -12.033 1.00 17.70 230 LYS C CA 1
ATOM 5725 C C . LYS C 1 178 ? 125.277 28.791 -12.628 1.00 19.06 230 LYS C C 1
ATOM 5726 O O . LYS C 1 178 ? 124.453 28.489 -13.516 1.00 19.82 230 LYS C O 1
ATOM 5732 N N . MET C 1 179 ? 125.431 30.030 -12.175 1.00 17.99 231 MET C N 1
ATOM 5733 C CA . MET C 1 179 ? 124.682 31.142 -12.757 1.00 17.68 231 MET C CA 1
ATOM 5734 C C . MET C 1 179 ? 125.730 32.094 -13.336 1.00 17.22 231 MET C C 1
ATOM 5735 O O . MET C 1 179 ? 126.562 32.575 -12.558 1.00 17.04 231 MET C O 1
ATOM 5740 N N . MET C 1 180 ? 125.666 32.328 -14.639 1.00 17.39 232 MET C N 1
ATOM 5741 C CA . MET C 1 180 ? 126.684 33.143 -15.304 1.00 21.26 232 MET C CA 1
ATOM 5742 C C . MET C 1 180 ? 126.332 34.615 -15.172 1.00 19.94 232 MET C C 1
ATOM 5743 O O . MET C 1 180 ? 125.297 34.939 -14.593 1.00 19.92 232 MET C O 1
ATOM 5748 N N . ALA C 1 181 ? 127.186 35.522 -15.641 1.00 21.35 233 ALA C N 1
ATOM 5749 C CA . ALA C 1 181 ? 127.037 36.942 -15.390 1.00 22.93 233 ALA C CA 1
ATOM 5750 C C . ALA C 1 181 ? 125.767 37.571 -15.923 1.00 23.14 233 ALA C C 1
ATOM 5751 O O . ALA C 1 181 ? 125.140 38.401 -15.242 1.00 22.22 233 ALA C O 1
ATOM 5753 N N . ASP C 1 182 ? 125.393 37.201 -17.144 1.00 20.82 234 ASP C N 1
ATOM 5754 C CA . ASP C 1 182 ? 124.205 37.738 -17.787 1.00 23.66 234 ASP C CA 1
ATOM 5755 C C . ASP C 1 182 ? 122.958 37.477 -16.933 1.00 21.05 234 ASP C C 1
ATOM 5756 O O . ASP C 1 182 ? 122.200 38.418 -16.720 1.00 21.29 234 ASP C O 1
ATOM 5761 N N . GLU C 1 183 ? 122.840 36.253 -16.456 1.00 21.51 235 GLU C N 1
ATOM 5762 C CA . GLU C 1 183 ? 121.722 35.892 -15.586 1.00 20.93 235 GLU C CA 1
ATOM 5763 C C . GLU C 1 183 ? 121.869 36.505 -14.209 1.00 19.86 235 GLU C C 1
ATOM 5764 O O . GLU C 1 183 ? 120.887 36.942 -13.598 1.00 20.35 235 GLU C O 1
ATOM 5770 N N . ALA C 1 184 ? 123.084 36.620 -13.675 1.00 18.76 236 ALA C N 1
ATOM 5771 C CA . ALA C 1 184 ? 123.318 37.256 -12.392 1.00 19.27 236 ALA C CA 1
ATOM 5772 C C . ALA C 1 184 ? 122.856 38.718 -12.441 1.00 19.63 236 ALA C C 1
ATOM 5773 O O . ALA C 1 184 ? 122.245 39.186 -11.467 1.00 18.75 236 ALA C O 1
ATOM 5775 N N . LEU C 1 185 ? 123.153 39.424 -13.526 1.00 18.88 237 LEU C N 1
ATOM 5776 C CA . LEU C 1 185 ? 122.703 40.813 -13.673 1.00 19.17 237 LEU C CA 1
ATOM 5777 C C . LEU C 1 185 ? 121.185 40.894 -13.792 1.00 20.15 237 LEU C C 1
ATOM 5778 O O . LEU C 1 185 ? 120.501 41.661 -13.105 1.00 19.88 237 LEU C O 1
ATOM 5783 N N . ASP C 1 186 ? 120.622 40.014 -14.636 1.00 19.48 238 ASP C N 1
ATOM 5784 C CA . ASP C 1 186 ? 119.168 39.970 -14.805 1.00 19.89 238 ASP C CA 1
ATOM 5785 C C . ASP C 1 186 ? 118.443 39.739 -13.494 1.00 19.97 238 ASP C C 1
ATOM 5786 O O . ASP C 1 186 ? 117.382 40.327 -13.231 1.00 22.15 238 ASP C O 1
ATOM 5791 N N . SER C 1 187 ? 119.003 38.876 -12.647 1.00 17.54 239 SER C N 1
ATOM 5792 C CA . SER C 1 187 ? 118.436 38.547 -11.345 1.00 16.24 239 SER C CA 1
ATOM 5793 C C . SER C 1 187 ? 118.541 39.708 -10.363 1.00 17.56 239 SER C C 1
ATOM 5794 O O . SER C 1 187 ? 117.914 39.657 -9.309 1.00 17.29 239 SER C O 1
ATOM 5797 N N . GLY C 1 188 ? 119.537 40.573 -10.601 1.00 16.65 240 GLY C N 1
ATOM 5798 C CA . GLY C 1 188 ? 119.814 41.650 -9.667 1.00 17.60 240 GLY C CA 1
ATOM 5799 C C . GLY C 1 188 ? 120.845 41.271 -8.638 1.00 16.90 240 GLY C C 1
ATOM 5800 O O . GLY C 1 188 ? 121.165 42.083 -7.766 1.00 18.26 240 GLY C O 1
ATOM 5801 N N . LEU C 1 189 ? 121.420 40.057 -8.702 1.00 16.80 241 LEU C N 1
ATOM 5802 C CA . LEU C 1 189 ? 122.433 39.703 -7.681 1.00 15.43 241 LEU C CA 1
ATOM 5803 C C . LEU C 1 189 ? 123.625 40.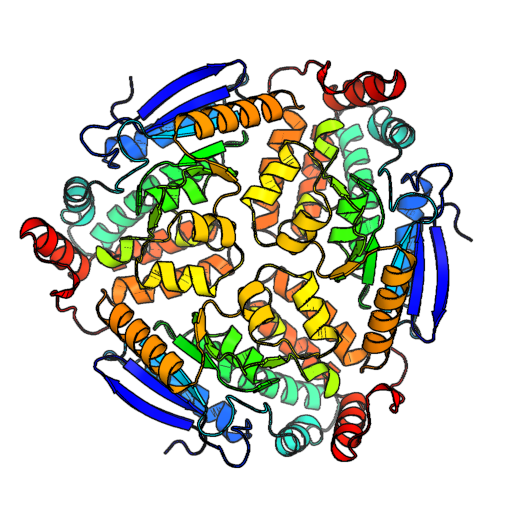656 -7.821 1.00 15.09 241 LEU C C 1
ATOM 5804 O O . LEU C 1 189 ? 124.210 41.053 -6.822 1.00 16.93 241 LEU C O 1
ATOM 5809 N N . VAL C 1 190 ? 123.986 40.930 -9.070 1.00 17.57 242 VAL C N 1
ATOM 5810 C CA . VAL C 1 190 ? 124.982 41.985 -9.303 1.00 18.49 242 VAL C CA 1
ATOM 5811 C C . VAL C 1 190 ? 124.249 43.186 -9.878 1.00 17.98 242 VAL C C 1
ATOM 5812 O O . VAL C 1 190 ? 123.242 42.923 -10.550 1.00 20.57 242 VAL C O 1
ATOM 5816 N N . SER C 1 191 ? 124.739 44.403 -9.643 1.00 18.55 243 SER C N 1
ATOM 5817 C CA . SER C 1 191 ? 123.975 45.527 -10.223 1.00 20.03 243 SER C CA 1
ATOM 5818 C C . SER C 1 191 ? 124.696 46.088 -11.428 1.00 19.38 243 SER C C 1
ATOM 5819 O O . SER C 1 191 ? 124.110 46.901 -12.168 1.00 18.23 243 SER C O 1
ATOM 5822 N N . ARG C 1 192 ? 125.934 45.672 -11.716 1.00 19.41 244 ARG C N 1
ATOM 5823 C CA . ARG C 1 192 ? 126.656 46.087 -12.915 1.00 19.73 244 ARG C CA 1
ATOM 5824 C C . ARG C 1 192 ? 127.618 44.971 -13.360 1.00 19.12 244 ARG C C 1
ATOM 5825 O O . ARG C 1 192 ? 128.204 44.328 -12.494 1.00 18.38 244 ARG C O 1
ATOM 5833 N N . VAL C 1 193 ? 127.787 44.814 -14.661 1.00 21.69 245 VAL C N 1
ATOM 5834 C CA . VAL C 1 193 ? 128.705 43.846 -15.256 1.00 20.89 245 VAL C CA 1
ATOM 5835 C C . VAL C 1 193 ? 129.705 44.615 -16.128 1.00 23.28 245 VAL C C 1
ATOM 5836 O O . VAL C 1 193 ? 129.327 45.564 -16.824 1.00 24.60 245 VAL C O 1
ATOM 5840 N N . PHE C 1 194 ? 130.979 44.265 -16.035 1.00 20.55 246 PHE C N 1
ATOM 5841 C CA . PHE C 1 194 ? 132.081 44.905 -16.758 1.00 22.21 246 PHE C CA 1
ATOM 5842 C C . PHE C 1 194 ? 132.782 43.894 -17.652 1.00 25.37 246 PHE C C 1
ATOM 5843 O O . PHE C 1 194 ? 132.819 42.698 -17.351 1.00 23.67 246 PHE C O 1
ATOM 5851 N N . PRO C 1 195 ? 133.403 44.339 -18.743 1.00 25.38 247 PRO C N 1
ATOM 5852 C CA . PRO C 1 195 ? 134.054 43.444 -19.690 1.00 26.19 247 PRO C CA 1
ATOM 5853 C C . PRO C 1 195 ? 135.229 42.691 -19.111 1.00 24.13 247 PRO C C 1
ATOM 5854 O O . PRO C 1 195 ? 135.448 41.534 -19.487 1.00 28.62 247 PRO C O 1
ATOM 5858 N N . ASP C 1 196 ? 135.988 43.302 -18.205 1.00 24.75 248 ASP C N 1
ATOM 5859 C CA . ASP C 1 196 ? 137.137 42.642 -17.596 1.00 24.56 248 ASP C CA 1
ATOM 5860 C C . ASP C 1 196 ? 137.400 43.160 -16.193 1.00 22.85 248 ASP C C 1
ATOM 5861 O O . ASP C 1 196 ? 136.799 44.162 -15.750 1.00 21.66 248 ASP C O 1
ATOM 5866 N N . LYS C 1 197 ? 138.290 42.508 -15.473 1.00 21.26 249 LYS C N 1
ATOM 5867 C CA . LYS C 1 197 ? 138.598 42.808 -14.084 1.00 22.19 249 LYS C CA 1
ATOM 5868 C C . LYS C 1 197 ? 139.125 44.211 -13.858 1.00 22.96 249 LYS C C 1
ATOM 5869 O O . LYS C 1 197 ? 138.739 44.870 -12.886 1.00 22.17 249 LYS C O 1
ATOM 5875 N N . ASP C 1 198 ? 140.040 44.676 -14.727 1.00 21.45 250 ASP C N 1
ATOM 5876 C CA . ASP C 1 198 ? 140.589 46.019 -14.530 1.00 23.72 250 ASP C CA 1
ATOM 5877 C C . ASP C 1 198 ? 139.503 47.081 -14.610 1.00 21.04 250 ASP C C 1
ATOM 5878 O O . ASP C 1 198 ? 139.484 47.994 -13.771 1.00 22.17 250 ASP C O 1
ATOM 5886 N N . VAL C 1 199 ? 138.628 46.990 -15.603 1.00 21.22 251 VAL C N 1
ATOM 5887 C CA . VAL C 1 199 ? 137.537 47.957 -15.757 1.00 21.56 251 VAL C CA 1
ATOM 5888 C C . VAL C 1 199 ? 136.587 47.879 -14.562 1.00 21.82 251 VAL C C 1
ATOM 5889 O O . VAL C 1 199 ? 136.179 48.911 -14.036 1.00 20.87 251 VAL C O 1
ATOM 5893 N N . MET C 1 200 ? 136.242 46.664 -14.140 1.00 20.99 252 MET C N 1
ATOM 5894 C CA . MET C 1 200 ? 135.420 46.509 -12.929 1.00 18.57 252 MET C CA 1
ATOM 5895 C C . MET C 1 200 ? 136.071 47.124 -11.704 1.00 19.20 252 MET C C 1
ATOM 5896 O O . MET C 1 200 ? 135.419 47.867 -10.944 1.00 17.95 252 MET C O 1
ATOM 5901 N N . LEU C 1 201 ? 137.360 46.846 -11.449 1.00 17.90 253 LEU C N 1
ATOM 5902 C CA . LEU C 1 201 ? 138.010 47.407 -10.262 1.00 18.77 253 LEU C CA 1
ATOM 5903 C C . LEU C 1 201 ? 138.041 48.924 -10.319 1.00 19.65 253 LEU C C 1
ATOM 5904 O O . LEU C 1 201 ? 137.857 49.596 -9.305 1.00 19.28 253 LEU C O 1
ATOM 5909 N N . ASN C 1 202 ? 138.331 49.502 -11.486 1.00 19.84 254 ASN C N 1
ATOM 5910 C CA . ASN C 1 202 ? 138.292 50.955 -11.618 1.00 20.57 254 ASN C CA 1
ATOM 5911 C C . ASN C 1 202 ? 136.927 51.491 -11.177 1.00 21.85 254 ASN C C 1
ATOM 5912 O O . ASN C 1 202 ? 136.892 52.461 -10.419 1.00 21.06 254 ASN C O 1
ATOM 5917 N N . ALA C 1 203 ? 135.859 50.842 -11.646 1.00 20.30 255 ALA C N 1
ATOM 5918 C CA . ALA C 1 203 ? 134.512 51.277 -11.288 1.00 19.01 255 ALA C CA 1
ATOM 5919 C C . ALA C 1 203 ? 134.234 51.028 -9.808 1.00 19.51 255 ALA C C 1
ATOM 5920 O O . ALA C 1 203 ? 133.570 51.848 -9.176 1.00 19.12 255 ALA C O 1
ATOM 5922 N N . ALA C 1 204 ? 134.672 49.902 -9.257 1.00 17.68 256 ALA C N 1
ATOM 5923 C CA . ALA C 1 204 ? 134.459 49.652 -7.827 1.00 17.15 256 ALA C CA 1
ATOM 5924 C C . ALA C 1 204 ? 135.141 50.695 -6.965 1.00 18.41 256 ALA C C 1
ATOM 5925 O O . ALA C 1 204 ? 134.604 51.160 -5.947 1.00 16.72 256 ALA C O 1
ATOM 5927 N N . PHE C 1 205 ? 136.401 51.027 -7.292 1.00 18.72 257 PHE C N 1
ATOM 5928 C CA . PHE C 1 205 ? 137.099 52.024 -6.506 1.00 17.06 257 PHE C CA 1
ATOM 5929 C C . PHE C 1 205 ? 136.534 53.431 -6.726 1.00 15.99 257 PHE C C 1
ATOM 5930 O O . PHE C 1 205 ? 136.545 54.147 -5.740 1.00 18.53 257 PHE C O 1
ATOM 5938 N N . ALA C 1 206 ? 136.033 53.745 -7.916 1.00 17.23 258 ALA C N 1
ATOM 5939 C CA . ALA C 1 206 ? 135.418 55.039 -8.163 1.00 17.78 258 ALA C CA 1
ATOM 5940 C C . ALA C 1 206 ? 134.118 55.150 -7.345 1.00 18.40 258 ALA C C 1
ATOM 5941 O O . ALA C 1 206 ? 133.813 56.197 -6.791 1.00 18.54 258 ALA C O 1
ATOM 5943 N N . LEU C 1 207 ? 133.370 54.036 -7.304 1.00 17.70 259 LEU C N 1
ATOM 5944 C CA . LEU C 1 207 ? 132.183 54.006 -6.425 1.00 18.22 259 LEU C CA 1
ATOM 5945 C C . LEU C 1 207 ? 132.542 54.181 -4.970 1.00 16.12 259 LEU C C 1
ATOM 5946 O O . LEU C 1 207 ? 131.935 54.957 -4.208 1.00 15.62 259 LEU C O 1
ATOM 5951 N N . ALA C 1 208 ? 133.582 53.468 -4.483 1.00 15.16 260 ALA C N 1
ATOM 5952 C CA . ALA C 1 208 ? 133.993 53.614 -3.092 1.00 14.92 260 ALA C CA 1
ATOM 5953 C C . ALA C 1 208 ? 134.459 55.046 -2.809 1.00 15.63 260 ALA C C 1
ATOM 5954 O O . ALA C 1 208 ? 134.200 55.557 -1.719 1.00 15.39 260 ALA C O 1
ATOM 5956 N N . ALA C 1 209 ? 135.162 55.658 -3.772 1.00 16.97 261 ALA C N 1
ATOM 5957 C CA . ALA C 1 209 ? 135.587 57.051 -3.545 1.00 18.37 261 ALA C CA 1
ATOM 5958 C C . ALA C 1 209 ? 134.383 57.990 -3.484 1.00 17.33 261 ALA C C 1
ATOM 5959 O O . ALA C 1 209 ? 134.342 58.870 -2.622 1.00 18.12 261 ALA C O 1
ATOM 5961 N N . ASP C 1 210 ? 133.391 57.794 -4.345 1.00 16.30 262 ASP C N 1
ATOM 5962 C CA . ASP C 1 210 ? 132.186 58.633 -4.318 1.00 16.82 262 ASP C CA 1
ATOM 5963 C C . ASP C 1 210 ? 131.453 58.477 -3.005 1.00 16.98 262 ASP C C 1
ATOM 5964 O O . ASP C 1 210 ? 131.084 59.453 -2.336 1.00 16.04 262 ASP C O 1
ATOM 5969 N N . ILE C 1 211 ? 131.281 57.222 -2.538 1.00 14.55 263 ILE C N 1
ATOM 5970 C CA . ILE C 1 211 ? 130.684 57.029 -1.211 1.00 14.64 263 ILE C CA 1
ATOM 5971 C C . ILE C 1 211 ? 131.459 57.715 -0.117 1.00 15.13 263 ILE C C 1
ATOM 5972 O O . ILE C 1 211 ? 130.925 58.360 0.789 1.00 14.71 263 ILE C O 1
ATOM 5977 N N . SER C 1 212 ? 132.804 57.633 -0.127 1.00 15.29 264 SER C N 1
ATOM 5978 C CA . SER C 1 212 ? 133.674 58.237 0.861 1.00 14.97 264 SER C CA 1
ATOM 5979 C C . SER C 1 212 ? 133.673 59.765 0.863 1.00 14.20 264 SER C C 1
ATOM 5980 O O . SER C 1 212 ? 134.114 60.354 1.844 1.00 19.08 264 SER C O 1
ATOM 5983 N N . SER C 1 213 ? 133.205 60.368 -0.211 1.00 15.60 265 SER C N 1
ATOM 5984 C CA . SER C 1 213 ? 133.096 61.821 -0.330 1.00 17.22 265 SER C CA 1
ATOM 5985 C C . SER C 1 213 ? 131.917 62.345 0.485 1.00 20.65 265 SER C C 1
ATOM 5986 O O . SER C 1 213 ? 131.816 63.545 0.761 1.00 19.56 265 SER C O 1
ATOM 5989 N N . LYS C 1 214 ? 130.942 61.476 0.753 1.00 16.85 266 LYS C N 1
ATOM 5990 C CA . LYS C 1 214 ? 129.756 61.853 1.494 1.00 17.15 266 LYS C CA 1
ATOM 5991 C C . LYS C 1 214 ? 129.944 61.804 3.002 1.00 16.87 266 LYS C C 1
ATOM 5992 O O . LYS C 1 214 ? 130.868 61.179 3.543 1.00 15.23 266 LYS C O 1
ATOM 5998 N N . SER C 1 215 ? 129.012 62.452 3.723 1.00 13.40 267 SER C N 1
ATOM 5999 C CA . SER C 1 215 ? 129.072 62.398 5.175 1.00 12.94 267 SER C CA 1
ATOM 6000 C C . SER C 1 215 ? 129.126 60.921 5.584 1.00 14.22 267 SER C C 1
ATOM 6001 O O . SER C 1 215 ? 128.193 60.163 5.281 1.00 15.97 267 SER C O 1
ATOM 6004 N N . PRO C 1 216 ? 130.078 60.549 6.421 1.00 14.22 268 PRO C N 1
ATOM 6005 C CA . PRO C 1 216 ? 130.157 59.161 6.909 1.00 13.72 268 PRO C CA 1
ATOM 6006 C C . PRO C 1 216 ? 129.066 58.865 7.909 1.00 14.52 268 PRO C C 1
ATOM 6007 O O . PRO C 1 216 ? 128.553 57.717 7.957 1.00 12.80 268 PRO C O 1
ATOM 6011 N N . VAL C 1 217 ? 128.571 59.867 8.638 1.00 12.73 269 VAL C N 1
ATOM 6012 C CA . VAL C 1 217 ? 127.449 59.706 9.571 1.00 14.54 269 VAL C CA 1
ATOM 6013 C C . VAL C 1 217 ? 126.222 59.329 8.772 1.00 13.10 269 VAL C C 1
ATOM 6014 O O . VAL C 1 217 ? 125.527 58.363 9.122 1.00 12.72 269 VAL C O 1
ATOM 6018 N N . ALA C 1 218 ? 125.994 60.008 7.645 1.00 13.72 270 ALA C N 1
ATOM 6019 C CA . ALA C 1 218 ? 124.803 59.716 6.843 1.00 13.63 270 ALA C CA 1
ATOM 6020 C C . ALA C 1 218 ? 124.904 58.369 6.136 1.00 14.09 270 ALA C C 1
ATOM 6021 O O . ALA C 1 218 ? 123.973 57.549 6.166 1.00 13.94 270 ALA C O 1
ATOM 6023 N N . VAL C 1 219 ? 126.080 58.084 5.560 1.00 12.90 271 VAL C N 1
ATOM 6024 C CA . VAL C 1 219 ? 126.269 56.831 4.831 1.00 13.37 271 VAL C CA 1
ATOM 6025 C C . VAL C 1 219 ? 126.193 55.618 5.755 1.00 11.30 271 VAL C C 1
ATOM 6026 O O . VAL C 1 219 ? 125.456 54.636 5.470 1.00 11.82 271 VAL C O 1
ATOM 6030 N N . GLN C 1 220 ? 126.947 55.655 6.865 1.00 12.11 272 GLN C N 1
ATOM 6031 C CA . GLN C 1 220 ? 127.016 54.506 7.770 1.00 12.45 272 GLN C CA 1
ATOM 6032 C C . GLN C 1 220 ? 125.716 54.357 8.547 1.00 13.16 272 GLN C C 1
ATOM 6033 O O . GLN C 1 220 ? 125.259 53.224 8.754 1.00 12.53 272 GLN C O 1
ATOM 6039 N N . GLY C 1 221 ? 125.052 55.437 8.918 1.00 12.12 273 GLY C N 1
ATOM 6040 C CA . GLY C 1 221 ? 123.723 55.360 9.548 1.00 12.74 273 G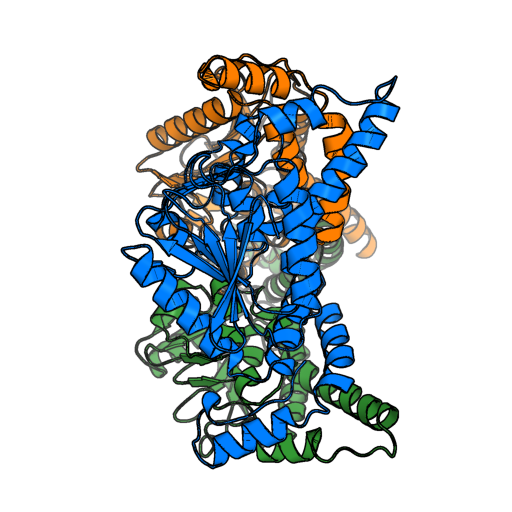LY C CA 1
ATOM 6041 C C . GLY C 1 221 ? 122.745 54.790 8.525 1.00 12.18 273 GLY C C 1
ATOM 6042 O O . GLY C 1 221 ? 121.775 54.095 8.894 1.00 13.64 273 GLY C O 1
ATOM 6043 N N . SER C 1 222 ? 122.855 55.101 7.244 1.00 12.18 274 SER C N 1
ATOM 6044 C CA . SER C 1 222 ? 121.987 54.519 6.212 1.00 10.49 274 SER C CA 1
ATOM 6045 C C . SER C 1 222 ? 122.161 52.989 6.173 1.00 12.55 274 SER C C 1
ATOM 6046 O O . SER C 1 222 ? 121.183 52.257 6.083 1.00 12.68 274 SER C O 1
ATOM 6049 N N . LYS C 1 223 ? 123.415 52.521 6.156 1.00 12.18 275 LYS C N 1
ATOM 6050 C CA . LYS C 1 223 ? 123.645 51.080 6.116 1.00 11.58 275 LYS C CA 1
ATOM 6051 C C . LYS C 1 223 ? 123.021 50.414 7.329 1.00 11.39 275 LYS C C 1
ATOM 6052 O O . LYS C 1 223 ? 122.279 49.409 7.197 1.00 11.88 275 LYS C O 1
ATOM 6058 N N . ILE C 1 224 ? 123.275 50.970 8.510 1.00 12.16 276 ILE C N 1
ATOM 6059 C CA . ILE C 1 224 ? 122.797 50.402 9.757 1.00 12.16 276 ILE C CA 1
ATOM 6060 C C . ILE C 1 224 ? 121.265 50.269 9.723 1.00 12.82 276 ILE C C 1
ATOM 6061 O O . ILE C 1 224 ? 120.747 49.230 10.086 1.00 13.47 276 ILE C O 1
ATOM 6066 N N . ASN C 1 225 ? 120.591 51.347 9.296 1.00 11.97 277 ASN C N 1
ATOM 6067 C CA . ASN C 1 225 ? 119.127 51.296 9.271 1.00 12.88 277 ASN C CA 1
ATOM 6068 C C . ASN C 1 225 ? 118.573 50.533 8.101 1.00 12.83 277 ASN C C 1
ATOM 6069 O O . ASN C 1 225 ? 117.465 49.975 8.243 1.00 12.33 277 ASN C O 1
ATOM 6074 N N . LEU C 1 226 ? 119.254 50.383 6.976 1.00 12.80 278 LEU C N 1
ATOM 6075 C CA . LEU C 1 226 ? 118.798 49.491 5.907 1.00 10.99 278 LEU C CA 1
ATOM 6076 C C . LEU C 1 226 ? 118.795 48.049 6.448 1.00 11.32 278 LEU C C 1
ATOM 6077 O O . LEU C 1 226 ? 117.860 47.273 6.169 1.00 13.21 278 LEU C O 1
ATOM 6082 N N . ILE C 1 227 ? 119.854 47.710 7.183 1.00 12.87 279 ILE C N 1
ATOM 6083 C CA . ILE C 1 227 ? 119.931 46.337 7.716 1.00 13.39 279 ILE C CA 1
ATOM 6084 C C . ILE C 1 227 ? 118.881 46.116 8.779 1.00 12.39 279 ILE C C 1
ATOM 6085 O O . ILE C 1 227 ? 118.181 45.082 8.759 1.00 13.69 279 ILE C O 1
ATOM 6090 N N . TYR C 1 228 ? 118.705 47.057 9.712 1.00 12.41 280 TYR C N 1
ATOM 6091 C CA . TYR C 1 228 ? 117.651 46.934 10.730 1.00 11.96 280 TYR C CA 1
ATOM 6092 C C . TYR C 1 228 ? 116.291 46.785 10.060 1.00 12.99 280 TYR C C 1
ATOM 6093 O O . TYR C 1 228 ? 115.491 45.894 10.394 1.00 12.47 280 TYR C O 1
ATOM 6102 N N . SER C 1 229 ? 116.048 47.615 9.057 1.00 12.25 281 SER C N 1
ATOM 6103 C CA . SER C 1 229 ? 114.774 47.648 8.339 1.00 12.66 281 SER C CA 1
ATOM 6104 C C . SER C 1 229 ? 114.497 46.357 7.602 1.00 13.36 281 SER C C 1
ATOM 6105 O O . SER C 1 229 ? 113.318 46.009 7.457 1.00 14.90 281 SER C O 1
ATOM 6108 N N . ARG C 1 230 ? 115.497 45.618 7.099 1.00 13.34 282 ARG C N 1
ATOM 6109 C CA . ARG C 1 230 ? 115.259 44.336 6.439 1.00 13.49 282 ARG C CA 1
ATOM 6110 C C . ARG C 1 230 ? 114.622 43.356 7.432 1.00 12.36 282 ARG C C 1
ATOM 6111 O O . ARG C 1 230 ? 113.771 42.573 6.967 1.00 17.11 282 ARG C O 1
ATOM 6119 N N . ASP C 1 231 ? 115.012 43.393 8.680 1.00 14.09 283 ASP C N 1
ATOM 6120 C CA . ASP C 1 231 ? 114.693 42.301 9.603 1.00 18.21 283 ASP C CA 1
ATOM 6121 C C . ASP C 1 231 ? 113.569 42.623 10.558 1.00 19.52 283 ASP C C 1
ATOM 6122 O O . ASP C 1 231 ? 113.252 41.807 11.447 1.00 19.69 283 ASP C O 1
ATOM 6127 N N . HIS C 1 232 ? 112.992 43.824 10.486 1.00 14.12 284 HIS C N 1
ATOM 6128 C CA . HIS C 1 232 ? 111.931 44.232 11.410 1.00 14.31 284 HIS C CA 1
ATOM 6129 C C . HIS C 1 232 ? 110.780 44.811 10.604 1.00 15.03 284 HIS C C 1
ATOM 6130 O O . HIS C 1 232 ? 110.933 45.111 9.421 1.00 14.61 284 HIS C O 1
ATOM 6137 N N . SER C 1 233 ? 109.620 44.988 11.262 1.00 13.57 285 SER C N 1
ATOM 6138 C CA . SER C 1 233 ? 108.493 45.544 10.500 1.00 13.39 285 SER C CA 1
ATOM 6139 C C . SER C 1 233 ? 108.798 46.992 10.120 1.00 14.95 285 SER C C 1
ATOM 6140 O O . SER C 1 233 ? 109.647 47.648 10.765 1.00 14.44 285 SER C O 1
ATOM 6143 N N . VAL C 1 234 ? 108.028 47.539 9.182 1.00 12.98 286 VAL C N 1
ATOM 6144 C CA . VAL C 1 234 ? 108.215 48.964 8.837 1.00 13.17 286 VAL C CA 1
ATOM 6145 C C . VAL C 1 234 ? 107.971 49.834 10.047 1.00 12.67 286 VAL C C 1
ATOM 6146 O O . VAL C 1 234 ? 108.779 50.738 10.355 1.00 13.35 286 VAL C O 1
ATOM 6150 N N . ASP C 1 235 ? 106.921 49.609 10.833 1.00 11.46 287 ASP C N 1
ATOM 6151 C CA . ASP C 1 235 ? 106.668 50.437 12.006 1.00 10.85 287 ASP C CA 1
ATOM 6152 C C . ASP C 1 235 ? 107.790 50.315 13.028 1.00 14.71 287 ASP C C 1
ATOM 6153 O O . ASP C 1 235 ? 108.205 51.334 13.596 1.00 13.82 287 ASP C O 1
ATOM 6158 N N . GLU C 1 236 ? 108.276 49.105 13.307 1.00 13.66 288 GLU C N 1
ATOM 6159 C CA . GLU C 1 236 ? 109.368 48.939 14.279 1.00 11.69 288 GLU C CA 1
ATOM 6160 C C . GLU C 1 236 ? 110.613 49.691 13.773 1.00 10.85 288 GLU C C 1
ATOM 6161 O O . GLU C 1 236 ? 111.357 50.290 14.549 1.00 12.67 288 GLU C O 1
ATOM 6167 N N . SER C 1 237 ? 110.870 49.558 12.477 1.00 12.16 289 SER C N 1
ATOM 6168 C CA . SER C 1 237 ? 112.044 50.184 11.865 1.00 11.22 289 SER C CA 1
ATOM 6169 C C . SER C 1 237 ? 111.944 51.704 11.824 1.00 12.65 289 SER C C 1
ATOM 6170 O O . SER C 1 237 ? 112.985 52.373 12.002 1.00 13.83 289 SER C O 1
ATOM 6173 N N . LEU C 1 238 ? 110.750 52.249 11.643 1.00 12.34 290 LEU C N 1
ATOM 6174 C CA . LEU C 1 238 ? 110.618 53.722 11.697 1.00 9.23 290 LEU C CA 1
ATOM 6175 C C . LEU C 1 238 ? 110.861 54.170 13.108 1.00 10.46 290 LEU C C 1
ATOM 6176 O O . LEU C 1 238 ? 111.483 55.229 13.350 1.00 11.62 290 LEU C O 1
ATOM 6181 N N . ASP C 1 239 ? 110.388 53.426 14.112 1.00 11.96 291 ASP C N 1
ATOM 6182 C CA . ASP C 1 239 ? 110.619 53.769 15.515 1.00 11.55 291 ASP C CA 1
ATOM 6183 C C . ASP C 1 239 ? 112.124 53.750 15.829 1.00 13.38 291 ASP C C 1
ATOM 6184 O O . ASP C 1 239 ? 112.662 54.711 16.384 1.00 13.68 291 ASP C O 1
ATOM 6189 N N . TYR C 1 240 ? 112.816 52.708 15.367 1.00 12.57 292 TYR C N 1
ATOM 6190 C CA . TYR C 1 240 ? 114.268 52.703 15.544 1.00 12.37 292 TYR C CA 1
ATOM 6191 C C . TYR C 1 240 ? 114.947 53.869 14.840 1.00 12.62 292 TYR C C 1
ATOM 6192 O O . TYR C 1 240 ? 115.876 54.443 15.448 1.00 13.35 292 TYR C O 1
ATOM 6201 N N . MET C 1 241 ? 114.473 54.227 13.650 1.00 11.16 293 MET C N 1
ATOM 6202 C CA . MET C 1 241 ? 115.084 55.326 12.889 1.00 13.16 293 MET C CA 1
ATOM 6203 C C . MET C 1 241 ? 114.911 56.660 13.601 1.00 12.94 293 MET C C 1
ATOM 6204 O O . MET C 1 241 ? 115.861 57.480 13.580 1.00 12.52 293 MET C O 1
ATOM 6212 N N . ALA C 1 242 ? 113.787 56.857 14.280 1.00 13.05 294 ALA C N 1
ATOM 6213 C CA . ALA C 1 242 ? 113.624 58.105 15.020 1.00 12.95 294 ALA C CA 1
ATOM 6214 C C . ALA C 1 242 ? 114.580 58.124 16.198 1.00 14.71 294 ALA C C 1
ATOM 6215 O O . ALA C 1 242 ? 115.224 59.141 16.510 1.00 13.91 294 ALA C O 1
ATOM 6217 N N . THR C 1 243 ? 114.749 57.014 16.906 1.00 11.87 295 THR C N 1
ATOM 6218 C CA . THR C 1 243 ? 115.664 56.888 18.034 1.00 11.13 295 THR C CA 1
ATOM 6219 C C . THR C 1 243 ? 117.120 57.006 17.559 1.00 11.09 295 THR C C 1
ATOM 6220 O O . THR C 1 243 ? 117.961 57.541 18.316 1.00 13.02 295 THR C O 1
ATOM 6224 N N . TRP C 1 244 ? 117.404 56.590 16.327 1.00 10.58 296 TRP C N 1
ATOM 6225 C CA . TRP C 1 244 ? 118.764 56.709 15.790 1.00 10.41 296 TRP C CA 1
ATOM 6226 C C . TRP C 1 244 ? 119.058 58.179 15.434 1.00 12.25 296 TRP C C 1
ATOM 6227 O O . TRP C 1 244 ? 120.042 58.747 15.911 1.00 12.65 296 TRP C O 1
ATOM 6238 N N . ASN C 1 245 ? 118.181 58.784 14.616 1.00 12.51 297 ASN C N 1
ATOM 6239 C CA . ASN C 1 245 ? 118.466 60.142 14.166 1.00 11.85 297 ASN C CA 1
ATOM 6240 C C . ASN C 1 245 ? 118.223 61.242 15.175 1.00 13.39 297 ASN C C 1
ATOM 6241 O O . ASN C 1 245 ? 118.780 62.348 14.990 1.00 12.21 297 ASN C O 1
ATOM 6246 N N . MET C 1 246 ? 117.660 60.953 16.350 1.00 11.09 298 MET C N 1
ATOM 6247 C CA . MET C 1 246 ? 117.550 61.969 17.380 1.00 12.63 298 MET C CA 1
ATOM 6248 C C . MET C 1 246 ? 118.965 62.350 17.861 1.00 14.41 298 MET C C 1
ATOM 6249 O O . MET C 1 246 ? 119.108 63.460 18.378 1.00 15.24 298 MET C O 1
ATOM 6254 N N . SER C 1 247 ? 119.974 61.478 17.693 1.00 13.17 299 SER C N 1
ATOM 6255 C CA . SER C 1 247 ? 121.341 61.941 17.985 1.00 13.77 299 SER C CA 1
ATOM 6256 C C . SER C 1 247 ? 121.996 62.246 16.641 1.00 12.77 299 SER C C 1
ATOM 6257 O O . SER C 1 247 ? 122.700 63.267 16.589 1.00 13.30 299 SER C O 1
ATOM 6261 N N . MET C 1 248 ? 121.855 61.464 15.589 1.00 12.02 300 MET C N 1
ATOM 6262 C CA . MET C 1 248 ? 122.682 61.607 14.395 1.00 12.41 300 MET C CA 1
ATOM 6263 C C . MET C 1 248 ? 122.375 62.846 13.579 1.00 14.40 300 MET C C 1
ATOM 6264 O O . MET C 1 248 ? 123.263 63.282 12.851 1.00 14.59 300 MET C O 1
ATOM 6272 N N . LEU C 1 249 ? 121.189 63.430 13.713 1.00 11.95 301 LEU C N 1
ATOM 6273 C CA . LEU C 1 249 ? 120.928 64.709 13.051 1.00 13.89 301 LEU C CA 1
ATOM 6274 C C . LEU C 1 249 ? 121.705 65.797 13.772 1.00 14.86 301 LEU C C 1
ATOM 6275 O O . LEU C 1 249 ? 121.748 66.916 13.202 1.00 16.66 301 LEU C O 1
ATOM 6280 N N . GLN C 1 250 ? 122.235 65.628 14.972 1.00 14.14 302 GLN C N 1
ATOM 6281 C CA . GLN C 1 250 ? 122.979 66.695 15.653 1.00 12.59 302 GLN C CA 1
ATOM 6282 C C . GLN C 1 250 ? 124.453 66.583 15.224 1.00 15.41 302 GLN C C 1
ATOM 6283 O O . GLN C 1 250 ? 125.338 66.137 15.968 1.00 17.69 302 GLN C O 1
ATOM 6289 N N . THR C 1 251 ? 124.659 66.852 13.948 1.00 15.59 303 THR C N 1
ATOM 6290 C CA . THR C 1 251 ? 126.009 66.730 13.394 1.00 15.18 303 THR C CA 1
ATOM 6291 C C . THR C 1 251 ? 126.366 67.966 12.597 1.00 17.40 303 THR C C 1
ATOM 6292 O O . THR C 1 251 ? 125.585 68.509 11.809 1.00 15.63 303 THR C O 1
ATOM 6296 N N . GLN C 1 252 ? 127.685 68.264 12.658 1.00 16.32 304 GLN C N 1
ATOM 6297 C CA . GLN C 1 252 ? 128.195 69.307 11.772 1.00 15.70 304 GLN C CA 1
ATOM 6298 C C . GLN C 1 252 ? 128.125 68.894 10.321 1.00 16.11 304 GLN C C 1
ATOM 6299 O O . GLN C 1 252 ? 128.192 69.764 9.440 1.00 15.80 304 GLN C O 1
ATOM 6305 N N . ASP C 1 253 ? 127.944 67.609 9.954 1.00 12.87 305 ASP C N 1
ATOM 6306 C CA . ASP C 1 253 ? 127.857 67.249 8.546 1.00 13.12 305 ASP C CA 1
ATOM 6307 C C . ASP C 1 253 ? 126.655 67.924 7.865 1.00 14.24 305 ASP C C 1
ATOM 6308 O O . ASP C 1 253 ? 126.720 68.224 6.686 1.00 16.56 305 ASP C O 1
ATOM 6313 N N . ILE C 1 254 ? 125.550 68.110 8.579 1.00 14.86 306 ILE C N 1
ATOM 6314 C CA . ILE C 1 254 ? 124.395 68.801 8.024 1.00 15.41 306 ILE C CA 1
ATOM 6315 C C . ILE C 1 254 ? 124.665 70.313 8.020 1.00 15.91 306 ILE C C 1
ATOM 6316 O O . ILE C 1 254 ? 124.391 70.914 6.976 1.00 16.23 306 ILE C O 1
ATOM 6321 N N . ILE C 1 255 ? 125.206 70.851 9.102 1.00 15.64 307 ILE C N 1
ATOM 6322 C CA . ILE C 1 255 ? 125.570 72.284 9.098 1.00 18.26 307 ILE C CA 1
ATOM 6323 C C . ILE C 1 255 ? 126.426 72.599 7.886 1.00 19.78 307 ILE C C 1
ATOM 6324 O O . ILE C 1 255 ? 126.152 73.550 7.126 1.00 18.04 307 ILE C O 1
ATOM 6329 N N . LYS C 1 256 ? 127.488 71.819 7.648 1.00 16.64 308 LYS C N 1
ATOM 6330 C CA . LYS C 1 256 ? 128.365 72.054 6.500 1.00 17.23 308 LYS C CA 1
ATOM 6331 C C . LYS C 1 256 ? 127.645 71.929 5.183 1.00 18.40 308 LYS C C 1
ATOM 6332 O O . LYS C 1 256 ? 127.911 72.687 4.234 1.00 19.50 308 LYS C O 1
ATOM 6338 N N . SER C 1 257 ? 126.701 70.985 5.044 1.00 18.34 309 SER C N 1
ATOM 6339 C CA . SER C 1 257 ? 125.967 70.819 3.799 1.00 18.21 309 SER C CA 1
ATOM 6340 C C . SER C 1 257 ? 125.054 72.024 3.536 1.00 18.52 309 SER C C 1
ATOM 6341 O O . SER C 1 257 ? 124.979 72.487 2.398 1.00 21.87 309 SER C O 1
ATOM 6344 N N . VAL C 1 258 ? 124.423 72.497 4.597 1.00 18.03 310 VAL C N 1
ATOM 6345 C CA . VAL C 1 258 ? 123.556 73.683 4.451 1.00 19.04 310 VAL C CA 1
ATOM 6346 C C . VAL C 1 258 ? 124.410 74.908 4.146 1.00 21.53 310 VAL C C 1
ATOM 6347 O O . VAL C 1 258 ? 124.029 75.691 3.260 1.00 22.80 310 VAL C O 1
ATOM 6351 N N . GLN C 1 259 ? 125.553 75.061 4.800 1.00 18.40 311 GLN C N 1
ATOM 6352 C CA . GLN C 1 259 ? 126.440 76.198 4.475 1.00 20.13 311 GLN C CA 1
ATOM 6353 C C . GLN C 1 259 ? 126.893 76.141 3.029 1.00 23.05 311 GLN C C 1
ATOM 6354 O O . GLN C 1 259 ? 126.893 77.182 2.334 1.00 22.96 311 GLN C O 1
ATOM 6360 N N . ALA C 1 260 ? 127.286 74.961 2.540 1.00 22.86 312 ALA C N 1
ATOM 6361 C CA . ALA C 1 260 ? 127.643 74.821 1.133 1.00 24.45 312 ALA C CA 1
ATOM 6362 C C . ALA C 1 260 ? 126.512 75.245 0.209 1.00 25.00 312 ALA C C 1
ATOM 6363 O O . ALA C 1 260 ? 126.753 75.905 -0.806 1.00 27.01 312 ALA C O 1
ATOM 6365 N N . ALA C 1 261 ? 125.292 74.767 0.465 1.00 26.27 313 ALA C N 1
ATOM 6366 C CA . ALA C 1 261 ? 124.154 75.123 -0.386 1.00 25.86 313 ALA C CA 1
ATOM 6367 C C . ALA C 1 261 ? 123.945 76.634 -0.398 1.00 25.90 313 ALA C C 1
ATOM 6368 O O . ALA C 1 261 ? 123.711 77.220 -1.459 1.00 26.73 313 ALA C O 1
ATOM 6370 N N . MET C 1 262 ? 124.018 77.292 0.753 1.00 23.88 314 MET C N 1
ATOM 6371 C CA . MET C 1 262 ? 123.834 78.740 0.812 1.00 24.35 314 MET C CA 1
ATOM 6372 C C . MET C 1 262 ? 124.909 79.489 0.039 1.00 29.58 314 MET C C 1
ATOM 6373 O O . MET C 1 262 ? 124.615 80.506 -0.605 1.00 25.56 314 MET C O 1
ATOM 6378 N N . GLU C 1 263 ? 126.144 78.995 0.106 1.00 27.31 315 GLU C N 1
ATOM 6379 C CA . GLU C 1 263 ? 127.265 79.584 -0.609 1.00 31.92 315 GLU C CA 1
ATOM 6380 C C . GLU C 1 263 ? 127.342 79.155 -2.064 1.00 32.87 315 GLU C C 1
ATOM 6381 O O . GLU C 1 263 ? 128.222 79.589 -2.811 1.00 35.88 315 GLU C O 1
ATOM 6387 N N . LYS C 1 264 ? 126.478 78.255 -2.514 1.00 36.20 316 LYS C N 1
ATOM 6388 C CA . LYS C 1 264 ? 126.453 77.719 -3.858 1.00 39.11 316 LYS C CA 1
ATOM 6389 C C . LYS C 1 264 ? 127.729 76.948 -4.183 1.00 40.32 316 LYS C C 1
ATOM 6390 O O . LYS C 1 264 ? 128.290 76.988 -5.281 1.00 39.69 316 LYS C O 1
ATOM 6396 N N . LYS C 1 265 ? 128.206 76.199 -3.189 1.00 40.22 317 LYS C N 1
ATOM 6397 C CA . LYS C 1 265 ? 129.396 75.370 -3.325 1.00 39.87 317 LYS C CA 1
ATOM 6398 C C . LYS C 1 265 ? 128.943 73.915 -3.429 1.00 41.15 317 LYS C C 1
ATOM 6399 O O . LYS C 1 265 ? 128.004 73.540 -2.719 1.00 41.38 317 LYS C O 1
ATOM 6405 N N . ASP C 1 266 ? 129.528 73.161 -4.354 1.00 41.68 318 ASP C N 1
ATOM 6406 C CA . ASP C 1 266 ? 129.086 71.763 -4.512 1.00 42.44 318 ASP C CA 1
ATOM 6407 C C . ASP C 1 266 ? 129.385 71.022 -3.219 1.00 41.17 318 ASP C C 1
ATOM 6408 O O . ASP C 1 266 ? 130.436 71.273 -2.629 1.00 39.38 318 ASP C O 1
ATOM 6413 N N . SER C 1 267 ? 128.556 70.049 -2.850 1.00 40.34 319 SER C N 1
ATOM 6414 C CA . SER C 1 267 ? 128.778 69.293 -1.624 1.00 41.75 319 SER C CA 1
ATOM 6415 C C . SER C 1 267 ? 130.008 68.402 -1.664 1.00 43.15 319 SER C C 1
ATOM 6416 O O . SER C 1 267 ? 130.496 67.998 -0.591 1.00 41.37 319 SER C O 1
ATOM 6419 N N . LYS C 1 268 ? 130.562 68.090 -2.840 1.00 42.63 320 LYS C N 1
ATOM 6420 C CA . LYS C 1 268 ? 131.753 67.257 -2.913 1.00 44.66 320 LYS C CA 1
ATOM 6421 C C . LYS C 1 268 ? 132.997 67.999 -2.430 1.00 41.52 320 LYS C C 1
ATOM 6422 O O . LYS C 1 268 ? 134.012 67.349 -2.154 1.00 43.43 320 LYS C O 1
ATOM 6428 N N . SER C 1 269 ? 132.947 69.313 -2.250 1.00 39.52 321 SER C N 1
ATOM 6429 C CA . SER C 1 269 ? 134.082 70.079 -1.751 1.00 33.64 321 SER C CA 1
ATOM 6430 C C . SER C 1 269 ? 134.097 70.235 -0.238 1.00 31.71 321 SER C C 1
ATOM 6431 O O . SER C 1 269 ? 135.025 70.813 0.348 1.00 29.38 321 SER C O 1
ATOM 6434 N N . ILE C 1 270 ? 133.116 69.667 0.457 1.00 26.10 322 ILE C N 1
ATOM 6435 C CA . ILE C 1 270 ? 133.117 69.710 1.918 1.00 23.67 322 ILE C CA 1
ATOM 6436 C C . ILE C 1 270 ? 134.060 68.651 2.481 1.00 23.13 322 ILE C C 1
ATOM 6437 O O . ILE C 1 270 ? 134.159 67.580 1.880 1.00 26.43 322 ILE C O 1
ATOM 6442 N N . THR C 1 271 ? 134.677 68.937 3.609 1.00 21.16 323 THR C N 1
ATOM 6443 C CA . THR C 1 271 ? 135.495 67.953 4.327 1.00 21.03 323 THR C CA 1
ATOM 6444 C C . THR C 1 271 ? 134.722 67.537 5.574 1.00 21.43 323 THR C C 1
ATOM 6445 O O . THR C 1 271 ? 134.472 68.337 6.477 1.00 20.65 323 THR C O 1
ATOM 6449 N N . PHE C 1 272 ? 134.428 66.222 5.692 1.00 16.46 324 PHE C N 1
ATOM 6450 C CA . PHE C 1 272 ? 133.800 65.766 6.919 1.00 17.50 324 PHE C CA 1
ATOM 6451 C C . PHE C 1 272 ? 134.798 65.127 7.876 1.00 15.89 324 PHE C C 1
ATOM 6452 O O . PHE C 1 272 ? 135.784 64.521 7.427 1.00 16.97 324 PHE C O 1
ATOM 6460 N N . SER C 1 273 ? 134.517 65.244 9.163 1.00 16.51 325 SER C N 1
ATOM 6461 C CA . SER C 1 273 ? 135.375 64.671 10.178 1.00 16.84 325 SER C CA 1
ATOM 6462 C C . SER C 1 273 ? 135.317 63.136 10.173 1.00 20.12 325 SER C C 1
ATOM 6463 O O . SER C 1 273 ? 134.389 62.520 9.653 1.00 17.29 325 SER C O 1
ATOM 6466 N N . LYS C 1 274 ? 136.352 62.558 10.773 1.00 18.67 326 LYS C N 1
ATOM 6467 C CA . LYS C 1 274 ? 136.440 61.103 10.922 1.00 17.94 326 LYS C CA 1
ATOM 6468 C C . LYS C 1 274 ? 135.253 60.561 11.709 1.00 18.31 326 LYS C C 1
ATOM 6469 O O . LYS C 1 274 ? 134.653 61.255 12.528 1.00 18.08 326 LYS C O 1
ATOM 6475 N N . LEU C 1 275 ? 135.022 59.256 11.547 1.00 17.23 327 LEU C N 1
ATOM 6476 C CA . LEU C 1 275 ? 133.951 58.564 12.249 1.00 16.83 327 LEU C CA 1
ATOM 6477 C C . LEU C 1 275 ? 134.419 57.152 12.619 1.00 14.83 327 LEU C C 1
ATOM 6478 O O . LEU C 1 275 ? 134.515 56.318 11.704 1.00 18.56 327 LEU C O 1
#

Secondary structure (DSSP, 8-state):
--SSEEEEEEETTEEEEEE--GGGTT-B-HHHHHHHHHHHHHHHT-TT--EEEEEESTT-SB--B-HHHHHHHHTS---SSHHHHHHHHHHHHHHHHHHHHHHHHSSS-EEEEE-SEEETHHHHHHTTSSEEEEETT-EEE--GGGGTS---SSHHHHGGGT-S-HHHHHHHHHH--EEEHHHHHHHTSSSEEESSHHHHHHHHHHHHHHHHHS-HHHHHHHHHHHHHHHHS-HHHHHHHHHHHHHHHTSSHHHHHHHHHHHTT--GGG--PPP-/--SSEEEEEEETTEEEEEE--GGGTT-B-HHHHHHHHHHHHHHHH-TT--EEEEEESTT-SB--B-HHHHIIIIIS---SSHHHHHHHHHHHHHHHHHHHHHHHHSSS-EEEEE-SEEETHHHHHHTTSSEEEEETT-EEE-GGGGGTS---SSHHHHGGGT-S-HHHHHHHHHH--EEEHHHHHHHTSSSEEESSHHHHHHHHHHHHHHHHTS-HHHHHHHHHHHHHHHHS-HHHHHHHHHHHHHHHTSSHHHHHHHHHHHHT--GGG------/--SSEEEEEEETTEEEEEE--GGGTT-B-HHHHHHHHHHHHHHHT-TT--EEEEEESTTSSB--B-HHHHIIIIIS---SSHHHHHHHHHHHHHHHHHHHHHHHHSSS-EEEEE-SEEETHHHHHHTTSSEEEEETT-EEE-GGGGGTS---SSHHHHGGGT-S-HHHHHHHHHH--EEEHHHHHHHTSSSEEESSHHHHHHHHHHHHHHHHHS-HHHHHHHHHHHHHHHHS-HHHHHHHHHHHHHHHTSSHHHHHHHHHHHHT--GGG--PPP-